Protein AF-0000000077551483 (afdb_homodimer)

Structure (mmCIF, N/CA/C/O backbone):
data_AF-0000000077551483-model_v1
#
loop_
_entity.id
_entity.type
_entity.pdbx_description
1 polymer 'Aspartate aminotransferase'
#
loop_
_atom_site.group_PDB
_atom_site.id
_atom_site.type_symbol
_atom_site.label_atom_id
_atom_site.label_alt_id
_atom_site.label_comp_id
_atom_site.label_asym_id
_atom_site.label_entity_id
_atom_site.label_seq_id
_atom_site.pdbx_PDB_ins_code
_atom_site.Cartn_x
_atom_site.Cartn_y
_atom_site.Cartn_z
_atom_site.occupancy
_atom_site.B_iso_or_equiv
_atom_site.auth_seq_id
_atom_site.auth_comp_id
_atom_site.auth_asym_id
_atom_site.auth_atom_id
_atom_site.pdbx_PDB_model_num
ATOM 1 N N . MET A 1 1 ? 25.359 2.857 21.984 1 73.94 1 MET A N 1
ATOM 2 C CA . MET A 1 1 ? 25.219 1.559 21.344 1 73.94 1 MET A CA 1
ATOM 3 C C . MET A 1 1 ? 24.266 1.648 20.141 1 73.94 1 MET A C 1
ATOM 5 O O . MET A 1 1 ? 23.344 2.467 20.141 1 73.94 1 MET A O 1
ATOM 9 N N . SER A 1 2 ? 24.516 0.888 19.078 1 90 2 SER A N 1
ATOM 10 C CA . SER A 1 2 ? 23.766 0.931 17.828 1 90 2 SER A CA 1
ATOM 11 C C . SER A 1 2 ? 22.469 0.151 17.938 1 90 2 SER A C 1
ATOM 13 O O . SER A 1 2 ? 22.438 -0.961 18.469 1 90 2 SER A O 1
ATOM 15 N N . PHE A 1 3 ? 21.312 0.75 17.625 1 93.56 3 PHE A N 1
ATOM 16 C CA . PHE A 1 3 ? 20.016 0.089 17.609 1 93.56 3 PHE A CA 1
ATOM 17 C C . PHE A 1 3 ? 19.984 -1.028 16.578 1 93.56 3 PHE A C 1
ATOM 19 O O . PHE A 1 3 ? 19.188 -1.965 16.688 1 93.56 3 PHE A O 1
ATOM 26 N N . PHE A 1 4 ? 20.875 -1.025 15.547 1 94.31 4 PHE A N 1
ATOM 27 C CA . PHE A 1 4 ? 20.781 -1.912 14.398 1 94.31 4 PHE A CA 1
ATOM 28 C C . PHE A 1 4 ? 21.859 -2.996 14.469 1 94.31 4 PHE A C 1
ATOM 30 O O . PHE A 1 4 ? 22.031 -3.777 13.531 1 94.31 4 PHE A O 1
ATOM 37 N N . SER A 1 5 ? 22.578 -2.99 15.586 1 90.5 5 SER A N 1
ATOM 38 C CA . SER A 1 5 ? 23.625 -3.99 15.742 1 90.5 5 SER A CA 1
ATOM 39 C C . SER A 1 5 ? 23.031 -5.391 15.867 1 90.5 5 SER A C 1
ATOM 41 O O . SER A 1 5 ? 22.031 -5.59 16.562 1 90.5 5 SER A O 1
ATOM 43 N N . GLY A 1 6 ? 23.609 -6.309 15.148 1 87.12 6 GLY A N 1
ATOM 44 C CA . GLY A 1 6 ? 23.266 -7.707 15.344 1 87.12 6 GLY A CA 1
ATOM 45 C C . GLY A 1 6 ? 22.078 -8.148 14.516 1 87.12 6 GLY A C 1
ATOM 46 O O . GLY A 1 6 ? 21.609 -9.281 14.648 1 87.12 6 GLY A O 1
ATOM 47 N N . ILE A 1 7 ? 21.578 -7.328 13.672 1 88.88 7 ILE A N 1
ATOM 48 C CA . ILE A 1 7 ? 20.484 -7.734 12.805 1 88.88 7 ILE A CA 1
ATOM 49 C C . ILE A 1 7 ? 20.969 -8.789 11.812 1 88.88 7 ILE A C 1
ATOM 51 O O . ILE A 1 7 ? 21.875 -8.523 11.023 1 88.88 7 ILE A O 1
ATOM 55 N N . PRO A 1 8 ? 20.484 -9.93 11.906 1 89.06 8 PRO A N 1
ATOM 56 C CA . PRO A 1 8 ? 20.938 -10.984 11 1 89.06 8 PRO A CA 1
ATOM 57 C C . PRO A 1 8 ? 20.453 -10.781 9.57 1 89.06 8 PRO A C 1
ATOM 59 O O . PRO A 1 8 ? 19.406 -10.172 9.344 1 89.06 8 PRO A O 1
ATOM 62 N N . VAL A 1 9 ? 21.234 -11.219 8.641 1 91.19 9 VAL A N 1
ATOM 63 C CA . VAL A 1 9 ? 20.812 -11.25 7.242 1 91.19 9 VAL A CA 1
ATOM 64 C C . VAL A 1 9 ? 19.766 -12.352 7.051 1 91.19 9 VAL A C 1
ATOM 66 O O . VAL A 1 9 ? 19.984 -13.5 7.434 1 91.19 9 VAL A O 1
ATOM 69 N N . ALA A 1 10 ? 18.656 -11.992 6.535 1 90.25 10 ALA A N 1
ATOM 70 C CA . ALA A 1 10 ? 17.578 -12.961 6.297 1 90.25 10 ALA A CA 1
ATOM 71 C C . ALA A 1 10 ? 17.922 -13.875 5.125 1 90.25 10 ALA A C 1
ATOM 73 O O . ALA A 1 10 ? 18.688 -13.508 4.238 1 90.25 10 ALA A O 1
ATOM 74 N N . GLU A 1 11 ? 17.344 -15.094 5.27 1 88.38 11 GLU A N 1
ATOM 75 C CA . GLU A 1 11 ? 17.453 -15.953 4.094 1 88.38 11 GLU A CA 1
ATOM 76 C C . GLU A 1 11 ? 16.828 -15.289 2.871 1 88.38 11 GLU A C 1
ATOM 78 O O . GLU A 1 11 ? 15.773 -14.648 2.975 1 88.38 11 GLU A O 1
ATOM 83 N N . PRO A 1 12 ? 17.516 -15.367 1.834 1 87.94 12 PRO A N 1
ATOM 84 C CA . PRO A 1 12 ? 16.953 -14.75 0.635 1 87.94 12 PRO A CA 1
ATOM 85 C C . PRO A 1 12 ? 15.609 -15.344 0.243 1 87.94 12 PRO A C 1
ATOM 87 O O . PRO A 1 12 ? 15.367 -16.531 0.458 1 87.94 12 PRO A O 1
ATOM 90 N N . ILE A 1 13 ? 14.875 -14.523 -0.277 1 84.69 13 ILE A N 1
ATOM 91 C CA . ILE A 1 13 ? 13.641 -15 -0.883 1 84.69 13 ILE A CA 1
ATOM 92 C C . ILE A 1 13 ? 13.961 -15.789 -2.152 1 84.69 13 ILE A C 1
ATOM 94 O O . ILE A 1 13 ? 14.562 -15.258 -3.086 1 84.69 13 ILE A O 1
ATOM 98 N N . GLU A 1 14 ? 13.547 -16.938 -2.156 1 87.75 14 GLU A N 1
ATOM 99 C CA . GLU A 1 14 ? 14.023 -17.906 -3.139 1 87.75 14 GLU A CA 1
ATOM 100 C C . GLU A 1 14 ? 13.828 -17.391 -4.562 1 87.75 14 GLU A C 1
ATOM 102 O O . GLU A 1 14 ? 14.75 -17.422 -5.371 1 87.75 14 GLU A O 1
ATOM 107 N N . VAL A 1 15 ? 12.664 -16.922 -4.836 1 87.69 15 VAL A N 1
ATOM 108 C CA . VAL A 1 15 ? 12.328 -16.531 -6.203 1 87.69 15 VAL A CA 1
ATOM 109 C C . VAL A 1 15 ? 13.242 -15.391 -6.652 1 87.69 15 VAL A C 1
ATOM 111 O O . VAL A 1 15 ? 13.719 -15.375 -7.785 1 87.69 15 VAL A O 1
ATOM 114 N N . PHE A 1 16 ? 13.5 -14.516 -5.793 1 85.44 16 PHE A N 1
ATOM 115 C CA . PHE A 1 16 ? 14.344 -13.367 -6.141 1 85.44 16 PHE A CA 1
ATOM 116 C C . PHE A 1 16 ? 15.805 -13.773 -6.207 1 85.44 16 PHE A C 1
ATOM 118 O O . PHE A 1 16 ? 16.562 -13.273 -7.043 1 85.44 16 PHE A O 1
ATOM 125 N N . HIS A 1 17 ? 16.125 -14.664 -5.32 1 88.62 17 HIS A N 1
ATOM 126 C CA . HIS A 1 17 ? 17.5 -15.18 -5.332 1 88.62 17 HIS A CA 1
ATOM 127 C C . HIS A 1 17 ? 17.797 -15.914 -6.633 1 88.62 17 HIS A C 1
ATOM 129 O O . HIS A 1 17 ? 18.828 -15.672 -7.266 1 88.62 17 HIS A O 1
ATOM 135 N N . LYS A 1 18 ? 16.891 -16.781 -7.055 1 93.31 18 LYS A N 1
ATOM 136 C CA . LYS A 1 18 ? 17.078 -17.531 -8.289 1 93.31 18 LYS A CA 1
ATOM 137 C C . LYS A 1 18 ? 17.094 -16.609 -9.5 1 93.31 18 LYS A C 1
ATOM 139 O O . LYS A 1 18 ? 17.875 -16.812 -10.438 1 93.31 18 LYS A O 1
ATOM 144 N N . ASN A 1 19 ? 16.266 -15.641 -9.438 1 92.06 19 ASN A N 1
ATOM 145 C CA . ASN A 1 19 ? 16.25 -14.664 -10.523 1 92.06 19 ASN A CA 1
ATOM 146 C C . ASN A 1 19 ? 17.547 -13.891 -10.594 1 92.06 19 ASN A C 1
ATOM 148 O O . ASN A 1 19 ? 18.047 -13.594 -11.688 1 92.06 19 ASN A O 1
ATOM 152 N N . ARG A 1 20 ? 18.094 -13.492 -9.453 1 89.44 20 ARG A N 1
ATOM 153 C CA . ARG A 1 20 ? 19.375 -12.797 -9.414 1 89.44 20 ARG A CA 1
ATOM 154 C C . ARG A 1 20 ? 20.5 -13.656 -10 1 89.44 20 ARG A C 1
ATOM 156 O O . ARG A 1 20 ? 21.359 -13.156 -10.719 1 89.44 20 ARG A O 1
ATOM 163 N N . LEU A 1 21 ? 20.469 -14.922 -9.656 1 93.31 21 LEU A N 1
ATOM 164 C CA . LEU A 1 21 ? 21.453 -15.852 -10.203 1 93.31 21 LEU A CA 1
ATOM 165 C C . LEU A 1 21 ? 21.375 -15.891 -11.727 1 93.31 21 LEU A C 1
ATOM 167 O O . LEU A 1 21 ? 22.391 -15.922 -12.406 1 93.31 21 LEU A O 1
ATOM 171 N N . TYR A 1 22 ? 20.219 -15.938 -12.219 1 95.94 22 TYR A N 1
ATOM 172 C CA . TYR A 1 22 ? 20.016 -15.898 -13.656 1 95.94 22 TYR A CA 1
ATOM 173 C C . TYR A 1 22 ? 20.609 -14.633 -14.258 1 95.94 22 TYR A C 1
ATOM 175 O O . TYR A 1 22 ? 21.266 -14.68 -15.305 1 95.94 22 TYR A O 1
ATOM 183 N N . GLN A 1 23 ? 20.359 -13.508 -13.609 1 92.81 23 GLN A N 1
ATOM 184 C CA . GLN A 1 23 ? 20.844 -12.227 -14.117 1 92.81 23 GLN A CA 1
ATOM 185 C C . GLN A 1 23 ? 22.359 -12.18 -14.148 1 92.81 23 GLN A C 1
ATOM 187 O O . GLN A 1 23 ? 22.953 -11.562 -15.039 1 92.81 23 GLN A O 1
ATOM 192 N N . LEU A 1 24 ? 22.984 -12.844 -13.258 1 94.44 24 LEU A N 1
ATOM 193 C CA . LEU A 1 24 ? 24.438 -12.836 -13.133 1 94.44 24 LEU A CA 1
ATOM 194 C C . LEU A 1 24 ? 25.062 -13.828 -14.109 1 94.44 24 LEU A C 1
ATOM 196 O O . LEU A 1 24 ? 26.25 -13.727 -14.414 1 94.44 24 LEU A O 1
ATOM 200 N N . GLU A 1 25 ? 24.312 -14.805 -14.562 1 96.44 25 GLU A N 1
ATOM 201 C CA . GLU A 1 25 ? 24.812 -15.82 -15.484 1 96.44 25 GLU A CA 1
ATOM 202 C C . GLU A 1 25 ? 25.109 -15.219 -16.859 1 96.44 25 GLU A C 1
ATOM 204 O O . GLU A 1 25 ? 24.312 -14.445 -17.391 1 96.44 25 GLU A O 1
ATOM 209 N N . GLN A 1 26 ? 26.25 -15.578 -17.375 1 96.12 26 GLN A N 1
ATOM 210 C CA . GLN A 1 26 ? 26.703 -14.977 -18.625 1 96.12 26 GLN A CA 1
ATOM 211 C C . GLN A 1 26 ? 26.453 -15.906 -19.797 1 96.12 26 GLN A C 1
ATOM 213 O O . GLN A 1 26 ? 26.516 -15.484 -20.953 1 96.12 26 GLN A O 1
ATOM 218 N N . ASN A 1 27 ? 26.156 -17.125 -19.547 1 95.69 27 ASN A N 1
ATOM 219 C CA . ASN A 1 27 ? 25.859 -18.078 -20.609 1 95.69 27 ASN A CA 1
ATOM 220 C C . ASN A 1 27 ? 24.734 -17.562 -21.516 1 95.69 27 ASN A C 1
ATOM 222 O O . ASN A 1 27 ? 23.641 -17.297 -21.031 1 95.69 27 ASN A O 1
ATOM 226 N N . PRO A 1 28 ? 24.969 -17.438 -22.734 1 93.81 28 PRO A N 1
ATOM 227 C CA . PRO A 1 28 ? 23.953 -16.891 -23.641 1 93.81 28 PRO A CA 1
ATOM 228 C C . PRO A 1 28 ? 22.75 -17.812 -23.797 1 93.81 28 PRO A C 1
ATOM 230 O O . PRO A 1 28 ? 21.688 -17.359 -24.219 1 93.81 28 PRO A O 1
ATOM 233 N N . ASP A 1 29 ? 22.922 -19.062 -23.453 1 93.88 29 ASP A N 1
ATOM 234 C CA . ASP A 1 29 ? 21.828 -20.016 -23.625 1 93.88 29 ASP A CA 1
ATOM 235 C C . ASP A 1 29 ? 21.047 -20.188 -22.328 1 93.88 29 ASP A C 1
ATOM 237 O O . ASP A 1 29 ? 20.25 -21.141 -22.203 1 93.88 29 ASP A O 1
ATOM 241 N N . LYS A 1 30 ? 21.281 -19.312 -21.422 1 97.19 30 LYS A N 1
ATOM 242 C CA . LYS A 1 30 ? 20.578 -19.391 -20.156 1 97.19 30 LYS A CA 1
ATOM 243 C C . LYS A 1 30 ? 19.078 -19.203 -20.359 1 97.19 30 LYS A C 1
ATOM 245 O O . LYS A 1 30 ? 18.641 -18.547 -21.297 1 97.19 30 LYS A O 1
ATOM 250 N N . VAL A 1 31 ? 18.219 -19.891 -19.531 1 97.56 31 VAL A N 1
ATOM 251 C CA . VAL A 1 31 ? 16.766 -19.812 -19.578 1 97.56 31 VAL A CA 1
ATOM 252 C C . VAL A 1 31 ? 16.234 -19.469 -18.188 1 97.56 31 VAL A C 1
ATOM 254 O O . VAL A 1 31 ? 16.641 -20.047 -17.188 1 97.56 31 VAL A O 1
ATOM 257 N N . ASN A 1 32 ? 15.312 -18.469 -18.094 1 96.5 32 ASN A N 1
ATOM 258 C CA . ASN A 1 32 ? 14.711 -18.031 -16.844 1 96.5 32 ASN A CA 1
ATOM 259 C C . ASN A 1 32 ? 13.273 -18.531 -16.719 1 96.5 32 ASN A C 1
ATOM 261 O O . ASN A 1 32 ? 12.383 -18.078 -17.438 1 96.5 32 ASN A O 1
ATOM 265 N N . LEU A 1 33 ? 13.055 -19.422 -15.797 1 97.12 33 LEU A N 1
ATOM 266 C CA . LEU A 1 33 ? 11.711 -19.938 -15.539 1 97.12 33 LEU A CA 1
ATOM 267 C C . LEU A 1 33 ? 11.289 -19.641 -14.109 1 97.12 33 LEU A C 1
ATOM 269 O O . LEU A 1 33 ? 10.461 -20.359 -13.539 1 97.12 33 LEU A O 1
ATOM 273 N N . THR A 1 34 ? 11.859 -18.594 -13.469 1 93.31 34 THR A N 1
ATOM 274 C CA . THR A 1 34 ? 11.672 -18.359 -12.039 1 93.31 34 THR A CA 1
ATOM 275 C C . THR A 1 34 ? 10.555 -17.344 -11.805 1 93.31 34 THR A C 1
ATOM 277 O O . THR A 1 34 ? 9.602 -17.625 -11.07 1 93.31 34 THR A O 1
ATOM 280 N N . ILE A 1 35 ? 10.523 -16.234 -12.5 1 87.06 35 ILE A N 1
ATOM 281 C CA . ILE A 1 35 ? 9.703 -15.078 -12.148 1 87.06 35 ILE A CA 1
ATOM 282 C C . ILE A 1 35 ? 8.281 -15.289 -12.672 1 87.06 35 ILE A C 1
ATOM 284 O O . ILE A 1 35 ? 8.086 -15.75 -13.797 1 87.06 35 ILE A O 1
ATOM 288 N N . GLY A 1 36 ? 7.336 -14.922 -11.859 1 89.44 36 GLY A N 1
ATOM 289 C CA . GLY A 1 36 ? 5.93 -15.062 -12.203 1 89.44 36 GLY A CA 1
ATOM 290 C C . GLY A 1 36 ? 5.395 -13.891 -13.008 1 89.44 36 GLY A C 1
ATOM 291 O O . GLY A 1 36 ? 4.449 -13.219 -12.586 1 89.44 36 GLY A O 1
ATOM 292 N N . ALA A 1 37 ? 5.957 -13.625 -14.148 1 92.44 37 ALA A N 1
ATOM 293 C CA . ALA A 1 37 ? 5.504 -12.586 -15.078 1 92.44 37 ALA A CA 1
ATOM 294 C C . ALA A 1 37 ? 5.402 -13.125 -16.5 1 92.44 37 ALA A C 1
ATOM 296 O O . ALA A 1 37 ? 6.199 -13.977 -16.906 1 92.44 37 ALA A O 1
ATOM 297 N N . TYR A 1 38 ? 4.449 -12.68 -17.188 1 95.31 38 TYR A N 1
ATOM 298 C CA . TYR A 1 38 ? 4.262 -13.109 -18.578 1 95.31 38 TYR A CA 1
ATOM 299 C C . TYR A 1 38 ? 5.398 -12.617 -19.453 1 95.31 38 TYR A C 1
ATOM 301 O O . TYR A 1 38 ? 5.895 -11.5 -19.281 1 95.31 38 TYR A O 1
ATOM 309 N N . ARG A 1 39 ? 5.824 -13.445 -20.375 1 94.94 39 ARG A N 1
ATOM 310 C CA . ARG A 1 39 ? 6.809 -13.102 -21.406 1 94.94 39 ARG A CA 1
ATOM 311 C C . ARG A 1 39 ? 6.277 -13.406 -22.797 1 94.94 39 ARG A C 1
ATOM 313 O O . ARG A 1 39 ? 5.602 -14.414 -23 1 94.94 39 ARG A O 1
ATOM 320 N N . THR A 1 40 ? 6.637 -12.562 -23.719 1 93.88 40 THR A N 1
ATOM 321 C CA . THR A 1 40 ? 6.324 -12.797 -25.125 1 93.88 40 THR A CA 1
ATOM 322 C C . THR A 1 40 ? 7.219 -13.891 -25.703 1 93.88 40 THR A C 1
ATOM 324 O O . THR A 1 40 ? 8.094 -14.414 -25.016 1 93.88 40 THR A O 1
ATOM 327 N N . GLU A 1 41 ? 6.895 -14.195 -26.953 1 93.38 41 GLU A N 1
ATOM 328 C CA . GLU A 1 41 ? 7.723 -15.148 -27.688 1 93.38 41 GLU A CA 1
ATOM 329 C C . GLU A 1 41 ? 9.18 -14.711 -27.719 1 93.38 41 GLU A C 1
ATOM 331 O O . GLU A 1 41 ? 10.086 -15.539 -27.734 1 93.38 41 GLU A O 1
ATOM 336 N N . GLU A 1 42 ? 9.43 -13.398 -27.656 1 92.69 42 GLU A N 1
ATOM 337 C CA . GLU A 1 42 ? 10.773 -12.82 -27.688 1 92.69 42 GLU A CA 1
ATOM 338 C C . GLU A 1 42 ? 11.328 -12.656 -26.281 1 92.69 42 GLU A C 1
ATOM 340 O O . GLU A 1 42 ? 12.359 -12 -26.094 1 92.69 42 GLU A O 1
ATOM 345 N N . ASN A 1 43 ? 10.578 -13.211 -25.297 1 92.25 43 ASN A N 1
ATOM 346 C CA . ASN A 1 43 ? 11.008 -13.195 -23.891 1 92.25 43 ASN A CA 1
ATOM 347 C C . ASN A 1 43 ? 11.039 -11.773 -23.344 1 92.25 43 ASN A C 1
ATOM 349 O O . ASN A 1 43 ? 11.945 -11.422 -22.578 1 92.25 43 ASN A O 1
ATOM 353 N N . LYS A 1 44 ? 10.117 -10.984 -23.812 1 94 44 LYS A N 1
ATOM 354 C CA . LYS A 1 44 ? 10 -9.609 -23.344 1 94 44 LYS A CA 1
ATOM 355 C C . LYS A 1 44 ? 8.711 -9.406 -22.547 1 94 44 LYS A C 1
ATOM 357 O O . LYS A 1 44 ? 7.742 -10.141 -22.719 1 94 44 LYS A O 1
ATOM 362 N N . PRO A 1 45 ? 8.75 -8.43 -21.641 1 94.31 45 PRO A N 1
ATOM 363 C CA . PRO A 1 45 ? 7.48 -8.062 -21 1 94.31 45 PRO A CA 1
ATOM 364 C C . PRO A 1 45 ? 6.426 -7.609 -22.016 1 94.31 45 PRO A C 1
ATOM 366 O O . PRO A 1 45 ? 6.762 -6.973 -23.016 1 94.31 45 PRO A O 1
ATOM 369 N N . TRP A 1 46 ? 5.254 -7.91 -21.781 1 95.25 46 TRP A N 1
ATOM 370 C CA . TRP A 1 46 ? 4.172 -7.531 -22.672 1 95.25 46 TRP A CA 1
ATOM 371 C C . TRP A 1 46 ? 3.219 -6.551 -22 1 95.25 46 TRP A C 1
ATOM 373 O O . TRP A 1 46 ? 2.549 -6.898 -21.031 1 95.25 46 TRP A O 1
ATOM 383 N N . VAL A 1 47 ? 3.232 -5.359 -22.469 1 96.94 47 VAL A N 1
ATOM 384 C CA . VAL A 1 47 ? 2.195 -4.41 -22.078 1 96.94 47 VAL A CA 1
ATOM 385 C C . VAL A 1 47 ? 0.975 -4.574 -22.969 1 96.94 47 VAL A C 1
ATOM 387 O O . VAL A 1 47 ? 1.054 -4.348 -24.188 1 96.94 47 VAL A O 1
ATOM 390 N N . LEU A 1 48 ? -0.144 -4.973 -22.406 1 97.44 48 LEU A N 1
ATOM 391 C CA . LEU A 1 48 ? -1.336 -5.168 -23.219 1 97.44 48 LEU A CA 1
ATOM 392 C C . LEU A 1 48 ? -1.701 -3.885 -23.969 1 97.44 48 LEU A C 1
ATOM 394 O O . LEU A 1 48 ? -1.695 -2.801 -23.375 1 97.44 48 LEU A O 1
ATOM 398 N N . PRO A 1 49 ? -2.041 -4.012 -25.219 1 97.38 49 PRO A N 1
ATOM 399 C CA . PRO A 1 49 ? -2.369 -2.818 -26 1 97.38 49 PRO A CA 1
ATOM 400 C C . PRO A 1 49 ? -3.496 -1.996 -25.391 1 97.38 49 PRO A C 1
ATOM 402 O O . PRO A 1 49 ? -3.426 -0.765 -25.359 1 97.38 49 PRO A O 1
ATOM 405 N N . VAL A 1 50 ? -4.508 -2.643 -24.875 1 98.44 50 VAL A N 1
ATOM 406 C CA . VAL A 1 50 ? -5.648 -1.945 -24.297 1 98.44 50 VAL A CA 1
ATOM 407 C C . VAL A 1 50 ? -5.211 -1.189 -23.031 1 98.44 50 VAL A C 1
ATOM 409 O O . VAL A 1 50 ? -5.73 -0.113 -22.734 1 98.44 50 VAL A O 1
ATOM 412 N N . VAL A 1 51 ? -4.27 -1.714 -22.25 1 98.19 51 VAL A N 1
ATOM 413 C CA . VAL A 1 51 ? -3.719 -1.065 -21.062 1 98.19 51 VAL A CA 1
ATOM 414 C C . VAL A 1 51 ? -2.914 0.166 -21.469 1 98.19 51 VAL A C 1
ATOM 416 O O . VAL A 1 51 ? -3.055 1.235 -20.875 1 98.19 51 VAL A O 1
ATOM 419 N N . GLN A 1 52 ? -2.078 -0.002 -22.5 1 97.25 52 GLN A N 1
ATOM 420 C CA . GLN A 1 52 ? -1.288 1.115 -23.016 1 97.25 52 GLN A CA 1
ATOM 421 C C . GLN A 1 52 ? -2.186 2.266 -23.469 1 97.25 52 GLN A C 1
ATOM 423 O O . GLN A 1 52 ? -1.911 3.428 -23.156 1 97.25 52 GLN A O 1
ATOM 428 N N . GLN A 1 53 ? -3.221 1.897 -24.203 1 97.62 53 GLN A N 1
ATOM 429 C CA . GLN A 1 53 ? -4.16 2.91 -24.688 1 97.62 53 GLN A CA 1
ATOM 430 C C . GLN A 1 53 ? -4.871 3.586 -23.516 1 97.62 53 GLN A C 1
ATOM 432 O O . GLN A 1 53 ? -5.074 4.801 -23.516 1 97.62 53 GLN A O 1
ATOM 437 N N . ALA A 1 54 ? -5.273 2.828 -22.516 1 97.94 54 ALA A N 1
ATOM 438 C CA . ALA A 1 54 ? -5.922 3.381 -21.344 1 97.94 54 ALA A CA 1
ATOM 439 C C . ALA A 1 54 ? -5.008 4.371 -20.625 1 97.94 54 ALA A C 1
ATOM 441 O O . ALA A 1 54 ? -5.453 5.434 -20.188 1 97.94 54 ALA A O 1
ATOM 442 N N . GLU A 1 55 ? -3.74 4.059 -20.469 1 97.12 55 GLU A N 1
ATOM 443 C CA . GLU A 1 55 ? -2.771 4.934 -19.828 1 97.12 55 GLU A CA 1
ATOM 444 C C . GLU A 1 55 ? -2.623 6.254 -20.578 1 97.12 55 GLU A C 1
ATOM 446 O O . GLU A 1 55 ? -2.547 7.32 -19.969 1 97.12 55 GLU A O 1
ATOM 451 N N . ARG A 1 56 ? -2.529 6.148 -21.891 1 97.19 56 ARG A N 1
ATOM 452 C CA . ARG A 1 56 ? -2.424 7.348 -22.719 1 97.19 56 ARG A CA 1
ATOM 453 C C . ARG A 1 56 ? -3.672 8.219 -22.578 1 97.19 56 ARG A C 1
ATOM 455 O O . ARG A 1 56 ? -3.574 9.438 -22.484 1 97.19 56 ARG A O 1
ATOM 462 N N . ASP A 1 57 ? -4.812 7.578 -22.562 1 97.5 57 ASP A N 1
ATOM 463 C CA . ASP A 1 57 ? -6.066 8.312 -22.422 1 97.5 57 ASP A CA 1
ATOM 464 C C . ASP A 1 57 ? -6.148 8.992 -21.047 1 97.5 57 ASP A C 1
ATOM 466 O O . ASP A 1 57 ? -6.621 10.125 -20.938 1 97.5 57 ASP A O 1
ATOM 470 N N . LEU A 1 58 ? -5.719 8.305 -20 1 96.88 58 LEU A N 1
ATOM 471 C CA . LEU A 1 58 ? -5.695 8.883 -18.656 1 96.88 58 LEU A CA 1
ATOM 472 C C . LEU A 1 58 ? -4.793 10.109 -18.609 1 96.88 58 LEU A C 1
ATOM 474 O O . LEU A 1 58 ? -5.152 11.125 -18.016 1 96.88 58 LEU A O 1
ATOM 478 N N . ALA A 1 59 ? -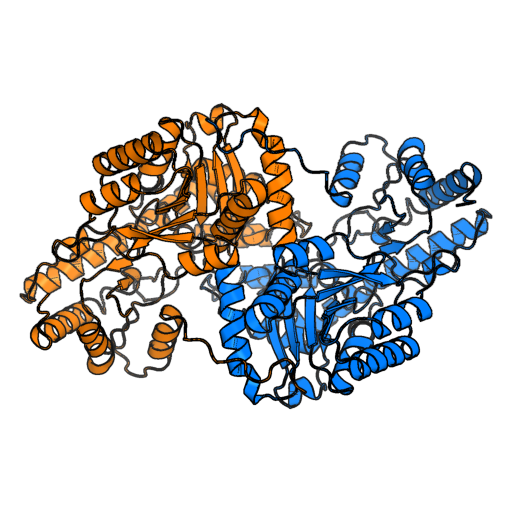3.6 9.992 -19.219 1 95 59 ALA A N 1
ATOM 479 C CA . ALA A 1 59 ? -2.623 11.078 -19.172 1 95 59 ALA A CA 1
ATOM 480 C C . ALA A 1 59 ? -3.125 12.297 -19.938 1 95 59 ALA A C 1
ATOM 482 O O . ALA A 1 59 ? -2.74 13.43 -19.641 1 95 59 ALA A O 1
ATOM 483 N N . LYS A 1 60 ? -4.027 12.133 -20.891 1 94.81 60 LYS A N 1
ATOM 484 C CA . LYS A 1 60 ? -4.543 13.211 -21.734 1 94.81 60 LYS A CA 1
ATOM 485 C C . LYS A 1 60 ? -5.758 13.875 -21.094 1 94.81 60 LYS A C 1
ATOM 487 O O . LYS A 1 60 ? -6.152 14.969 -21.484 1 94.81 60 LYS A O 1
ATOM 492 N N . ASP A 1 61 ? -6.34 13.188 -20.141 1 95.19 61 ASP A N 1
ATOM 493 C CA . ASP A 1 61 ? -7.559 13.688 -19.516 1 95.19 61 ASP A CA 1
ATOM 494 C C . ASP A 1 61 ? -7.25 14.812 -18.531 1 95.19 61 ASP A C 1
ATOM 496 O O . ASP A 1 61 ? -6.902 14.555 -17.375 1 95.19 61 ASP A O 1
ATOM 500 N N . ASP A 1 62 ? -7.555 16 -18.828 1 91.81 62 ASP A N 1
ATOM 501 C CA . ASP A 1 62 ? -7.207 17.172 -18.031 1 91.81 62 ASP A CA 1
ATOM 502 C C . ASP A 1 62 ? -8.195 17.359 -16.875 1 91.81 62 ASP A C 1
ATOM 504 O O . ASP A 1 62 ? -7.984 18.219 -16.016 1 91.81 62 ASP A O 1
AT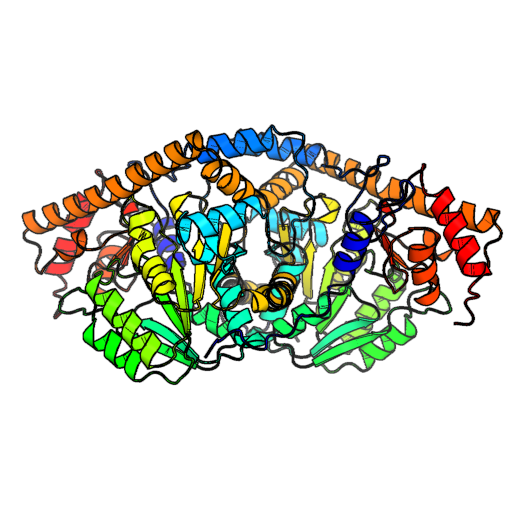OM 508 N N . THR A 1 63 ? -9.156 16.578 -16.875 1 92.06 63 THR A N 1
ATOM 509 C CA . THR A 1 63 ? -10.133 16.688 -15.797 1 92.06 63 THR A CA 1
ATOM 510 C C . THR A 1 63 ? -9.711 15.852 -14.602 1 92.06 63 THR A C 1
ATOM 512 O O . THR A 1 63 ? -10.25 16.016 -13.5 1 92.06 63 THR A O 1
ATOM 515 N N . LEU A 1 64 ? -8.852 14.969 -14.844 1 92.38 64 LEU A N 1
ATOM 516 C CA . LEU A 1 64 ? -8.375 14.125 -13.758 1 92.38 64 LEU A CA 1
ATOM 517 C C . LEU A 1 64 ? -7.414 14.898 -12.852 1 92.38 64 LEU A C 1
ATOM 519 O O . LEU A 1 64 ? -6.625 15.719 -13.328 1 92.38 64 LEU A O 1
ATOM 523 N N . ASN A 1 65 ? -7.539 14.68 -11.531 1 94.62 65 ASN A N 1
ATOM 524 C CA . ASN A 1 65 ? -6.629 15.242 -10.539 1 94.62 65 ASN A CA 1
ATOM 525 C C . ASN A 1 65 ? -6.094 14.172 -9.602 1 94.62 65 ASN A C 1
ATOM 527 O O . ASN A 1 65 ? -6.25 12.977 -9.859 1 94.62 65 ASN A O 1
ATOM 531 N N . HIS A 1 66 ? -5.348 14.578 -8.609 1 95.81 66 HIS A N 1
ATOM 532 C CA . HIS A 1 66 ? -4.676 13.625 -7.73 1 95.81 66 HIS A CA 1
ATOM 533 C C . HIS A 1 66 ? -5.258 13.672 -6.32 1 95.81 66 HIS A C 1
ATOM 535 O O . HIS A 1 66 ? -4.555 13.391 -5.348 1 95.81 66 HIS A O 1
ATOM 541 N N . GLU A 1 67 ? -6.531 13.992 -6.184 1 94.75 67 GLU A N 1
ATOM 542 C CA . GLU A 1 67 ? -7.18 14 -4.875 1 94.75 67 GLU A CA 1
ATOM 543 C C . GLU A 1 67 ? -7.191 12.609 -4.25 1 94.75 67 GLU A C 1
ATOM 545 O O . GLU A 1 67 ? -7.16 11.602 -4.965 1 94.75 67 GLU A O 1
ATOM 550 N N . TYR A 1 68 ? -7.285 12.625 -2.957 1 95 68 TYR A N 1
ATOM 551 C CA . TYR A 1 68 ? -7.375 11.359 -2.24 1 95 68 TYR A CA 1
ATOM 552 C C . TYR A 1 68 ? -8.516 10.508 -2.779 1 95 68 TYR A C 1
ATOM 554 O O . TYR A 1 68 ? -9.609 11.016 -3.033 1 95 68 TYR A O 1
ATOM 562 N N . LEU A 1 69 ? -8.281 9.242 -2.961 1 96.38 69 LEU A N 1
ATOM 563 C CA . LEU A 1 69 ? -9.398 8.312 -3.1 1 96.38 69 LEU A CA 1
ATOM 564 C C . LEU A 1 69 ? -10.086 8.078 -1.759 1 96.38 69 LEU A C 1
ATOM 566 O O . LEU A 1 69 ? -9.5 8.336 -0.704 1 96.38 69 LEU A O 1
ATOM 570 N N . PRO A 1 70 ? -11.391 7.672 -1.839 1 95.38 70 PRO A N 1
ATOM 571 C CA . PRO A 1 70 ? -11.961 7.145 -0.596 1 95.38 70 PRO A CA 1
ATOM 572 C C . PRO A 1 70 ? -11.109 6.039 0.021 1 95.38 70 PRO A C 1
ATOM 574 O O . PRO A 1 70 ? -10.391 5.332 -0.696 1 95.38 70 PRO A O 1
ATOM 577 N N . VAL A 1 71 ? -11.211 5.867 1.316 1 96.5 71 VAL A N 1
ATOM 578 C CA . VAL A 1 71 ? -10.406 4.891 2.049 1 96.5 71 VAL A CA 1
ATOM 579 C C . VAL A 1 71 ? -10.602 3.504 1.443 1 96.5 71 VAL A C 1
ATOM 581 O O . VAL A 1 71 ? -9.648 2.721 1.357 1 96.5 71 VAL A O 1
ATOM 584 N N . LEU A 1 72 ? -11.805 3.219 0.963 1 98 72 LEU A N 1
ATOM 585 C CA . LEU A 1 72 ? -12.102 1.885 0.453 1 98 72 LEU A CA 1
ATOM 586 C C . LEU A 1 72 ? -11.773 1.785 -1.033 1 98 72 LEU A C 1
ATOM 588 O O . LEU A 1 72 ? -11.922 0.719 -1.635 1 98 72 LEU A O 1
ATOM 592 N N . GLY A 1 73 ? -11.352 2.871 -1.66 1 98.25 73 GLY A N 1
ATOM 593 C CA . GLY A 1 73 ? -10.875 2.83 -3.031 1 98.25 73 GLY A CA 1
ATOM 594 C C . GLY A 1 73 ? -11.844 3.443 -4.023 1 98.25 73 GLY A C 1
ATOM 595 O O . GLY A 1 73 ? -12.836 4.059 -3.625 1 98.25 73 GLY A O 1
ATOM 596 N N . LEU A 1 74 ? -11.492 3.373 -5.301 1 98.5 74 LEU A N 1
ATOM 597 C CA . LEU A 1 74 ? -12.281 3.871 -6.418 1 98.5 74 LEU A CA 1
ATOM 598 C C . LEU A 1 74 ? -13.516 3.004 -6.637 1 98.5 74 LEU A C 1
ATOM 600 O O . LEU A 1 74 ? -13.406 1.846 -7.043 1 98.5 74 LEU A O 1
ATOM 604 N N . PRO A 1 75 ? -14.688 3.555 -6.426 1 98.19 75 PRO A N 1
ATOM 605 C CA . PRO A 1 75 ? -15.898 2.73 -6.484 1 98.19 75 PRO A CA 1
ATOM 606 C C . PRO A 1 75 ? -16.078 2.051 -7.84 1 98.19 75 PRO A C 1
ATOM 608 O O . PRO A 1 75 ? -16.469 0.878 -7.902 1 98.19 75 PRO A O 1
ATOM 611 N N . GLU A 1 76 ? -15.789 2.803 -8.93 1 98.38 76 GLU A N 1
ATOM 612 C CA . GLU A 1 76 ? -15.938 2.24 -10.266 1 98.38 76 GLU A CA 1
ATOM 613 C C . GLU A 1 76 ? -15.062 1.004 -10.453 1 98.38 76 GLU A C 1
ATOM 615 O O . GLU A 1 76 ? -15.445 0.065 -11.148 1 98.38 76 GLU A O 1
ATOM 620 N N . PHE A 1 77 ? -13.945 1 -9.836 1 98.81 77 PHE A N 1
ATOM 621 C CA . PHE A 1 77 ? -13.031 -0.131 -9.914 1 98.81 77 PHE A CA 1
ATOM 622 C C . PHE A 1 77 ? -13.508 -1.28 -9.039 1 98.81 77 PHE A C 1
ATOM 624 O O . PHE A 1 77 ? -13.594 -2.424 -9.492 1 98.81 77 PHE A O 1
ATOM 631 N N . THR A 1 78 ? -13.82 -1.005 -7.746 1 98.81 78 THR A N 1
ATOM 632 C CA . THR A 1 78 ? -14.188 -2.076 -6.828 1 98.81 78 THR A CA 1
ATOM 633 C C . THR A 1 78 ? -15.461 -2.773 -7.289 1 98.81 78 THR A C 1
ATOM 635 O O . THR A 1 78 ? -15.578 -3.996 -7.188 1 98.81 78 THR A O 1
ATOM 638 N N . ASP A 1 79 ? -16.391 -1.978 -7.852 1 98.25 79 ASP A N 1
ATOM 639 C CA . ASP A 1 79 ? -17.609 -2.566 -8.383 1 98.25 79 ASP A CA 1
ATOM 640 C C . ASP A 1 79 ? -17.312 -3.486 -9.562 1 98.25 79 ASP A C 1
ATOM 642 O O . ASP A 1 79 ? -17.844 -4.594 -9.641 1 98.25 79 ASP A O 1
ATOM 646 N N . ALA A 1 80 ? -16.5 -3.018 -10.477 1 98.69 80 ALA A N 1
ATOM 647 C CA . ALA A 1 80 ? -16.141 -3.814 -11.641 1 98.69 80 ALA A CA 1
ATOM 648 C C . ALA A 1 80 ? -15.406 -5.086 -11.234 1 98.69 80 ALA A C 1
ATOM 650 O O . ALA A 1 80 ? -15.617 -6.152 -11.82 1 98.69 80 ALA A O 1
ATOM 651 N N . ALA A 1 81 ? -14.523 -4.969 -10.281 1 98.81 81 ALA A N 1
ATOM 652 C CA . ALA A 1 81 ? -13.75 -6.109 -9.805 1 98.81 81 ALA A CA 1
ATOM 653 C C . ALA A 1 81 ? -14.656 -7.168 -9.18 1 98.81 81 ALA A C 1
ATOM 655 O O . ALA A 1 81 ? -14.492 -8.359 -9.438 1 98.81 81 ALA A O 1
ATOM 656 N N . VAL A 1 82 ? -15.609 -6.746 -8.328 1 98.75 82 VAL A N 1
ATOM 657 C CA . VAL A 1 82 ? -16.547 -7.656 -7.684 1 98.75 82 VAL A CA 1
ATOM 658 C C . VAL A 1 82 ? -17.406 -8.359 -8.734 1 98.75 82 VAL A C 1
ATOM 660 O O . VAL A 1 82 ? -17.609 -9.57 -8.672 1 98.75 82 VAL A O 1
ATOM 663 N N . LYS A 1 83 ? -17.828 -7.605 -9.711 1 98.38 83 LYS A N 1
ATOM 664 C CA . LYS A 1 83 ? -18.625 -8.188 -10.797 1 98.38 83 LYS A CA 1
ATOM 665 C C . LYS A 1 83 ? -17.812 -9.211 -11.586 1 98.38 83 LYS A C 1
ATOM 667 O O . LYS A 1 83 ? -18.328 -10.242 -11.992 1 98.38 83 LYS A O 1
ATOM 672 N N . LEU A 1 84 ? -16.594 -8.914 -11.789 1 98.44 84 LEU A N 1
ATOM 673 C CA . LEU A 1 84 ? -15.734 -9.82 -12.547 1 98.44 84 LEU A CA 1
ATOM 674 C C . LEU A 1 84 ? -15.625 -11.172 -11.852 1 98.44 84 LEU A C 1
ATOM 676 O O . LEU A 1 84 ? -15.711 -12.219 -12.508 1 98.44 84 LEU A O 1
ATOM 680 N N . VAL A 1 85 ? -15.445 -11.18 -10.508 1 98.69 85 VAL A N 1
ATOM 681 C CA . VAL A 1 85 ? -15.148 -12.43 -9.812 1 98.69 85 VAL A CA 1
ATOM 682 C C . VAL A 1 85 ? -16.453 -13.156 -9.484 1 98.69 85 VAL A C 1
ATOM 684 O O . VAL A 1 85 ? -16.5 -14.391 -9.5 1 98.69 85 VAL A O 1
ATOM 687 N N . LEU A 1 86 ? -17.547 -12.43 -9.242 1 98.44 86 LEU A N 1
ATOM 688 C CA . LEU A 1 86 ? -18.781 -13.07 -8.82 1 98.44 86 LEU A CA 1
ATOM 689 C C . LEU A 1 86 ? -19.719 -13.289 -10 1 98.44 86 LEU A C 1
ATOM 691 O O . LEU A 1 86 ? -20.625 -14.133 -9.945 1 98.44 86 LEU A O 1
ATOM 695 N N . GLY A 1 87 ? -19.516 -12.57 -11.078 1 96.81 87 GLY A N 1
ATOM 696 C CA . GLY A 1 87 ? -20.406 -12.625 -12.219 1 96.81 87 GLY A CA 1
ATOM 697 C C . GLY A 1 87 ? -21.547 -11.633 -12.117 1 96.81 87 GLY A C 1
ATOM 698 O O . GLY A 1 87 ? -22.078 -11.391 -11.031 1 96.81 87 GLY A O 1
ATOM 699 N N . ASP A 1 88 ? -21.938 -11.086 -13.203 1 90.12 88 ASP A N 1
ATOM 700 C CA . ASP A 1 88 ? -22.938 -10.023 -13.266 1 90.12 88 ASP A CA 1
ATOM 701 C C . ASP A 1 88 ? -24.266 -10.492 -12.695 1 90.12 88 ASP A C 1
ATOM 703 O O . ASP A 1 88 ? -25 -9.703 -12.094 1 90.12 88 ASP A O 1
ATOM 707 N N . ASP A 1 89 ? -24.594 -11.742 -12.805 1 89.88 89 ASP A N 1
ATOM 708 C CA . ASP A 1 89 ? -25.906 -12.258 -12.422 1 89.88 89 ASP A CA 1
ATOM 709 C C . ASP A 1 89 ? -25.859 -12.922 -11.055 1 89.88 89 ASP A C 1
ATOM 711 O O . ASP A 1 89 ? -26.797 -13.609 -10.648 1 89.88 89 ASP A O 1
ATOM 715 N N . ASN A 1 90 ? -24.812 -12.695 -10.367 1 93.31 90 ASN A N 1
ATOM 716 C CA . ASN A 1 90 ? -24.672 -13.336 -9.07 1 93.31 90 ASN A CA 1
ATOM 717 C C . ASN A 1 90 ? -25.688 -12.797 -8.062 1 93.31 90 ASN A C 1
ATOM 719 O O . ASN A 1 90 ? -25.844 -11.578 -7.938 1 93.31 90 ASN A O 1
ATOM 723 N N . PRO A 1 91 ? -26.391 -13.594 -7.312 1 93.12 91 PRO A N 1
ATOM 724 C CA . PRO A 1 91 ? -27.406 -13.148 -6.363 1 93.12 91 PRO A CA 1
ATOM 725 C C . PRO A 1 91 ? -26.844 -12.25 -5.27 1 93.12 91 PRO A C 1
ATOM 727 O O . PRO A 1 91 ? -27.531 -11.352 -4.777 1 93.12 91 PRO A O 1
ATOM 730 N N . ALA A 1 92 ? -25.609 -12.492 -4.875 1 95.88 92 ALA A N 1
ATOM 731 C CA . ALA A 1 92 ? -25 -11.672 -3.83 1 95.88 92 ALA A CA 1
ATOM 732 C C . ALA A 1 92 ? -24.906 -10.211 -4.27 1 95.88 92 ALA A C 1
ATOM 734 O O . ALA A 1 92 ? -25.062 -9.305 -3.455 1 95.88 92 ALA A O 1
ATOM 735 N N . ILE A 1 93 ? -24.562 -9.977 -5.527 1 95.94 93 ILE A N 1
ATOM 736 C CA . ILE A 1 93 ? -24.484 -8.617 -6.055 1 95.94 93 ILE A CA 1
ATOM 737 C C . ILE A 1 93 ? -25.891 -8.016 -6.129 1 95.94 93 ILE A C 1
ATOM 739 O O . ILE A 1 93 ? -26.109 -6.887 -5.68 1 95.94 93 ILE A O 1
ATOM 743 N N . LYS A 1 94 ? -26.859 -8.781 -6.629 1 94.31 94 LYS A N 1
ATOM 744 C CA . LYS A 1 94 ? -28.234 -8.305 -6.812 1 94.31 94 LYS A CA 1
ATOM 745 C C . LYS A 1 94 ? -28.875 -7.941 -5.477 1 94.31 94 LYS A C 1
ATOM 747 O O . LYS A 1 94 ? -29.625 -6.969 -5.391 1 94.31 94 LYS A O 1
ATOM 752 N N . ASP A 1 95 ? -28.547 -8.695 -4.5 1 95.5 95 ASP A N 1
ATOM 753 C CA . ASP A 1 95 ? -29.141 -8.523 -3.182 1 95.5 95 ASP A CA 1
ATOM 754 C C . ASP A 1 95 ? -28.375 -7.492 -2.359 1 95.5 95 ASP A C 1
ATOM 756 O O . ASP A 1 95 ? -28.75 -7.199 -1.221 1 95.5 95 ASP A O 1
ATOM 760 N N . GLY A 1 96 ? -27.328 -6.984 -2.869 1 95.94 96 GLY A N 1
ATOM 761 C CA . GLY A 1 96 ? -26.531 -6.016 -2.139 1 95.94 96 GLY A CA 1
ATOM 762 C C . GLY A 1 96 ? -25.719 -6.637 -1.019 1 95.94 96 GLY A C 1
ATOM 763 O O . GLY A 1 96 ? -25.469 -6 0.009 1 95.94 96 GLY A O 1
ATOM 764 N N . ARG A 1 97 ? -25.312 -7.914 -1.152 1 97.56 97 ARG A N 1
ATOM 765 C CA . ARG A 1 97 ? -24.625 -8.664 -0.109 1 97.56 97 ARG A CA 1
ATOM 766 C C . ARG A 1 97 ? -23.141 -8.781 -0.411 1 97.56 97 ARG A C 1
ATOM 768 O O . ARG A 1 97 ? -22.438 -9.602 0.19 1 97.56 97 ARG A O 1
ATOM 775 N N . ALA A 1 98 ? -22.641 -8.039 -1.429 1 98.31 98 ALA A N 1
ATOM 776 C CA . ALA A 1 98 ? -21.234 -8.086 -1.788 1 98.31 98 ALA A CA 1
ATOM 777 C C . ALA A 1 98 ? -20.688 -6.691 -2.07 1 98.31 98 ALA A C 1
ATOM 779 O O . ALA A 1 98 ? -21.375 -5.848 -2.641 1 98.31 98 ALA A O 1
ATOM 780 N N . PHE A 1 99 ? -19.469 -6.406 -1.67 1 98.38 99 PHE A N 1
ATOM 781 C CA . PHE A 1 99 ? -18.781 -5.16 -1.994 1 98.38 99 PHE A CA 1
ATOM 782 C C . PHE A 1 99 ? -17.266 -5.375 -2.039 1 98.38 99 PHE A C 1
ATOM 784 O O . PHE A 1 99 ? -16.781 -6.438 -1.665 1 98.38 99 PHE A O 1
ATOM 791 N N . GLY A 1 100 ? -16.609 -4.445 -2.598 1 98.75 100 GLY A N 1
ATOM 792 C CA . GLY A 1 100 ? -15.172 -4.551 -2.746 1 98.75 100 GLY A CA 1
ATOM 793 C C . GLY A 1 100 ? -14.414 -3.473 -1.994 1 98.75 100 GLY A C 1
ATOM 794 O O . GLY A 1 100 ? -14.945 -2.395 -1.732 1 98.75 100 GLY A O 1
ATOM 795 N N . VAL A 1 101 ? -13.227 -3.76 -1.609 1 98.88 101 VAL A N 1
ATOM 796 C CA . VAL A 1 101 ? -12.242 -2.861 -1.025 1 98.88 101 VAL A CA 1
ATOM 797 C C . VAL A 1 101 ? -10.961 -2.887 -1.859 1 98.88 101 VAL A C 1
ATOM 799 O O . VAL A 1 101 ? -10.32 -3.934 -1.993 1 98.88 101 VAL A O 1
ATOM 802 N N . GLN A 1 102 ? -10.617 -1.738 -2.414 1 98.88 102 GLN A N 1
ATOM 803 C CA . GLN A 1 102 ? -9.398 -1.682 -3.223 1 98.88 102 GLN A CA 1
ATOM 804 C C . GLN A 1 102 ? -8.156 -1.879 -2.361 1 98.88 102 GLN A C 1
ATOM 806 O O . GLN A 1 102 ? -8.016 -1.251 -1.31 1 98.88 102 GLN A O 1
ATOM 811 N N . CYS A 1 103 ? -7.281 -2.729 -2.797 1 98.75 103 CYS A N 1
ATOM 812 C CA . CYS A 1 103 ? -6.051 -3.059 -2.086 1 98.75 103 CYS A CA 1
ATOM 813 C C . CYS A 1 103 ? -4.855 -3.057 -3.031 1 98.75 103 CYS A C 1
ATOM 815 O O . CYS A 1 103 ? -4.926 -2.496 -4.125 1 98.75 103 CYS A O 1
ATOM 817 N N . LEU A 1 104 ? -3.752 -3.484 -2.547 1 98.69 104 LEU A N 1
ATOM 818 C CA . LEU A 1 104 ? -2.5 -3.465 -3.293 1 98.69 104 LEU A CA 1
ATOM 819 C C . LEU A 1 104 ? -2.203 -4.836 -3.893 1 98.69 104 LEU A C 1
ATOM 821 O O . LEU A 1 104 ? -1.311 -5.543 -3.418 1 98.69 104 LEU A O 1
ATOM 825 N N . SER A 1 105 ? -2.891 -5.078 -4.984 1 98.31 105 SER A N 1
ATOM 826 C CA . SER A 1 105 ? -2.779 -6.359 -5.672 1 98.31 105 SER A CA 1
ATOM 827 C C . SER A 1 105 ? -3.104 -7.52 -4.734 1 98.31 105 SER A C 1
ATOM 829 O O . SER A 1 105 ? -3.93 -7.379 -3.832 1 98.31 105 SER A O 1
ATOM 831 N N . GLY A 1 106 ? -2.637 -8.758 -5.074 1 98.25 106 GLY A N 1
ATOM 832 C CA . GLY A 1 106 ? -2.947 -9.945 -4.289 1 98.25 106 GLY A CA 1
ATOM 833 C C . GLY A 1 106 ? -2.453 -9.859 -2.859 1 98.25 106 GLY A C 1
ATOM 834 O O . GLY A 1 106 ? -3.229 -10.039 -1.918 1 98.25 106 GLY A O 1
ATOM 835 N N . THR A 1 107 ? -1.205 -9.484 -2.658 1 98.56 107 THR A N 1
ATOM 836 C CA . THR A 1 107 ? -0.6 -9.461 -1.331 1 98.56 107 THR A CA 1
ATOM 837 C C . THR A 1 107 ? -1.334 -8.477 -0.423 1 98.56 107 THR A C 1
ATOM 839 O O . THR A 1 107 ? -1.693 -8.812 0.707 1 98.56 107 THR A O 1
ATOM 842 N N . GLY A 1 108 ? -1.554 -7.246 -0.946 1 98.69 108 GLY A N 1
ATOM 843 C CA . GLY A 1 108 ? -2.262 -6.262 -0.142 1 98.69 108 GLY A CA 1
ATOM 844 C C . GLY A 1 108 ? -3.674 -6.684 0.212 1 98.69 108 GLY A C 1
ATOM 845 O O . GLY A 1 108 ? -4.176 -6.359 1.29 1 98.69 108 GLY A O 1
ATOM 846 N N . SER A 1 109 ? -4.344 -7.355 -0.686 1 98.94 109 SER A N 1
ATOM 847 C CA . SER A 1 109 ? -5.691 -7.852 -0.428 1 98.94 109 SER A CA 1
ATOM 848 C C . SER A 1 109 ? -5.688 -8.938 0.643 1 98.94 109 SER A C 1
ATOM 850 O O . SER A 1 109 ? -6.539 -8.938 1.535 1 98.94 109 SER A O 1
ATOM 852 N N . LEU A 1 110 ? -4.73 -9.828 0.53 1 98.94 110 LEU A N 1
ATOM 853 C CA . LEU A 1 110 ? -4.578 -10.875 1.534 1 98.94 110 LEU A CA 1
ATOM 854 C C . LEU A 1 110 ? -4.258 -10.273 2.898 1 98.94 110 LEU A C 1
ATOM 856 O O . LEU A 1 110 ? -4.832 -10.688 3.912 1 98.94 110 LEU A O 1
ATOM 860 N N . ARG A 1 111 ? -3.373 -9.305 2.93 1 98.88 111 ARG A N 1
ATOM 861 C CA . ARG A 1 111 ? -2.953 -8.68 4.18 1 98.88 111 ARG A CA 1
ATOM 862 C C . ARG A 1 111 ? -4.121 -7.965 4.852 1 98.88 111 ARG A C 1
ATOM 864 O O . ARG A 1 111 ? -4.375 -8.156 6.043 1 98.88 111 ARG A O 1
ATOM 871 N N . ALA A 1 112 ? -4.832 -7.125 4.09 1 98.75 112 ALA A N 1
ATOM 872 C CA . ALA A 1 112 ? -5.988 -6.406 4.629 1 98.75 112 ALA A CA 1
ATOM 873 C C . ALA A 1 112 ? -7.051 -7.375 5.133 1 98.75 112 ALA A C 1
ATOM 875 O O . ALA A 1 112 ? -7.602 -7.191 6.219 1 98.75 112 ALA A O 1
ATOM 876 N N . GLY A 1 113 ? -7.324 -8.406 4.316 1 98.88 113 GLY A N 1
ATOM 877 C CA . GLY A 1 113 ? -8.297 -9.398 4.73 1 98.88 113 GLY A CA 1
ATOM 878 C C . GLY A 1 113 ? -7.895 -10.148 5.984 1 98.88 113 GLY A C 1
ATOM 879 O O . GLY A 1 113 ? -8.719 -10.359 6.879 1 98.88 113 GLY A O 1
ATOM 880 N N . ALA A 1 114 ? -6.625 -10.547 6.047 1 98.88 114 ALA A N 1
ATOM 881 C CA . ALA A 1 114 ? -6.121 -11.273 7.207 1 98.88 114 ALA A CA 1
ATOM 882 C C . ALA A 1 114 ? -6.223 -10.43 8.477 1 98.88 114 ALA A C 1
ATOM 884 O O . ALA A 1 114 ? -6.68 -10.914 9.516 1 98.88 114 ALA A O 1
ATOM 885 N N . GLU A 1 115 ? -5.836 -9.203 8.422 1 98.5 115 GLU A N 1
ATOM 886 C CA . GLU A 1 115 ? -5.918 -8.328 9.586 1 98.5 115 GLU A CA 1
ATOM 887 C C . GLU A 1 115 ? -7.367 -8.094 10 1 98.5 115 GLU A C 1
ATOM 889 O O . GLU A 1 115 ? -7.676 -8.062 11.195 1 98.5 115 GLU A O 1
ATOM 894 N N . PHE A 1 116 ? -8.227 -7.879 9.008 1 98.06 116 PHE A N 1
ATOM 895 C CA . PHE A 1 116 ? -9.641 -7.699 9.289 1 98.06 116 PHE A CA 1
ATOM 896 C C . PHE A 1 116 ? -10.203 -8.898 10.047 1 98.06 116 PHE A C 1
ATOM 898 O O . PHE A 1 116 ? -10.852 -8.742 11.078 1 98.06 116 PHE A O 1
ATOM 905 N N . LEU A 1 117 ? -9.93 -10.102 9.523 1 98.31 117 LEU A N 1
ATOM 906 C CA . LEU A 1 117 ? -10.438 -11.328 10.133 1 98.31 117 LEU A CA 1
ATOM 907 C C . LEU A 1 117 ? -9.875 -11.516 11.539 1 98.31 117 LEU A C 1
ATOM 909 O O . LEU A 1 117 ? -10.602 -11.891 12.461 1 98.31 117 LEU A O 1
ATOM 913 N N . LYS A 1 118 ? -8.594 -11.234 11.672 1 97.69 118 LYS A N 1
ATOM 914 C CA . LYS A 1 118 ? -7.945 -11.43 12.969 1 97.69 118 LYS A CA 1
ATOM 915 C C . LYS A 1 118 ? -8.398 -10.383 13.977 1 97.69 118 LYS A C 1
ATOM 917 O O . LYS A 1 118 ? -8.852 -10.727 15.078 1 97.69 118 LYS A O 1
ATOM 922 N N . ARG A 1 119 ? -8.344 -9.148 13.633 1 93.69 119 ARG A N 1
ATOM 923 C CA . ARG A 1 119 ? -8.516 -8.055 14.586 1 93.69 119 ARG A CA 1
ATOM 924 C C . ARG A 1 119 ? -9.992 -7.801 14.859 1 93.69 119 ARG A C 1
ATOM 926 O O . ARG A 1 119 ? -10.367 -7.438 15.977 1 93.69 119 ARG A O 1
ATOM 933 N N . LEU A 1 120 ? -10.805 -7.977 13.867 1 91.62 120 LEU A N 1
ATOM 934 C CA . LEU A 1 120 ? -12.195 -7.551 14.023 1 91.62 120 LEU A CA 1
ATOM 935 C C . LEU A 1 120 ? -13.109 -8.75 14.25 1 91.62 120 LEU A C 1
ATOM 937 O O . LEU A 1 120 ? -14.141 -8.633 14.914 1 91.62 120 LEU A O 1
ATOM 941 N N . LEU A 1 121 ? -12.758 -9.906 13.664 1 94.62 121 LEU A N 1
ATOM 942 C CA . LEU A 1 121 ? -13.594 -11.094 13.828 1 94.62 121 LEU A CA 1
ATOM 943 C C . LEU A 1 121 ? -12.953 -12.078 14.805 1 94.62 121 LEU A C 1
ATOM 945 O O . LEU A 1 121 ? -13.57 -13.078 15.172 1 94.62 121 LEU A O 1
ATOM 949 N N . ASN A 1 122 ? -11.734 -11.859 15.211 1 95.44 122 ASN A N 1
ATOM 950 C CA . ASN A 1 122 ? -11 -12.656 16.188 1 95.44 122 ASN A CA 1
ATOM 951 C C . ASN A 1 122 ? -10.789 -14.086 15.711 1 95.44 122 ASN A C 1
ATOM 953 O O . ASN A 1 122 ? -10.883 -15.031 16.5 1 95.44 122 ASN A O 1
ATOM 957 N N . LEU A 1 123 ? -10.75 -14.25 14.422 1 97.56 123 LEU A N 1
ATOM 958 C CA . LEU A 1 123 ? -10.305 -15.531 13.883 1 97.56 123 LEU A CA 1
ATOM 959 C C . LEU A 1 123 ? -8.789 -15.672 14 1 97.56 123 LEU A C 1
ATOM 961 O O . LEU A 1 123 ? -8.047 -14.727 13.703 1 97.56 123 LEU A O 1
ATOM 965 N N . ASP A 1 124 ? -8.32 -16.859 14.43 1 98 124 ASP A N 1
ATOM 966 C CA . ASP A 1 124 ? -6.926 -16.922 14.844 1 98 124 ASP A CA 1
ATOM 967 C C . ASP A 1 124 ? -6.203 -18.094 14.172 1 98 124 ASP A C 1
ATOM 969 O O . ASP A 1 124 ? -4.988 -18.234 14.305 1 98 124 ASP A O 1
ATOM 973 N N . SER A 1 125 ? -6.91 -18.953 13.516 1 98.62 125 SER A N 1
ATOM 974 C CA . SER A 1 125 ? -6.316 -20.109 12.875 1 98.62 125 SER A CA 1
ATOM 975 C C . SER A 1 125 ? -6.523 -20.078 11.367 1 98.62 125 SER A C 1
ATOM 977 O O . SER A 1 125 ? -7.602 -19.719 10.891 1 98.62 125 SER A O 1
ATOM 979 N N . VAL A 1 126 ? -5.461 -20.391 10.656 1 98.88 126 VAL A N 1
ATOM 980 C CA . VAL A 1 126 ? -5.559 -20.406 9.195 1 98.88 126 VAL A CA 1
ATOM 981 C C . VAL A 1 126 ? -4.875 -21.656 8.641 1 98.88 126 VAL A C 1
ATOM 983 O O . VAL A 1 126 ? -3.859 -22.094 9.172 1 98.88 126 VAL A O 1
ATOM 986 N N . LEU A 1 127 ? -5.484 -22.266 7.645 1 98.88 127 LEU A N 1
ATOM 987 C CA . LEU A 1 127 ? -4.906 -23.344 6.848 1 98.88 127 LEU A CA 1
ATOM 988 C C . LEU A 1 127 ? -4.512 -22.844 5.461 1 98.88 127 LEU A C 1
ATOM 990 O O . LEU A 1 127 ? -5.301 -22.172 4.789 1 98.88 127 LEU A O 1
ATOM 994 N N . VAL A 1 128 ? -3.289 -23.109 5.074 1 98.81 128 VAL A N 1
ATOM 995 C CA . VAL A 1 128 ? -2.834 -22.875 3.707 1 98.81 128 VAL A CA 1
ATOM 996 C C . VAL A 1 128 ? -2.441 -24.203 3.064 1 98.81 128 VAL A C 1
ATOM 998 O O . VAL A 1 128 ? -2.133 -25.172 3.764 1 98.81 128 VAL A O 1
ATOM 1001 N N . SER A 1 129 ? -2.451 -24.234 1.771 1 98.38 129 SER A N 1
ATOM 1002 C CA . SER A 1 129 ? -2.152 -25.469 1.077 1 98.38 129 SER A CA 1
ATOM 1003 C C . SER A 1 129 ? -0.688 -25.859 1.25 1 98.38 129 SER A C 1
ATOM 1005 O O . SER A 1 129 ? 0.165 -25.016 1.488 1 98.38 129 SER A O 1
ATOM 1007 N N . GLN A 1 130 ? -0.389 -27.156 1.109 1 97 130 GLN A N 1
ATOM 1008 C CA . GLN A 1 130 ? 0.97 -27.672 1.032 1 97 130 GLN A CA 1
ATOM 1009 C C . GLN A 1 130 ? 1.208 -28.391 -0.292 1 97 130 GLN A C 1
ATOM 1011 O O . GLN A 1 130 ? 0.648 -29.469 -0.532 1 97 130 GLN A O 1
ATOM 1016 N N . PRO A 1 131 ? 1.981 -27.922 -1.143 1 95 131 PRO A N 1
ATOM 1017 C CA . PRO A 1 131 ? 2.676 -26.641 -1.05 1 95 131 PRO A CA 1
ATOM 1018 C C . PRO A 1 131 ? 1.738 -25.453 -1.225 1 95 131 PRO A C 1
ATOM 1020 O O . PRO A 1 131 ? 0.548 -25.625 -1.496 1 95 131 PRO A O 1
ATOM 1023 N N . THR A 1 132 ? 2.203 -24.219 -0.935 1 95.81 132 THR A N 1
ATOM 1024 C CA . THR A 1 132 ? 1.456 -22.984 -1.147 1 95.81 132 THR A CA 1
ATOM 1025 C C . THR A 1 132 ? 2.354 -21.906 -1.745 1 95.81 132 THR A C 1
ATOM 1027 O O . THR A 1 132 ? 3.555 -22.125 -1.926 1 95.81 132 THR A O 1
ATOM 1030 N N . TRP A 1 133 ? 1.735 -20.828 -2.164 1 94.12 133 TRP A N 1
ATOM 1031 C CA . TRP A 1 133 ? 2.504 -19.656 -2.566 1 94.12 133 TRP A CA 1
ATOM 1032 C C . TRP A 1 133 ? 3.406 -19.172 -1.432 1 94.12 133 TRP A C 1
ATOM 1034 O O . TRP A 1 133 ? 2.969 -19.078 -0.282 1 94.12 133 TRP A O 1
ATOM 1044 N N . GLY A 1 134 ? 4.645 -18.875 -1.664 1 91.38 134 GLY A N 1
ATOM 1045 C CA . GLY A 1 134 ? 5.723 -18.688 -0.706 1 91.38 134 GLY A CA 1
ATOM 1046 C C . GLY A 1 134 ? 5.457 -17.578 0.285 1 91.38 134 GLY A C 1
ATOM 1047 O O . GLY A 1 134 ? 6.074 -17.516 1.351 1 91.38 134 GLY A O 1
ATOM 1048 N N . ASN A 1 135 ? 4.488 -16.703 0.05 1 95.56 135 ASN A N 1
ATOM 1049 C CA . ASN A 1 135 ? 4.301 -15.516 0.888 1 95.56 135 ASN A CA 1
ATOM 1050 C C . ASN A 1 135 ? 3.074 -15.656 1.787 1 95.56 135 ASN A C 1
ATOM 1052 O O . ASN A 1 135 ? 2.859 -14.844 2.684 1 95.56 135 ASN A O 1
ATOM 1056 N N . HIS A 1 136 ? 2.209 -16.688 1.654 1 98.38 136 HIS A N 1
ATOM 1057 C CA . HIS A 1 136 ? 0.968 -16.844 2.408 1 98.38 136 HIS A CA 1
ATOM 1058 C C . HIS A 1 136 ? 1.236 -16.875 3.908 1 98.38 136 HIS A C 1
ATOM 1060 O O . HIS A 1 136 ? 0.636 -16.109 4.668 1 98.38 136 HIS A O 1
ATOM 1066 N N . LYS A 1 137 ? 2.148 -17.719 4.281 1 98.12 137 LYS A N 1
ATOM 1067 C CA . LYS A 1 137 ? 2.412 -17.906 5.703 1 98.12 137 LYS A CA 1
ATOM 1068 C C . LYS A 1 137 ? 2.908 -16.609 6.344 1 98.12 137 LYS A C 1
ATOM 1070 O O . LYS A 1 137 ? 2.469 -16.25 7.438 1 98.12 137 LYS A O 1
ATOM 1075 N N . LEU A 1 138 ? 3.812 -15.961 5.664 1 97.12 138 LEU A N 1
ATOM 1076 C CA . LEU A 1 138 ? 4.375 -14.727 6.191 1 97.12 138 LEU A CA 1
ATOM 1077 C C . LEU A 1 138 ? 3.291 -13.664 6.363 1 97.12 138 LEU A C 1
ATOM 1079 O O . LEU A 1 138 ? 3.279 -12.938 7.359 1 97.12 138 LEU A O 1
ATOM 1083 N N . ILE A 1 139 ? 2.371 -13.508 5.422 1 98.5 139 ILE A N 1
ATOM 1084 C CA . ILE A 1 139 ? 1.289 -12.531 5.457 1 98.5 139 ILE A CA 1
ATOM 1085 C C . ILE A 1 139 ? 0.419 -12.766 6.688 1 98.5 139 ILE A C 1
ATOM 1087 O O . ILE A 1 139 ? 0.158 -11.844 7.461 1 98.5 139 ILE A O 1
ATOM 1091 N N . PHE A 1 140 ? 0.001 -13.977 6.891 1 98.75 140 PHE A N 1
ATOM 1092 C CA . PHE A 1 140 ? -0.905 -14.281 7.992 1 98.75 140 PHE A CA 1
ATOM 1093 C C . PHE A 1 140 ? -0.184 -14.172 9.328 1 98.75 140 PHE A C 1
ATOM 1095 O O . PHE A 1 140 ? -0.777 -13.773 10.328 1 98.75 140 PHE A O 1
ATOM 1102 N N . HIS A 1 141 ? 1.095 -14.578 9.312 1 97.81 141 HIS A N 1
ATOM 1103 C CA . HIS A 1 141 ? 1.896 -14.383 10.516 1 97.81 141 HIS A CA 1
ATOM 1104 C C . HIS A 1 141 ? 1.952 -12.914 10.906 1 97.81 141 HIS A C 1
ATOM 1106 O O . HIS A 1 141 ? 1.703 -12.562 12.062 1 97.81 141 HIS A O 1
ATOM 1112 N N . ASN A 1 142 ? 2.262 -12.086 9.984 1 97.12 142 ASN A N 1
ATOM 1113 C CA . ASN A 1 142 ? 2.389 -10.656 10.258 1 97.12 142 ASN A CA 1
ATOM 1114 C C . ASN A 1 142 ? 1.036 -10.016 10.555 1 97.12 142 ASN A C 1
ATOM 1116 O O . ASN A 1 142 ? 0.971 -8.938 11.156 1 97.12 142 ASN A O 1
ATOM 1120 N N . ALA A 1 143 ? -0.049 -10.633 10.109 1 97.94 143 ALA A N 1
ATOM 1121 C CA . ALA A 1 143 ? -1.388 -10.141 10.43 1 97.94 143 ALA A CA 1
ATOM 1122 C C . ALA A 1 143 ? -1.776 -10.508 11.859 1 97.94 143 ALA A C 1
ATOM 1124 O O . ALA A 1 143 ? -2.787 -10.023 12.375 1 97.94 143 ALA A O 1
ATOM 1125 N N . GLY A 1 144 ? -1.021 -11.469 12.469 1 96.88 144 GLY A N 1
ATOM 1126 C CA . GLY A 1 144 ? -1.22 -11.734 13.883 1 96.88 144 GLY A CA 1
ATOM 1127 C C . GLY A 1 144 ? -1.851 -13.094 14.148 1 96.88 144 GLY A C 1
ATOM 1128 O O . GLY A 1 144 ? -2.193 -13.406 15.289 1 96.88 144 GLY A O 1
ATOM 1129 N N . PHE A 1 145 ? -2.057 -13.922 13.117 1 98.31 145 PHE A N 1
ATOM 1130 C CA . PHE A 1 145 ? -2.637 -15.234 13.336 1 98.31 145 PHE A CA 1
ATOM 1131 C C . PHE A 1 145 ? -1.737 -16.078 14.227 1 98.31 145 PHE A C 1
ATOM 1133 O O . PHE A 1 145 ? -0.529 -16.172 14 1 98.31 145 PHE A O 1
ATOM 1140 N N . GLY A 1 146 ? -2.328 -16.703 15.211 1 97.56 146 GLY A N 1
ATOM 1141 C CA . GLY A 1 146 ? -1.578 -17.484 16.172 1 97.56 146 GLY A CA 1
ATOM 1142 C C . GLY A 1 146 ? -1.319 -18.906 15.719 1 97.56 146 GLY A C 1
ATOM 1143 O O . GLY A 1 146 ? -0.379 -19.562 16.188 1 97.56 146 GLY A O 1
ATOM 1144 N N . SER A 1 147 ? -2.164 -19.406 14.836 1 98.38 147 SER A N 1
ATOM 1145 C CA . SER A 1 147 ? -2.021 -20.766 14.312 1 98.38 147 SER A CA 1
ATOM 1146 C C . SER A 1 147 ? -2.045 -20.781 12.789 1 98.38 147 SER A C 1
ATOM 1148 O O . SER A 1 147 ? -3.08 -20.516 12.18 1 98.38 147 SER A O 1
ATOM 1150 N N . ILE A 1 148 ? -0.948 -21.062 12.211 1 98.56 148 ILE A N 1
ATOM 1151 C CA . ILE A 1 148 ? -0.8 -21.188 10.766 1 98.56 148 ILE A CA 1
ATOM 1152 C C . ILE A 1 148 ? -0.37 -22.609 10.422 1 98.56 148 ILE A C 1
ATOM 1154 O O . ILE A 1 148 ? 0.771 -23 10.68 1 98.56 148 ILE A O 1
ATOM 1158 N N . LYS A 1 149 ? -1.269 -23.391 9.891 1 98.5 149 LYS A N 1
ATOM 1159 C CA . LYS A 1 149 ? -1.041 -24.781 9.555 1 98.5 149 LYS A CA 1
ATOM 1160 C C . LYS A 1 149 ? -1.297 -25.047 8.07 1 98.5 149 LYS A C 1
ATOM 1162 O O . LYS A 1 149 ? -1.542 -24.109 7.309 1 98.5 149 LYS A O 1
ATOM 1167 N N . VAL A 1 150 ? -1.076 -26.281 7.664 1 98.56 150 VAL A N 1
ATOM 1168 C CA . VAL A 1 150 ? -1.194 -26.594 6.242 1 98.56 150 VAL A CA 1
ATOM 1169 C C . VAL A 1 150 ? -2.238 -27.703 6.043 1 98.56 150 VAL A C 1
ATOM 1171 O O . VAL A 1 150 ? -2.559 -28.438 6.977 1 98.56 150 VAL A O 1
ATOM 1174 N N . TYR A 1 151 ? -2.82 -27.766 4.926 1 98.75 151 TYR A N 1
ATOM 1175 C CA . TYR A 1 151 ? -3.588 -28.906 4.461 1 98.75 151 TYR A CA 1
ATOM 1176 C C . TYR A 1 151 ? -2.949 -29.531 3.223 1 98.75 151 TYR A C 1
ATOM 1178 O O . TYR A 1 151 ? -2.309 -28.828 2.434 1 98.75 151 TYR A O 1
ATOM 1186 N N . LYS A 1 152 ? -3.15 -30.812 3.072 1 98.25 152 LYS A N 1
ATOM 1187 C CA . LYS A 1 152 ? -2.592 -31.531 1.925 1 98.25 152 LYS A CA 1
ATOM 1188 C C . LYS A 1 152 ? -3.24 -31.062 0.623 1 98.25 152 LYS A C 1
ATOM 1190 O O . LYS A 1 152 ? -4.453 -30.844 0.57 1 98.25 152 LYS A O 1
ATOM 1195 N N . TYR A 1 153 ? -2.367 -30.812 -0.378 1 97.75 153 TYR A N 1
ATOM 1196 C CA . TYR A 1 153 ? -2.9 -30.375 -1.663 1 97.75 153 TYR A CA 1
ATOM 1197 C C . TYR A 1 153 ? -2.34 -31.219 -2.803 1 97.75 153 TYR A C 1
ATOM 1199 O O . TYR A 1 153 ? -3.025 -31.469 -3.799 1 97.75 153 TYR A O 1
ATOM 1207 N N . TRP A 1 154 ? -1.149 -31.641 -2.742 1 95.06 154 TRP A N 1
ATOM 1208 C CA . TRP A 1 154 ? -0.435 -32.219 -3.875 1 95.06 154 TRP A CA 1
ATOM 1209 C C . TRP A 1 154 ? -0.089 -33.688 -3.609 1 95.06 154 TRP A C 1
ATOM 1211 O O . TRP A 1 154 ? 0.478 -34.031 -2.566 1 95.06 154 TRP A O 1
ATOM 1221 N N . ASP A 1 155 ? -0.49 -34.562 -4.5 1 94.38 155 ASP A N 1
ATOM 1222 C CA . ASP A 1 155 ? -0.073 -35.969 -4.562 1 94.38 155 ASP A CA 1
ATOM 1223 C C . ASP A 1 155 ? 1.127 -36.125 -5.492 1 94.38 155 ASP A C 1
ATOM 1225 O O . ASP A 1 155 ? 0.962 -36.312 -6.699 1 94.38 155 ASP A O 1
ATOM 1229 N N . ALA A 1 156 ? 2.305 -36.125 -4.953 1 89.12 156 ALA A N 1
ATOM 1230 C CA . ALA A 1 156 ? 3.547 -36.125 -5.719 1 89.12 156 ALA A CA 1
ATOM 1231 C C . ALA A 1 156 ? 3.688 -37.406 -6.551 1 89.12 156 ALA A C 1
ATOM 1233 O O . ALA A 1 156 ? 4.238 -37.375 -7.652 1 89.12 156 ALA A O 1
ATOM 1234 N N . ASP A 1 157 ? 3.16 -38.5 -6.055 1 89.38 157 ASP A N 1
ATOM 1235 C CA . ASP A 1 157 ? 3.295 -39.781 -6.734 1 89.38 157 ASP A CA 1
ATOM 1236 C C . ASP A 1 157 ? 2.428 -39.812 -7.992 1 89.38 157 ASP A C 1
ATOM 1238 O O . ASP A 1 157 ? 2.834 -40.375 -9.016 1 89.38 157 ASP A O 1
ATOM 1242 N N . ASN A 1 158 ? 1.35 -39.25 -7.859 1 90.88 158 ASN A N 1
ATOM 1243 C CA . ASN A 1 158 ? 0.411 -39.344 -8.977 1 90.88 158 ASN A CA 1
ATOM 1244 C C . ASN A 1 158 ? 0.296 -38 -9.711 1 90.88 158 ASN A C 1
ATOM 1246 O O . ASN A 1 158 ? -0.406 -37.906 -10.719 1 90.88 158 ASN A O 1
ATOM 1250 N N . LYS A 1 159 ? 1.018 -36.969 -9.203 1 90.44 159 LYS A N 1
ATOM 1251 C CA . LYS A 1 159 ? 1.082 -35.656 -9.805 1 90.44 159 LYS A CA 1
ATOM 1252 C C . LYS A 1 159 ? -0.315 -35.094 -10.062 1 90.44 159 LYS A C 1
ATOM 1254 O O . LYS A 1 159 ? -0.633 -34.688 -11.18 1 90.44 159 LYS A O 1
ATOM 1259 N N . ARG A 1 160 ? -1.104 -35.062 -9.039 1 92.81 160 ARG A N 1
ATOM 1260 C CA . ARG A 1 160 ? -2.471 -34.562 -9.055 1 92.81 160 ARG A CA 1
ATOM 1261 C C . ARG A 1 160 ? -2.844 -33.938 -7.703 1 92.81 160 ARG A C 1
ATOM 1263 O O . ARG A 1 160 ? -2.057 -34 -6.754 1 92.81 160 ARG A O 1
ATOM 1270 N N . VAL A 1 161 ? -4.02 -33.375 -7.609 1 96.75 161 VAL A N 1
ATOM 1271 C CA . VAL A 1 161 ? -4.527 -32.844 -6.348 1 96.75 161 VAL A CA 1
ATOM 1272 C C . VAL A 1 161 ? -4.773 -34 -5.371 1 96.75 161 VAL A C 1
ATOM 1274 O O . VAL A 1 161 ? -5.402 -35 -5.727 1 96.75 161 VAL A O 1
ATOM 1277 N N . ASP A 1 162 ? -4.25 -33.906 -4.219 1 97.88 162 ASP A N 1
ATOM 1278 C CA . ASP A 1 162 ? -4.523 -34.875 -3.156 1 97.88 162 ASP A CA 1
ATOM 1279 C C . ASP A 1 162 ? -5.859 -34.594 -2.48 1 97.88 162 ASP A C 1
ATOM 1281 O O . ASP A 1 162 ? -5.898 -34.219 -1.307 1 97.88 162 ASP A O 1
ATOM 1285 N N . ILE A 1 163 ? -6.945 -34.938 -3.146 1 98.44 163 ILE A N 1
ATOM 1286 C CA . ILE A 1 163 ? -8.273 -34.531 -2.715 1 98.44 163 ILE A CA 1
ATOM 1287 C C . ILE A 1 163 ? -8.641 -35.25 -1.414 1 98.44 163 ILE A C 1
ATOM 1289 O O . ILE A 1 163 ? -9.305 -34.656 -0.548 1 98.44 163 ILE A O 1
ATOM 1293 N N . GLU A 1 164 ? -8.266 -36.5 -1.271 1 98.31 164 GLU A N 1
ATOM 1294 C CA . GLU A 1 164 ? -8.57 -37.219 -0.042 1 98.31 164 GLU A CA 1
ATOM 1295 C C . GLU A 1 164 ? -7.875 -36.594 1.159 1 98.31 164 GLU A C 1
ATOM 1297 O O . GLU A 1 164 ? -8.5 -36.375 2.197 1 98.31 164 GLU A O 1
ATOM 1302 N N . GLY A 1 165 ? -6.574 -36.375 1.011 1 98.69 165 GLY A N 1
ATOM 1303 C CA . GLY A 1 165 ? -5.844 -35.688 2.072 1 98.69 165 GLY A CA 1
ATOM 1304 C C . GLY A 1 165 ? -6.367 -34.312 2.363 1 98.69 165 GLY A C 1
ATOM 1305 O O . GLY A 1 165 ? -6.453 -33.906 3.525 1 98.69 165 GLY A O 1
ATOM 1306 N N . PHE A 1 166 ? -6.711 -33.594 1.359 1 98.75 166 PHE A N 1
ATOM 1307 C CA . PHE A 1 166 ? -7.293 -32.281 1.438 1 98.75 166 PHE A CA 1
ATOM 1308 C C . PHE A 1 166 ? -8.555 -32.281 2.295 1 98.75 166 PHE A C 1
ATOM 1310 O O . PHE A 1 166 ? -8.625 -31.578 3.311 1 98.75 166 PHE A O 1
ATOM 1317 N N . LEU A 1 167 ? -9.477 -33.125 1.964 1 98.81 167 LEU A N 1
ATOM 1318 C CA . LEU A 1 167 ? -10.758 -33.188 2.658 1 98.81 167 LEU A CA 1
ATOM 1319 C C . LEU A 1 167 ? -10.57 -33.656 4.098 1 98.81 167 LEU A C 1
ATOM 1321 O O . LEU A 1 167 ? -11.234 -33.156 5.008 1 98.81 167 LEU A O 1
ATOM 1325 N N . ALA A 1 168 ? -9.68 -34.594 4.309 1 98.75 168 ALA A N 1
ATOM 1326 C CA . ALA A 1 168 ? -9.406 -35.094 5.656 1 98.75 168 ALA A CA 1
ATOM 1327 C C . ALA A 1 168 ? -8.883 -33.969 6.555 1 98.75 168 ALA A C 1
ATOM 1329 O O . ALA A 1 168 ? -9.289 -33.844 7.711 1 98.75 168 ALA A O 1
ATOM 1330 N N . ASP A 1 169 ? -7.93 -33.219 6.035 1 98.81 169 ASP A N 1
ATOM 1331 C CA . ASP A 1 169 ? -7.348 -32.125 6.812 1 98.81 169 ASP A CA 1
ATOM 1332 C C . ASP A 1 169 ? -8.398 -31.062 7.129 1 98.81 169 ASP A C 1
ATOM 1334 O O . ASP A 1 169 ? -8.406 -30.5 8.227 1 98.81 169 ASP A O 1
ATOM 1338 N N . LEU A 1 170 ? -9.273 -30.734 6.207 1 98.75 170 LEU A N 1
ATOM 1339 C CA . LEU A 1 170 ? -10.352 -29.797 6.473 1 98.75 170 LEU A CA 1
ATOM 1340 C C . LEU A 1 170 ? -11.297 -30.328 7.539 1 98.75 170 LEU A C 1
ATOM 1342 O O . LEU A 1 170 ? -11.742 -29.578 8.414 1 98.75 170 LEU A O 1
ATOM 1346 N N . GLN A 1 171 ? -11.578 -31.609 7.41 1 98.44 171 GLN A N 1
ATOM 1347 C CA . GLN A 1 171 ? -12.484 -32.25 8.367 1 98.44 171 GLN A CA 1
ATOM 1348 C C . GLN A 1 171 ? -11.922 -32.188 9.781 1 98.44 171 GLN A C 1
ATOM 1350 O O . GLN A 1 171 ? -12.68 -32.062 10.75 1 98.44 171 GLN A O 1
ATOM 1355 N N . ASN A 1 172 ? -10.68 -32.188 9.906 1 98.44 172 ASN A N 1
ATOM 1356 C CA . ASN A 1 172 ? -10.023 -32.219 11.211 1 98.44 172 ASN A CA 1
ATOM 1357 C C . ASN A 1 172 ? -9.734 -30.797 11.719 1 98.44 172 ASN A C 1
ATOM 1359 O O . ASN A 1 172 ? -9.266 -30.609 12.844 1 98.44 172 ASN A O 1
ATOM 1363 N N . ALA A 1 173 ? -9.938 -29.812 10.914 1 98.25 173 ALA A N 1
ATOM 1364 C CA . ALA A 1 173 ? -9.648 -28.438 11.305 1 98.25 173 ALA A CA 1
ATOM 1365 C C . ALA A 1 173 ? -10.617 -27.953 12.391 1 98.25 173 ALA A C 1
ATOM 1367 O O . ALA A 1 173 ? -11.797 -28.312 12.383 1 98.25 173 ALA A O 1
ATOM 1368 N N . PRO A 1 174 ? -10.156 -27.125 13.328 1 97.44 174 PRO A N 1
ATOM 1369 C CA . PRO A 1 174 ? -11.055 -26.547 14.336 1 97.44 174 PRO A CA 1
ATOM 1370 C C . PRO A 1 174 ? -12.141 -25.656 13.727 1 97.44 174 PRO A C 1
ATOM 1372 O O . PRO A 1 174 ? -11.953 -25.109 12.641 1 97.44 174 PRO A O 1
ATOM 1375 N N . ASP A 1 175 ? -13.141 -25.531 14.531 1 96.69 175 ASP A N 1
ATOM 1376 C CA . ASP A 1 175 ? -14.227 -24.625 14.18 1 96.69 175 ASP A CA 1
ATOM 1377 C C . ASP A 1 175 ? -13.703 -23.219 13.906 1 96.69 175 ASP A C 1
ATOM 1379 O O . ASP A 1 175 ? -12.797 -22.734 14.594 1 96.69 175 ASP A O 1
ATOM 1383 N N . LYS A 1 176 ? -14.211 -22.5 12.789 1 96.81 176 LYS A N 1
ATOM 1384 C CA . LYS A 1 176 ? -13.969 -21.109 12.438 1 96.81 176 LYS A CA 1
ATOM 1385 C C . LYS A 1 176 ? -12.547 -20.922 11.922 1 96.81 176 LYS A C 1
ATOM 1387 O O . LYS A 1 176 ? -12.047 -19.781 11.859 1 96.81 176 LYS A O 1
ATOM 1392 N N . THR A 1 177 ? -11.867 -22.047 11.594 1 98.69 177 THR A N 1
ATOM 1393 C CA . THR A 1 177 ? -10.562 -21.938 10.945 1 98.69 177 THR A CA 1
ATOM 1394 C C . THR A 1 177 ? -10.695 -21.297 9.57 1 98.69 177 THR A C 1
ATOM 1396 O O . THR A 1 177 ? -11.594 -21.656 8.797 1 98.69 177 THR A O 1
ATOM 1399 N N . VAL A 1 178 ? -9.852 -20.297 9.328 1 98.88 178 VAL A N 1
ATOM 1400 C CA . VAL A 1 178 ? -9.781 -19.703 7.992 1 98.88 178 VAL A CA 1
ATOM 1401 C C . VAL A 1 178 ? -9.078 -20.672 7.039 1 98.88 178 VAL A C 1
ATOM 1403 O O . VAL A 1 178 ? -8.047 -21.25 7.383 1 98.88 178 VAL A O 1
ATOM 1406 N N . VAL A 1 179 ? -9.641 -20.938 5.867 1 98.94 179 VAL A N 1
ATOM 1407 C CA . VAL A 1 179 ? -9.023 -21.781 4.848 1 98.94 179 VAL A CA 1
ATOM 1408 C C . VAL A 1 179 ? -8.711 -20.938 3.609 1 98.94 179 VAL A C 1
ATOM 1410 O O . VAL A 1 179 ? -9.617 -20.438 2.945 1 98.94 179 VAL A O 1
ATOM 1413 N N . VAL A 1 180 ? -7.414 -20.781 3.311 1 98.94 180 VAL A N 1
ATOM 1414 C CA . VAL A 1 180 ? -6.992 -20.078 2.104 1 98.94 180 VAL A CA 1
ATOM 1415 C C . VAL A 1 180 ? -7.074 -21.016 0.903 1 98.94 180 VAL A C 1
ATOM 1417 O O . VAL A 1 180 ? -6.434 -22.078 0.888 1 98.94 180 VAL A O 1
ATOM 1420 N N . LEU A 1 181 ? -7.879 -20.641 -0.05 1 98.88 181 LEU A N 1
ATOM 1421 C CA . LEU A 1 181 ? -8.078 -21.422 -1.268 1 98.88 181 LEU A CA 1
ATOM 1422 C C . LEU A 1 181 ? -7.66 -20.625 -2.498 1 98.88 181 LEU A C 1
ATOM 1424 O O . LEU A 1 181 ? -7.945 -19.438 -2.592 1 98.88 181 LEU A O 1
ATOM 1428 N N . HIS A 1 182 ? -6.914 -21.25 -3.383 1 98.19 182 HIS A N 1
ATOM 1429 C CA . HIS A 1 182 ? -6.633 -20.625 -4.672 1 98.19 182 HIS A CA 1
ATOM 1430 C C . HIS A 1 182 ? -7.812 -20.781 -5.625 1 98.19 182 HIS A C 1
ATOM 1432 O O . HIS A 1 182 ? -8.266 -21.891 -5.895 1 98.19 182 HIS A O 1
ATOM 1438 N N . GLY A 1 183 ? -8.289 -19.703 -6.141 1 97.69 183 GLY A N 1
ATOM 1439 C CA . GLY A 1 183 ? -9.469 -19.734 -7 1 97.69 183 GLY A CA 1
ATOM 1440 C C . GLY A 1 183 ? -9.234 -20.469 -8.305 1 97.69 183 GLY A C 1
ATOM 1441 O O . GLY A 1 183 ? -10.133 -21.141 -8.82 1 97.69 183 GLY A O 1
ATOM 1442 N N . CYS A 1 184 ? -8.117 -20.281 -8.883 1 96.81 184 CYS A N 1
ATOM 1443 C CA . CYS A 1 184 ? -7.695 -20.953 -10.109 1 96.81 184 CYS A CA 1
ATOM 1444 C C . CYS A 1 184 ? -6.18 -20.922 -10.258 1 96.81 184 CYS A C 1
ATOM 1446 O O . CYS A 1 184 ? -5.508 -20.109 -9.633 1 96.81 184 CYS A O 1
ATOM 1448 N N . ALA A 1 185 ? -5.707 -21.938 -11.047 1 96 185 ALA A N 1
ATOM 1449 C CA . ALA A 1 185 ? -4.277 -22.016 -11.32 1 96 185 ALA A CA 1
ATOM 1450 C C . ALA A 1 185 ? -3.469 -21.984 -10.031 1 96 185 ALA A C 1
ATOM 1452 O O . ALA A 1 185 ? -2.654 -21.078 -9.82 1 96 185 ALA A O 1
ATOM 1453 N N . HIS A 1 186 ? -3.691 -23.016 -9.234 1 96.69 186 HIS A N 1
ATOM 1454 C CA . HIS A 1 186 ? -3.059 -23.109 -7.926 1 96.69 186 HIS A CA 1
ATOM 1455 C C . HIS A 1 186 ? -1.558 -22.844 -8.016 1 96.69 186 HIS A C 1
ATOM 1457 O O . HIS A 1 186 ? -0.865 -23.484 -8.82 1 96.69 186 HIS A O 1
ATOM 1463 N N . ASN A 1 187 ? -1.071 -21.922 -7.363 1 93.62 187 ASN A N 1
ATOM 1464 C CA . ASN A 1 187 ? 0.354 -21.641 -7.223 1 93.62 187 ASN A CA 1
ATOM 1465 C C . ASN A 1 187 ? 0.948 -22.359 -6.016 1 93.62 187 ASN A C 1
ATOM 1467 O O . ASN A 1 187 ? 0.56 -22.094 -4.875 1 93.62 187 ASN A O 1
ATOM 1471 N N . PRO A 1 188 ? 1.786 -23.281 -6.195 1 93.06 188 PRO A N 1
ATOM 1472 C CA . PRO A 1 188 ? 2.713 -23.422 -7.324 1 93.06 188 PRO A CA 1
ATOM 1473 C C . PRO A 1 188 ? 2.355 -24.594 -8.234 1 93.06 188 PRO A C 1
ATOM 1475 O O . PRO A 1 188 ? 3.002 -24.797 -9.266 1 93.06 188 PRO A O 1
ATOM 1478 N N . THR A 1 189 ? 1.291 -25.344 -8.008 1 93.62 189 THR A N 1
ATOM 1479 C CA . THR A 1 189 ? 1.179 -26.656 -8.648 1 93.62 189 THR A CA 1
ATOM 1480 C C . THR A 1 189 ? 0.592 -26.516 -10.055 1 93.62 189 THR A C 1
ATOM 1482 O O . THR A 1 189 ? 0.809 -27.375 -10.906 1 93.62 189 THR A O 1
ATOM 1485 N N . GLY A 1 190 ? -0.238 -25.469 -10.172 1 93.44 190 GLY A N 1
ATOM 1486 C CA . GLY A 1 190 ? -0.947 -25.312 -11.43 1 93.44 190 GLY A CA 1
ATOM 1487 C C . GLY A 1 190 ? -2.096 -26.281 -11.594 1 93.44 190 GLY A C 1
ATOM 1488 O O . GLY A 1 190 ? -2.715 -26.344 -12.656 1 93.44 190 GLY A O 1
ATOM 1489 N N . MET A 1 191 ? -2.354 -27.062 -10.625 1 94.69 191 MET A N 1
ATOM 1490 C CA . MET A 1 191 ? -3.436 -28.047 -10.672 1 94.69 191 MET A CA 1
ATOM 1491 C C . MET A 1 191 ? -4.59 -27.625 -9.773 1 94.69 191 MET A C 1
ATOM 1493 O O . MET A 1 191 ? -4.391 -27.359 -8.586 1 94.69 191 MET A O 1
ATOM 1497 N N . ASP A 1 192 ? -5.773 -27.562 -10.367 1 96.69 192 ASP A N 1
ATOM 1498 C CA . ASP A 1 192 ? -6.957 -27.172 -9.609 1 96.69 192 ASP A CA 1
ATOM 1499 C C . ASP A 1 192 ? -7.867 -28.375 -9.359 1 96.69 192 ASP A C 1
ATOM 1501 O O . ASP A 1 192 ? -7.883 -29.328 -10.156 1 96.69 192 ASP A O 1
ATOM 1505 N N . PRO A 1 193 ? -8.641 -28.375 -8.266 1 97.88 193 PRO A N 1
ATOM 1506 C CA . PRO A 1 193 ? -9.695 -29.375 -8.117 1 97.88 193 PRO A CA 1
ATOM 1507 C C . PRO A 1 193 ? -10.711 -29.344 -9.258 1 97.88 193 PRO A C 1
ATOM 1509 O O . PRO A 1 193 ? -10.969 -28.281 -9.828 1 97.88 193 PRO A O 1
ATOM 1512 N N . SER A 1 194 ? -11.203 -30.531 -9.586 1 97.12 194 SER A N 1
ATOM 1513 C CA . SER A 1 194 ? -12.336 -30.578 -10.508 1 97.12 194 SER A CA 1
ATOM 1514 C C . SER A 1 194 ? -13.586 -29.969 -9.883 1 97.12 194 SER A C 1
ATOM 1516 O O . SER A 1 194 ? -13.633 -29.734 -8.672 1 97.12 194 SER A O 1
ATOM 1518 N N . GLN A 1 195 ? -14.586 -29.672 -10.688 1 98.06 195 GLN A N 1
ATOM 1519 C CA . GLN A 1 195 ? -15.828 -29.125 -10.164 1 98.06 195 GLN A CA 1
ATOM 1520 C C . GLN A 1 195 ? -16.438 -30.031 -9.102 1 98.06 195 GLN A C 1
ATOM 1522 O O . GLN A 1 195 ? -16.922 -29.562 -8.078 1 98.06 195 GLN A O 1
ATOM 1527 N N . ASP A 1 196 ? -16.406 -31.312 -9.344 1 98.44 196 ASP A N 1
ATOM 1528 C CA . ASP A 1 196 ? -16.938 -32.281 -8.367 1 98.44 196 ASP A CA 1
ATOM 1529 C C . ASP A 1 196 ? -16.125 -32.219 -7.07 1 98.44 196 ASP A C 1
ATOM 1531 O O . ASP A 1 196 ? -16.703 -32.344 -5.98 1 98.44 196 ASP A O 1
ATOM 1535 N N . GLU A 1 197 ? -14.844 -32.125 -7.203 1 98.56 197 GLU A N 1
ATOM 1536 C CA . GLU A 1 197 ? -13.992 -32 -6.023 1 98.56 197 GLU A CA 1
ATOM 1537 C C . GLU A 1 197 ? -14.266 -30.719 -5.266 1 98.56 197 GLU A C 1
ATOM 1539 O O . GLU A 1 197 ? -14.305 -30.703 -4.035 1 98.56 197 GLU A O 1
ATOM 1544 N N . TRP A 1 198 ? -14.461 -29.594 -5.945 1 98.81 198 TRP A N 1
ATOM 1545 C CA . TRP A 1 198 ? -14.812 -28.328 -5.324 1 98.81 198 TRP A CA 1
ATOM 1546 C C . TRP A 1 198 ? -16.109 -28.453 -4.531 1 98.81 198 TRP A C 1
ATOM 1548 O O . TRP A 1 198 ? -16.25 -27.875 -3.449 1 98.81 198 TRP A O 1
ATOM 1558 N N . LYS A 1 199 ? -17.094 -29.188 -5.121 1 98.81 199 LYS A N 1
ATOM 1559 C CA . LYS A 1 199 ? -18.359 -29.391 -4.418 1 98.81 199 LYS A CA 1
ATOM 1560 C C . LYS A 1 199 ? -18.125 -30.109 -3.088 1 98.81 199 LYS A C 1
ATOM 1562 O O . LYS A 1 199 ? -18.75 -29.766 -2.082 1 98.81 199 LYS A O 1
ATOM 1567 N N . LYS A 1 200 ? -17.25 -31.094 -3.107 1 98.81 200 LYS A N 1
ATOM 1568 C CA . LYS A 1 200 ? -16.922 -31.812 -1.88 1 98.81 200 LYS A CA 1
ATOM 1569 C C . LYS A 1 200 ? -16.234 -30.891 -0.874 1 98.81 200 LYS A C 1
ATOM 1571 O O . LYS A 1 200 ? -16.531 -30.938 0.321 1 98.81 200 LYS A O 1
ATOM 1576 N N . ILE A 1 201 ? -15.312 -30.078 -1.332 1 98.88 201 ILE A N 1
ATOM 1577 C CA . ILE A 1 201 ? -14.625 -29.109 -0.474 1 98.88 201 ILE A CA 1
ATOM 1578 C C . ILE A 1 201 ? -15.641 -28.172 0.171 1 98.88 201 ILE A C 1
ATOM 1580 O O . ILE A 1 201 ? -15.609 -27.953 1.384 1 98.88 201 ILE A O 1
ATOM 1584 N N . CYS A 1 202 ? -16.531 -27.672 -0.631 1 98.75 202 CYS A N 1
ATOM 1585 C CA . CYS A 1 202 ? -17.562 -26.75 -0.165 1 98.75 202 CYS A CA 1
ATOM 1586 C C . CYS A 1 202 ? -18.406 -27.406 0.931 1 98.75 202 CYS A C 1
ATOM 1588 O O . CYS A 1 202 ? -18.719 -26.766 1.941 1 98.75 202 CYS A O 1
ATOM 1590 N N . GLU A 1 203 ? -18.75 -28.641 0.732 1 98.38 203 GLU A N 1
ATOM 1591 C CA . GLU A 1 203 ? -19.562 -29.359 1.703 1 98.38 203 GLU A CA 1
ATOM 1592 C C . GLU A 1 203 ? -18.859 -29.469 3.049 1 98.38 203 GLU A C 1
ATOM 1594 O O . GLU A 1 203 ? -19.469 -29.281 4.098 1 98.38 203 GLU A O 1
ATOM 1599 N N . VAL A 1 204 ? -17.594 -29.812 3.006 1 98.69 204 VAL A N 1
ATOM 1600 C CA . VAL A 1 204 ? -16.844 -29.953 4.242 1 98.69 204 VAL A CA 1
ATOM 1601 C C . VAL A 1 204 ? -16.703 -28.594 4.926 1 98.69 204 VAL A C 1
ATOM 1603 O O . VAL A 1 204 ? -16.797 -28.5 6.152 1 98.69 204 VAL A O 1
ATOM 1606 N N . VAL A 1 205 ? -16.469 -27.531 4.184 1 98.56 205 VAL A N 1
ATOM 1607 C CA . VAL A 1 205 ? -16.344 -26.188 4.719 1 98.56 205 VAL A CA 1
ATOM 1608 C C . VAL A 1 205 ? -17.625 -25.812 5.469 1 98.56 205 VAL A C 1
ATOM 1610 O O . VAL A 1 205 ? -17.562 -25.25 6.57 1 98.56 205 VAL A O 1
ATOM 1613 N N . LYS A 1 206 ? -18.766 -26.172 4.918 1 97.62 206 LYS A N 1
ATOM 1614 C CA . LYS A 1 206 ? -20.062 -25.891 5.543 1 97.62 206 LYS A CA 1
ATOM 1615 C C . LYS A 1 206 ? -20.25 -26.719 6.805 1 97.62 206 LYS A C 1
ATOM 1617 O O . LYS A 1 206 ? -20.641 -26.188 7.852 1 97.62 206 LYS A O 1
ATOM 1622 N N . GLN A 1 207 ? -19.953 -27.969 6.633 1 97.5 207 GLN A N 1
ATOM 1623 C CA . GLN A 1 207 ? -20.156 -28.906 7.73 1 97.5 207 GLN A CA 1
ATOM 1624 C C . GLN A 1 207 ? -19.328 -28.516 8.953 1 97.5 207 GLN A C 1
ATOM 1626 O O . GLN A 1 207 ? -19.781 -28.641 10.086 1 97.5 207 GLN A O 1
ATOM 1631 N N . LYS A 1 208 ? -18.141 -28.062 8.719 1 97.75 208 LYS A N 1
ATOM 1632 C CA . LYS A 1 208 ? -17.188 -27.812 9.805 1 97.75 208 LYS A CA 1
ATOM 1633 C C . LYS A 1 208 ? -17.172 -26.328 10.188 1 97.75 208 LYS A C 1
ATOM 1635 O O . LYS A 1 208 ? -16.422 -25.922 11.062 1 97.75 208 LYS A O 1
ATOM 1640 N N . ASN A 1 209 ? -17.969 -25.516 9.555 1 97.38 209 ASN A N 1
ATOM 1641 C CA . ASN A 1 209 ? -18.062 -24.078 9.82 1 97.38 209 ASN A CA 1
ATOM 1642 C C . ASN A 1 209 ? -16.719 -23.391 9.656 1 97.38 209 ASN A C 1
ATOM 1644 O O . ASN A 1 209 ? -16.266 -22.672 10.562 1 97.38 209 ASN A O 1
ATOM 1648 N N . LEU A 1 210 ? -16 -23.703 8.609 1 98.5 210 LEU A N 1
ATOM 1649 C CA . LEU A 1 210 ? -14.75 -23.047 8.258 1 98.5 210 LEU A CA 1
ATOM 1650 C C . LEU A 1 210 ? -15 -21.75 7.5 1 98.5 210 LEU A C 1
ATOM 1652 O O . LEU A 1 210 ? -16.062 -21.578 6.891 1 98.5 210 LEU A O 1
ATOM 1656 N N . PHE A 1 211 ? -14.109 -20.766 7.609 1 98.62 211 PHE A N 1
ATOM 1657 C CA . PHE A 1 211 ? -14.227 -19.5 6.887 1 98.62 211 PHE A CA 1
ATOM 1658 C C . PHE A 1 211 ? -13.383 -19.516 5.613 1 98.62 211 PHE A C 1
ATOM 1660 O O . PHE A 1 211 ? -12.172 -19.75 5.672 1 98.62 211 PHE A O 1
ATOM 1667 N N . THR A 1 212 ? -13.953 -19.234 4.527 1 98.44 212 THR A N 1
ATOM 1668 C CA . THR A 1 212 ? -13.266 -19.359 3.248 1 98.44 212 THR A CA 1
ATOM 1669 C C . THR A 1 212 ? -12.594 -18.031 2.869 1 98.44 212 THR A C 1
ATOM 1671 O O . THR A 1 212 ? -13.242 -16.984 2.859 1 98.44 212 THR A O 1
ATOM 1674 N N . PHE A 1 213 ? -11.352 -18.031 2.584 1 98.94 213 PHE A N 1
ATOM 1675 C CA . PHE A 1 213 ? -10.539 -16.953 2.047 1 98.94 213 PHE A CA 1
ATOM 1676 C C . PHE A 1 213 ? -9.953 -17.328 0.692 1 98.94 213 PHE A C 1
ATOM 1678 O O . PHE A 1 213 ? -8.945 -18.047 0.624 1 98.94 213 PHE A O 1
ATOM 1685 N N . PHE A 1 214 ? -10.523 -16.828 -0.413 1 98.94 214 PHE A N 1
ATOM 1686 C CA . PHE A 1 214 ? -10.047 -17.172 -1.75 1 98.94 214 PHE A CA 1
ATOM 1687 C C . PHE A 1 214 ? -8.93 -16.219 -2.18 1 98.94 214 PHE A C 1
ATOM 1689 O O . PHE A 1 214 ? -9.008 -15.016 -1.943 1 98.94 214 PHE A O 1
ATOM 1696 N N . ASP A 1 215 ? -7.891 -16.719 -2.697 1 98.81 215 ASP A N 1
ATOM 1697 C CA . ASP A 1 215 ? -6.844 -16.016 -3.428 1 98.81 215 ASP A CA 1
ATOM 1698 C C . ASP A 1 215 ? -6.953 -16.266 -4.93 1 98.81 215 ASP A C 1
ATOM 1700 O O . ASP A 1 215 ? -6.738 -17.391 -5.391 1 98.81 215 ASP A O 1
ATOM 1704 N N . ILE A 1 216 ? -7.281 -15.258 -5.738 1 98.62 216 ILE A N 1
ATOM 1705 C CA . ILE A 1 216 ? -7.449 -15.453 -7.176 1 98.62 216 ILE A CA 1
ATOM 1706 C C . ILE A 1 216 ? -6.586 -14.445 -7.934 1 98.62 216 ILE A C 1
ATOM 1708 O O . ILE A 1 216 ? -7.051 -13.359 -8.289 1 98.62 216 ILE A O 1
ATOM 1712 N N . ALA A 1 217 ? -5.402 -14.844 -8.25 1 96.88 217 ALA A N 1
ATOM 1713 C CA . ALA A 1 217 ? -4.406 -13.977 -8.883 1 96.88 217 ALA A CA 1
ATOM 1714 C C . ALA A 1 217 ? -4.414 -14.148 -10.398 1 96.88 217 ALA A C 1
ATOM 1716 O O . ALA A 1 217 ? -3.896 -13.305 -11.125 1 96.88 217 ALA A O 1
ATOM 1717 N N . TYR A 1 218 ? -5.086 -15.188 -10.93 1 96.5 218 TYR A N 1
ATOM 1718 C CA . TYR A 1 218 ? -4.855 -15.578 -12.312 1 96.5 218 TYR A CA 1
ATOM 1719 C C . TYR A 1 218 ? -6.164 -15.617 -13.094 1 96.5 218 TYR A C 1
ATOM 1721 O O . TYR A 1 218 ? -6.25 -16.25 -14.148 1 96.5 218 TYR A O 1
ATOM 1729 N N . GLN A 1 219 ? -7.203 -14.953 -12.57 1 97.38 219 GLN A N 1
ATOM 1730 C CA . GLN A 1 219 ? -8.5 -15.008 -13.234 1 97.38 219 GLN A CA 1
ATOM 1731 C C . GLN A 1 219 ? -8.398 -14.578 -14.695 1 97.38 219 GLN A C 1
ATOM 1733 O O . GLN A 1 219 ? -7.953 -13.469 -14.984 1 97.38 219 GLN A O 1
ATOM 1738 N N . GLY A 1 220 ? -8.82 -15.43 -15.602 1 94.12 220 GLY A N 1
ATOM 1739 C CA . GLY A 1 220 ? -8.711 -15.18 -17.031 1 94.12 220 GLY A CA 1
ATOM 1740 C C . GLY A 1 220 ? -7.41 -15.688 -17.625 1 94.12 220 GLY A C 1
ATOM 1741 O O . GLY A 1 220 ? -7.391 -16.203 -18.75 1 94.12 220 GLY A O 1
ATOM 1742 N N . PHE A 1 221 ? -6.391 -15.594 -16.891 1 88.38 221 PHE A N 1
ATOM 1743 C CA . PHE A 1 221 ? -5.051 -15.977 -17.312 1 88.38 221 PHE A CA 1
ATOM 1744 C C . PHE A 1 221 ? -4.879 -17.484 -17.266 1 88.38 221 PHE A C 1
ATOM 1746 O O . PHE A 1 221 ? -4.125 -18.062 -18.062 1 88.38 221 PHE A O 1
ATOM 1753 N N . ALA A 1 222 ? -5.566 -18.109 -16.406 1 89.44 222 ALA A N 1
ATOM 1754 C CA . ALA A 1 222 ? -5.414 -19.547 -16.172 1 89.44 222 ALA A CA 1
ATOM 1755 C C . ALA A 1 222 ? -5.945 -20.344 -17.359 1 89.44 222 ALA A C 1
ATOM 1757 O O . ALA A 1 222 ? -5.234 -21.188 -17.922 1 89.44 222 ALA A O 1
ATOM 1758 N N . SER A 1 223 ? -7.172 -20.031 -17.797 1 91.56 223 SER A N 1
ATOM 1759 C CA . SER A 1 223 ? -7.816 -20.828 -18.828 1 91.56 223 SER A CA 1
ATOM 1760 C C . SER A 1 223 ? -8.086 -20.016 -20.094 1 91.56 223 SER A C 1
ATOM 1762 O O . SER A 1 223 ? -8.398 -20.562 -21.141 1 91.56 223 SER A O 1
ATOM 1764 N N . GLY A 1 224 ? -7.941 -18.719 -19.969 1 94.25 224 GLY A N 1
ATOM 1765 C CA . GLY A 1 224 ? -8.336 -17.828 -21.047 1 94.25 224 GLY A CA 1
ATOM 1766 C C . GLY A 1 224 ? -9.766 -17.344 -20.938 1 94.25 224 GLY A C 1
ATOM 1767 O O . GLY A 1 224 ? -10.242 -16.578 -21.781 1 94.25 224 GLY A O 1
ATOM 1768 N N . ASP A 1 225 ? -10.398 -17.766 -19.922 1 95.94 225 ASP A N 1
ATOM 1769 C CA . ASP A 1 225 ? -11.805 -17.438 -19.688 1 95.94 225 ASP A CA 1
ATOM 1770 C C . ASP A 1 225 ? -12.031 -17.047 -18.219 1 95.94 225 ASP A C 1
ATOM 1772 O O . ASP A 1 225 ? -12.094 -17.906 -17.344 1 95.94 225 ASP A O 1
ATOM 1776 N N . PRO A 1 226 ? -12.25 -15.711 -18 1 97.06 226 PRO A N 1
ATOM 1777 C CA . PRO A 1 226 ? -12.406 -15.266 -16.609 1 97.06 226 PRO A CA 1
ATOM 1778 C C . PRO A 1 226 ? -13.578 -15.93 -15.898 1 97.06 226 PRO A C 1
ATOM 1780 O O . PRO A 1 226 ? -13.539 -16.125 -14.68 1 97.06 226 PRO A O 1
ATOM 1783 N N . ASP A 1 227 ? -14.617 -16.266 -16.609 1 96.94 227 ASP A N 1
ATOM 1784 C CA . ASP A 1 227 ? -15.789 -16.891 -16 1 96.94 227 ASP A CA 1
ATOM 1785 C C . ASP A 1 227 ? -15.484 -18.328 -15.562 1 96.94 227 ASP A C 1
ATOM 1787 O O . ASP A 1 227 ? -15.875 -18.734 -14.461 1 96.94 227 ASP A O 1
ATOM 1791 N N . LYS A 1 228 ? -14.781 -19.062 -16.422 1 96.5 228 LYS A N 1
ATOM 1792 C CA . LYS A 1 228 ? -14.383 -20.422 -16.062 1 96.5 228 LYS A CA 1
ATOM 1793 C C . LYS A 1 228 ? -13.469 -20.422 -14.852 1 96.5 228 LYS A C 1
ATOM 1795 O O . LYS A 1 228 ? -13.602 -21.266 -13.969 1 96.5 228 LYS A O 1
ATOM 1800 N N . ASP A 1 229 ? -12.594 -19.453 -14.812 1 97.62 229 ASP A N 1
ATOM 1801 C CA . ASP A 1 229 ? -11.594 -19.375 -13.758 1 97.62 229 ASP A CA 1
ATOM 1802 C C . ASP A 1 229 ? -12.234 -19.016 -12.422 1 97.62 229 ASP A C 1
ATOM 1804 O O . ASP A 1 229 ? -11.641 -19.234 -11.359 1 97.62 229 ASP A O 1
ATOM 1808 N N . ALA A 1 230 ? -13.461 -18.453 -12.398 1 98.19 230 ALA A N 1
ATOM 1809 C CA . ALA A 1 230 ? -14.109 -17.984 -11.172 1 98.19 230 ALA A CA 1
ATOM 1810 C C . ALA A 1 230 ? -15.172 -18.969 -10.703 1 98.19 230 ALA A C 1
ATOM 1812 O O . ALA A 1 230 ? -15.914 -18.688 -9.758 1 98.19 230 ALA A O 1
ATOM 1813 N N . TRP A 1 231 ? -15.328 -20.094 -11.344 1 97.88 231 TRP A N 1
ATOM 1814 C CA . TRP A 1 231 ? -16.422 -21.031 -11.133 1 97.88 231 TRP A CA 1
ATOM 1815 C C . TRP A 1 231 ? -16.516 -21.438 -9.664 1 97.88 231 TRP A C 1
ATOM 1817 O O . TRP A 1 231 ? -17.609 -21.406 -9.07 1 97.88 231 TRP A O 1
ATOM 1827 N N . ALA A 1 232 ? -15.406 -21.859 -9.055 1 98.38 232 ALA A N 1
ATOM 1828 C CA . ALA A 1 232 ? -15.414 -22.344 -7.68 1 98.38 232 ALA A CA 1
ATOM 1829 C C . ALA A 1 232 ? -15.945 -21.281 -6.723 1 98.38 232 ALA A C 1
ATOM 1831 O O . ALA A 1 232 ? -16.766 -21.578 -5.852 1 98.38 232 ALA A O 1
ATOM 1832 N N . ILE A 1 233 ? -15.477 -20.062 -6.867 1 98.69 233 ILE A N 1
ATOM 1833 C CA . ILE A 1 233 ? -15.883 -18.953 -6.012 1 98.69 233 ILE A CA 1
ATOM 1834 C C . ILE A 1 233 ? -17.391 -18.719 -6.145 1 98.69 233 ILE A C 1
ATOM 1836 O O . ILE A 1 233 ? -18.094 -18.594 -5.145 1 98.69 233 ILE A O 1
ATOM 1840 N N . ARG A 1 234 ? -17.875 -18.672 -7.383 1 98.38 234 ARG A N 1
ATOM 1841 C CA . ARG A 1 234 ? -19.281 -18.453 -7.641 1 98.38 234 ARG A CA 1
ATOM 1842 C C . ARG A 1 234 ? -20.141 -19.562 -7.055 1 98.38 234 ARG A C 1
ATOM 1844 O O . ARG A 1 234 ? -21.219 -19.312 -6.516 1 98.38 234 ARG A O 1
ATOM 1851 N N . TYR A 1 235 ? -19.641 -20.766 -7.184 1 98.12 235 TYR A N 1
ATOM 1852 C CA . TYR A 1 235 ? -20.359 -21.906 -6.602 1 98.12 235 TYR A CA 1
ATOM 1853 C C . TYR A 1 235 ? -20.484 -21.75 -5.09 1 98.12 235 TYR A C 1
ATOM 1855 O O . TYR A 1 235 ? -21.547 -21.984 -4.52 1 98.12 235 TYR A O 1
ATOM 1863 N N . PHE A 1 236 ? -19.375 -21.391 -4.41 1 98.44 236 PHE A N 1
ATOM 1864 C CA . PHE A 1 236 ? -19.391 -21.219 -2.963 1 98.44 236 PHE A CA 1
ATOM 1865 C C . PHE A 1 236 ? -20.391 -20.141 -2.562 1 98.44 236 PHE A C 1
ATOM 1867 O O . PHE A 1 236 ? -21.094 -20.281 -1.558 1 98.44 236 PHE A O 1
ATOM 1874 N N . VAL A 1 237 ? -20.484 -19.047 -3.297 1 97.81 237 VAL A N 1
ATOM 1875 C CA . VAL A 1 237 ? -21.453 -17.984 -3.035 1 97.81 237 VAL A CA 1
ATOM 1876 C C . VAL A 1 237 ? -22.859 -18.531 -3.186 1 97.81 237 VAL A C 1
ATOM 1878 O O . VAL A 1 237 ? -23.734 -18.25 -2.355 1 97.81 237 VAL A O 1
ATOM 1881 N N . GLU A 1 238 ? -23.094 -19.266 -4.242 1 96.12 238 GLU A N 1
ATOM 1882 C CA . GLU A 1 238 ? -24.406 -19.875 -4.5 1 96.12 238 GLU A CA 1
ATOM 1883 C C . GLU A 1 238 ? -24.812 -20.781 -3.352 1 96.12 238 GLU A C 1
ATOM 1885 O O . GLU A 1 238 ? -26.016 -20.938 -3.07 1 96.12 238 GLU A O 1
ATOM 1890 N N . GLN A 1 239 ? -23.828 -21.406 -2.732 1 96.81 239 GLN A N 1
ATOM 1891 C CA . GLN A 1 239 ? -24.094 -22.312 -1.626 1 96.81 239 GLN A CA 1
ATOM 1892 C C . GLN A 1 239 ? -24.328 -21.547 -0.324 1 96.81 239 GLN A C 1
ATOM 1894 O O . GLN A 1 239 ? -24.516 -22.156 0.731 1 96.81 239 GLN A O 1
ATOM 1899 N N . GLY A 1 240 ? -24.234 -20.219 -0.322 1 95.06 240 GLY A N 1
ATOM 1900 C CA . GLY A 1 240 ? -24.609 -19.391 0.805 1 95.06 240 GLY A CA 1
ATOM 1901 C C . GLY A 1 240 ? -23.469 -19.109 1.757 1 95.06 240 GLY A C 1
ATOM 1902 O O . GLY A 1 240 ? -23.688 -18.703 2.896 1 95.06 240 GLY A O 1
ATOM 1903 N N . LEU A 1 241 ? -22.266 -19.328 1.31 1 96.94 241 LEU A N 1
ATOM 1904 C CA . LEU A 1 241 ? -21.125 -19.125 2.195 1 96.94 241 LEU A CA 1
ATOM 1905 C C . LEU A 1 241 ? -20.719 -17.641 2.232 1 96.94 241 LEU A C 1
ATOM 1907 O O . LEU A 1 241 ? -20.75 -16.969 1.206 1 96.94 241 LEU A O 1
ATOM 1911 N N . GLU A 1 242 ? -20.453 -17.125 3.422 1 97.69 242 GLU A N 1
ATOM 1912 C CA . GLU A 1 242 ? -19.703 -15.883 3.584 1 97.69 242 GLU A CA 1
ATOM 1913 C C . GLU A 1 242 ? -18.219 -16.078 3.299 1 97.69 242 GLU A C 1
ATOM 1915 O O . GLU A 1 242 ? -17.656 -17.109 3.652 1 97.69 242 GLU A O 1
ATOM 1920 N N . MET A 1 243 ? -17.641 -15.156 2.688 1 98.31 243 MET A N 1
ATOM 1921 C CA . MET A 1 243 ? -16.234 -15.32 2.34 1 98.31 243 MET A CA 1
ATOM 1922 C C . MET A 1 243 ? -15.594 -13.977 2 1 98.31 243 MET A C 1
ATOM 1924 O O . MET A 1 243 ? -16.297 -12.969 1.869 1 98.31 243 MET A O 1
ATOM 1928 N N . VAL A 1 244 ? -14.281 -13.969 1.955 1 98.81 244 VAL A N 1
ATOM 1929 C CA . VAL A 1 244 ? -13.516 -12.875 1.36 1 98.81 244 VAL A CA 1
ATOM 1930 C C . VAL A 1 244 ? -12.688 -13.406 0.189 1 98.81 244 VAL A C 1
ATOM 1932 O O . VAL A 1 244 ? -12.32 -14.578 0.162 1 98.81 244 VAL A O 1
ATOM 1935 N N . ILE A 1 245 ? -12.508 -12.578 -0.804 1 98.94 245 ILE A N 1
ATOM 1936 C CA . ILE A 1 245 ? -11.805 -12.953 -2.023 1 98.94 245 ILE A CA 1
ATOM 1937 C C . ILE A 1 245 ? -10.734 -11.914 -2.34 1 98.94 245 ILE A C 1
ATOM 1939 O O . ILE A 1 245 ? -11.047 -10.75 -2.59 1 98.94 245 ILE A O 1
ATOM 1943 N N . ALA A 1 246 ? -9.453 -12.32 -2.287 1 98.94 246 ALA A N 1
ATOM 1944 C CA . ALA A 1 246 ? -8.344 -11.453 -2.695 1 98.94 246 ALA A CA 1
ATOM 1945 C C . ALA A 1 246 ? -8.117 -11.539 -4.203 1 98.94 246 ALA A C 1
ATOM 1947 O O . ALA A 1 246 ? -7.629 -12.555 -4.707 1 98.94 246 ALA A O 1
ATOM 1948 N N . GLN A 1 247 ? -8.438 -10.469 -4.898 1 98.81 247 GLN A N 1
ATOM 1949 C CA . GLN A 1 247 ? -8.273 -10.391 -6.348 1 98.81 247 GLN A CA 1
ATOM 1950 C C . GLN A 1 247 ? -7.016 -9.617 -6.715 1 98.81 247 GLN A C 1
ATOM 1952 O O . GLN A 1 247 ? -6.723 -8.57 -6.121 1 98.81 247 GLN A O 1
ATOM 1957 N N . SER A 1 248 ? -6.258 -10.141 -7.586 1 98.38 248 SER A N 1
ATOM 1958 C CA . SER A 1 248 ? -5.117 -9.414 -8.133 1 98.38 248 SER A CA 1
ATOM 1959 C C . SER A 1 248 ? -5.312 -9.117 -9.617 1 98.38 248 SER A C 1
ATOM 1961 O O . SER A 1 248 ? -5.879 -9.93 -10.352 1 98.38 248 SER A O 1
ATOM 1963 N N . PHE A 1 249 ? -4.812 -8 -10.062 1 98.44 249 PHE A N 1
ATOM 1964 C CA . PHE A 1 249 ? -4.883 -7.637 -11.477 1 98.44 249 PHE A CA 1
ATOM 1965 C C . PHE A 1 249 ? -3.49 -7.535 -12.078 1 98.44 249 PHE A C 1
ATOM 1967 O O . PHE A 1 249 ? -3.312 -6.953 -13.148 1 98.44 249 PHE A O 1
ATOM 1974 N N . ALA A 1 250 ? -2.516 -8.086 -11.359 1 97.31 250 ALA A N 1
ATOM 1975 C CA . ALA A 1 250 ? -1.127 -8.062 -11.812 1 97.31 250 ALA A CA 1
ATOM 1976 C C . ALA A 1 250 ? -0.948 -8.922 -13.062 1 97.31 250 ALA A C 1
ATOM 1978 O O . ALA A 1 250 ? -0.361 -8.477 -14.047 1 97.31 250 ALA A O 1
ATOM 1979 N N . LYS A 1 251 ? -1.509 -10.117 -13.078 1 95.81 251 LYS A N 1
ATOM 1980 C CA . LYS A 1 251 ? -1.228 -11.078 -14.148 1 95.81 251 LYS A CA 1
ATOM 1981 C C . LYS A 1 251 ? -2.182 -10.891 -15.32 1 95.81 251 LYS A C 1
ATOM 1983 O O . LYS A 1 251 ? -1.746 -10.664 -16.453 1 95.81 251 LYS A O 1
ATOM 1988 N N . ASN A 1 252 ? -3.477 -10.852 -15.023 1 96.69 252 ASN A N 1
ATOM 1989 C CA . ASN A 1 252 ? -4.469 -10.836 -16.094 1 96.69 252 ASN A CA 1
ATOM 1990 C C . ASN A 1 252 ? -4.48 -9.5 -16.828 1 96.69 252 ASN A C 1
ATOM 1992 O O . ASN A 1 252 ? -4.949 -9.422 -17.969 1 96.69 252 ASN A O 1
ATOM 1996 N N . PHE A 1 253 ? -3.988 -8.422 -16.188 1 97.94 253 PHE A N 1
ATOM 1997 C CA . PHE A 1 253 ? -3.887 -7.129 -16.859 1 97.94 253 PHE A CA 1
ATOM 1998 C C . PHE A 1 253 ? -2.432 -6.793 -17.172 1 97.94 253 PHE A C 1
ATOM 2000 O O . PHE A 1 253 ? -2.145 -5.781 -17.812 1 97.94 253 PHE A O 1
ATOM 2007 N N . GLY A 1 254 ? -1.516 -7.664 -16.719 1 96.94 254 GLY A N 1
ATOM 2008 C CA . GLY A 1 254 ? -0.102 -7.355 -16.859 1 96.94 254 GLY A CA 1
ATOM 2009 C C . GLY A 1 254 ? 0.327 -6.137 -16.078 1 96.94 254 GLY A C 1
ATOM 2010 O O . GLY A 1 254 ? 1.229 -5.406 -16.484 1 96.94 254 GLY A O 1
ATOM 2011 N N . LEU A 1 255 ? -0.336 -5.836 -15.023 1 98 255 LEU A N 1
ATOM 2012 C CA . LEU A 1 255 ? -0.068 -4.652 -14.211 1 98 255 LEU A CA 1
ATOM 2013 C C . LEU A 1 255 ? 0.702 -5.023 -12.953 1 98 255 LEU A C 1
ATOM 2015 O O . LEU A 1 255 ? 0.29 -4.672 -11.844 1 98 255 LEU A O 1
ATOM 2019 N N . TYR A 1 256 ? 1.882 -5.648 -13.141 1 97.12 256 TYR A N 1
ATOM 2020 C CA . TYR A 1 256 ? 2.682 -6.16 -12.031 1 97.12 256 TYR A CA 1
ATOM 2021 C C . TYR A 1 256 ? 3.125 -5.027 -11.117 1 97.12 256 TYR A C 1
ATOM 2023 O O . TYR A 1 256 ? 3.107 -5.176 -9.891 1 97.12 256 TYR A O 1
ATOM 2031 N N . ASN A 1 257 ? 3.443 -3.832 -11.648 1 97.62 257 ASN A N 1
ATOM 2032 C CA . ASN A 1 257 ? 4.039 -2.777 -10.836 1 97.62 257 ASN A CA 1
ATOM 2033 C C . ASN A 1 257 ? 3.023 -1.688 -10.5 1 97.62 257 ASN A C 1
ATOM 2035 O O . ASN A 1 257 ? 3.389 -0.635 -9.969 1 97.62 257 ASN A O 1
ATOM 2039 N N . GLU A 1 258 ? 1.775 -1.879 -10.867 1 98 258 GLU A N 1
ATOM 2040 C CA . GLU A 1 258 ? 0.743 -0.917 -10.492 1 98 258 GLU A CA 1
ATOM 2041 C C . GLU A 1 258 ? 0.12 -1.271 -9.148 1 98 258 GLU A C 1
ATOM 2043 O O . GLU A 1 258 ? -0.521 -0.429 -8.516 1 98 258 GLU A O 1
ATOM 2048 N N . ARG A 1 259 ? 0.254 -2.549 -8.773 1 98.25 259 ARG A N 1
ATOM 2049 C CA . ARG A 1 259 ? -0.177 -3.059 -7.477 1 98.25 259 ARG A CA 1
ATOM 2050 C C . ARG A 1 259 ? -1.669 -2.824 -7.266 1 98.25 259 ARG A C 1
ATOM 2052 O O . ARG A 1 259 ? -2.082 -2.336 -6.211 1 98.25 259 ARG A O 1
ATOM 2059 N N . VAL A 1 260 ? -2.49 -3.148 -8.203 1 98.62 260 VAL A N 1
ATOM 2060 C CA . VAL A 1 260 ? -3.932 -2.959 -8.086 1 98.62 260 VAL A CA 1
ATOM 2061 C C . VAL A 1 260 ? -4.602 -4.289 -7.754 1 98.62 260 VAL A C 1
ATOM 2063 O O . VAL A 1 260 ? -4.305 -5.312 -8.375 1 98.62 260 VAL A O 1
ATOM 2066 N N . GLY A 1 261 ? -5.395 -4.324 -6.758 1 98.75 261 GLY A N 1
ATOM 2067 C CA . GLY A 1 261 ? -6.16 -5.48 -6.309 1 98.75 261 GLY A CA 1
ATOM 2068 C C . GLY A 1 261 ? -7.426 -5.102 -5.562 1 98.75 261 GLY A C 1
ATOM 2069 O O . GLY A 1 261 ? -7.699 -3.92 -5.352 1 98.75 261 GLY A O 1
ATOM 2070 N N . ASN A 1 262 ? -8.203 -6.07 -5.25 1 98.94 262 ASN A N 1
ATOM 2071 C CA . ASN A 1 262 ? -9.5 -5.887 -4.602 1 98.94 262 ASN A CA 1
ATOM 2072 C C . ASN A 1 262 ? -9.797 -7.008 -3.609 1 98.94 262 ASN A C 1
ATOM 2074 O O . ASN A 1 262 ? -9.531 -8.18 -3.891 1 98.94 262 ASN A O 1
ATOM 2078 N N . LEU A 1 263 ? -10.172 -6.645 -2.447 1 98.94 263 LEU A N 1
ATOM 2079 C CA . LEU A 1 263 ? -10.742 -7.59 -1.495 1 98.94 263 LEU A CA 1
ATOM 2080 C C . LEU A 1 263 ? -12.266 -7.594 -1.578 1 98.94 263 LEU A C 1
ATOM 2082 O O . LEU A 1 263 ? -12.922 -6.691 -1.051 1 98.94 263 LEU A O 1
ATOM 2086 N N . ALA A 1 264 ? -12.82 -8.578 -2.234 1 98.88 264 ALA A N 1
ATOM 2087 C CA . ALA A 1 264 ? -14.273 -8.727 -2.277 1 98.88 264 ALA A CA 1
ATOM 2088 C C . ALA A 1 264 ? -14.797 -9.414 -1.021 1 98.88 264 ALA A C 1
ATOM 2090 O O . ALA A 1 264 ? -14.195 -10.383 -0.544 1 98.88 264 ALA A O 1
ATOM 2091 N N . ILE A 1 265 ? -15.844 -8.945 -0.46 1 98.75 265 ILE A N 1
ATOM 2092 C CA . ILE A 1 265 ? -16.469 -9.5 0.737 1 98.75 265 ILE A CA 1
ATOM 2093 C C . ILE A 1 265 ? -17.906 -9.883 0.439 1 98.75 265 ILE A C 1
ATOM 2095 O O . ILE A 1 265 ? -18.672 -9.07 -0.084 1 98.75 265 ILE A O 1
ATOM 2099 N N . VAL A 1 266 ? -18.281 -11.078 0.666 1 98.62 266 VAL A N 1
ATOM 2100 C CA . VAL A 1 266 ? -19.625 -11.594 0.5 1 98.62 266 VAL A CA 1
ATOM 2101 C C . VAL A 1 266 ? -20.234 -11.914 1.866 1 98.62 266 VAL A C 1
ATOM 2103 O O . VAL A 1 266 ? -19.641 -12.656 2.656 1 98.62 266 VAL A O 1
ATOM 2106 N N . VAL A 1 267 ? -21.359 -11.367 2.137 1 98 267 VAL A N 1
ATOM 2107 C CA . VAL A 1 267 ? -22.031 -11.57 3.42 1 98 267 VAL A CA 1
ATOM 2108 C C . VAL A 1 267 ? -23.391 -12.195 3.199 1 98 267 VAL A C 1
ATOM 2110 O O . VAL A 1 267 ? -23.906 -12.219 2.074 1 98 267 VAL A O 1
ATOM 2113 N N . ASN A 1 268 ? -24 -12.742 4.223 1 95.75 268 ASN A N 1
ATOM 2114 C CA . ASN A 1 268 ? -25.344 -13.328 4.137 1 95.75 268 ASN A CA 1
ATOM 2115 C C . ASN A 1 268 ? -26.422 -12.305 4.484 1 95.75 268 ASN A C 1
ATOM 2117 O O . ASN A 1 268 ? -27.547 -12.383 3.979 1 95.75 268 ASN A O 1
ATOM 2121 N N . ASP A 1 269 ? -26.062 -11.391 5.344 1 95.19 269 ASP A N 1
ATOM 2122 C CA . ASP A 1 269 ? -26.984 -10.367 5.828 1 95.19 269 ASP A CA 1
ATOM 2123 C C . ASP A 1 269 ? -26.484 -8.969 5.488 1 95.19 269 ASP A C 1
ATOM 2125 O O . ASP A 1 269 ? -25.516 -8.492 6.086 1 95.19 269 ASP A O 1
ATOM 2129 N N . LYS A 1 270 ? -27.219 -8.305 4.621 1 94.56 270 LYS A N 1
ATOM 2130 C CA . LYS A 1 270 ? -26.812 -6.992 4.113 1 94.56 270 LYS A CA 1
ATOM 2131 C C . LYS A 1 270 ? -26.719 -5.969 5.238 1 94.56 270 LYS A C 1
ATOM 2133 O O . LYS A 1 270 ? -26.016 -4.961 5.117 1 94.56 270 LYS A O 1
ATOM 2138 N N . SER A 1 271 ? -27.391 -6.145 6.316 1 95 271 SER A N 1
ATOM 2139 C CA . SER A 1 271 ? -27.406 -5.195 7.426 1 95 271 SER A CA 1
ATOM 2140 C C . SER A 1 271 ? -26.047 -5.129 8.109 1 95 271 SER A C 1
ATOM 2142 O O . SER A 1 271 ? -25.766 -4.199 8.875 1 95 271 SER A O 1
ATOM 2144 N N . THR A 1 272 ? -25.172 -6.152 7.855 1 95.62 272 THR A N 1
ATOM 2145 C CA . THR A 1 272 ? -23.859 -6.191 8.484 1 95.62 272 THR A CA 1
ATOM 2146 C C . THR A 1 272 ? -22.859 -5.332 7.715 1 95.62 272 THR A C 1
ATOM 2148 O O . THR A 1 272 ? -21.781 -5.016 8.227 1 95.62 272 THR A O 1
ATOM 2151 N N . ILE A 1 273 ? -23.156 -4.887 6.555 1 96.75 273 ILE A N 1
ATOM 2152 C CA . ILE A 1 273 ? -22.203 -4.309 5.605 1 96.75 273 ILE A CA 1
ATOM 2153 C C . ILE A 1 273 ? -21.688 -2.98 6.141 1 96.75 273 ILE A C 1
ATOM 2155 O O . ILE A 1 273 ? -20.484 -2.697 6.051 1 96.75 273 ILE A O 1
ATOM 2159 N N . GLU A 1 274 ? -22.562 -2.189 6.641 1 95.06 274 GLU A N 1
ATOM 2160 C CA . GLU A 1 274 ? -22.125 -0.893 7.148 1 95.06 274 GLU A CA 1
ATOM 2161 C C . GLU A 1 274 ? -21.062 -1.052 8.234 1 95.06 274 GLU A C 1
ATOM 2163 O O . GLU A 1 274 ? -20.062 -0.333 8.242 1 95.06 274 GLU A O 1
ATOM 2168 N N . GLY A 1 275 ? -21.359 -1.956 9.18 1 95.81 275 GLY A N 1
ATOM 2169 C CA . GLY A 1 275 ? -20.375 -2.248 10.211 1 95.81 275 GLY A CA 1
ATOM 2170 C C . GLY A 1 275 ? -19.062 -2.76 9.664 1 95.81 275 GLY A C 1
ATOM 2171 O O . GLY A 1 275 ? -17.984 -2.326 10.094 1 95.81 275 GLY A O 1
ATOM 2172 N N . ILE A 1 276 ? -19.125 -3.686 8.68 1 97.38 276 ILE A N 1
ATOM 2173 C CA . ILE A 1 276 ? -17.938 -4.27 8.07 1 97.38 276 ILE A CA 1
ATOM 2174 C C . ILE A 1 276 ? -17.125 -3.184 7.363 1 97.38 276 ILE A C 1
ATOM 2176 O O . ILE A 1 276 ? -15.914 -3.096 7.527 1 97.38 276 ILE A O 1
ATOM 2180 N N . LYS A 1 277 ? -17.812 -2.33 6.586 1 96.88 277 LYS A N 1
ATOM 2181 C CA . LYS A 1 277 ? -17.156 -1.248 5.859 1 96.88 277 LYS A CA 1
ATOM 2182 C C . LYS A 1 277 ? -16.438 -0.307 6.816 1 96.88 277 LYS A C 1
ATOM 2184 O O . LYS A 1 277 ? -15.281 0.071 6.57 1 96.88 277 LYS A O 1
ATOM 2189 N N . SER A 1 278 ? -17.109 0.088 7.887 1 95.69 278 SER A N 1
ATOM 2190 C CA . SER A 1 278 ? -16.5 1.015 8.836 1 95.69 278 SER A CA 1
ATOM 2191 C C . SER A 1 278 ? -15.281 0.399 9.516 1 95.69 278 SER A C 1
ATOM 2193 O O . SER A 1 278 ? -14.281 1.081 9.734 1 95.69 278 SER A O 1
ATOM 2195 N N . GLN A 1 279 ? -15.344 -0.899 9.805 1 95.81 279 GLN A N 1
ATOM 2196 C CA . GLN A 1 279 ? -14.258 -1.572 10.516 1 95.81 279 GLN A CA 1
ATOM 2197 C C . GLN A 1 279 ? -13.062 -1.81 9.594 1 95.81 279 GLN A C 1
ATOM 2199 O O . GLN A 1 279 ? -11.914 -1.604 9.992 1 95.81 279 GLN A O 1
ATOM 2204 N N . ILE A 1 280 ? -13.328 -2.268 8.383 1 97.25 280 ILE A N 1
ATOM 2205 C CA . ILE A 1 280 ? -12.227 -2.572 7.477 1 97.25 280 ILE A CA 1
ATOM 2206 C C . ILE A 1 280 ? -11.523 -1.278 7.066 1 97.25 280 ILE A C 1
ATOM 2208 O O . ILE A 1 280 ? -10.344 -1.291 6.711 1 97.25 280 ILE A O 1
ATOM 2212 N N . GLN A 1 281 ? -12.195 -0.17 7.113 1 96.69 281 GLN A N 1
ATOM 2213 C CA . GLN A 1 281 ? -11.578 1.125 6.852 1 96.69 281 GLN A CA 1
ATOM 2214 C C . GLN A 1 281 ? -10.445 1.401 7.832 1 96.69 281 GLN A C 1
ATOM 2216 O O . GLN A 1 281 ? -9.445 2.023 7.469 1 96.69 281 GLN A O 1
ATOM 2221 N N . LEU A 1 282 ? -10.578 0.969 9.031 1 95.69 282 LEU A N 1
ATOM 2222 C CA . LEU A 1 282 ? -9.531 1.167 10.031 1 95.69 282 LEU A CA 1
ATOM 2223 C C . LEU A 1 282 ? -8.289 0.364 9.68 1 95.69 282 LEU A C 1
ATOM 2225 O O . LEU A 1 282 ? -7.164 0.815 9.922 1 95.69 282 LEU A O 1
ATOM 2229 N N . VAL A 1 283 ? -8.516 -0.828 9.094 1 97.44 283 VAL A N 1
ATOM 2230 C CA . VAL A 1 283 ? -7.402 -1.664 8.656 1 97.44 283 VAL A CA 1
ATOM 2231 C C . VAL A 1 283 ? -6.676 -0.987 7.496 1 97.44 283 VAL A C 1
ATOM 2233 O O . VAL A 1 283 ? -5.445 -0.867 7.516 1 97.44 283 VAL A O 1
ATOM 2236 N N . ILE A 1 284 ? -7.457 -0.513 6.543 1 98.06 284 ILE A N 1
ATOM 2237 C CA . ILE A 1 284 ? -6.879 0.133 5.367 1 98.06 284 ILE A CA 1
ATOM 2238 C C . ILE A 1 284 ? -6.16 1.414 5.785 1 98.06 284 ILE A C 1
ATOM 2240 O O . ILE A 1 284 ? -5.031 1.664 5.363 1 98.06 284 ILE A O 1
ATOM 2244 N N . ARG A 1 285 ? -6.789 2.178 6.598 1 96.69 285 ARG A N 1
ATOM 2245 C CA . ARG A 1 285 ? -6.258 3.463 7.043 1 96.69 285 ARG A CA 1
ATOM 2246 C C . ARG A 1 285 ? -4.906 3.289 7.727 1 96.69 285 ARG A C 1
ATOM 2248 O O . ARG A 1 285 ? -4 4.102 7.535 1 96.69 285 ARG A O 1
ATOM 2255 N N . ALA A 1 286 ? -4.742 2.248 8.469 1 97.25 286 ALA A N 1
ATOM 2256 C CA . ALA A 1 286 ? -3.523 2.033 9.242 1 97.25 286 ALA A CA 1
ATOM 2257 C C . ALA A 1 286 ? -2.43 1.409 8.383 1 97.25 286 ALA A C 1
ATOM 2259 O O . ALA A 1 286 ? -1.258 1.396 8.766 1 97.25 286 ALA A O 1
ATOM 2260 N N . ASN A 1 287 ? -2.791 0.87 7.23 1 98.19 287 ASN A N 1
ATOM 2261 C CA . ASN A 1 287 ? -1.801 0.264 6.348 1 98.19 287 ASN A CA 1
ATOM 2262 C C . ASN A 1 287 ? -1.292 1.261 5.309 1 98.19 287 ASN A C 1
ATOM 2264 O O . ASN A 1 287 ? -0.085 1.475 5.188 1 98.19 287 ASN A O 1
ATOM 2268 N N . TRP A 1 288 ? -2.275 1.854 4.59 1 98.12 288 TRP A N 1
ATOM 2269 C CA . TRP A 1 288 ? -1.844 2.76 3.529 1 98.12 288 TRP A CA 1
ATOM 2270 C C . TRP A 1 288 ? -2.824 3.916 3.367 1 98.12 288 TRP A C 1
ATOM 2272 O O . TRP A 1 288 ? -2.812 4.609 2.346 1 98.12 288 TRP A O 1
ATOM 2282 N N . SER A 1 289 ? -3.688 4.219 4.324 1 96.62 289 SER A N 1
ATOM 2283 C CA . SER A 1 289 ? -4.66 5.305 4.387 1 96.62 289 SER A CA 1
ATOM 2284 C C . SER A 1 289 ? -5.711 5.172 3.287 1 96.62 289 SER A C 1
ATOM 2286 O O . SER A 1 289 ? -6.898 5.008 3.572 1 96.62 289 SER A O 1
ATOM 2288 N N . ASN A 1 290 ? -5.441 5.285 2.066 1 96.81 290 ASN A N 1
ATOM 2289 C CA . ASN A 1 290 ? -6.203 5.055 0.843 1 96.81 290 ASN A CA 1
ATOM 2290 C C . ASN A 1 290 ? -5.32 4.488 -0.267 1 96.81 290 ASN A C 1
ATOM 2292 O O . ASN A 1 290 ? -4.102 4.664 -0.248 1 96.81 290 ASN A O 1
ATOM 2296 N N . PRO A 1 291 ? -5.875 3.773 -1.173 1 98.44 291 PRO A N 1
ATOM 2297 C CA . PRO A 1 291 ? -5.066 3.072 -2.17 1 98.44 291 PRO A CA 1
ATOM 2298 C C . PRO A 1 291 ? -4.656 3.971 -3.336 1 98.44 291 PRO A C 1
ATOM 2300 O O . PRO A 1 291 ? -5.234 5.043 -3.525 1 98.44 291 PRO A O 1
ATOM 2303 N N . PRO A 1 292 ? -3.627 3.588 -4.145 1 98.44 292 PRO A N 1
ATOM 2304 C CA . PRO A 1 292 ? -3.215 4.34 -5.332 1 98.44 292 PRO A CA 1
ATOM 2305 C C . PRO A 1 292 ? -4.254 4.289 -6.449 1 98.44 292 PRO A C 1
ATOM 2307 O O . PRO A 1 292 ? -4.883 3.252 -6.668 1 98.44 292 PRO A O 1
ATOM 2310 N N . ALA A 1 293 ? -4.34 5.312 -7.234 1 98.19 293 ALA A N 1
ATOM 2311 C CA . ALA A 1 293 ? -5.465 5.484 -8.148 1 98.19 293 ALA A CA 1
ATOM 2312 C C . ALA A 1 293 ? -5.125 4.973 -9.547 1 98.19 293 ALA A C 1
ATOM 2314 O O . ALA A 1 293 ? -6.008 4.523 -10.281 1 98.19 293 ALA A O 1
ATOM 2315 N N . HIS A 1 294 ? -3.836 5.02 -9.961 1 98.12 294 HIS A N 1
ATOM 2316 C CA . HIS A 1 294 ? -3.5 4.918 -11.375 1 98.12 294 HIS A CA 1
ATOM 2317 C C . HIS A 1 294 ? -3.896 3.557 -11.938 1 98.12 294 HIS A C 1
ATOM 2319 O O . HIS A 1 294 ? -4.625 3.477 -12.93 1 98.12 294 HIS A O 1
ATOM 2325 N N . GLY A 1 295 ? -3.443 2.502 -11.312 1 98.31 295 GLY A N 1
ATOM 2326 C CA . GLY A 1 295 ? -3.797 1.169 -11.773 1 98.31 295 GLY A CA 1
ATOM 2327 C C . GLY A 1 295 ? -5.289 0.9 -11.734 1 98.31 295 GLY A C 1
ATOM 2328 O O . GLY A 1 295 ? -5.836 0.275 -12.641 1 98.31 295 GLY A O 1
ATOM 2329 N N . ALA A 1 296 ? -5.938 1.352 -10.711 1 98.75 296 ALA A N 1
ATOM 2330 C CA . ALA A 1 296 ? -7.375 1.147 -10.555 1 98.75 296 ALA A CA 1
ATOM 2331 C C . ALA A 1 296 ? -8.156 1.857 -11.656 1 98.75 296 ALA A C 1
ATOM 2333 O O . ALA A 1 296 ? -9.156 1.336 -12.148 1 98.75 296 ALA A O 1
ATOM 2334 N N . ARG A 1 297 ? -7.703 3.064 -12 1 98.62 297 ARG A N 1
ATOM 2335 C CA . ARG A 1 297 ? -8.359 3.805 -13.07 1 98.62 297 ARG A CA 1
ATOM 2336 C C . ARG A 1 297 ? -8.234 3.064 -14.398 1 98.62 297 ARG A C 1
ATOM 2338 O O . ARG A 1 297 ? -9.172 3.039 -15.195 1 98.62 297 ARG A O 1
ATOM 2345 N N . ILE A 1 298 ? -7.062 2.453 -14.648 1 98.62 298 ILE A N 1
ATOM 2346 C CA . ILE A 1 298 ? -6.852 1.681 -15.867 1 98.62 298 ILE A CA 1
ATOM 2347 C C . ILE A 1 298 ? -7.84 0.518 -15.922 1 98.62 298 ILE A C 1
ATOM 2349 O O . ILE A 1 298 ? -8.57 0.359 -16.906 1 98.62 298 ILE A O 1
ATOM 2353 N N . VAL A 1 299 ? -7.887 -0.268 -14.852 1 98.88 299 VAL A N 1
ATOM 2354 C CA . VAL A 1 299 ? -8.727 -1.458 -14.82 1 98.88 299 VAL A CA 1
ATOM 2355 C C . VAL A 1 299 ? -10.195 -1.054 -14.93 1 98.88 299 VAL A C 1
ATOM 2357 O O . VAL A 1 299 ? -10.961 -1.67 -15.68 1 98.88 299 VAL A O 1
ATOM 2360 N N . ALA A 1 300 ? -10.57 -0.023 -14.195 1 98.81 300 ALA A N 1
ATOM 2361 C CA . ALA A 1 300 ? -11.945 0.461 -14.242 1 98.81 300 ALA A CA 1
ATOM 2362 C C . ALA A 1 300 ? -12.32 0.893 -15.664 1 98.81 300 ALA A C 1
ATOM 2364 O O . ALA A 1 300 ? -13.406 0.56 -16.156 1 98.81 300 ALA A O 1
ATOM 2365 N N . MET A 1 301 ? -11.43 1.666 -16.281 1 98.5 301 MET A N 1
ATOM 2366 C CA . MET A 1 301 ? -11.68 2.141 -17.641 1 98.5 301 MET A CA 1
ATOM 2367 C C . MET A 1 301 ? -11.867 0.97 -18.594 1 98.5 301 MET A C 1
ATOM 2369 O O . MET A 1 301 ? -12.742 1.003 -19.469 1 98.5 301 MET A O 1
ATOM 2373 N N . VAL A 1 302 ? -11.086 -0.047 -18.453 1 98.75 302 VAL A N 1
ATOM 2374 C CA . VAL A 1 302 ? -11.102 -1.182 -19.375 1 98.75 302 VAL A CA 1
ATOM 2375 C C . VAL A 1 302 ? -12.336 -2.041 -19.125 1 98.75 302 VAL A C 1
ATOM 2377 O O . VAL A 1 302 ? -13.062 -2.396 -20.047 1 98.75 302 VAL A O 1
ATOM 2380 N N . LEU A 1 303 ? -12.625 -2.373 -17.859 1 98.62 303 LEU A N 1
ATOM 2381 C CA . LEU A 1 303 ? -13.68 -3.33 -17.531 1 98.62 303 LEU A CA 1
ATOM 2382 C C . LEU A 1 303 ? -15.062 -2.705 -17.703 1 98.62 303 LEU A C 1
ATOM 2384 O O . LEU A 1 303 ? -16.047 -3.418 -17.906 1 98.62 303 LEU A O 1
ATOM 2388 N N . ASN A 1 304 ? -15.164 -1.372 -17.656 1 98.31 304 ASN A N 1
ATOM 2389 C CA . ASN A 1 304 ? -16.469 -0.723 -17.703 1 98.31 304 ASN A CA 1
ATOM 2390 C C . ASN A 1 304 ? -16.781 -0.214 -19.109 1 98.31 304 ASN A C 1
ATOM 2392 O O . ASN A 1 304 ? -17.812 0.426 -19.312 1 98.31 304 ASN A O 1
ATOM 2396 N N . ASP A 1 305 ? -15.953 -0.429 -20.062 1 98.38 305 ASP A N 1
ATOM 2397 C CA . ASP A 1 305 ? -16.172 -0.142 -21.484 1 98.38 305 ASP A CA 1
ATOM 2398 C C . ASP A 1 305 ? -16.219 -1.428 -22.297 1 98.38 305 ASP A C 1
ATOM 2400 O O . ASP A 1 305 ? -15.211 -2.125 -22.422 1 98.38 305 ASP A O 1
ATOM 2404 N N . PRO A 1 306 ? -17.391 -1.744 -22.906 1 98 306 PRO A N 1
ATOM 2405 C CA . PRO A 1 306 ? -17.547 -3.023 -23.594 1 98 306 PRO A CA 1
ATOM 2406 C C . PRO A 1 306 ? -16.484 -3.25 -24.672 1 98 306 PRO A C 1
ATOM 2408 O O . PRO A 1 306 ? -15.992 -4.367 -24.828 1 98 306 PRO A O 1
ATOM 2411 N N . SER A 1 307 ? -16.156 -2.24 -25.391 1 98.5 307 SER A N 1
ATOM 2412 C CA . SER A 1 307 ? -15.164 -2.367 -26.438 1 98.5 307 SER A CA 1
ATOM 2413 C C . SER A 1 307 ? -13.781 -2.656 -25.859 1 98.5 307 SER A C 1
ATOM 2415 O O . SER A 1 307 ? -13.078 -3.549 -26.344 1 98.5 307 SER A O 1
ATOM 2417 N N . ARG A 1 308 ? -13.375 -1.956 -24.844 1 98.69 308 ARG A N 1
ATOM 2418 C CA . ARG A 1 308 ? -12.094 -2.172 -24.203 1 98.69 308 ARG A CA 1
ATOM 2419 C C . ARG A 1 308 ? -12.055 -3.525 -23.5 1 98.69 308 ARG A C 1
ATOM 2421 O O . ARG A 1 308 ? -11.023 -4.203 -23.5 1 98.69 308 ARG A O 1
ATOM 2428 N N . LYS A 1 309 ? -13.188 -3.82 -22.875 1 98.38 309 LYS A N 1
ATOM 2429 C CA . LYS A 1 309 ? -13.266 -5.113 -22.203 1 98.38 309 LYS A CA 1
ATOM 2430 C C . LYS A 1 309 ? -13.047 -6.262 -23.188 1 98.38 309 LYS A C 1
ATOM 2432 O O . LYS A 1 309 ? -12.359 -7.23 -22.875 1 98.38 309 LYS A O 1
ATOM 2437 N N . GLN A 1 310 ? -13.617 -6.191 -24.344 1 98.44 310 GLN A N 1
ATOM 2438 C CA . GLN A 1 310 ? -13.422 -7.223 -25.359 1 98.44 310 GLN A CA 1
ATOM 2439 C C . GLN A 1 310 ? -11.961 -7.309 -25.781 1 98.44 310 GLN A C 1
ATOM 2441 O O . GLN A 1 310 ? -11.43 -8.398 -25.984 1 98.44 310 GLN A O 1
ATOM 2446 N N . GLN A 1 311 ? -11.312 -6.156 -25.938 1 98.62 311 GLN A N 1
ATOM 2447 C CA . GLN A 1 311 ? -9.891 -6.141 -26.266 1 98.62 311 GLN A CA 1
ATOM 2448 C C . GLN A 1 311 ? -9.07 -6.84 -25.188 1 98.62 311 GLN A C 1
ATOM 2450 O O . GLN A 1 311 ? -8.125 -7.566 -25.5 1 98.62 311 GLN A O 1
ATOM 2455 N N . TRP A 1 312 ? -9.414 -6.578 -23.969 1 98.56 312 TRP A N 1
ATOM 2456 C CA . TRP A 1 312 ? -8.75 -7.227 -22.844 1 98.56 312 TRP A CA 1
ATOM 2457 C C . TRP A 1 312 ? -8.984 -8.734 -22.875 1 98.56 312 TRP A C 1
ATOM 2459 O O . TRP A 1 312 ? -8.039 -9.516 -22.703 1 98.56 312 TRP A O 1
ATOM 2469 N N . LEU A 1 313 ? -10.203 -9.164 -23.125 1 98.25 313 LEU A N 1
ATOM 2470 C CA . LEU A 1 313 ? -10.523 -10.586 -23.234 1 98.25 313 LEU A CA 1
ATOM 2471 C C . LEU A 1 313 ? -9.727 -11.25 -24.344 1 98.25 313 LEU A C 1
ATOM 2473 O O . LEU A 1 313 ? -9.25 -12.375 -24.188 1 98.25 313 LEU A O 1
ATOM 2477 N N . ASP A 1 314 ? -9.562 -10.547 -25.438 1 98.06 314 ASP A N 1
ATOM 2478 C CA . ASP A 1 314 ? -8.766 -11.07 -26.547 1 98.06 314 ASP A CA 1
ATOM 2479 C C . ASP A 1 314 ? -7.305 -11.242 -26.141 1 98.06 314 ASP A C 1
ATOM 2481 O O . ASP A 1 314 ? -6.668 -12.227 -26.5 1 98.06 314 ASP A O 1
ATOM 2485 N N . ALA A 1 315 ? -6.809 -10.266 -25.422 1 97.44 315 ALA A N 1
ATOM 2486 C CA . ALA A 1 315 ? -5.43 -10.352 -24.953 1 97.44 315 ALA A CA 1
ATOM 2487 C C . ALA A 1 315 ? -5.242 -11.531 -24 1 97.44 315 ALA A C 1
ATOM 2489 O O . ALA A 1 315 ? -4.234 -12.234 -24.062 1 97.44 315 ALA A O 1
ATOM 2490 N N . ILE A 1 316 ? -6.191 -11.711 -23.109 1 96.12 316 ILE A N 1
ATOM 2491 C CA . ILE A 1 316 ? -6.164 -12.812 -22.156 1 96.12 316 ILE A CA 1
ATOM 2492 C C . ILE A 1 316 ? -6.113 -14.141 -22.906 1 96.12 316 ILE A C 1
ATOM 2494 O O . ILE A 1 316 ? -5.387 -15.055 -22.5 1 96.12 316 ILE A O 1
ATOM 2498 N N . LYS A 1 317 ? -6.879 -14.273 -23.922 1 96 317 LYS A N 1
ATOM 2499 C CA . LYS A 1 317 ? -6.902 -15.492 -24.734 1 96 317 LYS A CA 1
ATOM 2500 C C . LYS A 1 317 ? -5.559 -15.727 -25.406 1 96 317 LYS A C 1
ATOM 2502 O O . LYS A 1 317 ? -5.086 -16.859 -25.484 1 96 317 LYS A O 1
ATOM 2507 N N . VAL A 1 318 ? -5.008 -14.641 -25.906 1 95.25 318 VAL A N 1
ATOM 2508 C CA . VAL A 1 318 ? -3.693 -14.742 -26.547 1 95.25 318 VAL A CA 1
ATOM 2509 C C . VAL A 1 318 ? -2.678 -15.273 -25.531 1 95.25 318 VAL A C 1
ATOM 2511 O O . VAL A 1 318 ? -1.929 -16.203 -25.828 1 95.25 318 VAL A O 1
ATOM 2514 N N . MET A 1 319 ? -2.664 -14.727 -24.359 1 94.44 319 MET A N 1
ATOM 2515 C CA . MET A 1 319 ? -1.707 -15.109 -23.328 1 94.44 319 MET A CA 1
ATOM 2516 C C . MET A 1 319 ? -1.908 -16.562 -22.906 1 94.44 319 MET A C 1
ATOM 2518 O O . MET A 1 319 ? -0.957 -17.344 -22.891 1 94.44 319 MET A O 1
ATOM 2522 N N . SER A 1 320 ? -3.133 -16.922 -22.609 1 94.38 320 SER A N 1
ATOM 2523 C CA . SER A 1 320 ? -3.424 -18.266 -22.125 1 94.38 320 SER A CA 1
ATOM 2524 C C . SER A 1 320 ? -3.162 -19.312 -23.203 1 94.38 320 SER A C 1
ATOM 2526 O O . SER A 1 320 ? -2.684 -20.406 -22.906 1 94.38 320 SER A O 1
ATOM 2528 N N . THR A 1 321 ? -3.465 -19.016 -24.438 1 94.31 321 THR A N 1
ATOM 2529 C CA . THR A 1 321 ? -3.258 -19.938 -25.547 1 94.31 321 THR A CA 1
ATOM 2530 C C . THR A 1 321 ? -1.771 -20.219 -25.75 1 94.31 321 THR A C 1
ATOM 2532 O O . THR A 1 321 ? -1.373 -21.359 -25.984 1 94.31 321 THR A O 1
ATOM 2535 N N . ARG A 1 322 ? -1.012 -19.203 -25.688 1 94.75 322 ARG A N 1
ATOM 2536 C CA . ARG A 1 322 ? 0.43 -19.375 -25.828 1 94.75 322 ARG A CA 1
ATOM 2537 C C . ARG A 1 322 ? 0.977 -20.281 -24.734 1 94.75 322 ARG A C 1
ATOM 2539 O O . ARG A 1 322 ? 1.814 -21.156 -24.984 1 94.75 322 ARG A O 1
ATOM 2546 N N . ILE A 1 323 ? 0.545 -20.062 -23.547 1 93.88 323 ILE A N 1
ATOM 2547 C CA . ILE A 1 323 ? 0.98 -20.859 -22.406 1 93.88 323 ILE A CA 1
ATOM 2548 C C . ILE A 1 323 ? 0.611 -22.312 -22.625 1 93.88 323 ILE A C 1
ATOM 2550 O O . ILE A 1 323 ? 1.441 -23.203 -22.438 1 93.88 323 ILE A O 1
ATOM 2554 N N . GLN A 1 324 ? -0.589 -22.531 -23.078 1 94.19 324 GLN A N 1
ATOM 2555 C CA . GLN A 1 324 ? -1.046 -23.891 -23.359 1 94.19 324 GLN A CA 1
ATOM 2556 C C . GLN A 1 324 ? -0.214 -24.547 -24.453 1 94.19 324 GLN A C 1
ATOM 2558 O O . GLN A 1 324 ? 0.147 -25.719 -24.359 1 94.19 324 GLN A O 1
ATOM 2563 N N . LYS A 1 325 ? 0.057 -23.812 -25.422 1 96 325 LYS A N 1
ATOM 2564 C CA . LYS A 1 325 ? 0.868 -24.328 -26.531 1 96 325 LYS A CA 1
ATOM 2565 C C . LYS A 1 325 ? 2.254 -24.734 -26.047 1 96 325 LYS A C 1
ATOM 2567 O O . LYS A 1 325 ? 2.773 -25.781 -26.453 1 96 325 LYS A O 1
ATOM 2572 N N . MET A 1 326 ? 2.836 -23.922 -25.219 1 96.31 326 MET A N 1
ATOM 2573 C CA . MET A 1 326 ? 4.164 -24.234 -24.688 1 96.31 326 MET A CA 1
ATOM 2574 C C . MET A 1 326 ? 4.129 -25.5 -23.844 1 96.31 326 MET A C 1
ATOM 2576 O O . MET A 1 326 ? 5.07 -26.297 -23.859 1 96.31 326 MET A O 1
ATOM 2580 N N . ARG A 1 327 ? 3.082 -25.672 -23.062 1 96.81 327 ARG A N 1
ATOM 2581 C CA . ARG A 1 327 ? 2.912 -26.922 -22.312 1 96.81 327 ARG A CA 1
ATOM 2582 C C . ARG A 1 327 ? 2.881 -28.125 -23.25 1 96.81 327 ARG A C 1
ATOM 2584 O O . ARG A 1 327 ? 3.543 -29.125 -22.984 1 96.81 327 ARG A O 1
ATOM 2591 N N . GLU A 1 328 ? 2.133 -28.016 -24.281 1 97.56 328 GLU A N 1
ATOM 2592 C CA . GLU A 1 328 ? 1.975 -29.109 -25.234 1 97.56 328 GLU A CA 1
ATOM 2593 C C . GLU A 1 328 ? 3.295 -29.438 -25.922 1 97.56 328 GLU A C 1
ATOM 2595 O O . GLU A 1 328 ? 3.646 -30.609 -26.094 1 97.56 328 GLU A O 1
ATOM 2600 N N . VAL A 1 329 ? 3.945 -28.375 -26.328 1 98.19 329 VAL A N 1
ATOM 2601 C CA . VAL A 1 329 ? 5.223 -28.547 -27.016 1 98.19 329 VAL A CA 1
ATOM 2602 C C . VAL A 1 329 ? 6.227 -29.219 -26.078 1 98.19 329 VAL A C 1
ATOM 2604 O O . VAL A 1 329 ? 6.945 -30.141 -26.469 1 98.19 329 VAL A O 1
ATOM 2607 N N . LEU A 1 330 ? 6.332 -28.734 -24.859 1 97.88 330 LEU A N 1
ATOM 2608 C CA . LEU A 1 330 ? 7.246 -29.312 -23.875 1 97.88 330 LEU A CA 1
ATOM 2609 C C . LEU A 1 330 ? 6.945 -30.797 -23.656 1 97.88 330 LEU A C 1
ATOM 2611 O O . LEU A 1 330 ? 7.855 -31.625 -23.656 1 97.88 330 LEU A O 1
ATOM 2615 N N . LEU A 1 331 ? 5.633 -31.156 -23.469 1 97.69 331 LEU A N 1
ATOM 2616 C CA . LEU A 1 331 ? 5.242 -32.531 -23.297 1 97.69 331 LEU A CA 1
ATOM 2617 C C . LEU A 1 331 ? 5.652 -33.375 -24.5 1 97.69 331 LEU A C 1
ATOM 2619 O O . LEU A 1 331 ? 6.238 -34.469 -24.328 1 97.69 331 LEU A O 1
ATOM 2623 N N . LYS A 1 332 ? 5.348 -32.875 -25.656 1 98.25 332 LYS A N 1
ATOM 2624 C CA . LYS A 1 332 ? 5.672 -33.625 -26.875 1 98.25 332 LYS A CA 1
ATOM 2625 C C . LYS A 1 332 ? 7.172 -33.906 -26.969 1 98.25 332 LYS A C 1
ATOM 2627 O O . LYS A 1 332 ? 7.582 -35 -27.312 1 98.25 332 LYS A O 1
ATOM 2632 N N . LEU A 1 333 ? 7.969 -32.875 -26.688 1 98.31 333 LEU A N 1
ATOM 2633 C CA . LEU A 1 333 ? 9.414 -33.031 -26.75 1 98.31 333 LEU A CA 1
ATOM 2634 C C . LEU A 1 333 ? 9.906 -34.062 -25.734 1 98.31 333 LEU A C 1
ATOM 2636 O O . LEU A 1 333 ? 10.773 -34.875 -26.047 1 98.31 333 LEU A O 1
ATOM 2640 N N . LEU A 1 334 ? 9.406 -34.031 -24.562 1 97.88 334 LEU A N 1
ATOM 2641 C CA . LEU A 1 334 ? 9.812 -35 -23.531 1 97.88 334 LEU A CA 1
ATOM 2642 C C . LEU A 1 334 ? 9.43 -36.406 -23.922 1 97.88 334 LEU A C 1
ATOM 2644 O O . LEU A 1 334 ? 10.188 -37.344 -23.672 1 97.88 334 LEU A O 1
ATOM 2648 N N . ILE A 1 335 ? 8.234 -36.531 -24.516 1 97.69 335 ILE A N 1
ATOM 2649 C CA . ILE A 1 335 ? 7.789 -37.844 -25 1 97.69 335 ILE A CA 1
ATOM 2650 C C . ILE A 1 335 ? 8.703 -38.312 -26.125 1 97.69 335 ILE A C 1
ATOM 2652 O O . ILE A 1 335 ? 9.164 -39.469 -26.125 1 97.69 335 ILE A O 1
ATOM 2656 N N . ASP A 1 336 ? 8.977 -37.438 -27.031 1 98.25 336 ASP A N 1
ATOM 2657 C CA . ASP A 1 336 ? 9.828 -37.781 -28.188 1 98.25 336 ASP A CA 1
ATOM 2658 C C . ASP A 1 336 ? 11.227 -38.188 -27.734 1 98.25 336 ASP A C 1
ATOM 2660 O O . ASP A 1 336 ? 11.852 -39.062 -28.344 1 98.25 336 ASP A O 1
ATOM 2664 N N . LEU A 1 337 ? 11.719 -37.594 -26.719 1 97.81 337 LEU A N 1
ATOM 2665 C CA . LEU A 1 337 ? 13.039 -37.906 -26.188 1 97.81 337 LEU A CA 1
ATOM 2666 C C . LEU A 1 337 ? 13.016 -39.219 -25.375 1 97.81 337 LEU A C 1
ATOM 2668 O O . LEU A 1 337 ? 14.062 -39.75 -25.062 1 97.81 337 LEU A O 1
ATOM 2672 N N . GLY A 1 338 ? 11.805 -39.688 -25.078 1 97.38 338 GLY A N 1
ATOM 2673 C CA . GLY A 1 338 ? 11.672 -40.844 -24.219 1 97.38 338 GLY A CA 1
ATOM 2674 C C . GLY A 1 338 ? 12.109 -40.562 -22.781 1 97.38 338 GLY A C 1
ATOM 2675 O O . GLY A 1 338 ? 12.703 -41.438 -22.141 1 97.38 338 GLY A O 1
ATOM 2676 N N . THR A 1 339 ? 11.938 -39.312 -22.375 1 96.56 339 THR A N 1
ATOM 2677 C CA . THR A 1 339 ? 12.367 -38.938 -21.047 1 96.56 339 THR A CA 1
ATOM 2678 C C . THR A 1 339 ? 11.695 -39.812 -19.984 1 96.56 339 THR A C 1
ATOM 2680 O O . THR A 1 339 ? 10.477 -39.969 -19.984 1 96.56 339 THR A O 1
ATOM 2683 N N . PRO A 1 340 ? 12.422 -40.375 -19.031 1 95.31 340 PRO A N 1
ATOM 2684 C CA . PRO A 1 340 ? 11.844 -41.219 -18 1 95.31 340 PRO A CA 1
ATOM 2685 C C . PRO A 1 340 ? 10.789 -40.5 -17.156 1 95.31 340 PRO A C 1
ATOM 2687 O O . PRO A 1 340 ? 10.945 -39.344 -16.828 1 95.31 340 PRO A O 1
ATOM 2690 N N . GLY A 1 341 ? 9.742 -41.312 -16.828 1 90 341 GLY A N 1
ATOM 2691 C CA . GLY A 1 341 ? 8.688 -40.781 -15.977 1 90 341 GLY A CA 1
ATOM 2692 C C . GLY A 1 341 ? 7.438 -40.406 -16.75 1 90 341 GLY A C 1
ATOM 2693 O O . GLY A 1 341 ? 7.375 -40.594 -17.969 1 90 341 GLY A O 1
ATOM 2694 N N . LYS A 1 342 ? 6.434 -40 -16 1 91.38 342 LYS A N 1
ATOM 2695 C CA . LYS A 1 342 ? 5.184 -39.531 -16.562 1 91.38 342 LYS A CA 1
ATOM 2696 C C . LYS A 1 342 ? 5.141 -38 -16.578 1 91.38 342 LYS A C 1
ATOM 2698 O O . LYS A 1 342 ? 5.43 -37.344 -15.562 1 91.38 342 LYS A O 1
ATOM 2703 N N . TRP A 1 343 ? 4.816 -37.438 -17.703 1 94.38 343 TRP A N 1
ATOM 2704 C CA . TRP A 1 343 ? 4.93 -36 -17.859 1 94.38 343 TRP A CA 1
ATOM 2705 C C . TRP A 1 343 ? 3.6 -35.375 -18.297 1 94.38 343 TRP A C 1
ATOM 2707 O O . TRP A 1 343 ? 3.508 -34.188 -18.531 1 94.38 343 TRP A O 1
ATOM 2717 N N . ASP A 1 344 ? 2.527 -36.125 -18.312 1 94.19 344 ASP A N 1
ATOM 2718 C CA . ASP A 1 344 ? 1.224 -35.688 -18.812 1 94.19 344 ASP A CA 1
ATOM 2719 C C . ASP A 1 344 ? 0.635 -34.594 -17.922 1 94.19 344 ASP A C 1
ATOM 2721 O O . ASP A 1 344 ? -0.198 -33.781 -18.375 1 94.19 344 ASP A O 1
ATOM 2725 N N . HIS A 1 345 ? 1.079 -34.531 -16.641 1 93.31 345 HIS A N 1
ATOM 2726 C CA . HIS A 1 345 ? 0.558 -33.531 -15.719 1 93.31 345 HIS A CA 1
ATOM 2727 C C . HIS A 1 345 ? 0.843 -32.125 -16.234 1 93.31 345 HIS A C 1
ATOM 2729 O O . HIS A 1 345 ? 0.116 -31.188 -15.898 1 93.31 345 HIS A O 1
ATOM 2735 N N . ILE A 1 346 ? 1.864 -31.953 -17.062 1 94.06 346 ILE A N 1
ATOM 2736 C CA . ILE A 1 346 ? 2.275 -30.641 -17.562 1 94.06 346 ILE A CA 1
ATOM 2737 C C . ILE A 1 346 ? 1.133 -30.016 -18.359 1 94.06 346 ILE A C 1
ATOM 2739 O O . ILE A 1 346 ? 0.899 -28.797 -18.266 1 94.06 346 ILE A O 1
ATOM 2743 N N . VAL A 1 347 ? 0.364 -30.812 -19.094 1 94.88 347 VAL A N 1
ATOM 2744 C CA . VAL A 1 347 ? -0.693 -30.266 -19.938 1 94.88 347 VAL A CA 1
ATOM 2745 C C . VAL A 1 347 ? -2.021 -30.281 -19.172 1 94.88 347 VAL A C 1
ATOM 2747 O O . VAL A 1 347 ? -2.998 -29.672 -19.609 1 94.88 347 VAL A O 1
ATOM 2750 N N . LYS A 1 348 ? -2.064 -31 -18 1 92.5 348 LYS A N 1
ATOM 2751 C CA . LYS A 1 348 ? -3.256 -31 -17.156 1 92.5 348 LYS A CA 1
ATOM 2752 C C . LYS A 1 348 ? -3.262 -29.812 -16.203 1 92.5 348 LYS A C 1
ATOM 2754 O O . LYS A 1 348 ? -4.312 -29.422 -15.695 1 92.5 348 LYS A O 1
ATOM 2759 N N . GLN A 1 349 ? -2.111 -29.359 -15.945 1 92.56 349 GLN A N 1
ATOM 2760 C CA . GLN A 1 349 ? -1.967 -28.141 -15.156 1 92.56 349 GLN A CA 1
ATOM 2761 C C . GLN A 1 349 ? -2.322 -26.906 -15.969 1 92.56 349 GLN A C 1
ATOM 2763 O O . GLN A 1 349 ? -2.312 -26.953 -17.203 1 92.56 349 GLN A O 1
ATOM 2768 N N . ILE A 1 350 ? -2.74 -25.844 -15.312 1 90.94 350 ILE A N 1
ATOM 2769 C CA . ILE A 1 350 ? -3.141 -24.641 -16.031 1 90.94 350 ILE A CA 1
ATOM 2770 C C . ILE A 1 350 ? -2.467 -23.422 -15.406 1 90.94 350 ILE A C 1
ATOM 2772 O O . ILE A 1 350 ? -1.958 -23.484 -14.281 1 90.94 350 ILE A O 1
ATOM 2776 N N . GLY A 1 351 ? -2.533 -22.375 -16.172 1 90.69 351 GLY A N 1
ATOM 2777 C CA . GLY A 1 351 ? -2.008 -21.125 -15.656 1 90.69 351 GLY A CA 1
ATOM 2778 C C . GLY A 1 351 ? -0.52 -20.953 -15.891 1 90.69 351 GLY A C 1
ATOM 2779 O O . GLY A 1 351 ? 0.063 -21.641 -16.734 1 90.69 351 GLY A O 1
ATOM 2780 N N . MET A 1 352 ? 0.024 -20.047 -15.172 1 91.44 352 MET A N 1
ATOM 2781 C CA . MET A 1 352 ? 1.377 -19.547 -15.398 1 91.44 352 MET A CA 1
ATOM 2782 C C . MET A 1 352 ? 2.416 -20.547 -14.906 1 91.44 352 MET A C 1
ATOM 2784 O O . MET A 1 352 ? 3.504 -20.656 -15.477 1 91.44 352 MET A O 1
ATOM 2788 N N . PHE A 1 353 ? 2.088 -21.266 -13.883 1 92.62 353 PHE A N 1
ATOM 2789 C CA . PHE A 1 353 ? 3.104 -22.094 -13.227 1 92.62 353 PHE A CA 1
ATOM 2790 C C . PHE A 1 353 ? 2.822 -23.578 -13.438 1 92.62 353 PHE A C 1
ATOM 2792 O O . PHE A 1 353 ? 1.679 -23.969 -13.672 1 92.62 353 PHE A O 1
ATOM 2799 N N . SER A 1 354 ? 3.9 -24.312 -13.445 1 92.69 354 SER A N 1
ATOM 2800 C CA . SER A 1 354 ? 3.834 -25.766 -13.492 1 92.69 354 SER A CA 1
ATOM 2801 C C . SER A 1 354 ? 4.785 -26.406 -12.484 1 92.69 354 SER A C 1
ATOM 2803 O O . SER A 1 354 ? 5.922 -25.938 -12.328 1 92.69 354 SER A O 1
ATOM 2805 N N . TYR A 1 355 ? 4.242 -27.234 -11.789 1 93 355 TYR A N 1
ATOM 2806 C CA . TYR A 1 355 ? 5.082 -28.109 -10.984 1 93 355 TYR A CA 1
ATOM 2807 C C . TYR A 1 355 ? 5.594 -29.281 -11.812 1 93 355 TYR A C 1
ATOM 2809 O O . TYR A 1 355 ? 4.832 -30.188 -12.164 1 93 355 TYR A O 1
ATOM 2817 N N . THR A 1 356 ? 6.871 -29.359 -12.031 1 91.25 356 THR A N 1
ATOM 2818 C CA . THR A 1 356 ? 7.434 -30.328 -12.961 1 91.25 356 THR A CA 1
ATOM 2819 C C . THR A 1 356 ? 7.543 -31.703 -12.312 1 91.25 356 THR A C 1
ATOM 2821 O O . THR A 1 356 ? 7.531 -32.719 -13 1 91.25 356 THR A O 1
ATOM 2824 N N . GLY A 1 357 ? 7.695 -31.672 -11.008 1 89.56 357 GLY A N 1
ATOM 2825 C CA . GLY A 1 357 ? 7.957 -32.906 -10.289 1 89.56 357 GLY A CA 1
ATOM 2826 C C . GLY A 1 357 ? 9.438 -33.156 -10.062 1 89.56 357 GLY A C 1
ATOM 2827 O O . GLY A 1 357 ? 9.812 -34.125 -9.375 1 89.56 357 GLY A O 1
ATOM 2828 N N . LEU A 1 358 ? 10.234 -32.344 -10.586 1 93.88 358 LEU A N 1
ATOM 2829 C CA . LEU A 1 358 ? 11.672 -32.469 -10.383 1 93.88 358 LEU A CA 1
ATOM 2830 C C . LEU A 1 358 ? 12.047 -32.188 -8.938 1 93.88 358 LEU A C 1
ATOM 2832 O O . LEU A 1 358 ? 11.461 -31.297 -8.297 1 93.88 358 LEU A O 1
ATOM 2836 N N . ASN A 1 359 ? 12.922 -32.906 -8.406 1 92.69 359 ASN A N 1
ATOM 2837 C CA . ASN A 1 359 ? 13.375 -32.688 -7.035 1 92.69 359 ASN A CA 1
ATOM 2838 C C . ASN A 1 359 ? 14.523 -31.703 -6.98 1 92.69 359 ASN A C 1
ATOM 2840 O O . ASN A 1 359 ? 15 -31.234 -8.016 1 92.69 359 ASN A O 1
ATOM 2844 N N . LYS A 1 360 ? 14.938 -31.422 -5.816 1 94.94 360 LYS A N 1
ATOM 2845 C CA . LYS A 1 360 ? 15.922 -30.359 -5.598 1 94.94 360 LYS A CA 1
ATOM 2846 C C . LYS A 1 360 ? 17.234 -30.688 -6.301 1 94.94 360 LYS A C 1
ATOM 2848 O O . LYS A 1 360 ? 17.875 -29.797 -6.871 1 94.94 360 LYS A O 1
ATOM 2853 N N . GLU A 1 361 ? 17.688 -31.891 -6.18 1 96.44 361 GLU A N 1
ATOM 2854 C CA . GLU A 1 361 ? 18.938 -32.281 -6.812 1 96.44 361 GLU A CA 1
ATOM 2855 C C . GLU A 1 361 ? 18.891 -32.094 -8.328 1 96.44 361 GLU A C 1
ATOM 2857 O O . GLU A 1 361 ? 19.844 -31.656 -8.945 1 96.44 361 GLU A O 1
ATOM 2862 N N . GLN A 1 362 ? 17.812 -32.531 -8.859 1 96.94 362 GLN A N 1
ATOM 2863 C CA . GLN A 1 362 ? 17.609 -32.375 -10.289 1 96.94 362 GLN A CA 1
ATOM 2864 C C . GLN A 1 362 ? 17.594 -30.891 -10.68 1 96.94 362 GLN A C 1
ATOM 2866 O O . GLN A 1 362 ? 18.188 -30.484 -11.68 1 96.94 362 GLN A O 1
ATOM 2871 N N . VAL A 1 363 ? 16.938 -30.078 -9.867 1 97.06 363 VAL A N 1
ATOM 2872 C CA . VAL A 1 363 ? 16.875 -28.641 -10.102 1 97.06 363 VAL A CA 1
ATOM 2873 C C . VAL A 1 363 ? 18.281 -28.047 -10.055 1 97.06 363 VAL A C 1
ATOM 2875 O O . VAL A 1 363 ? 18.641 -27.219 -10.891 1 97.06 363 VAL A O 1
ATOM 2878 N N . ASP A 1 364 ? 19.016 -28.484 -9.117 1 97.19 364 ASP A N 1
ATOM 2879 C CA . ASP A 1 364 ? 20.375 -28 -8.992 1 97.19 364 ASP A CA 1
ATOM 2880 C C . ASP A 1 364 ? 21.188 -28.297 -10.258 1 97.19 364 ASP A C 1
ATOM 2882 O O . ASP A 1 364 ? 21.969 -27.469 -10.711 1 97.19 364 ASP A O 1
ATOM 2886 N N . ARG A 1 365 ? 21.047 -29.438 -10.758 1 97.31 365 ARG A N 1
ATOM 2887 C CA . ARG A 1 365 ? 21.766 -29.797 -11.977 1 97.31 365 ARG A CA 1
ATOM 2888 C C . ARG A 1 365 ? 21.281 -28.953 -13.156 1 97.31 365 ARG A C 1
ATOM 2890 O O . ARG A 1 365 ? 22.094 -28.516 -13.977 1 97.31 365 ARG A O 1
ATOM 2897 N N . LEU A 1 366 ? 19.969 -28.797 -13.312 1 98.12 366 LEU A N 1
ATOM 2898 C CA . LEU A 1 366 ? 19.438 -27.969 -14.383 1 98.12 366 LEU A CA 1
ATOM 2899 C C . LEU A 1 366 ? 20.094 -26.594 -14.375 1 98.12 366 LEU A C 1
ATOM 2901 O O . LEU A 1 366 ? 20.438 -26.062 -15.43 1 98.12 366 LEU A O 1
ATOM 2905 N N . ILE A 1 367 ? 20.266 -26.016 -13.156 1 97.88 367 ILE A N 1
ATOM 2906 C CA . ILE A 1 367 ? 20.828 -24.672 -13.023 1 97.88 367 ILE A CA 1
ATOM 2907 C C . ILE A 1 367 ? 22.328 -24.719 -13.266 1 97.88 367 ILE A C 1
ATOM 2909 O O . ILE A 1 367 ? 22.859 -23.938 -14.078 1 97.88 367 ILE A O 1
ATOM 2913 N N . ALA A 1 368 ? 23.016 -25.641 -12.68 1 97.19 368 ALA A N 1
ATOM 2914 C CA . ALA A 1 368 ? 24.469 -25.672 -12.695 1 97.19 368 ALA A CA 1
ATOM 2915 C C . ALA A 1 368 ? 25 -26.078 -14.07 1 97.19 368 ALA A C 1
ATOM 2917 O O . ALA A 1 368 ? 25.969 -25.5 -14.562 1 97.19 368 ALA A O 1
ATOM 2918 N N . VAL A 1 369 ? 24.406 -27.031 -14.68 1 97.38 369 VAL A N 1
ATOM 2919 C CA . VAL A 1 369 ? 24.938 -27.625 -15.898 1 97.38 369 VAL A CA 1
ATOM 2920 C C . VAL A 1 369 ? 24.266 -27 -17.125 1 97.38 369 VAL A C 1
ATOM 2922 O O . VAL A 1 369 ? 24.938 -26.656 -18.094 1 97.38 369 VAL A O 1
ATOM 2925 N N . HIS A 1 370 ? 23.016 -26.828 -17.016 1 98 370 HIS A N 1
ATOM 2926 C CA . HIS A 1 370 ? 22.281 -26.469 -18.234 1 98 370 HIS A CA 1
ATOM 2927 C C . HIS A 1 370 ? 21.875 -25 -18.203 1 98 370 HIS A C 1
ATOM 2929 O O . HIS A 1 370 ? 21.359 -24.484 -19.203 1 98 370 HIS A O 1
ATOM 2935 N N . LYS A 1 371 ? 21.984 -24.281 -17.078 1 98.31 371 LYS A N 1
ATOM 2936 C CA . LYS A 1 371 ? 21.672 -22.859 -16.906 1 98.31 371 LYS A CA 1
ATOM 2937 C C . LYS A 1 371 ? 20.188 -22.594 -17.125 1 98.31 371 LYS A C 1
ATOM 2939 O O . LYS A 1 371 ? 19.812 -21.609 -17.75 1 98.31 371 LYS A O 1
ATOM 2944 N N . VAL A 1 372 ? 19.375 -23.578 -16.812 1 98.38 372 VAL A N 1
ATOM 2945 C CA . VAL A 1 372 ? 17.938 -23.422 -16.719 1 98.38 372 VAL A CA 1
ATOM 2946 C C . VAL A 1 372 ? 17.531 -23.125 -15.281 1 98.38 372 VAL A C 1
ATOM 2948 O O . VAL A 1 372 ? 17.594 -24.016 -14.422 1 98.38 372 VAL A O 1
ATOM 2951 N N . PHE A 1 373 ? 17.078 -21.938 -15.039 1 98.06 373 PHE A N 1
ATOM 2952 C CA . PHE A 1 373 ? 16.828 -21.484 -13.68 1 98.06 373 PHE A CA 1
ATOM 2953 C C . PHE A 1 373 ? 15.359 -21.672 -13.32 1 98.06 373 PHE A C 1
ATOM 2955 O O . PHE A 1 373 ? 14.469 -21.219 -14.047 1 98.06 373 PHE A O 1
ATOM 2962 N N . LEU A 1 374 ? 15.086 -22.312 -12.266 1 96.75 374 LEU A N 1
ATOM 2963 C CA . LEU A 1 374 ? 13.758 -22.562 -11.703 1 96.75 374 LEU A CA 1
ATOM 2964 C C . LEU A 1 374 ? 13.828 -22.703 -10.188 1 96.75 374 LEU A C 1
ATOM 2966 O O . LEU A 1 374 ? 14.898 -22.578 -9.594 1 96.75 374 LEU A O 1
ATOM 2970 N N . LEU A 1 375 ? 12.703 -22.906 -9.547 1 94.81 375 LEU A N 1
ATOM 2971 C CA . LEU A 1 375 ? 12.672 -22.969 -8.094 1 94.81 375 LEU A CA 1
ATOM 2972 C C . LEU A 1 375 ? 12.992 -24.375 -7.602 1 94.81 375 LEU A C 1
ATOM 2974 O O . LEU A 1 375 ? 12.836 -25.344 -8.344 1 94.81 375 LEU A O 1
ATOM 2978 N N . ASN A 1 376 ? 13.359 -24.453 -6.332 1 93.06 376 ASN A N 1
ATOM 2979 C CA . ASN A 1 376 ? 13.875 -25.688 -5.746 1 93.06 376 ASN A CA 1
ATOM 2980 C C . ASN A 1 376 ? 12.828 -26.797 -5.762 1 93.06 376 ASN A C 1
ATOM 2982 O O . ASN A 1 376 ? 13.172 -27.984 -5.836 1 93.06 376 ASN A O 1
ATOM 2986 N N . ASP A 1 377 ? 11.617 -26.391 -5.773 1 90.69 377 ASP A N 1
ATOM 2987 C CA . ASP A 1 377 ? 10.555 -27.391 -5.688 1 90.69 377 ASP A CA 1
ATOM 2988 C C . ASP A 1 377 ? 10.117 -27.844 -7.074 1 90.69 377 ASP A C 1
ATOM 2990 O O . ASP A 1 377 ? 9.102 -28.531 -7.215 1 90.69 377 ASP A O 1
ATOM 2994 N N . GLY A 1 378 ? 10.844 -27.375 -8.031 1 91.94 378 GLY A N 1
ATOM 2995 C CA . GLY A 1 378 ? 10.57 -27.828 -9.391 1 91.94 378 GLY A CA 1
ATOM 2996 C C . GLY A 1 378 ? 9.539 -26.969 -10.094 1 91.94 378 GLY A C 1
ATOM 2997 O O . GLY A 1 378 ? 9.164 -27.25 -11.234 1 91.94 378 GLY A O 1
ATOM 2998 N N . ARG A 1 379 ? 9.07 -25.859 -9.453 1 94.38 379 ARG A N 1
ATOM 2999 C CA . ARG A 1 379 ? 8.117 -24.953 -10.078 1 94.38 379 ARG A CA 1
ATOM 3000 C C . ARG A 1 379 ? 8.766 -24.172 -11.211 1 94.38 379 ARG A C 1
ATOM 3002 O O . ARG A 1 379 ? 9.859 -23.625 -11.047 1 94.38 379 ARG A O 1
ATOM 3009 N N . ILE A 1 380 ? 8.133 -24.172 -12.305 1 95.62 380 ILE A N 1
ATOM 3010 C CA . ILE A 1 380 ? 8.617 -23.359 -13.406 1 95.62 380 ILE A CA 1
ATOM 3011 C C . ILE A 1 380 ? 7.523 -22.391 -13.852 1 95.62 380 ILE A C 1
ATOM 3013 O O . ILE A 1 380 ? 6.332 -22.688 -13.727 1 95.62 380 ILE A O 1
ATOM 3017 N N . ASN A 1 381 ? 7.863 -21.25 -14.297 1 95.5 381 ASN A N 1
ATOM 3018 C CA . ASN A 1 381 ? 6.992 -20.344 -15.039 1 95.5 381 ASN A CA 1
ATOM 3019 C C . ASN A 1 381 ? 6.953 -20.703 -16.531 1 95.5 381 ASN A C 1
ATOM 3021 O O . ASN A 1 381 ? 7.914 -20.453 -17.25 1 95.5 381 ASN A O 1
ATOM 3025 N N . ILE A 1 382 ? 5.879 -21.188 -16.984 1 95.44 382 ILE A N 1
ATOM 3026 C CA . ILE A 1 382 ? 5.723 -21.656 -18.359 1 95.44 382 ILE A CA 1
ATOM 3027 C C . ILE A 1 382 ? 5.91 -20.5 -19.344 1 95.44 382 ILE A C 1
ATOM 3029 O O . ILE A 1 382 ? 6.34 -20.703 -20.469 1 95.44 382 ILE A O 1
ATOM 3033 N N . CYS A 1 383 ? 5.641 -19.281 -18.875 1 94.69 383 CYS A N 1
ATOM 3034 C CA . CYS A 1 383 ? 5.727 -18.109 -19.734 1 94.69 383 CYS A CA 1
ATOM 3035 C C . CYS A 1 383 ? 7.168 -17.844 -20.141 1 94.69 383 CYS A C 1
ATOM 3037 O O . CYS A 1 383 ? 7.418 -17.109 -21.109 1 94.69 383 CYS A O 1
ATOM 3039 N N . GLY A 1 384 ? 8.094 -18.391 -19.406 1 95.44 384 GLY A N 1
ATOM 3040 C CA . GLY A 1 384 ? 9.492 -18.25 -19.766 1 95.44 384 GLY A CA 1
ATOM 3041 C C . GLY A 1 384 ? 9.914 -19.125 -20.938 1 95.44 384 GLY A C 1
ATOM 3042 O O . GLY A 1 384 ? 10.992 -18.938 -21.5 1 95.44 384 GLY A O 1
ATOM 3043 N N . LEU A 1 385 ? 9.102 -20.047 -21.312 1 96.75 385 LEU A N 1
ATOM 3044 C CA . LEU A 1 385 ? 9.367 -20.922 -22.453 1 96.75 385 LEU A CA 1
ATOM 3045 C C . LEU A 1 385 ? 8.93 -20.25 -23.75 1 96.75 385 LEU A C 1
ATOM 3047 O O . LEU A 1 385 ? 7.965 -19.484 -23.781 1 96.75 385 LEU A O 1
ATOM 3051 N N . ASN A 1 386 ? 9.594 -20.5 -24.75 1 96 386 ASN A N 1
ATOM 3052 C CA . ASN A 1 386 ? 9.289 -20.047 -26.109 1 96 386 ASN A CA 1
ATOM 3053 C C . ASN A 1 386 ? 9.844 -21.016 -27.156 1 96 386 ASN A C 1
ATOM 3055 O O . ASN A 1 386 ? 10.508 -22 -26.812 1 96 386 ASN A O 1
ATOM 3059 N N . THR A 1 387 ? 9.594 -20.719 -28.406 1 95.69 387 THR A N 1
ATOM 3060 C CA . THR A 1 387 ? 9.93 -21.656 -29.469 1 95.69 387 THR A CA 1
ATOM 3061 C C . THR A 1 387 ? 11.438 -21.766 -29.625 1 95.69 387 THR A C 1
ATOM 3063 O O . THR A 1 387 ? 11.93 -22.75 -30.188 1 95.69 387 THR A O 1
ATOM 3066 N N . LYS A 1 388 ? 12.133 -20.859 -29.109 1 95.88 388 LYS A N 1
ATOM 3067 C CA . LYS A 1 388 ? 13.586 -20.844 -29.297 1 95.88 388 LYS A CA 1
ATOM 3068 C C . LYS A 1 388 ? 14.281 -21.609 -28.172 1 95.88 388 LYS A C 1
ATOM 3070 O O . LYS A 1 388 ? 15.414 -22.062 -28.328 1 95.88 388 LYS A O 1
ATOM 3075 N N . ASN A 1 389 ? 13.609 -21.75 -27.031 1 97.19 389 ASN A N 1
ATOM 3076 C CA . ASN A 1 389 ? 14.352 -22.312 -25.906 1 97.19 389 ASN A CA 1
ATOM 3077 C C . ASN A 1 389 ? 13.703 -23.594 -25.391 1 97.19 389 ASN A C 1
ATOM 3079 O O . ASN A 1 389 ? 14.328 -24.359 -24.656 1 97.19 389 ASN A O 1
ATOM 3083 N N . VAL A 1 390 ? 12.469 -23.922 -25.828 1 97.94 390 VAL A N 1
ATOM 3084 C CA . VAL A 1 390 ? 11.711 -25.016 -25.25 1 97.94 390 VAL A CA 1
ATOM 3085 C C . VAL A 1 390 ? 12.422 -26.344 -25.531 1 97.94 390 VAL A C 1
ATOM 3087 O O . VAL A 1 390 ? 12.414 -27.25 -24.688 1 97.94 390 VAL A O 1
ATOM 3090 N N . GLU A 1 391 ? 13.031 -26.469 -26.656 1 98.06 391 GLU A N 1
ATOM 3091 C CA . GLU A 1 391 ? 13.766 -27.688 -26.984 1 98.06 391 GLU A CA 1
ATOM 3092 C C . GLU A 1 391 ? 14.961 -27.875 -26.047 1 98.06 391 GLU A C 1
ATOM 3094 O O . GLU A 1 391 ? 15.219 -28.984 -25.578 1 98.06 391 GLU A O 1
ATOM 3099 N N . LYS A 1 392 ? 15.648 -26.812 -25.859 1 97.81 392 LYS A N 1
ATOM 3100 C CA . LYS A 1 392 ? 16.781 -26.859 -24.938 1 97.81 392 LYS A CA 1
ATOM 3101 C C . LYS A 1 392 ? 16.328 -27.281 -23.547 1 97.81 392 LYS A C 1
ATOM 3103 O O . LYS A 1 392 ? 16.969 -28.109 -22.891 1 97.81 392 LYS A O 1
ATOM 3108 N N . VAL A 1 393 ? 15.281 -26.688 -23.078 1 98.38 393 VAL A N 1
ATOM 3109 C CA . VAL A 1 393 ? 14.758 -26.984 -21.75 1 98.38 393 VAL A CA 1
ATOM 3110 C C . VAL A 1 393 ? 14.344 -28.453 -21.672 1 98.38 393 VAL A C 1
ATOM 3112 O O . VAL A 1 393 ? 14.656 -29.141 -20.688 1 98.38 393 VAL A O 1
ATOM 3115 N N . ALA A 1 394 ? 13.688 -28.969 -22.719 1 98.38 394 ALA A N 1
ATOM 3116 C CA . ALA A 1 394 ? 13.273 -30.359 -22.75 1 98.38 394 ALA A CA 1
ATOM 3117 C C . ALA A 1 394 ? 14.492 -31.297 -22.688 1 98.38 394 ALA A C 1
ATOM 3119 O O . ALA A 1 394 ? 14.492 -32.281 -21.938 1 98.38 394 ALA A O 1
ATOM 3120 N N . LYS A 1 395 ? 15.469 -30.984 -23.469 1 98.5 395 LYS A N 1
ATOM 3121 C CA . LYS A 1 395 ? 16.688 -31.797 -23.484 1 98.5 395 LYS A CA 1
ATOM 3122 C C . LYS A 1 395 ? 17.406 -31.734 -22.125 1 98.5 395 LYS A C 1
ATOM 3124 O O . LYS A 1 395 ? 17.953 -32.719 -21.672 1 98.5 395 LYS A O 1
ATOM 3129 N N . ALA A 1 396 ? 17.422 -30.562 -21.547 1 98.44 396 ALA A N 1
ATOM 3130 C CA . ALA A 1 396 ? 18.031 -30.406 -20.234 1 98.44 396 ALA A CA 1
ATOM 3131 C C . ALA A 1 396 ? 17.312 -31.25 -19.188 1 98.44 396 ALA A C 1
ATOM 3133 O O . ALA A 1 396 ? 17.953 -31.906 -18.359 1 98.44 396 ALA A O 1
ATOM 3134 N N . ILE A 1 397 ? 15.984 -31.188 -19.203 1 97.94 397 ILE A N 1
ATOM 3135 C CA . ILE A 1 397 ? 15.195 -32 -18.281 1 97.94 397 ILE A CA 1
ATOM 3136 C C . ILE A 1 397 ? 15.477 -33.469 -18.516 1 97.94 397 ILE A C 1
ATOM 3138 O O . ILE A 1 397 ? 15.703 -34.219 -17.562 1 97.94 397 ILE A O 1
ATOM 3142 N N . ASP A 1 398 ? 15.484 -33.875 -19.766 1 97.94 398 ASP A N 1
ATOM 3143 C CA . ASP A 1 398 ? 15.742 -35.281 -20.125 1 97.94 398 ASP A CA 1
ATOM 3144 C C . ASP A 1 398 ? 17.094 -35.75 -19.594 1 97.94 398 ASP A C 1
ATOM 3146 O O . ASP A 1 398 ? 17.188 -36.781 -18.922 1 97.94 398 ASP A O 1
ATOM 3150 N N . GLU A 1 399 ? 18.109 -34.969 -19.922 1 97.88 399 GLU A N 1
ATOM 3151 C CA . GLU A 1 399 ? 19.453 -35.281 -19.469 1 97.88 399 GLU A CA 1
ATOM 3152 C C . GLU A 1 399 ? 19.516 -35.375 -17.953 1 97.88 399 GLU A C 1
ATOM 3154 O O . GLU A 1 399 ? 20.141 -36.281 -17.391 1 97.88 399 GLU A O 1
ATOM 3159 N N . THR A 1 400 ? 18.922 -34.438 -17.281 1 97.5 400 THR A N 1
ATOM 3160 C CA . THR A 1 400 ? 18.953 -34.344 -15.836 1 97.5 400 THR A CA 1
ATOM 3161 C C . THR A 1 400 ? 18.266 -35.531 -15.195 1 97.5 400 THR A C 1
ATOM 3163 O O . THR A 1 400 ? 18.812 -36.156 -14.266 1 97.5 400 THR A O 1
ATOM 3166 N N . VAL A 1 401 ? 17.094 -35.875 -15.719 1 96.31 401 VAL A N 1
ATOM 3167 C CA . VAL A 1 401 ? 16.312 -36.969 -15.148 1 96.31 401 VAL A CA 1
ATOM 3168 C C . VAL A 1 401 ? 17.062 -38.281 -15.367 1 96.31 401 VAL A C 1
ATOM 3170 O O . VAL A 1 401 ? 17 -39.188 -14.516 1 96.31 401 VAL A O 1
ATOM 3173 N N . ARG A 1 402 ? 17.766 -38.469 -16.422 1 96.56 402 ARG A N 1
ATOM 3174 C CA . ARG A 1 402 ? 18.531 -39.688 -16.719 1 96.56 402 ARG A CA 1
ATOM 3175 C C . ARG A 1 402 ? 19.75 -39.781 -15.82 1 96.56 402 ARG A C 1
ATOM 3177 O O . ARG A 1 402 ? 20.172 -40.875 -15.438 1 96.56 402 ARG A O 1
ATOM 3184 N N . ASN A 1 403 ? 20.312 -38.688 -15.508 1 95.25 403 ASN A N 1
ATOM 3185 C CA . ASN A 1 403 ? 21.562 -38.688 -14.742 1 95.25 403 ASN A CA 1
ATOM 3186 C C . ASN A 1 403 ? 21.297 -38.625 -13.242 1 95.25 403 ASN A C 1
ATOM 3188 O O . ASN A 1 403 ? 22.141 -39.062 -12.445 1 95.25 403 ASN A O 1
ATOM 3192 N N . ILE A 1 404 ? 20.234 -38.062 -12.914 1 94.19 404 ILE A N 1
ATOM 3193 C CA . ILE A 1 404 ? 19.812 -38.062 -11.516 1 94.19 404 ILE A CA 1
ATOM 3194 C C . ILE A 1 404 ? 18.453 -38.719 -11.383 1 94.19 404 ILE A C 1
ATOM 3196 O O . ILE A 1 404 ? 17.422 -38.031 -11.281 1 94.19 404 ILE A O 1
ATOM 3200 N N . PRO A 1 405 ? 18.516 -40.125 -11.5 1 79.12 405 PRO A N 1
ATOM 3201 C CA . PRO A 1 405 ? 17.234 -40.812 -11.445 1 79.12 405 PRO A CA 1
ATOM 3202 C C . PRO A 1 405 ? 16.484 -40.594 -10.148 1 79.12 405 PRO A C 1
ATOM 3204 O O . PRO A 1 405 ? 17.094 -40.281 -9.117 1 79.12 405 PRO A O 1
ATOM 3207 N N . SER A 1 406 ? 15.219 -40.156 -10.367 1 65.44 406 SER A N 1
ATOM 3208 C CA . SER A 1 406 ? 14.25 -39.719 -9.367 1 65.44 406 SER A CA 1
ATOM 3209 C C . SER A 1 406 ? 14.055 -40.781 -8.289 1 65.44 406 SER A C 1
ATOM 3211 O O . SER A 1 406 ? 13.172 -40.656 -7.438 1 65.44 406 SER A O 1
ATOM 3213 N N . ARG A 1 407 ? 14.492 -42 -8.047 1 54.5 407 ARG A N 1
ATOM 3214 C CA . ARG A 1 407 ? 13.914 -42.688 -6.891 1 54.5 407 ARG A CA 1
ATOM 3215 C C . ARG A 1 407 ? 13.758 -41.719 -5.719 1 54.5 407 ARG A C 1
ATOM 3217 O O . ARG A 1 407 ? 14.625 -41.625 -4.852 1 54.5 407 ARG A O 1
ATOM 3224 N N . LEU A 1 408 ? 13.375 -40.469 -6.082 1 42.88 408 LEU A N 1
ATOM 3225 C CA . LEU A 1 408 ? 12.891 -39.812 -4.867 1 42.88 408 LEU A CA 1
ATOM 3226 C C . LEU A 1 408 ? 11.477 -40.281 -4.527 1 42.88 408 LEU A C 1
ATOM 3228 O O . LEU A 1 408 ? 10.648 -40.469 -5.422 1 42.88 408 LEU A O 1
ATOM 3232 N N . MET B 1 1 ? -24.531 -20.078 11.367 1 74.12 1 MET B N 1
ATOM 3233 C CA . MET B 1 1 ? -24.375 -18.781 12 1 74.12 1 MET B CA 1
ATOM 3234 C C . MET B 1 1 ? -23.453 -17.891 11.172 1 74.12 1 MET B C 1
ATOM 3236 O O . MET B 1 1 ? -22.547 -18.375 10.492 1 74.12 1 MET B O 1
ATOM 3240 N N . SER B 1 2 ? -23.688 -16.562 11.125 1 90.19 2 SER B N 1
ATOM 3241 C CA . SER B 1 2 ? -22.969 -15.602 10.305 1 90.19 2 SER B CA 1
ATOM 3242 C C . SER B 1 2 ? -21.656 -15.195 10.961 1 90.19 2 SER B C 1
ATOM 3244 O O . SER B 1 2 ? -21.609 -14.93 12.164 1 90.19 2 SER B O 1
ATOM 3246 N N . PHE B 1 3 ? -20.516 -15.32 10.266 1 93.62 3 PHE B N 1
ATOM 3247 C CA . PHE B 1 3 ? -19.219 -14.891 10.75 1 93.62 3 PHE B CA 1
ATOM 3248 C C . PHE B 1 3 ? -19.203 -13.383 11 1 93.62 3 PHE B C 1
ATOM 3250 O O . PHE B 1 3 ? -18.391 -12.891 11.789 1 93.62 3 PHE B O 1
ATOM 3257 N N . PHE B 1 4 ? -20.109 -12.586 10.398 1 94.31 4 PHE B N 1
ATOM 3258 C CA . PHE B 1 4 ? -20.047 -11.133 10.391 1 94.31 4 PHE B CA 1
ATOM 3259 C C . PHE B 1 4 ? -21.094 -10.539 11.32 1 94.31 4 PHE B C 1
ATOM 3261 O O . PHE B 1 4 ? -21.266 -9.32 11.375 1 94.31 4 PHE B O 1
ATOM 3268 N N . SER B 1 5 ? -21.797 -11.43 12.008 1 90.56 5 SER B N 1
ATOM 3269 C CA . SER B 1 5 ? -22.828 -10.953 12.914 1 90.56 5 SER B CA 1
ATOM 3270 C C . SER B 1 5 ? -22.219 -10.195 14.094 1 90.56 5 SER B C 1
ATOM 3272 O O . SER B 1 5 ? -21.203 -10.609 14.648 1 90.56 5 SER B O 1
ATOM 3274 N N . GLY B 1 6 ? -22.797 -9.07 14.391 1 87.19 6 GLY B N 1
ATOM 3275 C CA . GLY B 1 6 ? -22.422 -8.367 15.609 1 87.19 6 GLY B CA 1
ATOM 3276 C C . GLY B 1 6 ? -21.25 -7.426 15.422 1 87.19 6 GLY B C 1
ATOM 3277 O O . GLY B 1 6 ? -20.781 -6.824 16.391 1 87.19 6 GLY B O 1
ATOM 3278 N N . ILE B 1 7 ? -20.797 -7.266 14.25 1 88.94 7 ILE B N 1
ATOM 3279 C CA . ILE B 1 7 ? -19.719 -6.316 14.016 1 88.94 7 ILE B CA 1
ATOM 3280 C C . ILE B 1 7 ? -20.219 -4.891 14.242 1 88.94 7 ILE B C 1
ATOM 3282 O O . ILE B 1 7 ? -21.141 -4.438 13.57 1 88.94 7 ILE B O 1
ATOM 3286 N N . PRO B 1 8 ? -19.703 -4.262 15.195 1 89.12 8 PRO B N 1
ATOM 3287 C CA . PRO B 1 8 ? -20.172 -2.902 15.484 1 89.12 8 PRO B CA 1
ATOM 3288 C C . PRO B 1 8 ? -19.719 -1.889 14.43 1 89.12 8 PRO B C 1
ATOM 3290 O O . PRO B 1 8 ? -18.688 -2.072 13.789 1 89.12 8 PRO B O 1
ATOM 3293 N N . VAL B 1 9 ? -20.516 -0.907 14.219 1 91.31 9 VAL B N 1
ATOM 3294 C CA . VAL B 1 9 ? -20.125 0.221 13.383 1 91.31 9 VAL B CA 1
ATOM 3295 C C . VAL B 1 9 ? -19.078 1.062 14.109 1 91.31 9 VAL B C 1
ATOM 3297 O O . VAL B 1 9 ? -19.281 1.464 15.258 1 91.31 9 VAL B O 1
ATOM 3300 N N . ALA B 1 10 ? -17.969 1.269 13.492 1 90.38 10 ALA B N 1
ATOM 3301 C CA . ALA B 1 10 ? -16.906 2.062 14.086 1 90.38 10 ALA B CA 1
ATOM 3302 C C . ALA B 1 10 ? -17.25 3.547 14.094 1 90.38 10 ALA B C 1
ATOM 3304 O O . ALA B 1 10 ? -18.047 4.004 13.273 1 90.38 10 ALA B O 1
ATOM 3305 N N . GLU B 1 11 ? -16.672 4.184 15.133 1 88.5 11 GLU B N 1
ATOM 3306 C CA . GLU B 1 11 ? -16.781 5.637 15.086 1 88.5 11 GLU B CA 1
ATOM 3307 C C . GLU B 1 11 ? -16.188 6.199 13.797 1 88.5 11 GLU B C 1
ATOM 3309 O O . GLU B 1 11 ? -15.141 5.742 13.344 1 88.5 11 GLU B O 1
ATOM 3314 N N . PRO B 1 12 ? -16.906 7.07 13.234 1 88.06 12 PRO B N 1
ATOM 3315 C CA . PRO B 1 12 ? -16.359 7.645 12 1 88.06 12 PRO B CA 1
ATOM 3316 C C . PRO B 1 12 ? -15.016 8.336 12.211 1 88.06 12 PRO B C 1
ATOM 3318 O O . PRO B 1 12 ? -14.766 8.898 13.273 1 88.06 12 PRO B O 1
ATOM 3321 N N . ILE B 1 13 ? -14.297 8.242 11.227 1 84.75 13 ILE B N 1
ATOM 3322 C CA . ILE B 1 13 ? -13.07 9.031 11.211 1 84.75 13 ILE B CA 1
ATOM 3323 C C . ILE B 1 13 ? -13.406 10.508 11.062 1 84.75 13 ILE B C 1
ATOM 3325 O O . ILE B 1 13 ? -14.031 10.914 10.078 1 84.75 13 ILE B O 1
ATOM 3329 N N . GLU B 1 14 ? -12.992 11.227 11.961 1 87.88 14 GLU B N 1
ATOM 3330 C CA . GLU B 1 14 ? -13.477 12.594 12.133 1 87.88 14 GLU B CA 1
ATOM 3331 C C . GLU B 1 14 ? -13.312 13.398 10.852 1 87.88 14 GLU B C 1
ATOM 3333 O O . GLU B 1 14 ? -14.25 14.047 10.398 1 87.88 14 GLU B O 1
ATOM 3338 N N . VAL B 1 15 ? -12.156 13.344 10.281 1 87.69 15 VAL B N 1
ATOM 3339 C CA . VAL B 1 15 ? -11.852 14.188 9.133 1 87.69 15 VAL B CA 1
ATOM 3340 C C . VAL B 1 15 ? -12.781 13.836 7.973 1 87.69 15 VAL B C 1
ATOM 3342 O O . VAL B 1 15 ? -13.289 14.719 7.281 1 87.69 15 VAL B O 1
ATOM 3345 N N . PHE B 1 16 ? -13.023 12.617 7.809 1 85.5 16 PHE B N 1
ATOM 3346 C CA . PHE B 1 16 ? -13.883 12.188 6.707 1 85.5 16 PHE B CA 1
ATOM 3347 C C . PHE B 1 16 ? -15.344 12.469 7.016 1 85.5 16 PHE B C 1
ATOM 3349 O O . PHE B 1 16 ? -16.125 12.812 6.121 1 85.5 16 PHE B O 1
ATOM 3356 N N . HIS B 1 17 ? -15.648 12.305 8.266 1 88.75 17 HIS B N 1
ATOM 3357 C CA . HIS B 1 17 ? -17 12.617 8.688 1 88.75 17 HIS B CA 1
ATOM 3358 C C . HIS B 1 17 ? -17.328 14.094 8.484 1 88.75 17 HIS B C 1
ATOM 3360 O O . HIS B 1 17 ? -18.375 14.43 7.922 1 88.75 17 HIS B O 1
ATOM 3366 N N . LYS B 1 18 ? -16.438 14.961 8.891 1 93.25 18 LYS B N 1
ATOM 3367 C CA . LYS B 1 18 ? -16.641 16.406 8.734 1 93.25 18 LYS B CA 1
ATOM 3368 C C . LYS B 1 18 ? -16.688 16.797 7.258 1 93.25 18 LYS B C 1
ATOM 3370 O O . LYS B 1 18 ? -17.469 17.656 6.871 1 93.25 18 LYS B O 1
ATOM 3375 N N . ASN B 1 19 ? -15.852 16.172 6.52 1 91.94 19 ASN B N 1
ATOM 3376 C CA . ASN B 1 19 ? -15.859 16.422 5.086 1 91.94 19 ASN B CA 1
ATOM 3377 C C . ASN B 1 19 ? -17.188 16 4.449 1 91.94 19 ASN B C 1
ATOM 3379 O O . ASN B 1 19 ? -17.703 16.672 3.559 1 91.94 19 ASN B O 1
ATOM 3383 N N . ARG B 1 20 ? -17.703 14.852 4.848 1 89.25 20 ARG B N 1
ATOM 3384 C CA . ARG B 1 20 ? -19 14.375 4.348 1 89.25 20 ARG B CA 1
ATOM 3385 C C . ARG B 1 20 ? -20.109 15.359 4.688 1 89.25 20 ARG B C 1
ATOM 3387 O O . ARG B 1 20 ? -21 15.609 3.869 1 89.25 20 ARG B O 1
ATOM 3394 N N . LEU B 1 21 ? -20.062 15.852 5.902 1 93.19 21 LEU B N 1
ATOM 3395 C CA . LEU B 1 21 ? -21.047 16.844 6.32 1 93.19 21 LEU B CA 1
ATOM 3396 C C . LEU B 1 21 ? -20.984 18.078 5.422 1 93.19 21 LEU B C 1
ATOM 3398 O O . LEU B 1 21 ? -22.031 18.625 5.051 1 93.19 21 LEU B O 1
ATOM 3402 N N . TYR B 1 22 ? -19.859 18.5 5.129 1 95.88 22 TYR B N 1
ATOM 3403 C CA . TYR B 1 22 ? -19.672 19.625 4.211 1 95.88 22 TYR B CA 1
ATOM 3404 C C . TYR B 1 22 ? -20.297 19.312 2.854 1 95.88 22 TYR B C 1
ATOM 3406 O O . TYR B 1 22 ? -20.969 20.172 2.266 1 95.88 22 TYR B O 1
ATOM 3414 N N . GLN B 1 23 ? -20.047 18.125 2.357 1 92.81 23 GLN B N 1
ATOM 3415 C CA . GLN B 1 23 ? -20.547 17.734 1.043 1 92.81 23 GLN B CA 1
ATOM 3416 C C . GLN B 1 23 ? -22.062 17.719 1.02 1 92.81 23 GLN B C 1
ATOM 3418 O O . GLN B 1 23 ? -22.688 18.047 -0 1 92.81 23 GLN B O 1
ATOM 3423 N N . LEU B 1 24 ? -22.656 17.422 2.098 1 94.44 24 LEU B N 1
ATOM 3424 C CA . LEU B 1 24 ? -24.109 17.297 2.197 1 94.44 24 LEU B CA 1
ATOM 3425 C C . LEU B 1 24 ? -24.75 18.656 2.393 1 94.44 24 LEU B C 1
ATOM 3427 O O . LEU B 1 24 ? -25.953 18.828 2.143 1 94.44 24 LEU B O 1
ATOM 3431 N N . GLU B 1 25 ? -24.016 19.625 2.885 1 96.5 25 GLU B N 1
ATOM 3432 C CA . GLU B 1 25 ? -24.516 20.969 3.129 1 96.5 25 GLU B CA 1
ATOM 3433 C C . GLU B 1 25 ? -24.844 21.688 1.819 1 96.5 25 GLU B C 1
ATOM 3435 O O . GLU B 1 25 ? -24.062 21.641 0.868 1 96.5 25 GLU B O 1
ATOM 3440 N N . GLN B 1 26 ? -25.984 22.297 1.81 1 96.12 26 GLN B N 1
ATOM 3441 C CA . GLN B 1 26 ? -26.469 22.922 0.577 1 96.12 26 GLN B CA 1
ATOM 3442 C C . GLN B 1 26 ? -26.234 24.422 0.582 1 96.12 26 GLN B C 1
ATOM 3444 O O . GLN B 1 26 ? -26.312 25.078 -0.46 1 96.12 26 GLN B O 1
ATOM 3449 N N . ASN B 1 27 ? -25.938 24.969 1.71 1 95.69 27 ASN B N 1
ATOM 3450 C CA . ASN B 1 27 ? -25.656 26.391 1.792 1 95.69 27 ASN B CA 1
ATOM 3451 C C . ASN B 1 27 ? -24.562 26.812 0.822 1 95.69 27 ASN B C 1
ATOM 3453 O O . ASN B 1 27 ? -23.453 26.281 0.872 1 95.69 27 ASN B O 1
ATOM 3457 N N . PRO B 1 28 ? -24.812 27.703 -0.018 1 93.81 28 PRO B N 1
ATOM 3458 C CA . PRO B 1 28 ? -23.812 28.094 -1.022 1 93.81 28 PRO B CA 1
ATOM 3459 C C . PRO B 1 28 ? -22.609 28.797 -0.415 1 93.81 28 PRO B C 1
ATOM 3461 O O . PRO B 1 28 ? -21.547 28.875 -1.051 1 93.81 28 PRO B O 1
ATOM 3464 N N . ASP B 1 29 ? -22.75 29.281 0.791 1 93.81 29 ASP B N 1
ATOM 3465 C CA . ASP B 1 29 ? -21.656 30.016 1.424 1 93.81 29 ASP B CA 1
ATOM 3466 C C . ASP B 1 29 ? -20.844 29.109 2.336 1 93.81 29 ASP B C 1
ATOM 3468 O O . ASP B 1 29 ? -20.047 29.578 3.146 1 93.81 29 ASP B O 1
ATOM 3472 N N . LYS B 1 30 ? -21.078 27.844 2.189 1 97.19 30 LYS B N 1
ATOM 3473 C CA . LYS B 1 30 ? -20.344 26.891 3.016 1 97.19 30 LYS B CA 1
ATOM 3474 C C . LYS B 1 30 ? -18.844 26.953 2.727 1 97.19 30 LYS B C 1
ATOM 3476 O O . LYS B 1 30 ? -18.438 27.297 1.613 1 97.19 30 LYS B O 1
ATOM 3481 N N . VAL B 1 31 ? -17.969 26.734 3.75 1 97.5 31 VAL B N 1
ATOM 3482 C CA . VAL B 1 31 ? -16.516 26.734 3.633 1 97.5 31 VAL B CA 1
ATOM 3483 C C . VAL B 1 31 ? -15.953 25.422 4.199 1 97.5 31 VAL B C 1
ATOM 3485 O O . VAL B 1 31 ? -16.344 25 5.285 1 97.5 31 VAL B O 1
ATOM 3488 N N . ASN B 1 32 ? -15.047 24.766 3.443 1 96.5 32 ASN B N 1
ATOM 3489 C CA . ASN B 1 32 ? -14.422 23.516 3.863 1 96.5 32 ASN B CA 1
ATOM 3490 C C . ASN B 1 32 ? -12.984 23.734 4.312 1 96.5 32 ASN B C 1
ATOM 3492 O O . ASN B 1 32 ? -12.109 24.031 3.492 1 96.5 32 ASN B O 1
ATOM 3496 N N . LEU B 1 33 ? -12.742 23.562 5.574 1 97.12 33 LEU B N 1
ATOM 3497 C CA . LEU B 1 33 ? -11.391 23.672 6.105 1 97.12 33 LEU B CA 1
ATOM 3498 C C . LEU B 1 33 ? -10.938 22.375 6.746 1 97.12 33 LEU B C 1
ATOM 3500 O O . LEU B 1 33 ? -10.102 22.375 7.648 1 97.12 33 LEU B O 1
ATOM 3504 N N . THR B 1 34 ? -11.5 21.219 6.316 1 93.31 34 THR B N 1
ATOM 3505 C CA . THR B 1 34 ? -11.289 19.953 6.996 1 93.31 34 THR B CA 1
ATOM 3506 C C . THR B 1 34 ? -10.172 19.156 6.324 1 93.31 34 THR B C 1
ATOM 3508 O O . THR B 1 34 ? -9.195 18.766 6.977 1 93.31 34 THR B O 1
ATOM 3511 N N . ILE B 1 35 ? -10.188 19 5.016 1 87 35 ILE B N 1
ATOM 3512 C CA . ILE B 1 35 ? -9.359 18.031 4.309 1 87 35 ILE B CA 1
ATOM 3513 C C . ILE B 1 35 ? -7.949 18.594 4.125 1 87 35 ILE B C 1
ATOM 3515 O O . ILE B 1 35 ? -7.781 19.766 3.795 1 87 35 ILE B O 1
ATOM 3519 N N . GLY B 1 36 ? -6.988 17.734 4.32 1 89.31 36 GLY B N 1
ATOM 3520 C CA . GLY B 1 36 ? -5.59 18.109 4.191 1 89.31 36 GLY B CA 1
ATOM 3521 C C . GLY B 1 36 ? -5.082 18.031 2.766 1 89.31 36 GLY B C 1
ATOM 3522 O O . GLY B 1 36 ? -4.125 17.312 2.482 1 89.31 36 GLY B O 1
ATOM 3523 N N . ALA B 1 37 ? -5.676 18.75 1.85 1 92.25 37 ALA B N 1
ATOM 3524 C CA . ALA B 1 37 ? -5.25 18.844 0.456 1 92.25 37 ALA B CA 1
ATOM 3525 C C . ALA B 1 37 ? -5.176 20.297 0.009 1 92.25 37 ALA B C 1
ATOM 3527 O O . ALA B 1 37 ? -5.973 21.141 0.444 1 92.25 37 ALA B O 1
ATOM 3528 N N . TYR B 1 38 ? -4.227 20.594 -0.777 1 95.25 38 TYR B N 1
ATOM 3529 C CA . TYR B 1 38 ? -4.059 21.953 -1.282 1 95.25 38 TYR B CA 1
ATOM 3530 C C . TYR B 1 38 ? -5.219 22.344 -2.191 1 95.25 38 TYR B C 1
ATOM 3532 O O . TYR B 1 38 ? -5.727 21.516 -2.951 1 95.25 38 TYR B O 1
ATOM 3540 N N . ARG B 1 39 ? -5.656 23.562 -2.09 1 94.94 39 ARG B N 1
ATOM 3541 C CA . ARG B 1 39 ? -6.664 24.156 -2.961 1 94.94 39 ARG B CA 1
ATOM 3542 C C . ARG B 1 39 ? -6.156 25.453 -3.592 1 94.94 39 ARG B C 1
ATOM 3544 O O . ARG B 1 39 ? -5.469 26.234 -2.939 1 94.94 39 ARG B O 1
ATOM 3551 N N . THR B 1 40 ? -6.547 25.672 -4.812 1 93.88 40 THR B N 1
ATOM 3552 C CA . THR B 1 40 ? -6.258 26.922 -5.492 1 93.88 40 THR B CA 1
ATOM 3553 C C . THR B 1 40 ? -7.152 28.047 -4.965 1 93.88 40 THR B C 1
ATOM 3555 O O . THR B 1 40 ? -8.008 27.812 -4.113 1 93.88 40 THR B O 1
ATOM 3558 N N . GLU B 1 41 ? -6.848 29.219 -5.5 1 93.31 41 GLU B N 1
ATOM 3559 C CA . GLU B 1 41 ? -7.676 30.375 -5.18 1 93.31 41 GLU B CA 1
ATOM 3560 C C . GLU B 1 41 ? -9.141 30.125 -5.523 1 93.31 41 GLU B C 1
ATOM 3562 O O . GLU B 1 41 ? -10.039 30.641 -4.863 1 93.31 41 GLU B O 1
ATOM 3567 N N . GLU B 1 42 ? -9.406 29.266 -6.516 1 92.56 42 GLU B N 1
ATOM 3568 C CA . GLU B 1 42 ? -10.75 28.922 -6.961 1 92.56 42 GLU B CA 1
ATOM 3569 C C . GLU B 1 42 ? -11.289 27.703 -6.219 1 92.56 42 GLU B C 1
ATOM 3571 O O . GLU B 1 42 ? -12.32 27.156 -6.594 1 92.56 42 GLU B O 1
ATOM 3576 N N . ASN B 1 43 ? -10.516 27.281 -5.191 1 92.25 43 ASN B N 1
ATOM 3577 C CA . ASN B 1 43 ? -10.914 26.172 -4.344 1 92.25 43 ASN B CA 1
ATOM 3578 C C . ASN B 1 43 ? -10.953 24.859 -5.121 1 92.25 43 ASN B C 1
ATOM 3580 O O . ASN B 1 43 ? -11.852 24.031 -4.918 1 92.25 43 ASN B O 1
ATOM 3584 N N . LYS B 1 44 ? -10.047 24.75 -6.043 1 93.94 44 LYS B N 1
ATOM 3585 C CA . LYS B 1 44 ? -9.93 23.547 -6.855 1 93.94 44 LYS B CA 1
ATOM 3586 C C . LYS B 1 44 ? -8.641 22.797 -6.555 1 93.94 44 LYS B C 1
ATOM 3588 O O . LYS B 1 44 ? -7.664 23.391 -6.09 1 93.94 44 LYS B O 1
ATOM 3593 N N . PRO B 1 45 ? -8.664 21.469 -6.766 1 94.38 45 PRO B N 1
ATOM 3594 C CA . PRO B 1 45 ? -7.387 20.75 -6.695 1 94.38 45 PRO B CA 1
ATOM 3595 C C . PRO B 1 45 ? -6.359 21.281 -7.691 1 94.38 45 PRO B C 1
ATOM 3597 O O . PRO B 1 45 ? -6.719 21.688 -8.797 1 94.38 45 PRO B O 1
ATOM 3600 N N . TRP B 1 46 ? -5.176 21.297 -7.328 1 95.31 46 TRP B N 1
ATOM 3601 C CA . TRP B 1 46 ? -4.113 21.797 -8.203 1 95.31 46 TRP B CA 1
ATOM 3602 C C . TRP B 1 46 ? -3.16 20.656 -8.586 1 95.31 46 TRP B C 1
ATOM 3604 O O . TRP B 1 46 ? -2.467 20.109 -7.727 1 95.31 46 TRP B O 1
ATOM 3614 N N . VAL B 1 47 ? -3.193 20.297 -9.812 1 97 47 VAL B N 1
ATOM 3615 C CA . VAL B 1 47 ? -2.16 19.406 -10.344 1 97 47 VAL B CA 1
ATOM 3616 C C . VAL B 1 47 ? -0.956 20.234 -10.789 1 97 47 VAL B C 1
ATOM 3618 O O . VAL B 1 47 ? -1.06 21.047 -11.711 1 97 47 VAL B O 1
ATOM 3621 N N . LEU B 1 48 ? 0.177 20.031 -10.148 1 97.44 48 LEU B N 1
ATOM 3622 C CA . LEU B 1 48 ? 1.355 20.812 -10.523 1 97.44 48 LEU B CA 1
ATOM 3623 C C . LEU B 1 48 ? 1.692 20.609 -12 1 97.44 48 LEU B C 1
ATOM 3625 O O . LEU B 1 48 ? 1.688 19.484 -12.492 1 97.44 48 LEU B O 1
ATOM 3629 N N . PRO B 1 49 ? 2.004 21.688 -12.68 1 97.44 49 PRO B N 1
ATOM 3630 C CA . PRO B 1 49 ? 2.303 21.578 -14.109 1 97.44 49 PRO B CA 1
ATOM 3631 C C . PRO B 1 49 ? 3.434 20.594 -14.398 1 97.44 49 PRO B C 1
ATOM 3633 O O . PRO B 1 49 ? 3.35 19.828 -15.359 1 97.44 49 PRO B O 1
ATOM 3636 N N . VAL B 1 50 ? 4.465 20.594 -13.594 1 98.44 50 VAL B N 1
ATOM 3637 C CA . VAL B 1 50 ? 5.613 19.719 -13.805 1 98.44 50 VAL B CA 1
ATOM 3638 C C . VAL B 1 50 ? 5.191 18.266 -13.625 1 98.44 50 VAL B C 1
ATOM 3640 O O . VAL B 1 50 ? 5.707 17.375 -14.305 1 98.44 50 VAL B O 1
ATOM 3643 N N . VAL B 1 51 ? 4.266 17.953 -12.719 1 98.12 51 VAL B N 1
ATOM 3644 C CA . VAL B 1 51 ? 3.732 16.609 -12.492 1 98.12 51 VAL B CA 1
ATOM 3645 C C . VAL B 1 51 ? 2.908 16.172 -13.703 1 98.12 51 VAL B C 1
ATOM 3647 O O . VAL B 1 51 ? 3.051 15.047 -14.18 1 98.12 51 VAL B O 1
ATOM 3650 N N . GLN B 1 52 ? 2.055 17.078 -14.18 1 97.25 52 GLN B N 1
ATOM 3651 C CA . GLN B 1 52 ? 1.245 16.797 -15.359 1 97.25 52 GLN B CA 1
ATOM 3652 C C . GLN B 1 52 ? 2.123 16.453 -16.562 1 97.25 52 GLN B C 1
ATOM 3654 O O . GLN B 1 52 ? 1.843 15.492 -17.281 1 97.25 52 GLN B O 1
ATOM 3659 N N . GLN B 1 53 ? 3.143 17.281 -16.75 1 97.62 53 GLN B N 1
ATOM 3660 C CA . GLN B 1 53 ? 4.062 17.031 -17.859 1 97.62 53 GLN B CA 1
ATOM 3661 C C . GLN B 1 53 ? 4.789 15.703 -17.688 1 97.62 53 GLN B C 1
ATOM 3663 O O . GLN B 1 53 ? 4.98 14.961 -18.656 1 97.62 53 GLN B O 1
ATOM 3668 N N . ALA B 1 54 ? 5.223 15.391 -16.484 1 97.88 54 ALA B N 1
ATOM 3669 C CA . ALA B 1 54 ? 5.891 14.117 -16.203 1 97.88 54 ALA B CA 1
ATOM 3670 C C . ALA B 1 54 ? 4.98 12.938 -16.531 1 97.88 54 ALA B C 1
ATOM 3672 O O . ALA B 1 54 ? 5.426 11.945 -17.109 1 97.88 54 ALA B O 1
ATOM 3673 N N . GLU B 1 55 ? 3.719 13.008 -16.172 1 97.06 55 GLU B N 1
ATOM 3674 C CA . GLU B 1 55 ? 2.754 11.945 -16.438 1 97.06 55 GLU B CA 1
ATOM 3675 C C . GLU B 1 55 ? 2.58 11.727 -17.938 1 97.06 55 GLU B C 1
ATOM 3677 O O . GLU B 1 55 ? 2.51 10.586 -18.406 1 97.06 55 GLU B O 1
ATOM 3682 N N . ARG B 1 56 ? 2.457 12.836 -18.672 1 97.19 56 ARG B N 1
ATOM 3683 C CA . ARG B 1 56 ? 2.324 12.742 -20.109 1 97.19 56 ARG B CA 1
ATOM 3684 C C . ARG B 1 56 ? 3.564 12.117 -20.75 1 97.19 56 ARG B C 1
ATOM 3686 O O . ARG B 1 56 ? 3.459 11.297 -21.656 1 97.19 56 ARG B O 1
ATOM 3693 N N . ASP B 1 57 ? 4.715 12.516 -20.25 1 97.5 57 ASP B N 1
ATOM 3694 C CA . ASP B 1 57 ? 5.965 11.961 -20.766 1 97.5 57 ASP B CA 1
ATOM 3695 C C . ASP B 1 57 ? 6.07 10.469 -20.469 1 97.5 57 ASP B C 1
ATOM 3697 O O . ASP B 1 57 ? 6.543 9.695 -21.297 1 97.5 57 ASP B O 1
ATOM 3701 N N . LEU B 1 58 ? 5.66 10.055 -19.281 1 96.81 58 LEU B N 1
ATOM 3702 C CA . LEU B 1 58 ? 5.664 8.641 -18.906 1 96.81 58 LEU B CA 1
ATOM 3703 C C . LEU B 1 58 ? 4.75 7.84 -19.844 1 96.81 58 LEU B C 1
ATOM 3705 O O . LEU B 1 58 ? 5.113 6.746 -20.281 1 96.81 58 LEU B O 1
ATOM 3709 N N . ALA B 1 59 ? 3.549 8.375 -20.078 1 95.06 59 ALA B N 1
ATOM 3710 C CA . ALA B 1 59 ? 2.562 7.66 -20.891 1 95.06 59 ALA B CA 1
ATOM 3711 C C . ALA B 1 59 ? 3.035 7.523 -22.344 1 95.06 59 ALA B C 1
ATOM 3713 O O . ALA B 1 59 ? 2.646 6.59 -23.047 1 95.06 59 ALA B O 1
ATOM 3714 N N . LYS B 1 60 ? 3.916 8.391 -22.797 1 94.88 60 LYS B N 1
ATOM 3715 C CA . LYS B 1 60 ? 4.402 8.406 -24.172 1 94.88 60 LYS B CA 1
ATOM 3716 C C . LYS B 1 60 ? 5.621 7.504 -24.328 1 94.88 60 LYS B C 1
ATOM 3718 O O . LYS B 1 60 ? 6 7.152 -25.453 1 94.88 60 LYS B O 1
ATOM 3723 N N . ASP B 1 61 ? 6.234 7.176 -23.234 1 95.12 61 ASP B N 1
ATOM 3724 C CA . ASP B 1 61 ? 7.461 6.395 -23.266 1 95.12 61 ASP B CA 1
ATOM 3725 C C . ASP B 1 61 ? 7.168 4.922 -23.547 1 95.12 61 ASP B C 1
ATOM 3727 O O . ASP B 1 61 ? 6.836 4.16 -22.641 1 95.12 61 ASP B O 1
ATOM 3731 N N . ASP B 1 62 ? 7.461 4.434 -24.688 1 91.62 62 ASP B N 1
ATOM 3732 C CA . ASP B 1 62 ? 7.121 3.08 -25.109 1 91.62 62 ASP B CA 1
ATOM 3733 C C . ASP B 1 62 ? 8.125 2.064 -24.578 1 91.62 62 ASP B C 1
ATOM 3735 O O . ASP B 1 62 ? 7.93 0.855 -24.703 1 91.62 62 ASP B O 1
ATOM 3739 N N . THR B 1 63 ? 9.094 2.555 -23.984 1 92 63 THR B N 1
ATOM 3740 C CA . THR B 1 63 ? 10.094 1.645 -23.422 1 92 63 THR B CA 1
ATOM 3741 C C . THR B 1 63 ? 9.695 1.205 -22.016 1 92 63 THR B C 1
ATOM 3743 O O . THR B 1 63 ? 10.258 0.249 -21.484 1 92 63 THR B O 1
ATOM 3746 N N . LEU B 1 64 ? 8.836 1.923 -21.453 1 92.56 64 LEU B N 1
ATOM 3747 C CA . LEU B 1 64 ? 8.391 1.574 -20.109 1 92.56 64 LEU B CA 1
ATOM 3748 C C . LEU B 1 64 ? 7.441 0.384 -20.141 1 92.56 64 LEU B C 1
ATOM 3750 O O . LEU B 1 64 ? 6.629 0.259 -21.062 1 92.56 64 LEU B O 1
ATOM 3754 N N . ASN B 1 65 ? 7.602 -0.53 -19.172 1 94.69 65 ASN B N 1
ATOM 3755 C CA . ASN B 1 65 ? 6.703 -1.667 -18.984 1 94.69 65 ASN B CA 1
ATOM 3756 C C . ASN B 1 65 ? 6.199 -1.762 -17.547 1 94.69 65 ASN B C 1
ATOM 3758 O O . ASN B 1 65 ? 6.371 -0.829 -16.766 1 94.69 65 ASN B O 1
ATOM 3762 N N . HIS B 1 66 ? 5.465 -2.805 -17.25 1 95.81 66 HIS B N 1
ATOM 3763 C CA . HIS B 1 66 ? 4.82 -2.924 -15.953 1 95.81 66 HIS B CA 1
ATOM 3764 C C . HIS B 1 66 ? 5.43 -4.062 -15.141 1 95.81 66 HIS B C 1
ATOM 3766 O O . HIS B 1 66 ? 4.75 -4.672 -14.312 1 95.81 66 HIS B O 1
ATOM 3772 N N . GLU B 1 67 ? 6.707 -4.348 -15.32 1 94.75 67 GLU B N 1
ATOM 3773 C CA . GLU B 1 67 ? 7.379 -5.383 -14.547 1 94.75 67 GLU B CA 1
ATOM 3774 C C . GLU B 1 67 ? 7.414 -5.023 -13.062 1 94.75 67 GLU B C 1
ATOM 3776 O O . GLU B 1 67 ? 7.375 -3.846 -12.703 1 94.75 67 GLU B O 1
ATOM 3781 N N . TYR B 1 68 ? 7.527 -6.059 -12.281 1 95.06 68 TYR B N 1
ATOM 3782 C CA . TYR B 1 68 ? 7.641 -5.848 -10.844 1 95.06 68 TYR B CA 1
ATOM 3783 C C . TYR B 1 68 ? 8.781 -4.887 -10.523 1 95.06 68 TYR B C 1
ATOM 3785 O O . TYR B 1 68 ? 9.867 -4.988 -11.102 1 95.06 68 TYR B O 1
ATOM 3793 N N . LEU B 1 69 ? 8.562 -3.967 -9.633 1 96.44 69 LEU B N 1
ATOM 3794 C CA . LEU B 1 69 ? 9.688 -3.273 -9.008 1 96.44 69 LEU B CA 1
ATOM 3795 C C . LEU B 1 69 ? 10.406 -4.188 -8.023 1 96.44 69 LEU B C 1
ATOM 3797 O O . LEU B 1 69 ? 9.836 -5.18 -7.562 1 96.44 69 LEU B O 1
ATOM 3801 N N . PRO B 1 70 ? 11.711 -3.855 -7.777 1 95.44 70 PRO B N 1
ATOM 3802 C CA . PRO B 1 70 ? 12.305 -4.508 -6.609 1 95.44 70 PRO B CA 1
ATOM 3803 C C . PRO B 1 70 ? 11.477 -4.328 -5.344 1 95.44 70 PRO B C 1
ATOM 3805 O O . PRO B 1 70 ? 10.75 -3.338 -5.211 1 95.44 70 PRO B O 1
ATOM 3808 N N . VAL B 1 71 ? 11.602 -5.246 -4.414 1 96.56 71 VAL B N 1
ATOM 3809 C CA . VAL B 1 71 ? 10.828 -5.234 -3.182 1 96.56 71 VAL B CA 1
ATOM 3810 C C . VAL B 1 71 ? 11.023 -3.904 -2.457 1 96.56 71 VAL B C 1
ATOM 3812 O O . VAL B 1 71 ? 10.086 -3.361 -1.871 1 96.56 71 VAL B O 1
ATOM 3815 N N . LEU B 1 72 ? 12.227 -3.338 -2.549 1 98 72 LEU B N 1
ATOM 3816 C CA . LEU B 1 72 ? 12.531 -2.115 -1.813 1 98 72 LEU B CA 1
ATOM 3817 C C . LEU B 1 72 ? 12.18 -0.883 -2.637 1 98 72 LEU B C 1
ATOM 3819 O O . LEU B 1 72 ? 12.328 0.247 -2.166 1 98 72 LEU B O 1
ATOM 3823 N N . GLY B 1 73 ? 11.727 -1.057 -3.869 1 98.25 73 GLY B N 1
ATOM 3824 C CA . GLY B 1 73 ? 11.219 0.049 -4.664 1 98.25 73 GLY B CA 1
ATOM 3825 C C . GLY B 1 73 ? 12.164 0.467 -5.777 1 98.25 73 GLY B C 1
ATOM 3826 O O . GLY B 1 73 ? 13.156 -0.212 -6.043 1 98.25 73 GLY B O 1
ATOM 3827 N N . LEU B 1 74 ? 11.781 1.516 -6.496 1 98.5 74 LEU B N 1
ATOM 3828 C CA . LEU B 1 74 ? 12.547 2.104 -7.594 1 98.5 74 LEU B CA 1
ATOM 3829 C C . LEU B 1 74 ? 13.781 2.824 -7.066 1 98.5 74 LEU B C 1
ATOM 3831 O O . LEU B 1 74 ? 13.672 3.855 -6.398 1 98.5 74 LEU B O 1
ATOM 3835 N N . PRO B 1 75 ? 14.953 2.332 -7.395 1 98.25 75 PRO B N 1
ATOM 3836 C CA . PRO B 1 75 ? 16.172 2.902 -6.805 1 98.25 75 PRO B CA 1
ATOM 3837 C C . PRO B 1 75 ? 16.328 4.391 -7.105 1 98.25 75 PRO B C 1
ATOM 3839 O O . PRO B 1 75 ? 16.719 5.164 -6.227 1 98.25 75 PRO B O 1
ATOM 3842 N N . GLU B 1 76 ? 16 4.785 -8.359 1 98.38 76 GLU B N 1
ATOM 3843 C CA . GLU B 1 76 ? 16.141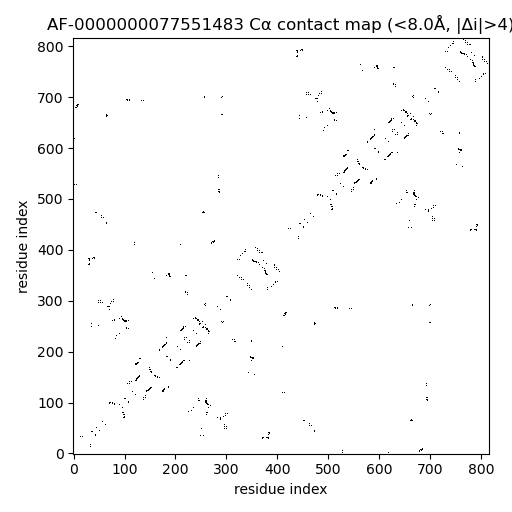 6.188 -8.742 1 98.38 76 GLU B CA 1
ATOM 3844 C C . GLU B 1 76 ? 15.266 7.082 -7.855 1 98.38 76 GLU B C 1
ATOM 3846 O O . GLU B 1 76 ? 15.641 8.219 -7.555 1 98.38 76 GLU B O 1
ATOM 3851 N N . PHE B 1 77 ? 14.156 6.578 -7.449 1 98.81 77 PHE B N 1
ATOM 3852 C CA . PHE B 1 77 ? 13.25 7.328 -6.586 1 98.81 77 PHE B CA 1
ATOM 3853 C C . PHE B 1 77 ? 13.766 7.344 -5.152 1 98.81 77 PHE B C 1
ATOM 3855 O O . PHE B 1 77 ? 13.844 8.406 -4.527 1 98.81 77 PHE B O 1
ATOM 3862 N N . THR B 1 78 ? 14.102 6.16 -4.586 1 98.81 78 THR B N 1
ATOM 3863 C CA . THR B 1 78 ? 14.492 6.094 -3.184 1 98.81 78 THR B CA 1
ATOM 3864 C C . THR B 1 78 ? 15.766 6.895 -2.939 1 98.81 78 THR B C 1
ATOM 3866 O O . THR B 1 78 ? 15.898 7.566 -1.914 1 98.81 78 THR B O 1
ATOM 3869 N N . ASP B 1 79 ? 16.672 6.855 -3.928 1 98.25 79 ASP B N 1
ATOM 3870 C CA . ASP B 1 79 ? 17.891 7.645 -3.809 1 98.25 79 ASP B CA 1
ATOM 3871 C C . ASP B 1 79 ? 17.578 9.141 -3.799 1 98.25 79 ASP B C 1
ATOM 3873 O O . ASP B 1 79 ? 18.125 9.891 -2.982 1 98.25 79 ASP B O 1
ATOM 3877 N N . ALA B 1 80 ? 16.75 9.57 -4.715 1 98.69 80 ALA B N 1
ATOM 3878 C CA . ALA B 1 80 ? 16.375 10.984 -4.793 1 98.69 80 ALA B CA 1
ATOM 3879 C C . ALA B 1 80 ? 15.648 11.43 -3.521 1 98.69 80 ALA B C 1
ATOM 3881 O O . ALA B 1 80 ? 15.867 12.547 -3.041 1 98.69 80 ALA B O 1
ATOM 3882 N N . ALA B 1 81 ? 14.797 10.594 -3.01 1 98.75 81 ALA B N 1
ATOM 3883 C CA . ALA B 1 81 ? 14.039 10.898 -1.802 1 98.75 81 ALA B CA 1
ATOM 3884 C C . ALA B 1 81 ? 14.961 11.062 -0.6 1 98.75 81 ALA B C 1
ATOM 3886 O O . ALA B 1 81 ? 14.812 12 0.189 1 98.75 81 ALA B O 1
ATOM 3887 N N . VAL B 1 82 ? 15.93 10.148 -0.432 1 98.75 82 VAL B N 1
ATOM 3888 C CA . VAL B 1 82 ? 16.891 10.203 0.666 1 98.75 82 VAL B CA 1
ATOM 3889 C C . VAL B 1 82 ? 17.719 11.477 0.557 1 98.75 82 VAL B C 1
ATOM 3891 O O . VAL B 1 82 ? 17.938 12.172 1.554 1 98.75 82 VAL B O 1
ATOM 3894 N N . LYS B 1 83 ? 18.125 11.789 -0.643 1 98.38 83 LYS B N 1
ATOM 3895 C CA . LYS B 1 83 ? 18.906 13.008 -0.862 1 98.38 83 LYS B CA 1
ATOM 3896 C C . LYS B 1 83 ? 18.078 14.25 -0.52 1 98.38 83 LYS B C 1
ATOM 3898 O O . LYS B 1 83 ? 18.609 15.219 0.036 1 98.38 83 LYS B O 1
ATOM 3903 N N . LEU B 1 84 ? 16.859 14.219 -0.854 1 98.44 84 LEU B N 1
ATOM 3904 C CA . LEU B 1 84 ? 16 15.367 -0.587 1 98.44 84 LEU B CA 1
ATOM 3905 C C . LEU B 1 84 ? 15.914 15.648 0.909 1 98.44 84 LEU B C 1
ATOM 3907 O O . LEU B 1 84 ? 16 16.797 1.332 1 98.44 84 LEU B O 1
ATOM 3911 N N . VAL B 1 85 ? 15.766 14.586 1.741 1 98.69 85 VAL B N 1
ATOM 3912 C CA . VAL B 1 85 ? 15.5 14.805 3.158 1 98.69 85 VAL B CA 1
ATOM 3913 C C . VAL B 1 85 ? 16.812 15 3.91 1 98.69 85 VAL B C 1
ATOM 3915 O O . VAL B 1 85 ? 16.875 15.766 4.875 1 98.69 85 VAL B O 1
ATOM 3918 N N . LEU B 1 86 ? 17.891 14.367 3.463 1 98.44 86 LEU B N 1
ATOM 3919 C CA . LEU B 1 86 ? 19.156 14.438 4.203 1 98.44 86 LEU B CA 1
ATOM 3920 C C . LEU B 1 86 ? 20.062 15.523 3.635 1 98.44 86 LEU B C 1
ATOM 3922 O O . LEU B 1 86 ? 20.984 15.992 4.316 1 98.44 86 LEU B O 1
ATOM 3926 N N . GLY B 1 87 ? 19.828 15.93 2.414 1 96.81 87 GLY B N 1
ATOM 3927 C CA . GLY B 1 87 ? 20.703 16.875 1.738 1 96.81 87 GLY B CA 1
ATOM 3928 C C . GLY B 1 87 ? 21.844 16.203 0.991 1 96.81 87 GLY B C 1
ATOM 3929 O O . GLY B 1 87 ? 22.391 15.203 1.457 1 96.81 87 GLY B O 1
ATOM 3930 N N . ASP B 1 88 ? 22.188 16.734 -0.113 1 90.19 88 ASP B N 1
ATOM 3931 C CA . ASP B 1 88 ? 23.172 16.141 -1.012 1 90.19 88 ASP B CA 1
ATOM 3932 C C . ASP B 1 88 ? 24.516 15.984 -0.322 1 90.19 88 ASP B C 1
ATOM 3934 O O . ASP B 1 88 ? 25.266 15.039 -0.59 1 90.19 88 ASP B O 1
ATOM 3938 N N . ASP B 1 89 ? 24.859 16.844 0.591 1 89.88 89 ASP B N 1
ATOM 3939 C CA . ASP B 1 89 ? 26.188 16.875 1.204 1 89.88 89 ASP B CA 1
ATOM 3940 C C . ASP B 1 89 ? 26.172 16.203 2.574 1 89.88 89 ASP B C 1
ATOM 3942 O O . ASP B 1 89 ? 27.141 16.312 3.338 1 89.88 89 ASP B O 1
ATOM 3946 N N . ASN B 1 90 ? 25.141 15.508 2.832 1 93.31 90 ASN B N 1
ATOM 3947 C CA . ASN B 1 90 ? 25.031 14.875 4.141 1 93.31 90 ASN B CA 1
ATOM 3948 C C . ASN B 1 90 ? 26.047 13.758 4.312 1 93.31 90 ASN B C 1
ATOM 3950 O O . ASN B 1 90 ? 26.219 12.922 3.426 1 93.31 90 ASN B O 1
ATOM 3954 N N . PRO B 1 91 ? 26.781 13.672 5.391 1 93.19 91 PRO B N 1
ATOM 3955 C CA . PRO B 1 91 ? 27.812 12.656 5.602 1 93.19 91 PRO B CA 1
ATOM 3956 C C . PRO B 1 91 ? 27.266 11.234 5.566 1 93.19 91 PRO B C 1
ATOM 3958 O O . PRO B 1 91 ? 27.953 10.312 5.148 1 93.19 91 PRO B O 1
ATOM 3961 N N . ALA B 1 92 ? 26.031 11.055 6.02 1 95.94 92 ALA B N 1
ATOM 3962 C CA . ALA B 1 92 ? 25.453 9.711 6.016 1 95.94 92 ALA B CA 1
ATOM 3963 C C . ALA B 1 92 ? 25.328 9.172 4.598 1 95.94 92 ALA B C 1
ATOM 3965 O O . ALA B 1 92 ? 25.5 7.969 4.367 1 95.94 92 ALA B O 1
ATOM 3966 N N . ILE B 1 93 ? 24.969 10.016 3.65 1 95.94 93 ILE B N 1
ATOM 3967 C CA . ILE B 1 93 ? 24.859 9.609 2.254 1 95.94 93 ILE B CA 1
ATOM 3968 C C . ILE B 1 93 ? 26.25 9.312 1.701 1 95.94 93 ILE B C 1
ATOM 3970 O O . ILE B 1 93 ? 26.484 8.266 1.083 1 95.94 93 ILE B O 1
ATOM 3974 N N . LYS B 1 94 ? 27.219 10.188 1.981 1 94.38 94 LYS B N 1
ATOM 3975 C CA . LYS B 1 94 ? 28.594 10.062 1.469 1 94.38 94 LYS B CA 1
ATOM 3976 C C . LYS B 1 94 ? 29.25 8.797 1.983 1 94.38 94 LYS B C 1
ATOM 3978 O O . LYS B 1 94 ? 30 8.141 1.255 1 94.38 94 LYS B O 1
ATOM 3983 N N . ASP B 1 95 ? 28.938 8.477 3.186 1 95.56 95 ASP B N 1
ATOM 3984 C CA . ASP B 1 95 ? 29.578 7.34 3.844 1 95.56 95 ASP B CA 1
ATOM 3985 C C . ASP B 1 95 ? 28.828 6.047 3.543 1 95.56 95 ASP B C 1
ATOM 3987 O O . ASP B 1 95 ? 29.219 4.973 4 1 95.56 95 ASP B O 1
ATOM 3991 N N . GLY B 1 96 ? 27.766 6.129 2.844 1 96 96 GLY B N 1
ATOM 3992 C CA . GLY B 1 96 ? 26.969 4.945 2.539 1 96 96 GLY B CA 1
ATOM 3993 C C . GLY B 1 96 ? 26.188 4.43 3.73 1 96 96 GLY B C 1
ATOM 3994 O O . GLY B 1 96 ? 25.969 3.225 3.859 1 96 96 GLY B O 1
ATOM 3995 N N . ARG B 1 97 ? 25.797 5.305 4.672 1 97.56 97 ARG B N 1
ATOM 3996 C CA . ARG B 1 97 ? 25.141 4.926 5.918 1 97.56 97 ARG B CA 1
ATOM 3997 C C . ARG B 1 97 ? 23.641 5.219 5.855 1 97.56 97 ARG B C 1
ATOM 3999 O O . ARG B 1 97 ? 22.953 5.234 6.883 1 97.56 97 ARG B O 1
ATOM 4006 N N . ALA B 1 98 ? 23.109 5.566 4.656 1 98.31 98 ALA B N 1
ATOM 4007 C CA . ALA B 1 98 ? 21.688 5.867 4.508 1 98.31 98 ALA B CA 1
ATOM 4008 C C . ALA B 1 98 ? 21.125 5.23 3.244 1 98.31 98 ALA B C 1
ATOM 4010 O O . ALA B 1 98 ? 21.797 5.172 2.213 1 98.31 98 ALA B O 1
ATOM 4011 N N . PHE B 1 99 ? 19.938 4.723 3.283 1 98.38 99 PHE B N 1
ATOM 4012 C CA . PHE B 1 99 ? 19.219 4.207 2.117 1 98.38 99 PHE B CA 1
ATOM 4013 C C . PHE B 1 99 ? 17.719 4.359 2.287 1 98.38 99 PHE B C 1
ATOM 4015 O O . PHE B 1 99 ? 17.25 4.711 3.369 1 98.38 99 PHE B O 1
ATOM 4022 N N . GLY B 1 100 ? 17.047 4.223 1.224 1 98.75 100 GLY B N 1
ATOM 4023 C CA . GLY B 1 100 ? 15.594 4.391 1.245 1 98.75 100 GLY B CA 1
ATOM 4024 C C . GLY B 1 100 ? 14.844 3.129 0.868 1 98.75 100 GLY B C 1
ATOM 4025 O O . GLY B 1 100 ? 15.375 2.268 0.165 1 98.75 100 GLY B O 1
ATOM 4026 N N . VAL B 1 101 ? 13.664 2.986 1.354 1 98.88 101 VAL B N 1
ATOM 4027 C CA . VAL B 1 101 ? 12.68 1.964 1.02 1 98.88 101 VAL B CA 1
ATOM 4028 C C . VAL B 1 101 ? 11.383 2.627 0.558 1 98.88 101 VAL B C 1
ATOM 4030 O O . VAL B 1 101 ? 10.758 3.367 1.316 1 98.88 101 VAL B O 1
ATOM 4033 N N . GLN B 1 102 ? 11.016 2.355 -0.684 1 98.88 102 GLN B N 1
ATOM 4034 C CA . GLN B 1 102 ? 9.789 2.949 -1.198 1 98.88 102 GLN B CA 1
ATOM 4035 C C . GLN B 1 102 ? 8.562 2.377 -0.49 1 98.88 102 GLN B C 1
ATOM 4037 O O . GLN B 1 102 ? 8.438 1.159 -0.341 1 98.88 102 GLN B O 1
ATOM 4042 N N . CYS B 1 103 ? 7.691 3.227 -0.057 1 98.75 103 CYS B N 1
ATOM 4043 C CA . CYS B 1 103 ? 6.48 2.854 0.663 1 98.75 103 CYS B CA 1
ATOM 4044 C C . CYS B 1 103 ? 5.266 3.592 0.107 1 98.75 103 CYS B C 1
ATOM 4046 O O . CYS B 1 103 ? 5.312 4.117 -1.007 1 98.75 103 CYS B O 1
ATOM 4048 N N . LEU B 1 104 ? 4.176 3.465 0.764 1 98.69 104 LEU B N 1
ATOM 4049 C CA . LEU B 1 104 ? 2.908 4.031 0.314 1 98.69 104 LEU B CA 1
ATOM 4050 C C . LEU B 1 104 ? 2.611 5.344 1.033 1 98.69 104 LEU B C 1
ATOM 4052 O O . LEU B 1 104 ? 1.738 5.395 1.901 1 98.69 104 LEU B O 1
ATOM 4056 N N . SER B 1 105 ? 3.279 6.367 0.537 1 98.31 105 SER B N 1
ATOM 4057 C CA . SER B 1 105 ? 3.164 7.691 1.13 1 98.31 105 SER B CA 1
ATOM 4058 C C . SER B 1 105 ? 3.514 7.668 2.615 1 98.31 105 SER B C 1
ATOM 4060 O O . SER B 1 105 ? 4.355 6.879 3.045 1 98.31 105 SER B O 1
ATOM 4062 N N . GLY B 1 106 ? 3.051 8.688 3.395 1 98.19 106 GLY B N 1
ATOM 4063 C CA . GLY B 1 106 ? 3.387 8.797 4.805 1 98.19 106 GLY B CA 1
ATOM 4064 C C . GLY B 1 106 ? 2.922 7.609 5.625 1 98.19 106 GLY B C 1
ATOM 4065 O O . GLY B 1 106 ? 3.717 6.984 6.332 1 98.19 106 GLY B O 1
ATOM 4066 N N . THR B 1 107 ? 1.671 7.203 5.477 1 98.56 107 THR B N 1
ATOM 4067 C CA . THR B 1 107 ? 1.094 6.133 6.281 1 98.56 107 THR B CA 1
ATOM 4068 C C . THR B 1 107 ? 1.837 4.82 6.047 1 98.56 107 THR B C 1
ATOM 4070 O O . THR B 1 107 ? 2.223 4.141 7 1 98.56 107 THR B O 1
ATOM 4073 N N . GLY B 1 108 ? 2.033 4.48 4.75 1 98.69 108 GLY B N 1
ATOM 4074 C CA . GLY B 1 108 ? 2.746 3.248 4.453 1 98.69 108 GLY B CA 1
ATOM 4075 C C . GLY B 1 108 ? 4.172 3.242 4.973 1 98.69 108 GLY B C 1
ATOM 4076 O O . GLY B 1 108 ? 4.691 2.195 5.363 1 98.69 108 GLY B O 1
ATOM 4077 N N . SER B 1 109 ? 4.832 4.371 4.941 1 98.88 109 SER B N 1
ATOM 4078 C CA . SER B 1 109 ? 6.188 4.488 5.465 1 98.88 109 SER B CA 1
ATOM 4079 C C . SER B 1 109 ? 6.215 4.305 6.98 1 98.88 109 SER B C 1
ATOM 4081 O O . SER B 1 109 ? 7.082 3.609 7.512 1 98.88 109 SER B O 1
ATOM 4083 N N . LEU B 1 110 ? 5.27 4.93 7.633 1 98.94 110 LEU B N 1
ATOM 4084 C CA . LEU B 1 110 ? 5.145 4.773 9.078 1 98.94 110 LEU B CA 1
ATOM 4085 C C . LEU B 1 110 ? 4.848 3.324 9.445 1 98.94 110 LEU B C 1
ATOM 4087 O O . LEU B 1 110 ? 5.445 2.779 10.375 1 98.94 110 LEU B O 1
ATOM 4091 N N . ARG B 1 111 ? 3.949 2.701 8.719 1 98.88 111 ARG B N 1
ATOM 4092 C CA . ARG B 1 111 ? 3.551 1.324 9 1 98.88 111 ARG B CA 1
ATOM 4093 C C . ARG B 1 111 ? 4.723 0.367 8.82 1 98.88 111 ARG B C 1
ATOM 4095 O O . ARG B 1 111 ? 5.004 -0.451 9.695 1 98.88 111 ARG B O 1
ATOM 4102 N N . ALA B 1 112 ? 5.414 0.456 7.68 1 98.75 112 ALA B N 1
ATOM 4103 C CA . ALA B 1 112 ? 6.57 -0.396 7.418 1 98.75 112 ALA B CA 1
ATOM 4104 C C . ALA B 1 112 ? 7.656 -0.19 8.469 1 98.75 112 ALA B C 1
ATOM 4106 O O . ALA B 1 112 ? 8.227 -1.157 8.977 1 98.75 112 ALA B O 1
ATOM 4107 N N . GLY B 1 113 ? 7.926 1.092 8.781 1 98.88 113 GLY B N 1
ATOM 4108 C CA . GLY B 1 113 ? 8.922 1.386 9.797 1 98.88 113 GLY B CA 1
ATOM 4109 C C . GLY B 1 113 ? 8.547 0.848 11.164 1 98.88 113 GLY B C 1
ATOM 4110 O O . GLY B 1 113 ? 9.391 0.285 11.867 1 98.88 113 GLY B O 1
ATOM 4111 N N . ALA B 1 114 ? 7.281 1.027 11.547 1 98.88 114 ALA B N 1
ATOM 4112 C CA . ALA B 1 114 ? 6.809 0.554 12.844 1 98.88 114 ALA B CA 1
ATOM 4113 C C . ALA B 1 114 ? 6.93 -0.963 12.953 1 98.88 114 ALA B C 1
ATOM 4115 O O . ALA B 1 114 ? 7.41 -1.485 13.961 1 98.88 114 ALA B O 1
ATOM 4116 N N . GLU B 1 115 ? 6.527 -1.673 11.953 1 98.44 115 GLU B N 1
ATOM 4117 C CA . GLU B 1 115 ? 6.621 -3.129 11.969 1 98.44 115 GLU B CA 1
ATOM 4118 C C . GLU B 1 115 ? 8.078 -3.588 12.016 1 98.44 115 GLU B C 1
ATOM 4120 O O . GLU B 1 115 ? 8.406 -4.547 12.719 1 98.44 115 GLU B O 1
ATOM 4125 N N . PHE B 1 116 ? 8.922 -2.93 11.219 1 98.06 116 PHE B N 1
ATOM 4126 C CA . PHE B 1 116 ? 10.344 -3.246 11.219 1 98.06 116 PHE B CA 1
ATOM 4127 C C . PHE B 1 116 ? 10.93 -3.102 12.617 1 98.06 116 PHE B C 1
ATOM 4129 O O . PHE B 1 116 ? 11.594 -4.012 13.117 1 98.06 116 PHE B O 1
ATOM 4136 N N . LEU B 1 117 ? 10.641 -1.948 13.266 1 98.31 117 LEU B N 1
ATOM 4137 C CA . LEU B 1 117 ? 11.18 -1.675 14.594 1 98.31 117 LEU B CA 1
ATOM 4138 C C . LEU B 1 117 ? 10.648 -2.678 15.609 1 98.31 117 LEU B C 1
ATOM 4140 O O . LEU B 1 117 ? 11.398 -3.168 16.453 1 98.31 117 LEU B O 1
ATOM 4144 N N . LYS B 1 118 ? 9.375 -2.979 15.5 1 97.62 118 LYS B N 1
ATOM 4145 C CA . LYS B 1 118 ? 8.75 -3.887 16.453 1 97.62 118 LYS B CA 1
ATOM 4146 C C . LYS B 1 118 ? 9.227 -5.32 16.25 1 97.62 118 LYS B C 1
ATOM 4148 O O . LYS B 1 118 ? 9.695 -5.973 17.172 1 97.62 118 LYS B O 1
ATOM 4153 N N . ARG B 1 119 ? 9.148 -5.805 15.055 1 93.5 119 ARG B N 1
ATOM 4154 C CA . ARG B 1 119 ? 9.336 -7.223 14.766 1 93.5 119 ARG B CA 1
ATOM 4155 C C . ARG B 1 119 ? 10.82 -7.578 14.711 1 93.5 119 ARG B C 1
ATOM 4157 O O . ARG B 1 119 ? 11.219 -8.68 15.102 1 93.5 119 ARG B O 1
ATOM 4164 N N . LEU B 1 120 ? 11.609 -6.68 14.227 1 91.5 120 LEU B N 1
ATOM 4165 C CA . LEU B 1 120 ? 12.992 -7.047 13.961 1 91.5 120 LEU B CA 1
ATOM 4166 C C . LEU B 1 120 ? 13.922 -6.484 15.031 1 91.5 120 LEU B C 1
ATOM 4168 O O . LEU B 1 120 ? 14.961 -7.074 15.336 1 91.5 120 LEU B O 1
ATOM 4172 N N . LEU B 1 121 ? 13.57 -5.312 15.594 1 94.5 121 LEU B N 1
ATOM 4173 C CA . LEU B 1 121 ? 14.414 -4.703 16.609 1 94.5 121 LEU B CA 1
ATOM 4174 C C . LEU B 1 121 ? 13.805 -4.891 18 1 94.5 121 LEU B C 1
ATOM 4176 O O . LEU B 1 121 ? 14.438 -4.566 19.016 1 94.5 121 LEU B O 1
ATOM 4180 N N . ASN B 1 122 ? 12.578 -5.359 18.094 1 95.38 122 ASN B N 1
ATOM 4181 C CA . ASN B 1 122 ? 11.867 -5.66 19.328 1 95.38 122 ASN B CA 1
ATOM 4182 C C . ASN B 1 122 ? 11.672 -4.41 20.172 1 95.38 122 ASN B C 1
ATOM 4184 O O . ASN B 1 122 ? 11.789 -4.461 21.406 1 95.38 122 ASN B O 1
ATOM 4188 N N . LEU B 1 123 ? 11.609 -3.289 19.531 1 97.56 123 LEU B N 1
ATOM 4189 C CA . LEU B 1 123 ? 11.156 -2.086 20.219 1 97.56 123 LEU B CA 1
ATOM 4190 C C . LEU B 1 123 ? 9.648 -2.109 20.438 1 97.56 123 LEU B C 1
ATOM 4192 O O . LEU B 1 123 ? 8.898 -2.469 19.531 1 97.56 123 LEU B O 1
ATOM 4196 N N . ASP B 1 124 ? 9.203 -1.723 21.641 1 98 124 ASP B N 1
ATOM 4197 C CA . ASP B 1 124 ? 7.809 -2.025 21.969 1 98 124 ASP B CA 1
ATOM 4198 C C . ASP B 1 124 ? 7.086 -0.789 22.5 1 98 124 ASP B C 1
ATOM 4200 O O . ASP B 1 124 ? 5.875 -0.819 22.719 1 98 124 ASP B O 1
ATOM 4204 N N . SER B 1 125 ? 7.785 0.261 22.766 1 98.62 125 SER B N 1
ATOM 4205 C CA . SER B 1 125 ? 7.188 1.479 23.297 1 98.62 125 SER B CA 1
ATOM 4206 C C . SER B 1 125 ? 7.367 2.652 22.344 1 98.62 125 SER B C 1
ATOM 4208 O O . SER B 1 125 ? 8.43 2.814 21.734 1 98.62 125 SER B O 1
ATOM 4210 N N . VAL B 1 126 ? 6.289 3.393 22.172 1 98.88 126 VAL B N 1
ATOM 4211 C CA . VAL B 1 126 ? 6.363 4.551 21.281 1 98.88 126 VAL B CA 1
ATOM 4212 C C . VAL B 1 126 ? 5.68 5.746 21.938 1 98.88 126 VAL B C 1
ATOM 4214 O O . VAL B 1 126 ? 4.676 5.59 22.641 1 98.88 126 VAL B O 1
ATOM 4217 N N . LEU B 1 127 ? 6.277 6.926 21.812 1 98.88 127 LEU B N 1
ATOM 4218 C CA . LEU B 1 127 ? 5.691 8.211 22.188 1 98.88 127 LEU B CA 1
ATOM 4219 C C . LEU B 1 127 ? 5.266 8.992 20.953 1 98.88 127 LEU B C 1
ATOM 4221 O O . LEU B 1 127 ? 6.035 9.125 20 1 98.88 127 LEU B O 1
ATOM 4225 N N . VAL B 1 128 ? 4.031 9.438 20.953 1 98.75 128 VAL B N 1
ATOM 4226 C CA . VAL B 1 128 ? 3.547 10.375 19.938 1 98.75 128 VAL B CA 1
ATOM 4227 C C . VAL B 1 128 ? 3.158 11.695 20.609 1 98.75 128 VAL B C 1
ATOM 4229 O O . VAL B 1 128 ? 2.873 11.734 21.797 1 98.75 128 VAL B O 1
ATOM 4232 N N . SER B 1 129 ? 3.145 12.734 19.828 1 98.38 129 SER B N 1
ATOM 4233 C CA . SER B 1 129 ? 2.844 14.047 20.391 1 98.38 129 SER B CA 1
ATOM 4234 C C . SER B 1 129 ? 1.387 14.141 20.844 1 98.38 129 SER B C 1
ATOM 4236 O O . SER B 1 129 ? 0.53 13.422 20.328 1 98.38 129 SER B O 1
ATOM 4238 N N . GLN B 1 130 ? 1.103 15.039 21.781 1 97 130 GLN B N 1
ATOM 4239 C CA . GLN B 1 130 ? -0.254 15.406 22.172 1 97 130 GLN B CA 1
ATOM 4240 C C . GLN B 1 130 ? -0.514 16.891 21.938 1 97 130 GLN B C 1
ATOM 4242 O O . GLN B 1 130 ? 0.048 17.75 22.625 1 97 130 GLN B O 1
ATOM 4247 N N . PRO B 1 131 ? -1.308 17.266 21.062 1 95.06 131 PRO B N 1
ATOM 4248 C CA . PRO B 1 131 ? -2.012 16.391 20.109 1 95.06 131 PRO B CA 1
ATOM 4249 C C . PRO B 1 131 ? -1.086 15.812 19.047 1 95.06 131 PRO B C 1
ATOM 4251 O O . PRO B 1 131 ? 0.101 16.141 19 1 95.06 131 PRO B O 1
ATOM 4254 N N . THR B 1 132 ? -1.557 14.836 18.25 1 95.81 132 THR B N 1
ATOM 4255 C CA . THR B 1 132 ? -0.824 14.266 17.125 1 95.81 132 THR B CA 1
ATOM 4256 C C . THR B 1 132 ? -1.743 14.062 15.93 1 95.81 132 THR B C 1
ATOM 4258 O O . THR B 1 132 ? -2.943 14.336 16 1 95.81 132 THR B O 1
ATOM 4261 N N . TRP B 1 133 ? -1.136 13.734 14.805 1 94.12 133 TRP B N 1
ATOM 4262 C CA . TRP B 1 133 ? -1.925 13.328 13.648 1 94.12 133 TRP B CA 1
ATOM 4263 C C . TRP B 1 133 ? -2.811 12.133 13.984 1 94.12 133 TRP B C 1
ATOM 4265 O O . TRP B 1 133 ? -2.355 11.172 14.602 1 94.12 133 TRP B O 1
ATOM 4275 N N . GLY B 1 134 ? -4.059 12.117 13.617 1 91.31 134 GLY B N 1
ATOM 4276 C CA . GLY B 1 134 ? -5.125 11.242 14.086 1 91.31 134 GLY B CA 1
ATOM 4277 C C . GLY B 1 134 ? -4.852 9.773 13.805 1 91.31 134 GLY B C 1
ATOM 4278 O O . GLY B 1 134 ? -5.445 8.898 14.438 1 91.31 134 GLY B O 1
ATOM 4279 N N . ASN B 1 135 ? -3.896 9.43 12.945 1 95.56 135 ASN B N 1
ATOM 4280 C CA . ASN B 1 135 ? -3.703 8.047 12.523 1 95.56 135 ASN B CA 1
ATOM 4281 C C . ASN B 1 135 ? -2.459 7.434 13.164 1 95.56 135 ASN B C 1
ATOM 4283 O O . ASN B 1 135 ? -2.234 6.227 13.062 1 95.56 135 ASN B O 1
ATOM 4287 N N . HIS B 1 136 ? -1.583 8.172 13.883 1 98.38 136 HIS B N 1
ATOM 4288 C CA . HIS B 1 136 ? -0.328 7.684 14.438 1 98.38 136 HIS B CA 1
ATOM 4289 C C . HIS B 1 136 ? -0.566 6.516 15.391 1 98.38 136 HIS B C 1
ATOM 4291 O O . HIS B 1 136 ? 0.042 5.453 15.242 1 98.38 136 HIS B O 1
ATOM 4297 N N . LYS B 1 137 ? -1.463 6.727 16.312 1 98.12 137 LYS B N 1
ATOM 4298 C CA . LYS B 1 137 ? -1.695 5.715 17.328 1 98.12 137 LYS B CA 1
ATOM 4299 C C . LYS B 1 137 ? -2.191 4.41 16.719 1 98.12 137 LYS B C 1
ATOM 4301 O O . LYS B 1 137 ? -1.735 3.326 17.078 1 98.12 137 LYS B O 1
ATOM 4306 N N . LEU B 1 138 ? -3.119 4.543 15.797 1 97.12 138 LEU B N 1
ATOM 4307 C CA . LEU B 1 138 ? -3.684 3.361 15.156 1 97.12 138 LEU B CA 1
ATOM 4308 C C . LEU B 1 138 ? -2.607 2.588 14.398 1 97.12 138 LEU B C 1
ATOM 4310 O O . LEU B 1 138 ? -2.584 1.356 14.438 1 97.12 138 LEU B O 1
ATOM 4314 N N . ILE B 1 139 ? -1.707 3.246 13.68 1 98.5 139 ILE B N 1
ATOM 4315 C CA . ILE B 1 139 ? -0.633 2.629 12.906 1 98.5 139 ILE B CA 1
ATOM 4316 C C . ILE B 1 139 ? 0.261 1.807 13.828 1 98.5 139 ILE B C 1
ATOM 4318 O O . ILE B 1 139 ? 0.527 0.632 13.562 1 98.5 139 ILE B O 1
ATOM 4322 N N . PHE B 1 140 ? 0.698 2.389 14.906 1 98.75 140 PHE B N 1
ATOM 4323 C CA . PHE B 1 140 ? 1.629 1.707 15.797 1 98.75 140 PHE B CA 1
ATOM 4324 C C . PHE B 1 140 ? 0.932 0.577 16.547 1 98.75 140 PHE B C 1
ATOM 4326 O O . PHE B 1 140 ? 1.541 -0.457 16.828 1 98.75 140 PHE B O 1
ATOM 4333 N N . HIS B 1 141 ? -0.342 0.83 16.875 1 97.88 141 HIS B N 1
ATOM 4334 C CA . HIS B 1 141 ? -1.121 -0.25 17.469 1 97.88 141 HIS B CA 1
ATOM 4335 C C . HIS B 1 141 ? -1.183 -1.461 16.547 1 97.88 141 HIS B C 1
ATOM 4337 O O . HIS B 1 141 ? -0.914 -2.586 16.969 1 97.88 141 HIS B O 1
ATOM 4343 N N . ASN B 1 142 ? -1.519 -1.253 15.344 1 97.19 142 ASN B N 1
ATOM 4344 C CA . ASN B 1 142 ? -1.656 -2.34 14.375 1 97.19 142 ASN B CA 1
ATOM 4345 C C . ASN B 1 142 ? -0.303 -2.955 14.031 1 97.19 142 ASN B C 1
ATOM 4347 O O . ASN B 1 142 ? -0.237 -4.086 13.539 1 97.19 142 ASN B O 1
ATOM 4351 N N . ALA B 1 143 ? 0.78 -2.203 14.211 1 97.94 143 ALA B N 1
ATOM 4352 C CA . ALA B 1 143 ? 2.121 -2.74 13.992 1 97.94 143 ALA B CA 1
ATOM 4353 C C . ALA B 1 143 ? 2.545 -3.645 15.148 1 97.94 143 ALA B C 1
ATOM 4355 O O . ALA B 1 143 ? 3.562 -4.336 15.062 1 97.94 143 ALA B O 1
ATOM 4356 N N . GLY B 1 144 ? 1.811 -3.535 16.297 1 96.88 144 GLY B N 1
ATOM 4357 C CA . GLY B 1 144 ? 2.041 -4.488 17.375 1 96.88 144 GLY B CA 1
ATOM 4358 C C . GLY B 1 144 ? 2.688 -3.867 18.594 1 96.88 144 GLY B C 1
ATOM 4359 O O . GLY B 1 144 ? 3.053 -4.574 19.531 1 96.88 144 GLY B O 1
ATOM 4360 N N . PHE B 1 145 ? 2.871 -2.549 18.625 1 98.31 145 PHE B N 1
ATOM 4361 C CA . PHE B 1 145 ? 3.469 -1.907 19.781 1 98.31 145 PHE B CA 1
ATOM 4362 C C . PHE B 1 145 ? 2.596 -2.105 21.016 1 98.31 145 PHE B C 1
ATOM 4364 O O . PHE B 1 145 ? 1.384 -1.885 20.969 1 98.31 145 PHE B O 1
ATOM 4371 N N . GLY B 1 146 ? 3.215 -2.496 22.109 1 97.56 146 GLY B N 1
ATOM 4372 C CA . GLY B 1 146 ? 2.494 -2.787 23.328 1 97.56 146 GLY B CA 1
ATOM 4373 C C . GLY B 1 146 ? 2.238 -1.555 24.188 1 97.56 146 GLY B C 1
ATOM 4374 O O . GLY B 1 146 ? 1.311 -1.533 24.984 1 97.56 146 GLY B O 1
ATOM 4375 N N . SER B 1 147 ? 3.072 -0.543 24.016 1 98.38 147 SER B N 1
ATOM 4376 C CA . SER B 1 147 ? 2.934 0.696 24.766 1 98.38 147 SER B CA 1
ATOM 4377 C C . SER B 1 147 ? 2.926 1.91 23.844 1 98.38 147 SER B C 1
ATOM 4379 O O . SER B 1 147 ? 3.941 2.23 23.234 1 98.38 147 SER B O 1
ATOM 4381 N N . ILE B 1 148 ? 1.817 2.527 23.734 1 98.56 148 ILE B N 1
ATOM 4382 C CA . ILE B 1 148 ? 1.642 3.748 22.953 1 98.56 148 ILE B CA 1
ATOM 4383 C C . ILE B 1 148 ? 1.218 4.891 23.875 1 98.56 148 ILE B C 1
ATOM 4385 O O . ILE B 1 148 ? 0.085 4.914 24.359 1 98.56 148 ILE B O 1
ATOM 4389 N N . LYS B 1 149 ? 2.121 5.789 24.156 1 98.5 149 LYS B N 1
ATOM 4390 C CA . LYS B 1 149 ? 1.9 6.91 25.062 1 98.5 149 LYS B CA 1
ATOM 4391 C C . LYS B 1 149 ? 2.131 8.242 24.359 1 98.5 149 LYS B C 1
ATOM 4393 O O . LYS B 1 149 ? 2.35 8.281 23.141 1 98.5 149 LYS B O 1
ATOM 4398 N N . VAL B 1 150 ? 1.909 9.328 25.094 1 98.56 150 VAL B N 1
ATOM 4399 C CA . VAL B 1 150 ? 2.004 10.648 24.469 1 98.56 150 VAL B CA 1
ATOM 4400 C C . VAL B 1 150 ? 3.051 11.484 25.188 1 98.56 150 VAL B C 1
ATOM 4402 O O . VAL B 1 150 ? 3.395 11.203 26.344 1 98.56 150 VAL B O 1
ATOM 4405 N N . TYR B 1 151 ? 3.609 12.414 24.547 1 98.75 151 TYR B N 1
ATOM 4406 C CA . TYR B 1 151 ? 4.379 13.492 25.156 1 98.75 151 TYR B CA 1
ATOM 4407 C C . TYR B 1 151 ? 3.719 14.844 24.906 1 98.75 151 TYR B C 1
ATOM 4409 O O . TYR B 1 151 ? 3.059 15.031 23.875 1 98.75 151 TYR B O 1
ATOM 4417 N N . LYS B 1 152 ? 3.932 15.75 25.812 1 98.31 152 LYS B N 1
ATOM 4418 C CA . LYS B 1 152 ? 3.355 17.078 25.688 1 98.31 152 LYS B CA 1
ATOM 4419 C C . LYS B 1 152 ? 3.973 17.828 24.516 1 98.31 152 LYS B C 1
ATOM 4421 O O . LYS B 1 152 ? 5.18 17.75 24.281 1 98.31 152 LYS B O 1
ATOM 4426 N N . TYR B 1 153 ? 3.068 18.469 23.734 1 97.75 153 TYR B N 1
ATOM 4427 C CA . TYR B 1 153 ? 3.57 19.219 22.578 1 97.75 153 TYR B CA 1
ATOM 4428 C C . TYR B 1 153 ? 2.996 20.625 22.562 1 97.75 153 TYR B C 1
ATOM 4430 O O . TYR B 1 153 ? 3.662 21.578 22.125 1 97.75 153 TYR B O 1
ATOM 4438 N N . TRP B 1 154 ? 1.816 20.844 22.969 1 95.12 154 TRP B N 1
ATOM 4439 C CA . TRP B 1 154 ? 1.086 22.094 22.75 1 95.12 154 TRP B CA 1
ATOM 4440 C C . TRP B 1 154 ? 0.759 22.766 24.062 1 95.12 154 TRP B C 1
ATOM 4442 O O . TRP B 1 154 ? 0.213 22.141 24.984 1 95.12 154 TRP B O 1
ATOM 4452 N N . ASP B 1 155 ? 1.153 24.016 24.203 1 94.5 155 ASP B N 1
ATOM 4453 C CA . ASP B 1 155 ? 0.75 24.922 25.281 1 94.5 155 ASP B CA 1
ATOM 4454 C C . ASP B 1 155 ? -0.464 25.75 24.875 1 94.5 155 ASP B C 1
ATOM 4456 O O . ASP B 1 155 ? -0.318 26.812 24.281 1 94.5 155 ASP B O 1
ATOM 4460 N N . ALA B 1 156 ? -1.632 25.312 25.234 1 89.19 156 ALA B N 1
ATOM 4461 C CA . ALA B 1 156 ? -2.889 25.906 24.781 1 89.19 156 ALA B CA 1
ATOM 4462 C C . ALA B 1 156 ? -3.027 27.344 25.281 1 89.19 156 ALA B C 1
ATOM 4464 O O . ALA B 1 156 ? -3.598 28.203 24.594 1 89.19 156 ALA B O 1
ATOM 4465 N N . ASP B 1 157 ? -2.48 27.625 26.422 1 89.38 157 ASP B N 1
ATOM 4466 C CA . ASP B 1 157 ? -2.609 28.953 27.031 1 89.38 157 ASP B CA 1
ATOM 4467 C C . ASP B 1 157 ? -1.764 29.969 26.266 1 89.38 157 ASP B C 1
ATOM 4469 O O . ASP B 1 157 ? -2.18 31.125 26.109 1 89.38 157 ASP B O 1
ATOM 4473 N N . ASN B 1 158 ? -0.681 29.531 25.875 1 90.94 158 ASN B N 1
ATOM 4474 C CA . ASN B 1 158 ? 0.239 30.469 25.234 1 90.94 158 ASN B CA 1
ATOM 4475 C C . ASN B 1 158 ? 0.325 30.234 23.734 1 90.94 158 ASN B C 1
ATOM 4477 O O . ASN B 1 158 ? 1.005 30.969 23.016 1 90.94 158 ASN B O 1
ATOM 4481 N N . LYS B 1 159 ? -0.402 29.203 23.25 1 90.62 159 LYS B N 1
ATOM 4482 C CA . LYS B 1 159 ? -0.496 28.859 21.844 1 90.62 159 LYS B CA 1
ATOM 4483 C C . LYS B 1 159 ? 0.89 28.719 21.219 1 90.62 159 LYS B C 1
ATOM 4485 O O . LYS B 1 159 ? 1.182 29.359 20.203 1 90.62 159 LYS B O 1
ATOM 4490 N N . ARG B 1 160 ? 1.691 27.906 21.812 1 93.06 160 ARG B N 1
ATOM 4491 C CA . ARG B 1 160 ? 3.051 27.625 21.359 1 93.06 160 ARG B CA 1
ATOM 4492 C C . ARG B 1 160 ? 3.443 26.188 21.703 1 93.06 160 ARG B C 1
ATOM 4494 O O . ARG B 1 160 ? 2.674 25.453 22.344 1 93.06 160 ARG B O 1
ATOM 4501 N N . VAL B 1 161 ? 4.613 25.766 21.281 1 96.81 161 VAL B N 1
ATOM 4502 C CA . VAL B 1 161 ? 5.137 24.453 21.641 1 96.81 161 VAL B CA 1
ATOM 4503 C C . VAL B 1 161 ? 5.41 24.391 23.141 1 96.81 161 VAL B C 1
ATOM 4505 O O . VAL B 1 161 ? 6.043 25.281 23.703 1 96.81 161 VAL B O 1
ATOM 4508 N N . ASP B 1 162 ? 4.902 23.438 23.781 1 97.94 162 ASP B N 1
ATOM 4509 C CA . ASP B 1 162 ? 5.207 23.188 25.188 1 97.94 162 ASP B CA 1
ATOM 4510 C C . ASP B 1 162 ? 6.555 22.484 25.344 1 97.94 162 ASP B C 1
ATOM 4512 O O . ASP B 1 162 ? 6.609 21.328 25.766 1 97.94 162 ASP B O 1
ATOM 4516 N N . ILE B 1 163 ? 7.629 23.234 25.188 1 98.44 163 ILE B N 1
ATOM 4517 C CA . ILE B 1 163 ? 8.969 22.641 25.109 1 98.44 163 ILE B CA 1
ATOM 4518 C C . ILE B 1 163 ? 9.359 22.062 26.469 1 98.44 163 ILE B C 1
ATOM 4520 O O . ILE B 1 163 ? 10.031 21.031 26.531 1 98.44 163 ILE B O 1
ATOM 4524 N N . GLU B 1 164 ? 9.008 22.719 27.547 1 98.31 164 GLU B N 1
ATOM 4525 C CA . GLU B 1 164 ? 9.344 22.188 28.875 1 98.31 164 GLU B CA 1
ATOM 4526 C C . GLU B 1 164 ? 8.656 20.844 29.125 1 98.31 164 GLU B C 1
ATOM 4528 O O . GLU B 1 164 ? 9.297 19.891 29.578 1 98.31 164 GLU B O 1
ATOM 4533 N N . GLY B 1 165 ? 7.359 20.812 28.891 1 98.69 165 GLY B N 1
ATOM 4534 C CA . GLY B 1 165 ? 6.645 19.562 29.016 1 98.69 165 GLY B CA 1
ATOM 4535 C C . GLY B 1 165 ? 7.156 18.484 28.078 1 98.69 165 GLY B C 1
ATOM 4536 O O . GLY B 1 165 ? 7.262 17.312 28.469 1 98.69 165 GLY B O 1
ATOM 4537 N N . PHE B 1 166 ? 7.473 18.859 26.906 1 98.75 166 PHE B N 1
ATOM 4538 C CA . PHE B 1 166 ? 8.047 17.984 25.891 1 98.75 166 PHE B CA 1
ATOM 4539 C C . PHE B 1 166 ? 9.32 17.312 26.391 1 98.75 166 PHE B C 1
ATOM 4541 O O . PHE B 1 166 ? 9.398 16.094 26.469 1 98.75 166 PHE B O 1
ATOM 4548 N N . LEU B 1 167 ? 10.25 18.109 26.828 1 98.81 167 LEU B N 1
ATOM 4549 C CA . LEU B 1 167 ? 11.539 17.609 27.297 1 98.81 167 LEU B CA 1
ATOM 4550 C C . LEU B 1 167 ? 11.383 16.766 28.547 1 98.81 167 LEU B C 1
ATOM 4552 O O . LEU B 1 167 ? 12.062 15.75 28.703 1 98.81 167 LEU B O 1
ATOM 4556 N N . ALA B 1 168 ? 10.508 17.156 29.438 1 98.75 168 ALA B N 1
ATOM 4557 C CA . ALA B 1 168 ? 10.266 16.391 30.656 1 98.75 168 ALA B CA 1
ATOM 4558 C C . ALA B 1 168 ? 9.742 15 30.344 1 98.75 168 ALA B C 1
ATOM 4560 O O . ALA B 1 168 ? 10.172 14.016 30.953 1 98.75 168 ALA B O 1
ATOM 4561 N N . ASP B 1 169 ? 8.781 14.93 29.438 1 98.81 169 ASP B N 1
ATOM 4562 C CA . ASP B 1 169 ? 8.211 13.641 29.062 1 98.81 169 ASP B CA 1
ATOM 4563 C C . ASP B 1 169 ? 9.25 12.75 28.406 1 98.81 169 ASP B C 1
ATOM 4565 O O . ASP B 1 169 ? 9.273 11.539 28.625 1 98.81 169 ASP B O 1
ATOM 4569 N N . LEU B 1 170 ? 10.109 13.281 27.547 1 98.75 170 LEU B N 1
ATOM 4570 C CA . LEU B 1 170 ? 11.188 12.508 26.953 1 98.75 170 LEU B CA 1
ATOM 4571 C C . LEU B 1 170 ? 12.156 12.008 28.016 1 98.75 170 LEU B C 1
ATOM 4573 O O . LEU B 1 170 ? 12.609 10.859 27.953 1 98.75 170 LEU B O 1
ATOM 4577 N N . GLN B 1 171 ? 12.438 12.906 28.953 1 98.44 171 GLN B N 1
ATOM 4578 C CA . GLN B 1 171 ? 13.367 12.547 30.016 1 98.44 171 GLN B CA 1
ATOM 4579 C C . GLN B 1 171 ? 12.828 11.383 30.844 1 98.44 171 GLN B C 1
ATOM 4581 O O . GLN B 1 171 ? 13.602 10.562 31.344 1 98.44 171 GLN B O 1
ATOM 4586 N N . ASN B 1 172 ? 11.594 11.266 30.938 1 98.44 172 ASN B N 1
ATOM 4587 C CA . ASN B 1 172 ? 10.961 10.25 31.766 1 98.44 172 ASN B CA 1
ATOM 4588 C C . ASN B 1 172 ? 10.672 8.977 30.969 1 98.44 172 ASN B C 1
ATOM 4590 O O . ASN B 1 172 ? 10.219 7.977 31.531 1 98.44 172 ASN B O 1
ATOM 4594 N N . ALA B 1 173 ? 10.852 9.008 29.688 1 98.25 173 ALA B N 1
ATOM 4595 C CA . ALA B 1 173 ? 10.562 7.852 28.844 1 98.25 173 ALA B CA 1
ATOM 4596 C C . ALA B 1 173 ? 11.539 6.715 29.125 1 98.25 173 ALA B C 1
ATOM 4598 O O . ALA B 1 173 ? 12.727 6.953 29.375 1 98.25 173 ALA B O 1
ATOM 4599 N N . PRO B 1 174 ? 11.094 5.461 29.047 1 97.44 174 PRO B N 1
ATOM 4600 C CA . PRO B 1 174 ? 12.008 4.328 29.203 1 97.44 174 PRO B CA 1
ATOM 4601 C C . PRO B 1 174 ? 13.07 4.273 28.109 1 97.44 174 PRO B C 1
ATOM 4603 O O . PRO B 1 174 ? 12.859 4.797 27.016 1 97.44 174 PRO B O 1
ATOM 4606 N N . ASP B 1 175 ? 14.086 3.562 28.469 1 96.56 175 ASP B N 1
ATOM 4607 C CA . ASP B 1 175 ? 15.156 3.295 27.516 1 96.56 175 ASP B CA 1
ATOM 4608 C C . ASP B 1 175 ? 14.617 2.639 26.25 1 96.56 175 ASP B C 1
ATOM 4610 O O . ASP B 1 175 ? 13.719 1.8 26.312 1 96.56 175 ASP B O 1
ATOM 4614 N N . LYS B 1 176 ? 15.109 3.1 25 1 96.88 176 LYS B N 1
ATOM 4615 C CA . LYS B 1 176 ? 14.844 2.516 23.688 1 96.88 176 LYS B CA 1
ATOM 4616 C C . LYS B 1 176 ? 13.406 2.789 23.234 1 96.88 176 LYS B C 1
ATOM 4618 O O . LYS B 1 176 ? 12.906 2.139 22.328 1 96.88 176 LYS B O 1
ATOM 4623 N N . THR B 1 177 ? 12.734 3.744 23.938 1 98.69 177 THR B N 1
ATOM 4624 C CA . THR B 1 177 ? 11.422 4.176 23.484 1 98.69 177 THR B CA 1
ATOM 4625 C C . THR B 1 177 ? 11.523 4.867 22.125 1 98.69 177 THR B C 1
ATOM 4627 O O . THR B 1 177 ? 12.406 5.703 21.906 1 98.69 177 THR B O 1
ATOM 4630 N N . VAL B 1 178 ? 10.664 4.426 21.203 1 98.88 178 VAL B N 1
ATOM 4631 C CA . VAL B 1 178 ? 10.555 5.125 19.922 1 98.88 178 VAL B CA 1
ATOM 4632 C C . VAL B 1 178 ? 9.844 6.461 20.109 1 98.88 178 VAL B C 1
ATOM 4634 O O . VAL B 1 178 ? 8.82 6.531 20.797 1 98.88 178 VAL B O 1
ATOM 4637 N N . VAL B 1 179 ? 10.383 7.559 19.594 1 98.94 179 VAL B N 1
ATOM 4638 C CA . VAL B 1 179 ? 9.758 8.875 19.641 1 98.94 179 VAL B CA 1
ATOM 4639 C C . VAL B 1 179 ? 9.406 9.336 18.234 1 98.94 179 VAL B C 1
ATOM 4641 O O . VAL B 1 179 ? 10.297 9.562 17.406 1 98.94 179 VAL B O 1
ATOM 4644 N N . VAL B 1 180 ? 8.109 9.461 17.953 1 98.94 180 VAL B N 1
ATOM 4645 C CA . VAL B 1 180 ? 7.66 9.977 16.656 1 98.94 180 VAL B CA 1
ATOM 4646 C C . VAL B 1 180 ? 7.727 11.508 16.672 1 98.94 180 VAL B C 1
ATOM 4648 O O . VAL B 1 180 ? 7.09 12.156 17.5 1 98.94 180 VAL B O 1
ATOM 4651 N N . LEU B 1 181 ? 8.508 12.039 15.781 1 98.88 181 LEU B N 1
ATOM 4652 C CA . LEU B 1 181 ? 8.688 13.484 15.648 1 98.88 181 LEU B CA 1
ATOM 4653 C C . LEU B 1 181 ? 8.234 13.961 14.273 1 98.88 181 LEU B C 1
ATOM 4655 O O . LEU B 1 181 ? 8.508 13.312 13.266 1 98.88 181 LEU B O 1
ATOM 4659 N N . HIS B 1 182 ? 7.48 15.039 14.242 1 98.19 182 HIS B N 1
ATOM 4660 C CA . HIS B 1 182 ? 7.168 15.664 12.961 1 98.19 182 HIS B CA 1
ATOM 4661 C C . HIS B 1 182 ? 8.336 16.516 12.469 1 98.19 182 HIS B C 1
ATOM 4663 O O . HIS B 1 182 ? 8.789 17.422 13.18 1 98.19 182 HIS B O 1
ATOM 4669 N N . GLY B 1 183 ? 8.781 16.281 11.297 1 97.62 183 GLY B N 1
ATOM 4670 C CA . GLY B 1 183 ? 9.938 16.984 10.773 1 97.62 183 GLY B CA 1
ATOM 4671 C C . GLY B 1 183 ? 9.688 18.469 10.555 1 97.62 183 GLY B C 1
ATOM 4672 O O . GLY B 1 183 ? 10.586 19.297 10.742 1 97.62 183 GLY B O 1
ATOM 4673 N N . CYS B 1 184 ? 8.562 18.812 10.078 1 96.81 184 CYS B N 1
ATOM 4674 C CA . CYS B 1 184 ? 8.125 20.188 9.867 1 96.81 184 CYS B CA 1
ATOM 4675 C C . CYS B 1 184 ? 6.609 20.266 9.789 1 96.81 184 CYS B C 1
ATOM 4677 O O . CYS B 1 184 ? 5.938 19.266 9.531 1 96.81 184 CYS B O 1
ATOM 4679 N N . ALA B 1 185 ? 6.133 21.516 10.117 1 95.94 185 ALA B N 1
ATOM 4680 C CA . ALA B 1 185 ? 4.695 21.766 10.031 1 95.94 185 ALA B CA 1
ATOM 4681 C C . ALA B 1 185 ? 3.91 20.719 10.812 1 95.94 185 ALA B C 1
ATOM 4683 O O . ALA B 1 185 ? 3.086 20 10.242 1 95.94 185 ALA B O 1
ATOM 4684 N N . HIS B 1 186 ? 4.164 20.719 12.109 1 96.69 186 HIS B N 1
ATOM 4685 C CA . HIS B 1 186 ? 3.557 19.734 12.992 1 96.69 186 HIS B CA 1
ATOM 4686 C C . HIS B 1 186 ? 2.053 19.625 12.766 1 96.69 186 HIS B C 1
ATOM 4688 O O . HIS B 1 186 ? 1.351 20.641 12.789 1 96.69 186 HIS B O 1
ATOM 4694 N N . ASN B 1 187 ? 1.574 18.547 12.43 1 93.56 187 ASN B N 1
ATOM 4695 C CA . ASN B 1 187 ? 0.149 18.25 12.328 1 93.56 187 ASN B CA 1
ATOM 4696 C C . ASN B 1 187 ? -0.415 17.719 13.641 1 93.56 187 ASN B C 1
ATOM 4698 O O . ASN B 1 187 ? -0.01 16.656 14.117 1 93.56 187 ASN B O 1
ATOM 4702 N N . PRO B 1 188 ? -1.256 18.422 14.281 1 93 188 PRO B N 1
ATOM 4703 C CA . PRO B 1 188 ? -2.207 19.391 13.734 1 93 188 PRO B CA 1
ATOM 4704 C C . PRO B 1 188 ? -1.855 20.828 14.094 1 93 188 PRO B C 1
ATOM 4706 O O . PRO B 1 188 ? -2.52 21.766 13.633 1 93 188 PRO B O 1
ATOM 4709 N N . THR B 1 189 ? -0.774 21.109 14.805 1 93.69 189 THR B N 1
ATOM 4710 C CA . THR B 1 189 ? -0.662 22.422 15.445 1 93.69 189 THR B CA 1
ATOM 4711 C C . THR B 1 189 ? -0.112 23.453 14.469 1 93.69 189 THR B C 1
ATOM 4713 O O . THR B 1 189 ? -0.341 24.656 14.641 1 93.69 189 THR B O 1
ATOM 4716 N N . GLY B 1 190 ? 0.7 22.922 13.555 1 93.44 190 GLY B N 1
ATOM 4717 C CA . GLY B 1 190 ? 1.375 23.844 12.648 1 93.44 190 GLY B CA 1
ATOM 4718 C C . GLY B 1 190 ? 2.537 24.578 13.289 1 93.44 190 GLY B C 1
ATOM 4719 O O . GLY B 1 190 ? 3.137 25.453 12.672 1 93.44 190 GLY B O 1
ATOM 4720 N N . MET B 1 191 ? 2.824 24.297 14.484 1 94.69 191 MET B N 1
ATOM 4721 C CA . MET B 1 191 ? 3.92 24.938 15.203 1 94.69 191 MET B CA 1
ATOM 4722 C C . MET B 1 191 ? 5.082 23.984 15.406 1 94.69 191 MET B C 1
ATOM 4724 O O . MET B 1 191 ? 4.898 22.875 15.922 1 94.69 191 MET B O 1
ATOM 4728 N N . ASP B 1 192 ? 6.262 24.406 14.961 1 96.62 192 ASP B N 1
ATOM 4729 C CA . ASP B 1 192 ? 7.453 23.578 15.109 1 96.62 192 ASP B CA 1
ATOM 4730 C C . ASP B 1 192 ? 8.375 24.141 16.188 1 96.62 192 ASP B C 1
ATOM 4732 O O . ASP B 1 192 ? 8.383 25.344 16.453 1 96.62 192 ASP B O 1
ATOM 4736 N N . PRO B 1 193 ? 9.172 23.266 16.844 1 97.88 193 PRO B N 1
ATOM 4737 C CA . PRO B 1 193 ? 10.234 23.781 17.719 1 97.88 193 PRO B CA 1
ATOM 4738 C C . PRO B 1 193 ? 11.227 24.672 16.969 1 97.88 193 PRO B C 1
ATOM 4740 O O . PRO B 1 193 ? 11.461 24.469 15.781 1 97.88 193 PRO B O 1
ATOM 4743 N N . SER B 1 194 ? 11.719 25.656 17.703 1 97.06 194 SER B N 1
ATOM 4744 C CA . SER B 1 194 ? 12.836 26.422 17.141 1 97.06 194 SER B CA 1
ATOM 4745 C C . SER B 1 194 ? 14.094 25.578 17.016 1 97.06 194 SER B C 1
ATOM 4747 O O . SER B 1 194 ? 14.164 24.484 17.594 1 97.06 194 SER B O 1
ATOM 4749 N N . GLN B 1 195 ? 15.07 26.047 16.281 1 98.06 195 GLN B N 1
ATOM 4750 C CA . GLN B 1 195 ? 16.328 25.297 16.141 1 98.06 195 GLN B CA 1
ATOM 4751 C C . GLN B 1 195 ? 16.953 25.031 17.5 1 98.06 195 GLN B C 1
ATOM 4753 O O . GLN B 1 195 ? 17.469 23.938 17.75 1 98.06 195 GLN B O 1
ATOM 4758 N N . ASP B 1 196 ? 16.938 26.016 18.359 1 98.44 196 ASP B N 1
ATOM 4759 C CA . ASP B 1 196 ? 17.484 25.828 19.703 1 98.44 196 ASP B CA 1
ATOM 4760 C C . ASP B 1 196 ? 16.719 24.766 20.484 1 98.44 196 ASP B C 1
ATOM 4762 O O . ASP B 1 196 ? 17.297 23.984 21.234 1 98.44 196 ASP B O 1
ATOM 4766 N N . GLU B 1 197 ? 15.43 24.797 20.344 1 98.56 197 GLU B N 1
ATOM 4767 C CA . GLU B 1 197 ? 14.602 23.781 20.984 1 98.56 197 GLU B CA 1
ATOM 4768 C C . GLU B 1 197 ? 14.875 22.391 20.422 1 98.56 197 GLU B C 1
ATOM 4770 O O . GLU B 1 197 ? 14.93 21.422 21.172 1 98.56 197 GLU B O 1
ATOM 4775 N N . TRP B 1 198 ? 15.047 22.25 19.125 1 98.81 198 TRP B N 1
ATOM 4776 C CA . TRP B 1 198 ? 15.406 20.984 18.484 1 98.81 198 TRP B CA 1
ATOM 4777 C C . TRP B 1 198 ? 16.719 20.453 19.047 1 98.81 198 TRP B C 1
ATOM 4779 O O . TRP B 1 198 ? 16.859 19.234 19.25 1 98.81 198 TRP B O 1
ATOM 4789 N N . LYS B 1 199 ? 17.688 21.375 19.25 1 98.81 199 LYS B N 1
ATOM 4790 C CA . LYS B 1 199 ? 18.969 20.953 19.828 1 98.81 199 LYS B CA 1
ATOM 4791 C C . LYS B 1 199 ? 18.766 20.344 21.203 1 98.81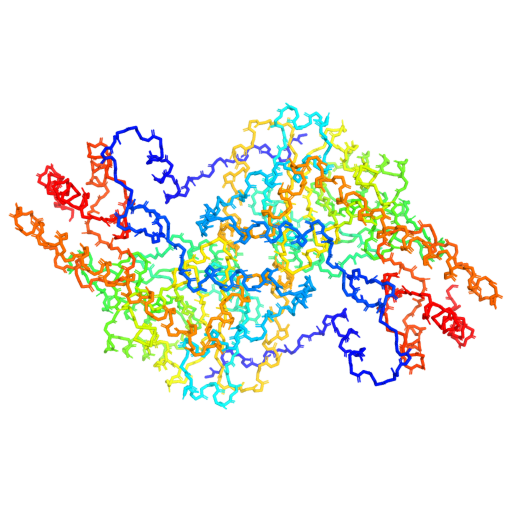 199 LYS B C 1
ATOM 4793 O O . LYS B 1 199 ? 19.406 19.344 21.547 1 98.81 199 LYS B O 1
ATOM 4798 N N . LYS B 1 200 ? 17.906 20.953 21.984 1 98.81 200 LYS B N 1
ATOM 4799 C CA . LYS B 1 200 ? 17.609 20.422 23.312 1 98.81 200 LYS B CA 1
ATOM 4800 C C . LYS B 1 200 ? 16.922 19.047 23.203 1 98.81 200 LYS B C 1
ATOM 4802 O O . LYS B 1 200 ? 17.25 18.141 23.969 1 98.81 200 LYS B O 1
ATOM 4807 N N . ILE B 1 201 ? 15.984 18.891 22.312 1 98.88 201 ILE B N 1
ATOM 4808 C CA . ILE B 1 201 ? 15.305 17.625 22.078 1 98.88 201 ILE B CA 1
ATOM 4809 C C . ILE B 1 201 ? 16.328 16.547 21.719 1 98.88 201 ILE B C 1
ATOM 4811 O O . ILE B 1 201 ? 16.328 15.453 22.281 1 98.88 201 ILE B O 1
ATOM 4815 N N . CYS B 1 202 ? 17.203 16.891 20.797 1 98.75 202 CYS B N 1
ATOM 4816 C CA . CYS B 1 202 ? 18.234 15.977 20.344 1 98.75 202 CYS B CA 1
ATOM 4817 C C . CYS B 1 202 ? 19.109 15.516 21.516 1 98.75 202 CYS B C 1
ATOM 4819 O O . CYS B 1 202 ? 19.422 14.328 21.625 1 98.75 202 CYS B O 1
ATOM 4821 N N . GLU B 1 203 ? 19.453 16.438 22.375 1 98.38 203 GLU B N 1
ATOM 4822 C CA . GLU B 1 203 ? 20.297 16.125 23.516 1 98.38 203 GLU B CA 1
ATOM 4823 C C . GLU B 1 203 ? 19.609 15.109 24.438 1 98.38 203 GLU B C 1
ATOM 4825 O O . GLU B 1 203 ? 20.25 14.164 24.922 1 98.38 203 GLU B O 1
ATOM 4830 N N . VAL B 1 204 ? 18.359 15.344 24.703 1 98.69 204 VAL B N 1
ATOM 4831 C CA . VAL B 1 204 ? 17.625 14.445 25.594 1 98.69 204 VAL B CA 1
ATOM 4832 C C . VAL B 1 204 ? 17.484 13.07 24.938 1 98.69 204 VAL B C 1
ATOM 4834 O O . VAL B 1 204 ? 17.594 12.039 25.609 1 98.69 204 VAL B O 1
ATOM 4837 N N . VAL B 1 205 ? 17.234 12.992 23.641 1 98.56 205 VAL B N 1
ATOM 4838 C CA . VAL B 1 205 ? 17.109 11.742 22.906 1 98.56 205 VAL B CA 1
ATOM 4839 C C . VAL B 1 205 ? 18.391 10.93 23.047 1 98.56 205 VAL B C 1
ATOM 4841 O O . VAL B 1 205 ? 18.359 9.719 23.281 1 98.56 205 VAL B O 1
ATOM 4844 N N . LYS B 1 206 ? 19.531 11.602 22.969 1 97.62 206 LYS B N 1
ATOM 4845 C CA . LYS B 1 206 ? 20.828 10.953 23.109 1 97.62 206 LYS B CA 1
ATOM 4846 C C . LYS B 1 206 ? 21.047 10.461 24.531 1 97.62 206 LYS B C 1
ATOM 4848 O O . LYS B 1 206 ? 21.453 9.32 24.75 1 97.62 206 LYS B O 1
ATOM 4853 N N . GLN B 1 207 ? 20.766 11.352 25.422 1 97.5 207 GLN B N 1
ATOM 4854 C CA . GLN B 1 207 ? 21.016 11.062 26.828 1 97.5 207 GLN B CA 1
ATOM 4855 C C . GLN B 1 207 ? 20.203 9.859 27.281 1 97.5 207 GLN B C 1
ATOM 4857 O O . GLN B 1 207 ? 20.672 9.039 28.078 1 97.5 207 GLN B O 1
ATOM 4862 N N . LYS B 1 208 ? 19 9.75 26.812 1 97.75 208 LYS B N 1
ATOM 4863 C CA . LYS B 1 208 ? 18.062 8.734 27.281 1 97.75 208 LYS B CA 1
ATOM 4864 C C . LYS B 1 208 ? 18.047 7.527 26.359 1 97.75 208 LYS B C 1
ATOM 4866 O O . LYS B 1 208 ? 17.297 6.57 26.578 1 97.75 208 LYS B O 1
ATOM 4871 N N . ASN B 1 209 ? 18.812 7.531 25.297 1 97.38 209 ASN B N 1
ATOM 4872 C CA . ASN B 1 209 ? 18.906 6.445 24.328 1 97.38 209 ASN B CA 1
ATOM 4873 C C . ASN B 1 209 ? 17.547 6.133 23.719 1 97.38 209 ASN B C 1
ATOM 4875 O O . ASN B 1 209 ? 17.109 4.977 23.703 1 97.38 209 ASN B O 1
ATOM 4879 N N . LEU B 1 210 ? 16.828 7.141 23.328 1 98.5 210 LEU B N 1
ATOM 4880 C CA . LEU B 1 210 ? 15.555 7 22.625 1 98.5 210 LEU B CA 1
ATOM 4881 C C . LEU B 1 210 ? 15.781 6.809 21.141 1 98.5 210 LEU B C 1
ATOM 4883 O O . LEU B 1 210 ? 16.828 7.195 20.609 1 98.5 210 LEU B O 1
ATOM 4887 N N . PHE B 1 211 ? 14.883 6.117 20.438 1 98.62 211 PHE B N 1
ATOM 4888 C CA . PHE B 1 211 ? 14.969 5.918 18.984 1 98.62 211 PHE B CA 1
ATOM 4889 C C . PHE B 1 211 ? 14.109 6.93 18.25 1 98.62 211 PHE B C 1
ATOM 4891 O O . PHE B 1 211 ? 12.898 7.016 18.484 1 98.62 211 PHE B O 1
ATOM 4898 N N . THR B 1 212 ? 14.664 7.625 17.344 1 98.44 212 THR B N 1
ATOM 4899 C CA . THR B 1 212 ? 13.945 8.703 16.672 1 98.44 212 THR B CA 1
ATOM 4900 C C . THR B 1 212 ? 13.258 8.18 15.414 1 98.44 212 THR B C 1
ATOM 4902 O O . THR B 1 212 ? 13.898 7.555 14.562 1 98.44 212 THR B O 1
ATOM 4905 N N . PHE B 1 213 ? 12.008 8.398 15.258 1 98.94 213 PHE B N 1
ATOM 4906 C CA . PHE B 1 213 ? 11.172 8.148 14.086 1 98.94 213 PHE B CA 1
ATOM 4907 C C . PHE B 1 213 ? 10.562 9.445 13.57 1 98.94 213 PHE B C 1
ATOM 4909 O O . PHE B 1 213 ? 9.562 9.922 14.109 1 98.94 213 PHE B O 1
ATOM 4916 N N . PHE B 1 214 ? 11.109 10.016 12.484 1 98.94 214 PHE B N 1
ATOM 4917 C CA . PHE B 1 214 ? 10.609 11.273 11.938 1 98.94 214 PHE B CA 1
ATOM 4918 C C . PHE B 1 214 ? 9.477 11.023 10.953 1 98.94 214 PHE B C 1
ATOM 4920 O O . PHE B 1 214 ? 9.547 10.094 10.141 1 98.94 214 PHE B O 1
ATOM 4927 N N . ASP B 1 215 ? 8.422 11.727 11.047 1 98.81 215 ASP B N 1
ATOM 4928 C CA . ASP B 1 215 ? 7.355 11.859 10.062 1 98.81 215 ASP B CA 1
ATOM 4929 C C . ASP B 1 215 ? 7.438 13.203 9.344 1 98.81 215 ASP B C 1
ATOM 4931 O O . ASP B 1 215 ? 7.223 14.258 9.953 1 98.81 215 ASP B O 1
ATOM 4935 N N . ILE B 1 216 ? 7.738 13.227 8.047 1 98.62 216 ILE B N 1
ATOM 4936 C CA . ILE B 1 216 ? 7.883 14.484 7.312 1 98.62 216 ILE B CA 1
ATOM 4937 C C . ILE B 1 216 ? 6.996 14.461 6.07 1 98.62 216 ILE B C 1
ATOM 4939 O O . ILE B 1 216 ? 7.449 14.086 4.984 1 98.62 216 ILE B O 1
ATOM 4943 N N . ALA B 1 217 ? 5.809 14.938 6.203 1 96.81 217 ALA B N 1
ATOM 4944 C CA . ALA B 1 217 ? 4.797 14.906 5.152 1 96.81 217 ALA B CA 1
ATOM 4945 C C . ALA B 1 217 ? 4.777 16.203 4.367 1 96.81 217 ALA B C 1
ATOM 4947 O O . ALA B 1 217 ? 4.242 16.266 3.258 1 96.81 217 ALA B O 1
ATOM 4948 N N . TYR B 1 218 ? 5.453 17.266 4.855 1 96.44 218 TYR B N 1
ATOM 4949 C CA . TYR B 1 218 ? 5.199 18.609 4.328 1 96.44 218 TYR B CA 1
ATOM 4950 C C . TYR B 1 218 ? 6.492 19.266 3.852 1 96.44 218 TYR B C 1
ATOM 4952 O O . TYR B 1 218 ? 6.562 20.484 3.713 1 96.44 218 TYR B O 1
ATOM 4960 N N . GLN B 1 219 ? 7.531 18.453 3.623 1 97.31 219 GLN B N 1
ATOM 4961 C CA . GLN B 1 219 ? 8.82 19.016 3.236 1 97.31 219 GLN B CA 1
ATOM 4962 C C . GLN B 1 219 ? 8.68 19.906 2.004 1 97.31 219 GLN B C 1
ATOM 4964 O O . GLN B 1 219 ? 8.211 19.453 0.958 1 97.31 219 GLN B O 1
ATOM 4969 N N . GLY B 1 220 ? 9.094 21.156 2.113 1 93.94 220 GLY B N 1
ATOM 4970 C CA . GLY B 1 220 ? 8.953 22.125 1.044 1 93.94 220 GLY B CA 1
ATOM 4971 C C . GLY B 1 220 ? 7.645 22.891 1.11 1 93.94 220 GLY B C 1
ATOM 4972 O O . GLY B 1 220 ? 7.609 24.094 0.834 1 93.94 220 GLY B O 1
ATOM 4973 N N . PHE B 1 221 ? 6.641 22.25 1.51 1 88.06 221 PHE B N 1
ATOM 4974 C CA . PHE B 1 221 ? 5.297 22.812 1.577 1 88.06 221 PHE B CA 1
ATOM 4975 C C . PHE B 1 221 ? 5.145 23.703 2.805 1 88.06 221 PHE B C 1
ATOM 4977 O O . PHE B 1 221 ? 4.379 24.672 2.785 1 88.06 221 PHE B O 1
ATOM 4984 N N . ALA B 1 222 ? 5.852 23.422 3.807 1 89.25 222 ALA B N 1
ATOM 4985 C CA . ALA B 1 222 ? 5.719 24.109 5.082 1 89.25 222 ALA B CA 1
ATOM 4986 C C . ALA B 1 222 ? 6.234 25.547 4.984 1 89.25 222 ALA B C 1
ATOM 4988 O O . ALA B 1 222 ? 5.527 26.5 5.34 1 89.25 222 ALA B O 1
ATOM 4989 N N . SER B 1 223 ? 7.449 25.703 4.438 1 91.38 223 SER B N 1
ATOM 4990 C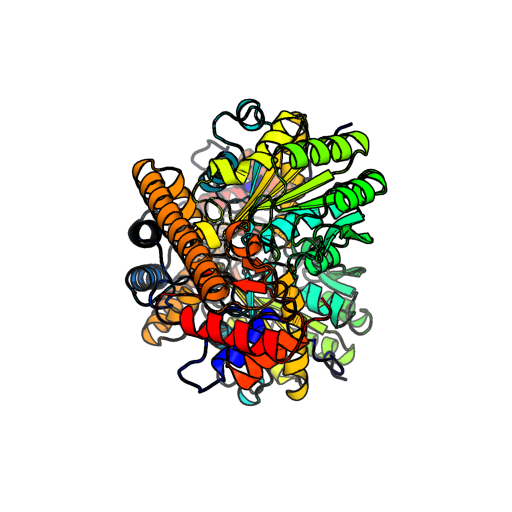 CA . SER B 1 223 ? 8.078 27.016 4.426 1 91.38 223 SER B CA 1
ATOM 4991 C C . SER B 1 223 ? 8.312 27.516 2.998 1 91.38 223 SER B C 1
ATOM 4993 O O . SER B 1 223 ? 8.617 28.688 2.781 1 91.38 223 SER B O 1
ATOM 4995 N N . GLY B 1 224 ? 8.164 26.609 2.053 1 94.06 224 GLY B N 1
ATOM 4996 C CA . GLY B 1 224 ? 8.523 26.922 0.678 1 94.06 224 GLY B CA 1
ATOM 4997 C C . GLY B 1 224 ? 9.953 26.547 0.342 1 94.06 224 GLY B C 1
ATOM 4998 O O . GLY B 1 224 ? 10.406 26.75 -0.79 1 94.06 224 GLY B O 1
ATOM 4999 N N . ASP B 1 225 ? 10.609 26.031 1.285 1 95.81 225 ASP B N 1
ATOM 5000 C CA . ASP B 1 225 ? 12.008 25.641 1.145 1 95.81 225 ASP B CA 1
ATOM 5001 C C . ASP B 1 225 ? 12.258 24.25 1.72 1 95.81 225 ASP B C 1
ATOM 5003 O O . ASP B 1 225 ? 12.344 24.078 2.938 1 95.81 225 ASP B O 1
ATOM 5007 N N . PRO B 1 226 ? 12.477 23.25 0.808 1 96.94 226 PRO B N 1
ATOM 5008 C CA . PRO B 1 226 ? 12.656 21.875 1.295 1 96.94 226 PRO B CA 1
ATOM 5009 C C . PRO B 1 226 ? 13.852 21.734 2.234 1 96.94 226 PRO B C 1
ATOM 5011 O O . PRO B 1 226 ? 13.828 20.891 3.137 1 96.94 226 PRO B O 1
ATOM 5014 N N . ASP B 1 227 ? 14.883 22.516 2.055 1 96.88 227 ASP B N 1
ATOM 5015 C CA . ASP B 1 227 ? 16.062 22.422 2.895 1 96.88 227 ASP B CA 1
ATOM 5016 C C . ASP B 1 227 ? 15.789 22.953 4.301 1 96.88 227 ASP B C 1
ATOM 5018 O O . ASP B 1 227 ? 16.203 22.344 5.289 1 96.88 227 ASP B O 1
ATOM 5022 N N . LYS B 1 228 ? 15.07 24.078 4.367 1 96.44 228 LYS B N 1
ATOM 5023 C CA . LYS B 1 228 ? 14.695 24.625 5.668 1 96.44 228 LYS B CA 1
ATOM 5024 C C . LYS B 1 228 ? 13.797 23.656 6.434 1 96.44 228 LYS B C 1
ATOM 5026 O O . LYS B 1 228 ? 13.953 23.484 7.641 1 96.44 228 LYS B O 1
ATOM 5031 N N . ASP B 1 229 ? 12.906 23.031 5.711 1 97.62 229 ASP B N 1
ATOM 5032 C CA . ASP B 1 229 ? 11.922 22.141 6.316 1 97.62 229 ASP B CA 1
ATOM 5033 C C . ASP B 1 229 ? 12.586 20.875 6.832 1 97.62 229 ASP B C 1
ATOM 5035 O O . ASP B 1 229 ? 12.016 20.156 7.656 1 97.62 229 ASP B O 1
ATOM 5039 N N . ALA B 1 230 ? 13.812 20.516 6.371 1 98.19 230 ALA B N 1
ATOM 5040 C CA . ALA B 1 230 ? 14.484 19.266 6.734 1 98.19 230 ALA B CA 1
ATOM 5041 C C . ALA B 1 230 ? 15.562 19.5 7.777 1 98.19 230 ALA B C 1
ATOM 5043 O O . ALA B 1 230 ? 16.312 18.594 8.125 1 98.19 230 ALA B O 1
ATOM 5044 N N . TRP B 1 231 ? 15.711 20.703 8.289 1 97.88 231 TRP B N 1
ATOM 5045 C CA . TRP B 1 231 ? 16.828 21.125 9.133 1 97.88 231 TRP B CA 1
ATOM 5046 C C . TRP B 1 231 ? 16.953 20.203 10.344 1 97.88 231 TRP B C 1
ATOM 5048 O O . TRP B 1 231 ? 18.047 19.734 10.656 1 97.88 231 TRP B O 1
ATOM 5058 N N . ALA B 1 232 ? 15.859 19.969 11.07 1 98.38 232 ALA B N 1
ATOM 5059 C CA . ALA B 1 232 ? 15.906 19.188 12.297 1 98.38 232 ALA B CA 1
ATOM 5060 C C . ALA B 1 232 ? 16.438 17.781 12.039 1 98.38 232 ALA B C 1
ATOM 5062 O O . ALA B 1 232 ? 17.281 17.281 12.789 1 98.38 232 ALA B O 1
ATOM 5063 N N . ILE B 1 233 ? 15.969 17.156 11 1 98.69 233 ILE B N 1
ATOM 5064 C CA . ILE B 1 233 ? 16.375 15.797 10.633 1 98.69 233 ILE B CA 1
ATOM 5065 C C . ILE B 1 233 ? 17.875 15.781 10.336 1 98.69 233 ILE B C 1
ATOM 5067 O O . ILE B 1 233 ? 18.609 14.914 10.836 1 98.69 233 ILE B O 1
ATOM 5071 N N . ARG B 1 234 ? 18.328 16.734 9.531 1 98.38 234 ARG B N 1
ATOM 5072 C CA . ARG B 1 234 ? 19.75 16.812 9.164 1 98.38 234 ARG B CA 1
ATOM 5073 C C . ARG B 1 234 ? 20.625 17.047 10.391 1 98.38 234 ARG B C 1
ATOM 5075 O O . ARG B 1 234 ? 21.703 16.469 10.5 1 98.38 234 ARG B O 1
ATOM 5082 N N . TYR B 1 235 ? 20.141 17.875 11.273 1 98.06 235 TYR B N 1
ATOM 5083 C CA . TYR B 1 235 ? 20.875 18.125 12.508 1 98.06 235 TYR B CA 1
ATOM 5084 C C . TYR B 1 235 ? 21.016 16.844 13.312 1 98.06 235 TYR B C 1
ATOM 5086 O O . TYR B 1 235 ? 22.109 16.547 13.828 1 98.06 235 TYR B O 1
ATOM 5094 N N . PHE B 1 236 ? 19.922 16.062 13.469 1 98.38 236 PHE B N 1
ATOM 5095 C CA . PHE B 1 236 ? 19.969 14.812 14.211 1 98.38 236 PHE B CA 1
ATOM 5096 C C . PHE B 1 236 ? 20.969 13.844 13.586 1 98.38 236 PHE B C 1
ATOM 5098 O O . PHE B 1 236 ? 21.688 13.141 14.297 1 98.38 236 PHE B O 1
ATOM 5105 N N . VAL B 1 237 ? 21.031 13.758 12.266 1 97.81 237 VAL B N 1
ATOM 5106 C CA . VAL B 1 237 ? 21.984 12.906 11.562 1 97.81 237 VAL B CA 1
ATOM 5107 C C . VAL B 1 237 ? 23.406 13.375 11.875 1 97.81 237 VAL B C 1
ATOM 5109 O O . VAL B 1 237 ? 24.297 12.562 12.148 1 97.81 237 VAL B O 1
ATOM 5112 N N . GLU B 1 238 ? 23.625 14.672 11.812 1 96.12 238 GLU B N 1
ATOM 5113 C CA . GLU B 1 238 ? 24.922 15.258 12.109 1 96.12 238 GLU B CA 1
ATOM 5114 C C . GLU B 1 238 ? 25.375 14.914 13.523 1 96.12 238 GLU B C 1
ATOM 5116 O O . GLU B 1 238 ? 26.578 14.789 13.789 1 96.12 238 GLU B O 1
ATOM 5121 N N . GLN B 1 239 ? 24.406 14.789 14.406 1 96.81 239 GLN B N 1
ATOM 5122 C CA . GLN B 1 239 ? 24.703 14.477 15.805 1 96.81 239 GLN B CA 1
ATOM 5123 C C . GLN B 1 239 ? 24.953 12.977 15.984 1 96.81 239 GLN B C 1
ATOM 5125 O O . GLN B 1 239 ? 25.188 12.516 17.109 1 96.81 239 GLN B O 1
ATOM 5130 N N . GLY B 1 240 ? 24.859 12.164 14.938 1 95.12 240 GLY B N 1
ATOM 5131 C CA . GLY B 1 240 ? 25.25 10.766 14.953 1 95.12 240 GLY B CA 1
ATOM 5132 C C . GLY B 1 240 ? 24.109 9.836 15.344 1 95.12 240 GLY B C 1
ATOM 5133 O O . GLY B 1 240 ? 24.344 8.68 15.711 1 95.12 240 GLY B O 1
ATOM 5134 N N . LEU B 1 241 ? 22.906 10.305 15.266 1 97 241 LEU B N 1
ATOM 5135 C CA . LEU B 1 241 ? 21.781 9.461 15.672 1 97 241 LEU B CA 1
ATOM 5136 C C . LEU B 1 241 ? 21.359 8.531 14.539 1 97 241 LEU B C 1
ATOM 5138 O O . LEU B 1 241 ? 21.375 8.922 13.367 1 97 241 LEU B O 1
ATOM 5142 N N . GLU B 1 242 ? 21.109 7.277 14.859 1 97.69 242 GLU B N 1
ATOM 5143 C CA . GLU B 1 242 ? 20.359 6.379 13.992 1 97.69 242 GLU B CA 1
ATOM 5144 C C . GLU B 1 242 ? 18.875 6.711 14.008 1 97.69 242 GLU B C 1
ATOM 5146 O O . GLU B 1 242 ? 18.312 7.062 15.047 1 97.69 242 GLU B O 1
ATOM 5151 N N . MET B 1 243 ? 18.266 6.609 12.914 1 98.31 243 MET B N 1
ATOM 5152 C CA . MET B 1 243 ? 16.859 6.977 12.852 1 98.31 243 MET B CA 1
ATOM 5153 C C . MET B 1 243 ? 16.203 6.41 11.602 1 98.31 243 MET B C 1
ATOM 5155 O O . MET B 1 243 ? 16.891 5.906 10.703 1 98.31 243 MET B O 1
ATOM 5159 N N . VAL B 1 244 ? 14.883 6.422 11.594 1 98.81 244 VAL B N 1
ATOM 5160 C CA . VAL B 1 244 ? 14.094 6.219 10.383 1 98.81 244 VAL B CA 1
ATOM 5161 C C . VAL B 1 244 ? 13.25 7.457 10.102 1 98.81 244 VAL B C 1
ATOM 5163 O O . VAL B 1 244 ? 12.891 8.195 11.023 1 98.81 244 VAL B O 1
ATOM 5166 N N . ILE B 1 245 ? 13.055 7.746 8.836 1 98.94 245 ILE B N 1
ATOM 5167 C CA . ILE B 1 245 ? 12.32 8.93 8.406 1 98.94 245 ILE B CA 1
ATOM 5168 C C . ILE B 1 245 ? 11.234 8.531 7.41 1 98.94 245 ILE B C 1
ATOM 5170 O O . ILE B 1 245 ? 11.531 8.016 6.328 1 98.94 245 ILE B O 1
ATOM 5174 N N . ALA B 1 246 ? 9.961 8.719 7.785 1 98.94 246 ALA B N 1
ATOM 5175 C CA . ALA B 1 246 ? 8.836 8.5 6.875 1 98.94 246 ALA B CA 1
ATOM 5176 C C . ALA B 1 246 ? 8.578 9.742 6.023 1 98.94 246 ALA B C 1
ATOM 5178 O O . ALA B 1 246 ? 8.086 10.758 6.527 1 98.94 246 ALA B O 1
ATOM 5179 N N . GLN B 1 247 ? 8.883 9.641 4.746 1 98.81 247 GLN B N 1
ATOM 5180 C CA . GLN B 1 247 ? 8.688 10.734 3.805 1 98.81 247 GLN B CA 1
ATOM 5181 C C . GLN B 1 247 ? 7.41 10.539 2.988 1 98.81 247 GLN B C 1
ATOM 5183 O O . GLN B 1 247 ? 7.121 9.43 2.533 1 98.81 247 GLN B O 1
ATOM 5188 N N . SER B 1 248 ? 6.645 11.539 2.889 1 98.38 248 SER B N 1
ATOM 5189 C CA . SER B 1 248 ? 5.484 11.523 2.002 1 98.38 248 SER B CA 1
ATOM 5190 C C . SER B 1 248 ? 5.648 12.508 0.853 1 98.38 248 SER B C 1
ATOM 5192 O O . SER B 1 248 ? 6.215 13.594 1.034 1 98.38 248 SER B O 1
ATOM 5194 N N . PHE B 1 249 ? 5.133 12.18 -0.298 1 98.44 249 PHE B N 1
ATOM 5195 C CA . PHE B 1 249 ? 5.172 13.07 -1.452 1 98.44 249 PHE B CA 1
ATOM 5196 C C . PHE B 1 249 ? 3.766 13.469 -1.875 1 98.44 249 PHE B C 1
ATOM 5198 O O . PHE B 1 249 ? 3.561 13.953 -2.99 1 98.44 249 PHE B O 1
ATOM 5205 N N . ALA B 1 250 ? 2.812 13.227 -0.975 1 97.25 250 ALA B N 1
ATOM 5206 C CA . ALA B 1 250 ? 1.416 13.562 -1.237 1 97.25 250 ALA B CA 1
ATOM 5207 C C . ALA B 1 250 ? 1.224 15.07 -1.325 1 97.25 250 ALA B C 1
ATOM 5209 O O . ALA B 1 250 ? 0.62 15.578 -2.277 1 97.25 250 ALA B O 1
ATOM 5210 N N . LYS B 1 251 ? 1.784 15.828 -0.401 1 95.75 251 LYS B N 1
ATOM 5211 C CA . LYS B 1 251 ? 1.492 17.25 -0.289 1 95.75 251 LYS B CA 1
ATOM 5212 C C . LYS B 1 251 ? 2.422 18.078 -1.176 1 95.75 251 LYS B C 1
ATOM 5214 O O . LYS B 1 251 ? 1.962 18.828 -2.033 1 95.75 251 LYS B O 1
ATOM 5219 N N . ASN B 1 252 ? 3.719 17.828 -1.052 1 96.62 252 ASN B N 1
ATOM 5220 C CA . ASN B 1 252 ? 4.688 18.672 -1.738 1 96.62 252 ASN B CA 1
ATOM 5221 C C . ASN B 1 252 ? 4.668 18.438 -3.246 1 96.62 252 ASN B C 1
ATOM 5223 O O . ASN B 1 252 ? 5.113 19.297 -4.016 1 96.62 252 ASN B O 1
ATOM 5227 N N . PHE B 1 253 ? 4.18 17.266 -3.701 1 97.88 253 PHE B N 1
ATOM 5228 C CA . PHE B 1 253 ? 4.051 17 -5.129 1 97.88 253 PHE B CA 1
ATOM 5229 C C . PHE B 1 253 ? 2.584 17.031 -5.551 1 97.88 253 PHE B C 1
ATOM 5231 O O . PHE B 1 253 ? 2.273 16.922 -6.742 1 97.88 253 PHE B O 1
ATOM 5238 N N . GLY B 1 254 ? 1.694 17.203 -4.566 1 96.88 254 GLY B N 1
ATOM 5239 C CA . GLY B 1 254 ? 0.274 17.125 -4.867 1 96.88 254 GLY B CA 1
ATOM 5240 C C . GLY B 1 254 ? -0.152 15.742 -5.344 1 96.88 254 GLY B C 1
ATOM 5241 O O . GLY B 1 254 ? -1.064 15.617 -6.16 1 96.88 254 GLY B O 1
ATOM 5242 N N . LEU B 1 255 ? 0.526 14.742 -4.953 1 97.94 255 LEU B N 1
ATOM 5243 C CA . LEU B 1 255 ? 0.262 13.375 -5.391 1 97.94 255 LEU B CA 1
ATOM 5244 C C . LEU B 1 255 ? -0.48 12.594 -4.312 1 97.94 255 LEU B C 1
ATOM 5246 O O . LEU B 1 255 ? -0.049 11.508 -3.92 1 97.94 255 LEU B O 1
ATOM 5250 N N . TYR B 1 256 ? -1.665 13.109 -3.91 1 97.06 256 TYR B N 1
ATOM 5251 C CA . TYR B 1 256 ? -2.439 12.531 -2.814 1 97.06 256 TYR B CA 1
ATOM 5252 C C . TYR B 1 256 ? -2.873 11.109 -3.143 1 97.06 256 T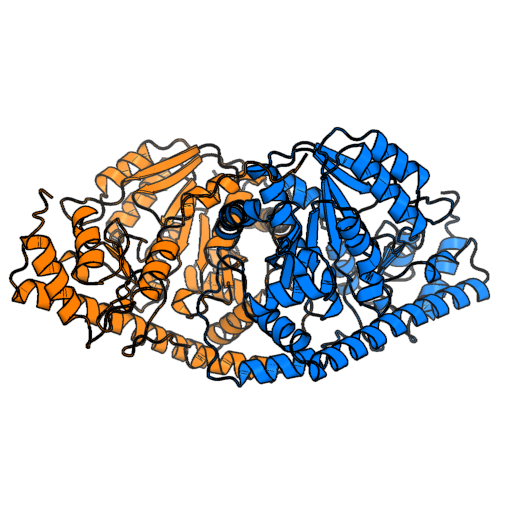YR B C 1
ATOM 5254 O O . TYR B 1 256 ? -2.838 10.227 -2.279 1 97.06 256 TYR B O 1
ATOM 5262 N N . ASN B 1 257 ? -3.207 10.805 -4.41 1 97.62 257 ASN B N 1
ATOM 5263 C CA . ASN B 1 257 ? -3.797 9.508 -4.742 1 97.62 257 ASN B CA 1
ATOM 5264 C C . ASN B 1 257 ? -2.787 8.586 -5.414 1 97.62 257 ASN B C 1
ATOM 5266 O O . ASN B 1 257 ? -3.152 7.531 -5.934 1 97.62 257 ASN B O 1
ATOM 5270 N N . GLU B 1 258 ? -1.542 9 -5.5 1 98 258 GLU B N 1
ATOM 5271 C CA . GLU B 1 258 ? -0.511 8.125 -6.055 1 98 258 GLU B CA 1
ATOM 5272 C C . GLU B 1 258 ? 0.141 7.281 -4.961 1 98 258 GLU B C 1
ATOM 5274 O O . GLU B 1 258 ? 0.783 6.27 -5.25 1 98 258 GLU B O 1
ATOM 5279 N N . ARG B 1 259 ? 0.032 7.777 -3.721 1 98.25 259 ARG B N 1
ATOM 5280 C CA . ARG B 1 259 ? 0.495 7.07 -2.531 1 98.25 259 ARG B CA 1
ATOM 5281 C C . ARG B 1 259 ? 1.988 6.773 -2.617 1 98.25 259 ARG B C 1
ATOM 5283 O O . ARG B 1 259 ? 2.418 5.645 -2.365 1 98.25 259 ARG B O 1
ATOM 5290 N N . VAL B 1 260 ? 2.801 7.723 -2.951 1 98.62 260 VAL B N 1
ATOM 5291 C CA . VAL B 1 260 ? 4.242 7.527 -3.061 1 98.62 260 VAL B CA 1
ATOM 5292 C C . VAL B 1 260 ? 4.934 8.078 -1.816 1 98.62 260 VAL B C 1
ATOM 5294 O O . VAL B 1 260 ? 4.641 9.195 -1.38 1 98.62 260 VAL B O 1
ATOM 5297 N N . GLY B 1 261 ? 5.742 7.32 -1.19 1 98.75 261 GLY B N 1
ATOM 5298 C CA . GLY B 1 261 ? 6.523 7.676 -0.017 1 98.75 261 GLY B CA 1
ATOM 5299 C C . GLY B 1 261 ? 7.801 6.867 0.116 1 98.75 261 GLY B C 1
ATOM 5300 O O . GLY B 1 261 ? 8.07 5.98 -0.695 1 98.75 261 GLY B O 1
ATOM 5301 N N . ASN B 1 262 ? 8.594 7.223 1.063 1 98.94 262 ASN B N 1
ATOM 5302 C CA . ASN B 1 262 ? 9.906 6.613 1.287 1 98.94 262 ASN B CA 1
ATOM 5303 C C . ASN B 1 262 ? 10.227 6.516 2.775 1 98.94 262 ASN B C 1
ATOM 5305 O O . ASN B 1 262 ? 9.969 7.449 3.535 1 98.94 262 ASN B O 1
ATOM 5309 N N . LEU B 1 263 ? 10.625 5.379 3.186 1 98.94 263 LEU B N 1
ATOM 5310 C CA . LEU B 1 263 ? 11.219 5.211 4.504 1 98.94 263 LEU B CA 1
ATOM 5311 C C . LEU B 1 263 ? 12.742 5.297 4.426 1 98.94 263 LEU B C 1
ATOM 5313 O O . LEU B 1 263 ? 13.398 4.336 4.02 1 98.94 263 LEU B O 1
ATOM 5317 N N . ALA B 1 264 ? 13.289 6.426 4.793 1 98.88 264 ALA B N 1
ATOM 5318 C CA . ALA B 1 264 ? 14.742 6.566 4.852 1 98.88 264 ALA B CA 1
ATOM 5319 C C . ALA B 1 264 ? 15.297 6.004 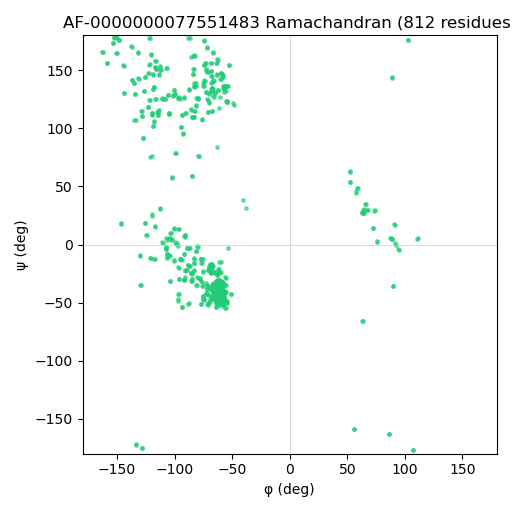6.16 1 98.88 264 ALA B C 1
ATOM 5321 O O . ALA B 1 264 ? 14.719 6.215 7.227 1 98.88 264 ALA B O 1
ATOM 5322 N N . ILE B 1 265 ? 16.359 5.285 6.109 1 98.75 265 ILE B N 1
ATOM 5323 C CA . ILE B 1 265 ? 17 4.688 7.27 1 98.75 265 ILE B CA 1
ATOM 5324 C C . ILE B 1 265 ? 18.453 5.172 7.359 1 98.75 265 ILE B C 1
ATOM 5326 O O . ILE B 1 265 ? 19.188 5.098 6.379 1 98.75 265 ILE B O 1
ATOM 5330 N N . VAL B 1 266 ? 18.828 5.727 8.438 1 98.62 266 VAL B N 1
ATOM 5331 C CA . VAL B 1 266 ? 20.172 6.188 8.711 1 98.62 266 VAL B CA 1
ATOM 5332 C C . VAL B 1 266 ? 20.812 5.312 9.789 1 98.62 266 VAL B C 1
ATOM 5334 O O . VAL B 1 266 ? 20.234 5.129 10.867 1 98.62 266 VAL B O 1
ATOM 5337 N N . VAL B 1 267 ? 21.938 4.777 9.508 1 98 267 VAL B N 1
ATOM 5338 C CA . VAL B 1 267 ? 22.641 3.889 10.43 1 98 267 VAL B CA 1
ATOM 5339 C C . VAL B 1 267 ? 24.016 4.461 10.766 1 98 267 VAL B C 1
ATOM 5341 O O . VAL B 1 267 ? 24.484 5.375 10.094 1 98 267 VAL B O 1
ATOM 5344 N N . ASN B 1 268 ? 24.641 3.992 11.812 1 95.75 268 ASN B N 1
ATOM 5345 C CA . ASN B 1 268 ? 25.984 4.426 12.188 1 95.75 268 ASN B CA 1
ATOM 5346 C C . ASN B 1 268 ? 27.062 3.535 11.57 1 95.75 268 ASN B C 1
ATOM 5348 O O . ASN B 1 268 ? 28.172 3.994 11.297 1 95.75 268 ASN B O 1
ATOM 5352 N N . ASP B 1 269 ? 26.719 2.293 11.383 1 95.19 269 ASP B N 1
ATOM 5353 C CA . ASP B 1 269 ? 27.641 1.291 10.852 1 95.19 269 ASP B CA 1
ATOM 5354 C C . ASP B 1 269 ? 27.109 0.697 9.555 1 95.19 269 ASP B C 1
ATOM 5356 O O . ASP B 1 269 ? 26.141 -0.077 9.562 1 95.19 269 ASP B O 1
ATOM 5360 N N . LYS B 1 270 ? 27.812 0.981 8.477 1 94.56 270 LYS B N 1
ATOM 5361 C CA . LYS B 1 270 ? 27.375 0.579 7.145 1 94.56 270 LYS B CA 1
ATOM 5362 C C . LYS B 1 270 ? 27.297 -0.941 7.023 1 94.56 270 LYS B C 1
ATOM 5364 O O . LYS B 1 270 ? 26.594 -1.469 6.164 1 94.56 270 LYS B O 1
ATOM 5369 N N . SER B 1 271 ? 27.984 -1.687 7.805 1 95 271 SER B N 1
ATOM 5370 C CA . SER B 1 271 ? 28.016 -3.143 7.73 1 95 271 SER B CA 1
ATOM 5371 C C . SER B 1 271 ? 26.672 -3.738 8.125 1 95 271 SER B C 1
ATOM 5373 O O . SER B 1 271 ? 26.406 -4.914 7.863 1 95 271 SER B O 1
ATOM 5375 N N . THR B 1 272 ? 25.812 -2.914 8.797 1 95.62 272 THR B N 1
ATOM 5376 C CA . THR B 1 272 ? 24.5 -3.404 9.234 1 95.62 272 THR B CA 1
ATOM 5377 C C . THR B 1 272 ? 23.484 -3.33 8.109 1 95.62 272 THR B C 1
ATOM 5379 O O . THR B 1 272 ? 22.406 -3.936 8.188 1 95.62 272 THR B O 1
ATOM 5382 N N . ILE B 1 273 ? 23.75 -2.672 7.043 1 96.75 273 ILE B N 1
ATOM 5383 C CA . ILE B 1 273 ? 22.781 -2.281 6.027 1 96.75 273 ILE B CA 1
ATOM 5384 C C . ILE B 1 273 ? 22.25 -3.523 5.312 1 96.75 273 ILE B C 1
ATOM 5386 O O . ILE B 1 273 ? 21.047 -3.637 5.059 1 96.75 273 ILE B O 1
ATOM 5390 N N . GLU B 1 274 ? 23.125 -4.398 4.977 1 95.12 274 GLU B N 1
ATOM 5391 C CA . GLU B 1 274 ? 22.688 -5.598 4.27 1 95.12 274 GLU B CA 1
ATOM 5392 C C . GLU B 1 274 ? 21.656 -6.371 5.082 1 95.12 274 GLU B C 1
ATOM 5394 O O . GLU B 1 274 ? 20.641 -6.828 4.539 1 95.12 274 GLU B O 1
ATOM 5399 N N . GLY B 1 275 ? 21.984 -6.562 6.371 1 95.81 275 GLY B N 1
ATOM 5400 C CA . GLY B 1 275 ? 21.031 -7.215 7.254 1 95.81 275 GLY B CA 1
ATOM 5401 C C . GLY B 1 275 ? 19.703 -6.477 7.348 1 95.81 275 GLY B C 1
ATOM 5402 O O . GLY B 1 275 ? 18.641 -7.094 7.289 1 95.81 275 GLY B O 1
ATOM 5403 N N . ILE B 1 276 ? 19.75 -5.129 7.473 1 97.31 276 ILE B N 1
ATOM 5404 C CA . ILE B 1 276 ? 18.562 -4.305 7.594 1 97.31 276 ILE B CA 1
ATOM 5405 C C . ILE B 1 276 ? 17.734 -4.418 6.316 1 97.31 276 ILE B C 1
ATOM 5407 O O . ILE B 1 276 ? 16.516 -4.613 6.371 1 97.31 276 ILE B O 1
ATOM 5411 N N . LYS B 1 277 ? 18.391 -4.324 5.152 1 96.88 277 LYS B N 1
ATOM 5412 C CA . LYS B 1 277 ? 17.703 -4.422 3.865 1 96.88 277 LYS B CA 1
ATOM 5413 C C . LYS B 1 277 ? 16.984 -5.758 3.723 1 96.88 277 LYS B C 1
ATOM 5415 O O . LYS B 1 277 ? 15.828 -5.809 3.301 1 96.88 277 LYS B O 1
ATOM 5420 N N . SER B 1 278 ? 17.688 -6.836 4.047 1 95.62 278 SER B N 1
ATOM 5421 C CA . SER B 1 278 ? 17.094 -8.164 3.91 1 95.62 278 SER B CA 1
ATOM 5422 C C . SER B 1 278 ? 15.891 -8.336 4.832 1 95.62 278 SER B C 1
ATOM 5424 O O . SER B 1 278 ? 14.883 -8.938 4.449 1 95.62 278 SER B O 1
ATOM 5426 N N . GLN B 1 279 ? 15.969 -7.773 6.039 1 95.75 279 GLN B N 1
ATOM 5427 C CA . GLN B 1 279 ? 14.898 -7.93 7.027 1 95.75 279 GLN B CA 1
ATOM 5428 C C . GLN B 1 279 ? 13.695 -7.066 6.672 1 95.75 279 GLN B C 1
ATOM 5430 O O . GLN B 1 279 ? 12.547 -7.52 6.773 1 95.75 279 GLN B O 1
ATOM 5435 N N . ILE B 1 280 ? 13.938 -5.824 6.289 1 97.25 280 ILE B N 1
ATOM 5436 C CA . ILE B 1 280 ? 12.812 -4.934 5.996 1 97.25 280 ILE B CA 1
ATOM 5437 C C . ILE B 1 280 ? 12.102 -5.41 4.734 1 97.25 280 ILE B C 1
ATOM 5439 O O . ILE B 1 280 ? 10.906 -5.137 4.551 1 97.25 280 ILE B O 1
ATOM 5443 N N . GLN B 1 281 ? 12.773 -6.113 3.873 1 96.69 281 GLN B N 1
ATOM 5444 C CA . GLN B 1 281 ? 12.133 -6.707 2.699 1 96.69 281 GLN B CA 1
ATOM 5445 C C . GLN B 1 281 ? 11.016 -7.66 3.104 1 96.69 281 GLN B C 1
ATOM 5447 O O . GLN B 1 281 ? 10 -7.766 2.41 1 96.69 281 GLN B O 1
ATOM 5452 N N . LEU B 1 282 ? 11.18 -8.352 4.176 1 95.62 282 LEU B N 1
ATOM 5453 C CA . LEU B 1 282 ? 10.156 -9.273 4.652 1 95.62 282 LEU B CA 1
ATOM 5454 C C . LEU B 1 282 ? 8.914 -8.516 5.098 1 95.62 282 LEU B C 1
ATOM 5456 O O . LEU B 1 282 ? 7.789 -8.992 4.91 1 95.62 282 LEU B O 1
ATOM 5460 N N . VAL B 1 283 ? 9.141 -7.324 5.688 1 97.38 283 VAL B N 1
ATOM 5461 C CA . VAL B 1 283 ? 8.031 -6.477 6.102 1 97.38 283 VAL B CA 1
ATOM 5462 C C . VAL B 1 283 ? 7.27 -5.984 4.875 1 97.38 283 VAL B C 1
ATOM 5464 O O . VAL B 1 283 ? 6.039 -6.082 4.816 1 97.38 283 VAL B O 1
ATOM 5467 N N . ILE B 1 284 ? 8.023 -5.504 3.9 1 98.06 284 ILE B N 1
ATOM 5468 C CA . ILE B 1 284 ? 7.414 -4.98 2.684 1 98.06 284 ILE B CA 1
ATOM 5469 C C . ILE B 1 284 ? 6.691 -6.102 1.943 1 98.06 284 ILE B C 1
ATOM 5471 O O . ILE B 1 284 ? 5.551 -5.934 1.51 1 98.06 284 ILE B O 1
ATOM 5475 N N . ARG B 1 285 ? 7.324 -7.203 1.822 1 96.69 285 ARG B N 1
ATOM 5476 C CA . ARG B 1 285 ? 6.789 -8.344 1.093 1 96.69 285 ARG B CA 1
ATOM 5477 C C . ARG B 1 285 ? 5.457 -8.797 1.68 1 96.69 285 ARG B C 1
ATOM 5479 O O . ARG B 1 285 ? 4.535 -9.156 0.942 1 96.69 285 ARG B O 1
ATOM 5486 N N . ALA B 1 286 ? 5.324 -8.75 2.965 1 97.25 286 ALA B N 1
ATOM 5487 C CA . ALA B 1 286 ? 4.121 -9.242 3.633 1 97.25 286 ALA B CA 1
ATOM 5488 C C . ALA B 1 286 ? 3.018 -8.188 3.617 1 97.25 286 ALA B C 1
ATOM 5490 O O . ALA B 1 286 ? 1.854 -8.492 3.887 1 97.25 286 ALA B O 1
ATOM 5491 N N . ASN B 1 287 ? 3.357 -6.949 3.332 1 98.19 287 ASN B N 1
ATOM 5492 C CA . ASN B 1 287 ? 2.354 -5.891 3.289 1 98.19 287 ASN B CA 1
ATOM 5493 C C . ASN B 1 287 ? 1.814 -5.688 1.876 1 98.19 287 ASN B C 1
ATOM 5495 O O . ASN B 1 287 ? 0.603 -5.734 1.657 1 98.19 287 ASN B O 1
ATOM 5499 N N . TRP B 1 288 ? 2.785 -5.477 0.945 1 98.12 288 TRP B N 1
ATOM 5500 C CA . TRP B 1 288 ? 2.32 -5.195 -0.409 1 98.12 288 TRP B CA 1
ATOM 5501 C C . TRP B 1 288 ? 3.287 -5.762 -1.443 1 98.12 288 TRP B C 1
ATOM 5503 O O . TRP B 1 288 ? 3.258 -5.371 -2.611 1 98.12 288 TRP B O 1
ATOM 5513 N N . SER B 1 289 ? 4.164 -6.703 -1.116 1 96.62 289 SER B N 1
ATOM 5514 C CA . SER B 1 289 ? 5.125 -7.406 -1.96 1 96.62 289 SER B CA 1
ATOM 5515 C C . SER B 1 289 ? 6.152 -6.441 -2.547 1 96.62 289 SER B C 1
ATOM 5517 O O . SER B 1 289 ? 7.348 -6.555 -2.268 1 96.62 289 SER B O 1
ATOM 5519 N N . ASN B 1 290 ? 5.855 -5.543 -3.363 1 96.88 290 ASN B N 1
ATOM 5520 C CA . ASN B 1 290 ? 6.594 -4.426 -3.943 1 96.88 290 ASN B CA 1
ATOM 5521 C C . ASN B 1 290 ? 5.695 -3.213 -4.16 1 96.88 290 ASN B C 1
ATOM 5523 O O . ASN B 1 290 ? 4.473 -3.348 -4.258 1 96.88 290 ASN B O 1
ATOM 5527 N N . PRO B 1 291 ? 6.246 -2.055 -4.168 1 98.44 291 PRO B N 1
ATOM 5528 C CA . PRO B 1 291 ? 5.422 -0.845 -4.211 1 98.44 291 PRO B CA 1
ATOM 5529 C C . PRO B 1 291 ? 4.984 -0.477 -5.629 1 98.44 291 PRO B C 1
ATOM 5531 O O . PRO B 1 291 ? 5.551 -0.98 -6.602 1 98.44 291 PRO B O 1
ATOM 5534 N N . PRO B 1 292 ? 3.949 0.394 -5.801 1 98.44 292 PRO B N 1
ATOM 5535 C CA . PRO B 1 292 ? 3.506 0.868 -7.113 1 98.44 292 PRO B CA 1
ATOM 5536 C C . PRO B 1 292 ? 4.527 1.786 -7.785 1 98.44 292 PRO B C 1
ATOM 5538 O O . PRO B 1 292 ? 5.168 2.596 -7.113 1 98.44 292 PRO B O 1
ATOM 5541 N N . ALA B 1 293 ? 4.578 1.779 -9.078 1 98.19 293 ALA B N 1
ATOM 5542 C CA . ALA B 1 293 ? 5.684 2.402 -9.797 1 98.19 293 ALA B CA 1
ATOM 5543 C C . ALA B 1 293 ? 5.32 3.814 -10.242 1 98.19 293 ALA B C 1
ATOM 5545 O O . ALA B 1 293 ? 6.191 4.684 -10.359 1 98.19 293 ALA B O 1
ATOM 5546 N N . HIS B 1 294 ? 4.02 4.098 -10.516 1 98.12 294 HIS B N 1
ATOM 5547 C CA . HIS B 1 294 ? 3.654 5.277 -11.297 1 98.12 294 HIS B CA 1
ATOM 5548 C C . HIS B 1 294 ? 4.051 6.559 -10.57 1 98.12 294 HIS B C 1
ATOM 5550 O O . HIS B 1 294 ? 4.758 7.398 -11.125 1 98.12 294 HIS B O 1
ATOM 5556 N N . GLY B 1 295 ? 3.623 6.703 -9.344 1 98.25 295 GLY B N 1
ATOM 5557 C CA . GLY B 1 295 ? 3.977 7.887 -8.578 1 98.25 295 GLY B CA 1
ATOM 5558 C C . GLY B 1 295 ? 5.473 8.039 -8.367 1 98.25 295 GLY B C 1
ATOM 5559 O O . GLY B 1 295 ? 6.004 9.148 -8.445 1 98.25 295 GLY B O 1
ATOM 5560 N N . ALA B 1 296 ? 6.141 6.957 -8.109 1 98.75 296 ALA B N 1
ATOM 5561 C CA . ALA B 1 296 ? 7.582 6.977 -7.883 1 98.75 296 ALA B CA 1
ATOM 5562 C C . ALA B 1 296 ? 8.328 7.426 -9.141 1 98.75 296 ALA B C 1
ATOM 5564 O O . ALA B 1 296 ? 9.32 8.148 -9.047 1 98.75 296 ALA B O 1
ATOM 5565 N N . ARG B 1 297 ? 7.859 6.949 -10.281 1 98.62 297 ARG B N 1
ATOM 5566 C CA . ARG B 1 297 ? 8.484 7.352 -11.539 1 98.62 297 ARG B CA 1
ATOM 5567 C C . ARG B 1 297 ? 8.336 8.852 -11.773 1 98.62 297 ARG B C 1
ATOM 5569 O O . ARG B 1 297 ? 9.258 9.5 -12.258 1 98.62 297 ARG B O 1
ATOM 5576 N N . ILE B 1 298 ? 7.168 9.414 -11.422 1 98.62 298 ILE B N 1
ATOM 5577 C CA . ILE B 1 298 ? 6.938 10.852 -11.555 1 98.62 298 ILE B CA 1
ATOM 5578 C C . ILE B 1 298 ? 7.934 11.617 -10.688 1 98.62 298 ILE B C 1
ATOM 5580 O O . ILE B 1 298 ? 8.641 12.492 -11.172 1 98.62 298 ILE B O 1
ATOM 5584 N N . VAL B 1 299 ? 8.016 11.25 -9.414 1 98.88 299 VAL B N 1
ATOM 5585 C CA . VAL B 1 299 ? 8.867 11.961 -8.469 1 98.88 299 VAL B CA 1
ATOM 5586 C C . VAL B 1 299 ? 10.328 11.828 -8.891 1 98.88 299 VAL B C 1
ATOM 5588 O O . VAL B 1 299 ? 11.078 12.805 -8.875 1 98.88 299 VAL B O 1
ATOM 5591 N N . ALA B 1 300 ? 10.711 10.609 -9.258 1 98.81 300 ALA B N 1
ATOM 5592 C CA . ALA B 1 300 ? 12.078 10.375 -9.695 1 98.81 300 ALA B CA 1
ATOM 5593 C C . ALA B 1 300 ? 12.422 11.227 -10.914 1 98.81 300 ALA B C 1
ATOM 5595 O O . ALA B 1 300 ? 13.5 11.828 -10.977 1 98.81 300 ALA B O 1
ATOM 5596 N N . MET B 1 301 ? 11.516 11.234 -11.883 1 98.5 301 MET B N 1
ATOM 5597 C CA . MET B 1 301 ? 11.727 12.023 -13.094 1 98.5 301 MET B CA 1
ATOM 5598 C C . MET B 1 301 ? 11.906 13.5 -12.758 1 98.5 301 MET B C 1
ATOM 5600 O O . MET B 1 301 ? 12.766 14.172 -13.336 1 98.5 301 MET B O 1
ATOM 5604 N N . VAL B 1 302 ? 11.141 14 -11.852 1 98.75 302 VAL B N 1
ATOM 5605 C CA . VAL B 1 302 ? 11.148 15.422 -11.516 1 98.75 302 VAL B CA 1
ATOM 5606 C C . VAL B 1 302 ? 12.391 15.758 -10.703 1 98.75 302 VAL B C 1
ATOM 5608 O O . VAL B 1 302 ? 13.102 16.719 -11.008 1 98.75 302 VAL B O 1
ATOM 5611 N N . LEU B 1 303 ? 12.711 14.969 -9.68 1 98.56 303 LEU B N 1
ATOM 5612 C CA . LEU B 1 303 ? 13.781 15.305 -8.734 1 98.56 303 LEU B CA 1
ATOM 5613 C C . LEU B 1 303 ? 15.148 15.078 -9.367 1 98.56 303 LEU B C 1
ATOM 5615 O O . LEU B 1 303 ? 16.141 15.672 -8.938 1 98.56 303 LEU B O 1
ATOM 5619 N N . ASN B 1 304 ? 15.242 14.219 -10.383 1 98.31 304 ASN B N 1
ATOM 5620 C CA . ASN B 1 304 ? 16.531 13.867 -10.953 1 98.31 304 ASN B CA 1
ATOM 5621 C C . ASN B 1 304 ? 16.828 14.672 -12.219 1 98.31 304 ASN B C 1
ATOM 5623 O O . ASN B 1 304 ? 17.844 14.453 -12.875 1 98.31 304 ASN B O 1
ATOM 5627 N N . ASP B 1 305 ? 15.977 15.547 -12.625 1 98.38 305 ASP B N 1
ATOM 5628 C CA . ASP B 1 305 ? 16.172 16.5 -13.719 1 98.38 305 ASP B CA 1
ATOM 5629 C C . ASP B 1 305 ? 16.219 17.938 -13.211 1 98.38 305 ASP B C 1
ATOM 5631 O O . ASP B 1 305 ? 15.211 18.438 -12.711 1 98.38 305 ASP B O 1
ATOM 5635 N N . PRO B 1 306 ? 17.375 18.625 -13.359 1 98 306 PRO B N 1
ATOM 5636 C CA . PRO B 1 306 ? 17.531 19.953 -12.773 1 98 306 PRO B CA 1
ATOM 5637 C C . PRO B 1 306 ? 16.438 20.922 -13.234 1 98 306 PRO B C 1
ATOM 5639 O O . PRO B 1 306 ? 15.961 21.734 -12.43 1 98 306 PRO B O 1
ATOM 5642 N N . SER B 1 307 ? 16.094 20.875 -14.469 1 98.5 307 SER B N 1
ATOM 5643 C CA . SER B 1 307 ? 15.07 21.781 -14.992 1 98.5 307 SER B CA 1
ATOM 5644 C C . SER B 1 307 ? 13.703 21.484 -14.375 1 98.5 307 SER B C 1
ATOM 5646 O O . SER B 1 307 ? 13 22.391 -13.945 1 98.5 307 SER B O 1
ATOM 5648 N N . ARG B 1 308 ? 13.32 20.25 -14.297 1 98.69 308 ARG B N 1
ATOM 5649 C CA . ARG B 1 308 ? 12.055 19.844 -13.703 1 98.69 308 ARG B CA 1
ATOM 5650 C C . ARG B 1 308 ? 12.039 20.125 -12.203 1 98.69 308 ARG B C 1
ATOM 5652 O O . ARG B 1 308 ? 11.023 20.531 -11.648 1 98.69 308 ARG B O 1
ATOM 5659 N N . LYS B 1 309 ? 13.195 19.828 -11.617 1 98.38 309 LYS B N 1
ATOM 5660 C CA . LYS B 1 309 ? 13.289 20.078 -10.18 1 98.38 309 LYS B CA 1
ATOM 5661 C C . LYS B 1 309 ? 13.07 21.562 -9.867 1 98.38 309 LYS B C 1
ATOM 5663 O O . LYS B 1 309 ? 12.391 21.891 -8.898 1 98.38 309 LYS B O 1
ATOM 5668 N N . GLN B 1 310 ? 13.617 22.438 -10.648 1 98.38 310 GLN B N 1
ATOM 5669 C CA . GLN B 1 310 ? 13.414 23.859 -10.453 1 98.38 310 GLN B CA 1
ATOM 5670 C C . GLN B 1 310 ? 11.945 24.234 -10.617 1 98.38 310 GLN B C 1
ATOM 5672 O O . GLN B 1 310 ? 11.422 25.062 -9.859 1 98.38 310 GLN B O 1
ATOM 5677 N N . GLN B 1 311 ? 11.273 23.656 -11.609 1 98.62 311 GLN B N 1
ATOM 5678 C CA . GLN B 1 311 ? 9.844 23.891 -11.789 1 98.62 311 GLN B CA 1
ATOM 5679 C C . GLN B 1 311 ? 9.055 23.453 -10.562 1 98.62 311 GLN B C 1
ATOM 5681 O O . GLN B 1 311 ? 8.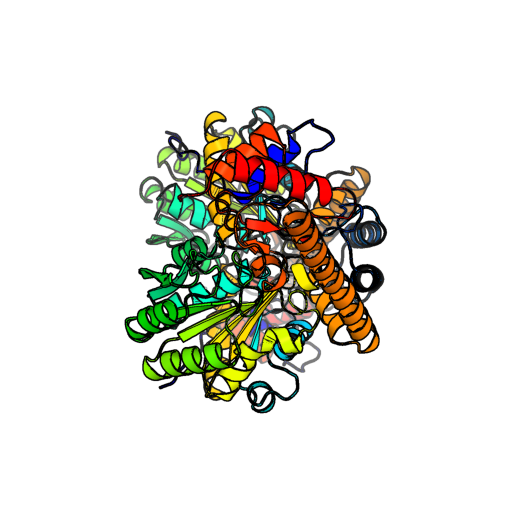109 24.141 -10.156 1 98.62 311 GLN B O 1
ATOM 5686 N N . TRP B 1 312 ? 9.43 22.344 -10.039 1 98.56 312 TRP B N 1
ATOM 5687 C CA . TRP B 1 312 ? 8.789 21.844 -8.82 1 98.56 312 TRP B CA 1
ATOM 5688 C C . TRP B 1 312 ? 9.039 22.797 -7.652 1 98.56 312 TRP B C 1
ATOM 5690 O O . TRP B 1 312 ? 8.109 23.109 -6.902 1 98.56 312 TRP B O 1
ATOM 5700 N N . LEU B 1 313 ? 10.266 23.266 -7.484 1 98.19 313 LEU B N 1
ATOM 5701 C CA . LEU B 1 313 ? 10.602 24.219 -6.43 1 98.19 313 LEU B CA 1
ATOM 5702 C C . LEU B 1 313 ? 9.781 25.5 -6.566 1 98.19 313 LEU B C 1
ATOM 5704 O O . LEU B 1 313 ? 9.32 26.062 -5.566 1 98.19 313 LEU B O 1
ATOM 5708 N N . ASP B 1 314 ? 9.594 25.922 -7.785 1 98.06 314 ASP B N 1
ATOM 5709 C CA . ASP B 1 314 ? 8.781 27.109 -8.039 1 98.06 314 ASP B CA 1
ATOM 5710 C C . ASP B 1 314 ? 7.332 26.891 -7.625 1 98.06 314 ASP B C 1
ATOM 5712 O O . ASP B 1 314 ? 6.695 27.766 -7.055 1 98.06 314 ASP B O 1
ATOM 5716 N N . ALA B 1 315 ? 6.828 25.719 -7.938 1 97.38 315 ALA B N 1
ATOM 5717 C CA . ALA B 1 315 ? 5.461 25.375 -7.555 1 97.38 315 ALA B CA 1
ATOM 5718 C C . ALA B 1 315 ? 5.305 25.359 -6.039 1 97.38 315 ALA B C 1
ATOM 5720 O O . ALA B 1 315 ? 4.301 25.828 -5.5 1 97.38 315 ALA B O 1
ATOM 5721 N N . ILE B 1 316 ? 6.277 24.766 -5.383 1 96.06 316 ILE B N 1
ATOM 5722 C CA . ILE B 1 316 ? 6.281 24.688 -3.926 1 96.06 316 ILE B CA 1
ATOM 5723 C C . ILE B 1 316 ? 6.23 26.094 -3.328 1 96.06 316 ILE B C 1
ATOM 5725 O O . ILE B 1 316 ? 5.523 26.328 -2.346 1 96.06 316 ILE B O 1
ATOM 5729 N N . LYS B 1 317 ? 6.98 26.984 -3.859 1 95.94 317 LYS B N 1
ATOM 5730 C CA . LYS B 1 317 ? 7.004 28.375 -3.389 1 95.94 317 LYS B CA 1
ATOM 5731 C C . LYS B 1 317 ? 5.648 29.047 -3.594 1 95.94 317 LYS B C 1
ATOM 5733 O O . LYS B 1 317 ? 5.191 29.797 -2.734 1 95.94 317 LYS B O 1
ATOM 5738 N N . VAL B 1 318 ? 5.074 28.781 -4.742 1 95.19 318 VAL B N 1
ATOM 5739 C CA . VAL B 1 318 ? 3.748 29.312 -5.023 1 95.19 318 VAL B CA 1
ATOM 5740 C C . VAL B 1 318 ? 2.76 28.844 -3.963 1 95.19 318 VAL B C 1
ATOM 5742 O O . VAL B 1 318 ? 2.012 29.641 -3.395 1 95.19 318 VAL B O 1
ATOM 5745 N N . MET B 1 319 ? 2.764 27.578 -3.678 1 94.38 319 MET B N 1
ATOM 5746 C CA . MET B 1 319 ? 1.832 26.984 -2.723 1 94.38 319 MET B CA 1
ATOM 5747 C C . MET B 1 319 ? 2.053 27.547 -1.323 1 94.38 319 MET B C 1
ATOM 5749 O O . MET B 1 319 ? 1.109 28.016 -0.677 1 94.38 319 MET B O 1
ATOM 5753 N N . SER B 1 320 ? 3.293 27.547 -0.892 1 94.44 320 SER B N 1
ATOM 5754 C CA . SER B 1 320 ? 3.605 27.984 0.465 1 94.44 320 SER B CA 1
ATOM 5755 C C . SER B 1 320 ? 3.332 29.469 0.642 1 94.44 320 SER B C 1
ATOM 5757 O O . SER B 1 320 ? 2.869 29.891 1.7 1 94.44 320 SER B O 1
ATOM 5759 N N . THR B 1 321 ? 3.607 30.266 -0.359 1 94.31 321 THR B N 1
ATOM 5760 C CA . THR B 1 321 ? 3.389 31.703 -0.292 1 94.31 321 THR B CA 1
ATOM 5761 C C . THR B 1 321 ? 1.901 32.031 -0.17 1 94.31 321 THR B C 1
ATOM 5763 O O . THR B 1 321 ? 1.51 32.906 0.592 1 94.31 321 THR B O 1
ATOM 5766 N N . ARG B 1 322 ? 1.137 31.359 -0.923 1 94.75 322 ARG B N 1
ATOM 5767 C CA . ARG B 1 322 ? -0.305 31.562 -0.837 1 94.75 322 ARG B CA 1
ATOM 5768 C C . ARG B 1 322 ? -0.824 31.25 0.56 1 94.75 322 ARG B C 1
ATOM 5770 O O . ARG B 1 322 ? -1.659 31.969 1.102 1 94.75 322 ARG B O 1
ATOM 5777 N N . ILE B 1 323 ? -0.375 30.172 1.091 1 93.88 323 ILE B N 1
ATOM 5778 C CA . ILE B 1 323 ? -0.782 29.75 2.428 1 93.88 323 ILE B CA 1
ATOM 5779 C C . ILE B 1 323 ? -0.404 30.828 3.441 1 93.88 323 ILE B C 1
ATOM 5781 O O . ILE B 1 323 ? -1.22 31.203 4.285 1 93.88 323 ILE B O 1
ATOM 5785 N N . GLN B 1 324 ? 0.789 31.328 3.318 1 94.19 324 GLN B N 1
ATOM 5786 C CA . GLN B 1 324 ? 1.254 32.375 4.215 1 94.19 324 GLN B CA 1
ATOM 5787 C C . GLN B 1 324 ? 0.41 33.656 4.07 1 94.19 324 GLN B C 1
ATOM 5789 O O . GLN B 1 324 ? 0.064 34.281 5.066 1 94.19 324 GLN B O 1
ATOM 5794 N N . LYS B 1 325 ? 0.11 33.969 2.9 1 95.94 325 LYS B N 1
ATOM 5795 C CA . LYS B 1 325 ? -0.715 35.125 2.643 1 95.94 325 LYS B CA 1
ATOM 5796 C C . LYS B 1 325 ? -2.088 35 3.297 1 95.94 325 LYS B C 1
ATOM 5798 O O . LYS B 1 325 ? -2.605 35.938 3.875 1 95.94 325 LYS B O 1
ATOM 5803 N N . MET B 1 326 ? -2.664 33.844 3.178 1 96.31 326 MET B N 1
ATOM 5804 C CA . MET B 1 326 ? -3.979 33.594 3.77 1 96.31 326 MET B CA 1
ATOM 5805 C C . MET B 1 326 ? -3.914 33.688 5.289 1 96.31 326 MET B C 1
ATOM 5807 O O . MET B 1 326 ? -4.848 34.188 5.926 1 96.31 326 MET B O 1
ATOM 5811 N N . ARG B 1 327 ? -2.85 33.219 5.879 1 96.75 327 ARG B N 1
ATOM 5812 C CA . ARG B 1 327 ? -2.652 33.375 7.316 1 96.75 327 ARG B CA 1
ATOM 5813 C C . ARG B 1 327 ? -2.629 34.844 7.699 1 96.75 327 ARG B C 1
ATOM 5815 O O . ARG B 1 327 ? -3.277 35.25 8.664 1 96.75 327 ARG B O 1
ATOM 5822 N N . GLU B 1 328 ? -1.899 35.625 6.973 1 97.56 328 GLU B N 1
ATOM 5823 C CA . GLU B 1 328 ? -1.748 37.031 7.246 1 97.56 328 GLU B CA 1
ATOM 5824 C C . GLU B 1 328 ? -3.078 37.781 7.102 1 97.56 328 GLU B C 1
ATOM 5826 O O . GLU B 1 328 ? -3.42 38.625 7.93 1 97.56 328 GLU B O 1
ATOM 5831 N N . VAL B 1 329 ? -3.746 37.438 6.023 1 98.19 329 VAL B N 1
ATOM 5832 C CA . VAL B 1 329 ? -5.031 38.062 5.77 1 98.19 329 VAL B CA 1
ATOM 5833 C C . VAL B 1 329 ? -6.012 37.719 6.887 1 98.19 329 VAL B C 1
ATOM 5835 O O . VAL B 1 329 ? -6.73 38.594 7.387 1 98.19 329 VAL B O 1
ATOM 5838 N N . LEU B 1 330 ? -6.098 36.469 7.266 1 97.94 330 LEU B N 1
ATOM 5839 C CA . LEU B 1 330 ? -6.984 36.031 8.344 1 97.94 330 LEU B CA 1
ATOM 5840 C C . LEU B 1 330 ? -6.668 36.781 9.633 1 97.94 330 LEU B C 1
ATOM 5842 O O . LEU B 1 330 ? -7.57 37.281 10.305 1 97.94 330 LEU B O 1
ATOM 5846 N N . LEU B 1 331 ? -5.355 36.875 10 1 97.69 331 LEU B N 1
ATOM 5847 C CA . LEU B 1 331 ? -4.945 37.562 11.203 1 97.69 331 LEU B CA 1
ATOM 5848 C C . LEU B 1 331 ? -5.375 39.031 11.141 1 97.69 331 LEU B C 1
ATOM 5850 O O . LEU B 1 331 ? -5.945 39.562 12.094 1 97.69 331 LEU B O 1
ATOM 5854 N N . LYS B 1 332 ? -5.094 39.656 10.039 1 98.19 332 LYS B N 1
ATOM 5855 C CA . LYS B 1 332 ? -5.434 41.062 9.867 1 98.19 332 LYS B CA 1
ATOM 5856 C C . LYS B 1 332 ? -6.93 41.281 10.062 1 98.19 332 LYS B C 1
ATOM 5858 O O . LYS B 1 332 ? -7.336 42.25 10.734 1 98.19 332 LYS B O 1
ATOM 5863 N N . LEU B 1 333 ? -7.73 40.438 9.438 1 98.31 333 LEU B N 1
ATOM 5864 C CA . LEU B 1 333 ? -9.18 40.562 9.539 1 98.31 333 LEU B CA 1
ATOM 5865 C C . LEU B 1 333 ? -9.641 40.406 10.984 1 98.31 333 LEU B C 1
ATOM 5867 O O . LEU B 1 333 ? -10.508 41.156 11.461 1 98.31 333 LEU B O 1
ATOM 5871 N N . LEU B 1 334 ? -9.117 39.469 11.695 1 97.88 334 LEU B N 1
ATOM 5872 C CA . LEU B 1 334 ? -9.492 39.219 13.086 1 97.88 334 LEU B CA 1
ATOM 5873 C C . LEU B 1 334 ? -9.109 40.406 13.953 1 97.88 334 LEU B C 1
ATOM 5875 O O . LEU B 1 334 ? -9.852 40.781 14.867 1 97.88 334 LEU B O 1
ATOM 5879 N N . ILE B 1 335 ? -7.922 40.969 13.68 1 97.69 335 ILE B N 1
ATOM 5880 C CA . ILE B 1 335 ? -7.473 42.156 14.406 1 97.69 335 ILE B CA 1
ATOM 5881 C C . ILE B 1 335 ? -8.398 43.344 14.102 1 97.69 335 ILE B C 1
ATOM 5883 O O . ILE B 1 335 ? -8.852 44.031 15.008 1 97.69 335 ILE B O 1
ATOM 5887 N N . ASP B 1 336 ? -8.703 43.5 12.852 1 98.19 336 ASP B N 1
ATOM 5888 C CA . ASP B 1 336 ? -9.562 44.625 12.43 1 98.19 336 ASP B CA 1
ATOM 5889 C C . ASP B 1 336 ? -10.953 44.5 13.055 1 98.19 336 ASP B C 1
ATOM 5891 O O . ASP B 1 336 ? -11.578 45.5 13.367 1 98.19 336 ASP B O 1
ATOM 5895 N N . LEU B 1 337 ? -11.438 43.344 13.219 1 97.81 337 LEU B N 1
ATOM 5896 C CA . LEU B 1 337 ? -12.742 43.094 13.82 1 97.81 337 LEU B CA 1
ATOM 5897 C C . LEU B 1 337 ? -12.688 43.25 15.336 1 97.81 337 LEU B C 1
ATOM 5899 O O . LEU B 1 337 ? -13.727 43.312 15.992 1 97.81 337 LEU B O 1
ATOM 5903 N N . GLY B 1 338 ? -11.461 43.312 15.867 1 97.31 338 GLY B N 1
ATOM 5904 C CA . GLY B 1 338 ? -11.305 43.344 17.312 1 97.31 338 GLY B CA 1
ATOM 5905 C C . GLY B 1 338 ? -11.719 42.031 17.984 1 97.31 338 GLY B C 1
ATOM 5906 O O . GLY B 1 338 ? -12.289 42.062 19.078 1 97.31 338 GLY B O 1
ATOM 5907 N N . THR B 1 339 ? -11.562 40.969 17.25 1 96.56 339 THR B N 1
ATOM 5908 C CA . THR B 1 339 ? -11.969 39.656 17.766 1 96.56 339 THR B CA 1
ATOM 5909 C C . THR B 1 339 ? -11.273 39.375 19.094 1 96.56 339 THR B C 1
ATOM 5911 O O . THR B 1 339 ? -10.055 39.469 19.203 1 96.56 339 THR B O 1
ATOM 5914 N N . PRO B 1 340 ? -11.984 38.938 20.125 1 95.25 340 PRO B N 1
ATOM 5915 C CA . PRO B 1 340 ? -11.383 38.656 21.438 1 95.25 340 PRO B CA 1
ATOM 5916 C C . PRO B 1 340 ? -10.312 37.562 21.359 1 95.25 340 PRO B C 1
ATOM 5918 O O . PRO B 1 340 ? -10.477 36.594 20.641 1 95.25 340 PRO B O 1
ATOM 5921 N N . GLY B 1 341 ? -9.266 37.812 22.188 1 90.19 341 GLY B N 1
ATOM 5922 C CA . GLY B 1 341 ? -8.195 36.812 22.266 1 90.19 341 GLY B CA 1
ATOM 5923 C C . GLY B 1 341 ? -6.965 37.219 21.469 1 90.19 341 GLY B C 1
ATOM 5924 O O . GLY B 1 341 ? -6.922 38.281 20.875 1 90.19 341 GLY B O 1
ATOM 5925 N N . LYS B 1 342 ? -5.945 36.375 21.594 1 91.38 342 LYS B N 1
ATOM 5926 C CA . LYS B 1 342 ? -4.703 36.531 20.844 1 91.38 342 LYS B CA 1
ATOM 5927 C C . LYS B 1 342 ? -4.68 35.594 19.625 1 91.38 342 LYS B C 1
ATOM 5929 O O . LYS B 1 342 ? -4.957 34.406 19.75 1 91.38 342 LYS B O 1
ATOM 5934 N N . TRP B 1 343 ? -4.379 36.156 18.5 1 94.44 343 TRP B N 1
ATOM 5935 C CA . TRP B 1 343 ? -4.516 35.406 17.266 1 94.44 343 TRP B CA 1
ATOM 5936 C C . TRP B 1 343 ? -3.197 35.375 16.484 1 94.44 343 TRP B C 1
ATOM 5938 O O . TRP B 1 343 ? -3.121 34.812 15.391 1 94.44 343 TRP B O 1
ATOM 5948 N N . ASP B 1 344 ? -2.113 35.844 17.031 1 94.25 344 ASP B N 1
ATOM 5949 C CA . ASP B 1 344 ? -0.825 36 16.359 1 94.25 344 ASP B CA 1
ATOM 5950 C C . ASP B 1 344 ? -0.23 34.625 16.031 1 94.25 344 ASP B C 1
ATOM 5952 O O . ASP B 1 344 ? 0.587 34.5 15.109 1 94.25 344 ASP B O 1
ATOM 5956 N N . HIS B 1 345 ? -0.656 33.594 16.797 1 93.44 345 HIS B N 1
ATOM 5957 C CA . HIS B 1 345 ? -0.13 32.25 16.547 1 93.44 345 HIS B CA 1
ATOM 5958 C C . HIS B 1 345 ? -0.44 31.781 15.133 1 93.44 345 HIS B C 1
ATOM 5960 O O . HIS B 1 345 ? 0.283 30.953 14.57 1 93.44 345 HIS B O 1
ATOM 5966 N N . ILE B 1 346 ? -1.472 32.312 14.492 1 94.06 346 ILE B N 1
ATOM 5967 C CA . ILE B 1 346 ? -1.905 31.906 13.164 1 94.06 346 ILE B CA 1
ATOM 5968 C C . ILE B 1 346 ? -0.782 32.156 12.156 1 94.06 346 ILE B C 1
ATOM 5970 O O . ILE B 1 346 ? -0.56 31.344 11.25 1 94.06 346 ILE B O 1
ATOM 5974 N N . VAL B 1 347 ? -0.016 33.25 12.32 1 94.88 347 VAL B N 1
ATOM 5975 C CA . VAL B 1 347 ? 1.021 33.594 11.352 1 94.88 347 VAL B CA 1
ATOM 5976 C C . VAL B 1 347 ? 2.363 33 11.812 1 94.88 347 VAL B C 1
ATOM 5978 O O . VAL B 1 347 ? 3.324 32.969 11.039 1 94.88 347 VAL B O 1
ATOM 5981 N N . LYS B 1 348 ? 2.434 32.531 13.094 1 92.5 348 LYS B N 1
ATOM 5982 C CA . LYS B 1 348 ? 3.639 31.875 13.594 1 92.5 348 LYS B CA 1
ATOM 5983 C C . LYS B 1 348 ? 3.648 30.391 13.234 1 92.5 348 LYS B C 1
ATOM 5985 O O . LYS B 1 348 ? 4.707 29.75 13.219 1 92.5 348 LYS B O 1
ATOM 5990 N N . GLN B 1 349 ? 2.502 29.891 13.062 1 92.5 349 GLN B N 1
ATOM 5991 C CA . GLN B 1 349 ? 2.359 28.516 12.594 1 92.5 349 GLN B CA 1
ATOM 5992 C C . GLN B 1 349 ? 2.686 28.406 11.102 1 92.5 349 GLN B C 1
ATOM 5994 O O . GLN B 1 349 ? 2.656 29.422 10.383 1 92.5 349 GLN B O 1
ATOM 5999 N N . ILE B 1 350 ? 3.107 27.25 10.656 1 90.88 350 ILE B N 1
ATOM 6000 C CA . ILE B 1 350 ? 3.479 27.094 9.258 1 90.88 350 ILE B CA 1
ATOM 6001 C C . ILE B 1 350 ? 2.809 25.844 8.688 1 90.88 350 ILE B C 1
ATOM 6003 O O . ILE B 1 350 ? 2.322 24.984 9.445 1 90.88 350 ILE B O 1
ATOM 6007 N N . GLY B 1 351 ? 2.852 25.797 7.387 1 90.62 351 GLY B N 1
ATOM 6008 C CA . GLY B 1 351 ? 2.326 24.609 6.723 1 90.62 351 GLY B CA 1
ATOM 6009 C C . GLY B 1 351 ? 0.833 24.688 6.469 1 90.62 351 GLY B C 1
ATOM 6010 O O . GLY B 1 351 ? 0.241 25.766 6.516 1 90.62 351 GLY B O 1
ATOM 6011 N N . MET B 1 352 ? 0.299 23.562 6.219 1 91.38 352 MET B N 1
ATOM 6012 C CA . MET B 1 352 ? -1.062 23.422 5.707 1 91.38 352 MET B CA 1
ATOM 6013 C C . MET B 1 352 ? -2.084 23.625 6.816 1 91.38 352 MET B C 1
ATOM 6015 O O . MET B 1 352 ? -3.182 24.141 6.57 1 91.38 352 MET B O 1
ATOM 6019 N N . PHE B 1 353 ? -1.732 23.266 8 1 92.56 353 PHE B N 1
ATOM 6020 C CA . PHE B 1 353 ? -2.727 23.234 9.07 1 92.56 353 PHE B CA 1
ATOM 6021 C C . PHE B 1 353 ? -2.432 24.312 10.109 1 92.56 353 PHE B C 1
ATOM 6023 O O . PHE B 1 353 ? -1.288 24.75 10.258 1 92.56 353 PHE B O 1
ATOM 6030 N N . SER B 1 354 ? -3.494 24.766 10.711 1 92.75 354 SER B N 1
ATOM 6031 C CA . SER B 1 354 ? -3.412 25.688 11.836 1 92.75 354 SER B CA 1
ATOM 6032 C C . SER B 1 354 ? -4.344 25.281 12.969 1 92.75 354 SER B C 1
ATOM 6034 O O . SER B 1 354 ? -5.484 24.875 12.719 1 92.75 354 SER B O 1
ATOM 6036 N N . TYR B 1 355 ? -3.785 25.234 14.031 1 93.12 355 TYR B N 1
ATOM 6037 C CA . TYR B 1 355 ? -4.605 25.125 15.234 1 93.12 355 TYR B CA 1
ATOM 6038 C C . TYR B 1 355 ? -5.117 26.484 15.664 1 93.12 355 TYR B C 1
ATOM 6040 O O . TYR B 1 355 ? -4.352 27.328 16.141 1 93.12 355 TYR B O 1
ATOM 6048 N N . THR B 1 356 ? -6.398 26.703 15.617 1 91.25 356 THR B N 1
ATOM 6049 C CA . THR B 1 356 ? -6.973 28.031 15.828 1 91.25 356 THR B CA 1
ATOM 6050 C C . THR B 1 356 ? -7.051 28.344 17.312 1 91.25 356 THR B C 1
ATOM 6052 O O . THR B 1 356 ? -7.043 29.516 17.703 1 91.25 356 THR B O 1
ATOM 6055 N N . GLY B 1 357 ? -7.184 27.312 18.109 1 89.44 357 GLY B N 1
ATOM 6056 C CA . GLY B 1 357 ? -7.422 27.5 19.531 1 89.44 357 GLY B CA 1
ATOM 6057 C C . GLY B 1 357 ? -8.891 27.469 19.891 1 89.44 357 GLY B C 1
ATOM 6058 O O . GLY B 1 357 ? -9.242 27.5 21.078 1 89.44 357 GLY B O 1
ATOM 6059 N N . LEU B 1 358 ? -9.703 27.359 18.938 1 93.75 358 LEU B N 1
ATOM 6060 C CA . LEU B 1 358 ? -11.141 27.266 19.188 1 93.75 358 LEU B CA 1
ATOM 6061 C C . LEU B 1 358 ? -11.492 25.938 19.859 1 93.75 358 LEU B C 1
ATOM 6063 O O . LEU B 1 358 ? -10.906 24.906 19.531 1 93.75 358 LEU B O 1
ATOM 6067 N N . ASN B 1 359 ? -12.344 25.984 20.781 1 92.56 359 ASN B N 1
ATOM 6068 C CA . ASN B 1 359 ? -12.781 24.766 21.453 1 92.56 359 ASN B CA 1
ATOM 6069 C C . ASN B 1 359 ? -13.938 24.094 20.719 1 92.56 359 ASN B C 1
ATOM 6071 O O . ASN B 1 359 ? -14.438 24.625 19.734 1 92.56 359 ASN B O 1
ATOM 6075 N N . LYS B 1 360 ? -14.336 23 21.219 1 95 360 LYS B N 1
ATOM 6076 C CA . LYS B 1 360 ? -15.32 22.172 20.531 1 95 360 LYS B CA 1
ATOM 6077 C C . LYS B 1 360 ? -16.641 22.906 20.375 1 95 360 LYS B C 1
ATOM 6079 O O . LYS B 1 360 ? -17.312 22.812 19.344 1 95 360 LYS B O 1
ATOM 6084 N N . GLU B 1 361 ? -17.078 23.547 21.422 1 96.44 361 GLU B N 1
ATOM 6085 C CA . GLU B 1 361 ? -18.344 24.281 21.359 1 96.44 361 GLU B CA 1
ATOM 6086 C C . GLU B 1 361 ? -18.312 25.359 20.297 1 96.44 361 GLU B C 1
ATOM 6088 O O . GLU B 1 361 ? -19.297 25.562 19.578 1 96.44 361 GLU B O 1
ATOM 6093 N N . GLN B 1 362 ? -17.25 26.047 20.281 1 96.94 362 GLN B N 1
ATOM 6094 C CA . GLN B 1 362 ? -17.078 27.078 19.266 1 96.94 362 GLN B CA 1
ATOM 6095 C C . GLN B 1 362 ? -17.078 26.484 17.859 1 96.94 362 GLN B C 1
ATOM 6097 O O . GLN B 1 362 ? -17.703 27.031 16.938 1 96.94 362 GLN B O 1
ATOM 6102 N N . VAL B 1 363 ? -16.406 25.359 17.719 1 97.12 363 VAL B N 1
ATOM 6103 C CA . VAL B 1 363 ? -16.359 24.656 16.438 1 97.12 363 VAL B CA 1
ATOM 6104 C C . VAL B 1 363 ? -17.781 24.25 16.016 1 97.12 363 VAL B C 1
ATOM 6106 O O . VAL B 1 363 ? -18.156 24.406 14.859 1 97.12 363 VAL B O 1
ATOM 6109 N N . ASP B 1 364 ? -18.5 23.766 16.953 1 97.06 364 ASP B N 1
ATOM 6110 C CA . ASP B 1 364 ? -19.859 23.359 16.672 1 97.06 364 ASP B CA 1
ATOM 6111 C C . ASP B 1 364 ? -20.688 24.531 16.141 1 97.06 364 ASP B C 1
ATOM 6113 O O . ASP B 1 364 ? -21.5 24.375 15.227 1 97.06 364 ASP B O 1
ATOM 6117 N N . ARG B 1 365 ? -20.547 25.625 16.734 1 97.19 365 ARG B N 1
ATOM 6118 C CA . ARG B 1 365 ? -21.281 26.797 16.281 1 97.19 365 ARG B CA 1
ATOM 6119 C C . ARG B 1 365 ? -20.844 27.219 14.883 1 97.19 365 ARG B C 1
ATOM 6121 O O . ARG B 1 365 ? -21.672 27.594 14.055 1 97.19 365 ARG B O 1
ATOM 6128 N N . LEU B 1 366 ? -19.531 27.266 14.641 1 98.12 366 LEU B N 1
ATOM 6129 C CA . LEU B 1 366 ? -19.016 27.609 13.32 1 98.12 366 LEU B CA 1
ATOM 6130 C C . LEU B 1 366 ? -19.688 26.75 12.25 1 98.12 366 LEU B C 1
ATOM 6132 O O . LEU B 1 366 ? -20.062 27.25 11.188 1 98.12 366 LEU B O 1
ATOM 6136 N N . ILE B 1 367 ? -19.844 25.438 12.539 1 97.88 367 ILE B N 1
ATOM 6137 C CA . ILE B 1 367 ? -20.406 24.5 11.57 1 97.88 367 ILE B CA 1
ATOM 6138 C C . ILE B 1 367 ? -21.922 24.703 11.477 1 97.88 367 ILE B C 1
ATOM 6140 O O . ILE B 1 367 ? -22.453 24.875 10.383 1 97.88 367 ILE B O 1
ATOM 6144 N N . ALA B 1 368 ? -22.594 24.797 12.586 1 97.12 368 ALA B N 1
ATOM 6145 C CA . ALA B 1 368 ? -24.047 24.812 12.625 1 97.12 368 ALA B CA 1
ATOM 6146 C C . ALA B 1 368 ? -24.594 26.141 12.109 1 97.12 368 ALA B C 1
ATOM 6148 O O . ALA B 1 368 ? -25.578 26.172 11.375 1 97.12 368 ALA B O 1
ATOM 6149 N N . VAL B 1 369 ? -24 27.219 12.492 1 97.25 369 VAL B N 1
ATOM 6150 C CA . VAL B 1 369 ? -24.547 28.547 12.227 1 97.25 369 VAL B CA 1
ATOM 6151 C C . VAL B 1 369 ? -23.906 29.125 10.969 1 97.25 369 VAL B C 1
ATOM 6153 O O . VAL B 1 369 ? -24.609 29.672 10.109 1 97.25 369 VAL B O 1
ATOM 6156 N N . HIS B 1 370 ? -22.656 28.953 10.859 1 97.94 370 HIS B N 1
ATOM 6157 C CA . HIS B 1 370 ? -21.953 29.703 9.828 1 97.94 370 HIS B CA 1
ATOM 6158 C C . HIS B 1 370 ? -21.547 28.797 8.672 1 97.94 370 HIS B C 1
ATOM 6160 O O . HIS B 1 370 ? -21.078 29.266 7.637 1 97.94 370 HIS B O 1
ATOM 6166 N N . LYS B 1 371 ? -21.656 27.453 8.789 1 98.31 371 LYS B N 1
ATOM 6167 C CA . LYS B 1 371 ? -21.344 26.453 7.777 1 98.31 371 LYS B CA 1
ATOM 6168 C C . LYS B 1 371 ? -19.859 26.469 7.406 1 98.31 371 LYS B C 1
ATOM 6170 O O . LYS B 1 371 ? -19.516 26.359 6.23 1 98.31 371 LYS B O 1
ATOM 6175 N N . VAL B 1 372 ? -19.047 26.844 8.359 1 98.38 372 VAL B N 1
ATOM 6176 C CA . VAL B 1 372 ? -17.594 26.688 8.258 1 98.38 372 VAL B CA 1
ATOM 6177 C C . VAL B 1 372 ? -17.172 25.375 8.906 1 98.38 372 VAL B C 1
ATOM 6179 O O . VAL B 1 372 ? -17.203 25.234 10.125 1 98.38 372 VAL B O 1
ATOM 6182 N N . PHE B 1 373 ? -16.734 24.453 8.102 1 98.06 373 PHE B N 1
ATOM 6183 C CA . PHE B 1 373 ? -16.453 23.094 8.562 1 98.06 373 PHE B CA 1
ATOM 6184 C C . PHE B 1 373 ? -14.977 22.938 8.906 1 98.06 373 PHE B C 1
ATOM 6186 O O . PHE B 1 373 ? -14.102 23.25 8.094 1 98.06 373 PHE B O 1
ATOM 6193 N N . LEU B 1 374 ? -14.672 22.516 10.062 1 96.75 374 LEU B N 1
ATOM 6194 C CA . LEU B 1 374 ? -13.336 22.234 10.578 1 96.75 374 LEU B CA 1
ATOM 6195 C C . LEU B 1 374 ? -13.375 21.125 11.617 1 96.75 374 LEU B C 1
ATOM 6197 O O . LEU B 1 374 ? -14.438 20.562 11.898 1 96.75 374 LEU B O 1
ATOM 6201 N N . LEU B 1 375 ? -12.242 20.734 12.141 1 94.88 375 LEU B N 1
ATOM 6202 C CA . LEU B 1 375 ? -12.188 19.625 13.078 1 94.88 375 LEU B CA 1
ATOM 6203 C C . LEU B 1 375 ? -12.492 20.094 14.5 1 94.88 375 LEU B C 1
ATOM 6205 O O . LEU B 1 375 ? -12.344 21.266 14.812 1 94.88 375 LEU B O 1
ATOM 6209 N N . ASN B 1 376 ? -12.828 19.125 15.352 1 93.06 376 ASN B N 1
ATOM 6210 C CA . ASN B 1 376 ? -13.328 19.422 16.688 1 93.06 376 ASN B CA 1
ATOM 6211 C C . ASN B 1 376 ? -12.273 20.109 17.547 1 93.06 376 ASN B C 1
ATOM 6213 O O . ASN B 1 376 ? -12.602 20.891 18.438 1 93.06 376 ASN B O 1
ATOM 6217 N N . ASP B 1 377 ? -11.055 19.891 17.203 1 90.75 377 ASP B N 1
ATOM 6218 C CA . ASP B 1 377 ? -9.992 20.438 18.031 1 90.75 377 ASP B CA 1
ATOM 6219 C C . ASP B 1 377 ? -9.57 21.812 17.531 1 90.75 377 ASP B C 1
ATOM 6221 O O . ASP B 1 377 ? -8.547 22.359 17.969 1 90.75 377 ASP B O 1
ATOM 6225 N N . GLY B 1 378 ? -10.32 22.281 16.578 1 92 378 GLY B N 1
ATOM 6226 C CA . GLY B 1 378 ? -10.062 23.641 16.094 1 92 378 GLY B CA 1
ATOM 6227 C C . GLY B 1 378 ? -9.055 23.688 14.969 1 92 378 GLY B C 1
ATOM 6228 O O . GLY B 1 378 ? -8.703 24.766 14.484 1 92 378 GLY B O 1
ATOM 6229 N N . ARG B 1 379 ? -8.578 22.5 14.469 1 94.38 379 ARG B N 1
ATOM 6230 C CA . ARG B 1 379 ? -7.648 22.453 13.352 1 94.38 379 ARG B CA 1
ATOM 6231 C C . ARG B 1 379 ? -8.328 22.859 12.055 1 94.38 379 ARG B C 1
ATOM 6233 O O . ARG B 1 379 ? -9.422 22.391 11.742 1 94.38 379 ARG B O 1
ATOM 6240 N N . ILE B 1 380 ? -7.715 23.75 11.383 1 95.62 380 ILE B N 1
ATOM 6241 C CA . ILE B 1 380 ? -8.227 24.109 10.07 1 95.62 380 ILE B CA 1
ATOM 6242 C C . ILE B 1 380 ? -7.148 23.875 9.016 1 95.62 380 ILE B C 1
ATOM 6244 O O . ILE B 1 380 ? -5.953 23.984 9.297 1 95.62 380 ILE B O 1
ATOM 6248 N N . ASN B 1 381 ? -7.512 23.516 7.832 1 95.5 381 ASN B N 1
ATOM 6249 C CA . ASN B 1 381 ? -6.664 23.562 6.645 1 95.5 381 ASN B CA 1
ATOM 6250 C C . ASN B 1 381 ? -6.645 24.953 6.02 1 95.5 381 ASN B C 1
ATOM 6252 O O . ASN B 1 381 ? -7.625 25.375 5.398 1 95.5 381 ASN B O 1
ATOM 6256 N N . ILE B 1 382 ? -5.574 25.625 6.102 1 95.38 382 ILE B N 1
ATOM 6257 C CA . ILE B 1 382 ? -5.438 27 5.637 1 95.38 382 ILE B CA 1
ATOM 6258 C C . ILE B 1 382 ? -5.648 27.062 4.129 1 95.38 382 ILE B C 1
ATOM 6260 O O . ILE B 1 382 ? -6.098 28.094 3.598 1 95.38 382 ILE B O 1
ATOM 6264 N N . CYS B 1 383 ? -5.387 25.953 3.438 1 94.62 383 CYS B N 1
ATOM 6265 C CA . CYS B 1 383 ? -5.496 25.906 1.984 1 94.62 383 CYS B CA 1
ATOM 6266 C C . CYS B 1 383 ? -6.945 26.062 1.543 1 94.62 383 CYS B C 1
ATOM 6268 O O . CYS B 1 383 ? -7.215 26.391 0.385 1 94.62 383 CYS B O 1
ATOM 6270 N N . GLY B 1 384 ? -7.855 25.828 2.453 1 95.38 384 GLY B N 1
ATOM 6271 C CA . GLY B 1 384 ? -9.266 26 2.143 1 95.38 384 GLY B CA 1
ATOM 6272 C C . GLY B 1 384 ? -9.695 27.453 2.131 1 95.38 384 GLY B C 1
ATOM 6273 O O . GLY B 1 384 ? -10.781 27.781 1.655 1 95.38 384 GLY B O 1
ATOM 6274 N N . LEU B 1 385 ? -8.883 28.328 2.625 1 96.75 385 LEU B N 1
ATOM 6275 C CA . LEU B 1 385 ? -9.164 29.766 2.615 1 96.75 385 LEU B CA 1
ATOM 6276 C C . LEU B 1 385 ? -8.766 30.391 1.282 1 96.75 385 LEU B C 1
ATOM 6278 O O . LEU B 1 385 ? -7.801 29.938 0.65 1 96.75 385 LEU B O 1
ATOM 6282 N N . ASN B 1 386 ? -9.438 31.328 0.871 1 96 386 ASN B N 1
ATOM 6283 C CA . ASN B 1 386 ? -9.164 32.125 -0.318 1 96 386 ASN B CA 1
ATOM 6284 C C . ASN B 1 386 ? -9.734 33.531 -0.19 1 96 386 ASN B C 1
ATOM 6286 O O . ASN B 1 386 ? -10.383 33.844 0.808 1 96 386 ASN B O 1
ATOM 6290 N N . THR B 1 387 ? -9.5 34.344 -1.186 1 95.75 387 THR B N 1
ATOM 6291 C CA . THR B 1 387 ? -9.844 35.75 -1.102 1 95.75 387 THR B CA 1
ATOM 6292 C C . THR B 1 387 ? -11.359 35.938 -1.077 1 95.75 387 THR B C 1
ATOM 6294 O O . THR B 1 387 ? -11.852 37 -0.64 1 95.75 387 THR B O 1
ATOM 6297 N N . LYS B 1 388 ? -12.062 34.969 -1.471 1 95.81 388 LYS B N 1
ATOM 6298 C CA . LYS B 1 388 ? -13.516 35.094 -1.562 1 95.81 388 LYS B CA 1
ATOM 6299 C C . LYS B 1 388 ? -14.18 34.656 -0.26 1 95.81 388 LYS B C 1
ATOM 6301 O O . LYS B 1 388 ? -15.312 35.062 0.022 1 95.81 388 LYS B O 1
ATOM 6306 N N . ASN B 1 389 ? -13.484 33.844 0.531 1 97.12 389 ASN B N 1
ATOM 6307 C CA . ASN B 1 389 ? -14.203 33.312 1.678 1 97.12 389 ASN B CA 1
ATOM 6308 C C . ASN B 1 389 ? -13.539 33.688 2.994 1 97.12 389 ASN B C 1
ATOM 6310 O O . ASN B 1 389 ? -14.141 33.562 4.062 1 97.12 389 ASN B O 1
ATOM 6314 N N . VAL B 1 390 ? -12.312 34.219 2.967 1 97.94 390 VAL B N 1
ATOM 6315 C CA . VAL B 1 390 ? -11.531 34.469 4.176 1 97.94 390 VAL B CA 1
ATOM 6316 C C . VAL B 1 390 ? -12.242 35.5 5.062 1 97.94 390 VAL B C 1
ATOM 6318 O O . VAL B 1 390 ? -12.203 35.375 6.289 1 97.94 390 VAL B O 1
ATOM 6321 N N . GLU B 1 391 ? -12.867 36.469 4.492 1 98.06 391 GLU B N 1
ATOM 6322 C CA . GLU B 1 391 ? -13.594 37.438 5.273 1 98.06 391 GLU B CA 1
ATOM 6323 C C . GLU B 1 391 ? -14.773 36.812 6.016 1 98.06 391 GLU B C 1
ATOM 6325 O O . GLU B 1 391 ? -15.008 37.125 7.184 1 98.06 391 GLU B O 1
ATOM 6330 N N . LYS B 1 392 ? -15.461 36 5.293 1 97.75 392 LYS B N 1
ATOM 6331 C CA . LYS B 1 392 ? -16.578 35.312 5.922 1 97.75 392 LYS B CA 1
ATOM 6332 C C . LYS B 1 392 ? -16.094 34.469 7.098 1 97.75 392 LYS B C 1
ATOM 6334 O O . LYS B 1 392 ? -16.719 34.438 8.156 1 97.75 392 LYS B O 1
ATOM 6339 N N . VAL B 1 393 ? -15.039 33.719 6.902 1 98.31 393 VAL B N 1
ATOM 6340 C CA . VAL B 1 393 ? -14.492 32.875 7.941 1 98.31 393 VAL B CA 1
ATOM 6341 C C . VAL B 1 393 ? -14.07 33.719 9.141 1 98.31 393 VAL B C 1
ATOM 6343 O O . VAL B 1 393 ? -14.352 33.344 10.289 1 98.31 393 VAL B O 1
ATOM 6346 N N . ALA B 1 394 ? -13.422 34.844 8.891 1 98.38 394 ALA B N 1
ATOM 6347 C CA . ALA B 1 394 ? -13 35.75 9.969 1 98.38 394 ALA B CA 1
ATOM 6348 C C . ALA B 1 394 ? -14.195 36.25 10.758 1 98.38 394 ALA B C 1
ATOM 6350 O O . ALA B 1 394 ? -14.172 36.281 11.992 1 98.38 394 ALA B O 1
ATOM 6351 N N . LYS B 1 395 ? -15.188 36.656 10.07 1 98.44 395 LYS B N 1
ATOM 6352 C CA . LYS B 1 395 ? -16.406 37.156 10.719 1 98.44 395 LYS B CA 1
ATOM 6353 C C . LYS B 1 395 ? -17.094 36.062 11.516 1 98.44 395 LYS B C 1
ATOM 6355 O O . LYS B 1 395 ? -17.625 36.312 12.594 1 98.44 395 LYS B O 1
ATOM 6360 N N . ALA B 1 396 ? -17.125 34.875 10.938 1 98.38 396 ALA B N 1
ATOM 6361 C CA . ALA B 1 396 ? -17.703 33.719 11.625 1 98.38 396 ALA B CA 1
ATOM 6362 C C . ALA B 1 396 ? -16.953 33.438 12.922 1 98.38 396 ALA B C 1
ATOM 6364 O O . ALA B 1 396 ? -17.578 33.156 13.961 1 98.38 396 ALA B O 1
ATOM 6365 N N . ILE B 1 397 ? -15.633 33.438 12.852 1 97.88 397 ILE B N 1
ATOM 6366 C CA . ILE B 1 397 ? -14.82 33.188 14.039 1 97.88 397 ILE B CA 1
ATOM 6367 C C . ILE B 1 397 ? -15.086 34.281 15.078 1 97.88 397 ILE B C 1
ATOM 6369 O O . ILE B 1 397 ? -15.289 34 16.25 1 97.88 397 ILE B O 1
ATOM 6373 N N . ASP B 1 398 ? -15.117 35.531 14.625 1 97.88 398 ASP B N 1
ATOM 6374 C CA . ASP B 1 398 ? -15.367 36.656 15.516 1 97.88 398 ASP B CA 1
ATOM 6375 C C . ASP B 1 398 ? -16.703 36.5 16.234 1 97.88 398 ASP B C 1
ATOM 6377 O O . ASP B 1 398 ? -16.781 36.625 17.453 1 97.88 398 ASP B O 1
ATOM 6381 N N . GLU B 1 399 ? -17.734 36.281 15.422 1 97.75 399 GLU B N 1
ATOM 6382 C CA . GLU B 1 399 ? -19.062 36.094 15.992 1 97.75 399 GLU B CA 1
ATOM 6383 C C . GLU B 1 399 ? -19.094 34.938 16.984 1 97.75 399 GLU B C 1
ATOM 6385 O O . GLU B 1 399 ? -19.703 35.062 18.047 1 97.75 399 GLU B O 1
ATOM 6390 N N . THR B 1 400 ? -18.5 33.844 16.625 1 97.5 400 THR B N 1
ATOM 6391 C CA . THR B 1 400 ? -18.5 32.656 17.453 1 97.5 400 THR B CA 1
ATOM 6392 C C . THR B 1 400 ? -17.797 32.906 18.781 1 97.5 400 THR B C 1
ATOM 6394 O O . THR B 1 400 ? -18.312 32.531 19.828 1 97.5 400 THR B O 1
ATOM 6397 N N . VAL B 1 401 ? -16.625 33.531 18.688 1 96.19 401 VAL B N 1
ATOM 6398 C CA . VAL B 1 401 ? -15.828 33.75 19.891 1 96.19 401 VAL B CA 1
ATOM 6399 C C . VAL B 1 401 ? -16.562 34.719 20.812 1 96.19 401 VAL B C 1
ATOM 6401 O O . VAL B 1 401 ? -16.484 34.594 22.047 1 96.19 401 VAL B O 1
ATOM 6404 N N . ARG B 1 402 ? -17.297 35.656 20.328 1 96.38 402 ARG B N 1
ATOM 6405 C CA . ARG B 1 402 ? -18.062 36.625 21.125 1 96.38 402 ARG B CA 1
ATOM 6406 C C . ARG B 1 402 ? -19.266 35.969 21.766 1 96.38 402 ARG B C 1
ATOM 6408 O O . ARG B 1 402 ? -19.672 36.344 22.875 1 96.38 402 ARG B O 1
ATOM 6415 N N . ASN B 1 403 ? -19.828 35.031 21.125 1 95.12 403 ASN B N 1
ATOM 6416 C CA . ASN B 1 403 ? -21.062 34.406 21.594 1 95.12 403 ASN B CA 1
ATOM 6417 C C . ASN B 1 403 ? -20.781 33.188 22.469 1 95.12 403 ASN B C 1
ATOM 6419 O O . ASN B 1 403 ? -21.609 32.812 23.297 1 95.12 403 ASN B O 1
ATOM 6423 N N . ILE B 1 404 ? -19.75 32.594 22.219 1 94.19 404 ILE B N 1
ATOM 6424 C CA . ILE B 1 404 ? -19.297 31.469 23.031 1 94.19 404 ILE B CA 1
ATOM 6425 C C . ILE B 1 404 ? -17.938 31.781 23.641 1 94.19 404 ILE B C 1
ATOM 6427 O O . ILE B 1 404 ? -16.906 31.328 23.141 1 94.19 404 ILE B O 1
ATOM 6431 N N . PRO B 1 405 ? -18.078 32.656 24.703 1 78.62 405 PRO B N 1
ATOM 6432 C CA . PRO B 1 405 ? -16.797 33.062 25.297 1 78.62 405 PRO B CA 1
ATOM 6433 C C . PRO B 1 405 ? -16.016 31.906 25.875 1 78.62 405 PRO B C 1
ATOM 6435 O O . PRO B 1 405 ? -16.609 30.938 26.344 1 78.62 405 PRO B O 1
ATOM 6438 N N . SER B 1 406 ? -14.875 31.75 25.266 1 66.19 406 SER B N 1
ATOM 6439 C CA . SER B 1 406 ? -13.961 30.703 25.703 1 66.19 406 SER B CA 1
ATOM 6440 C C . SER B 1 406 ? -13.477 30.938 27.125 1 66.19 406 SER B C 1
ATOM 6442 O O . SER B 1 406 ? -13.266 32.062 27.531 1 66.19 406 SER B O 1
ATOM 6444 N N . ARG B 1 407 ? -13.977 30.656 28.328 1 51.22 407 ARG B N 1
ATOM 6445 C CA . ARG B 1 407 ? -12.984 30.609 29.391 1 51.22 407 ARG B CA 1
ATOM 6446 C C . ARG B 1 407 ? -11.68 29.984 28.906 1 51.22 407 ARG B C 1
ATOM 6448 O O . ARG B 1 407 ? -11.469 28.781 29.062 1 51.22 407 ARG B O 1
ATOM 6455 N N . LEU B 1 408 ? -11.352 30.172 27.625 1 40.62 408 LEU B N 1
ATOM 6456 C CA . LEU B 1 408 ? -9.984 29.672 27.578 1 40.62 408 LEU B CA 1
ATOM 6457 C C . LEU B 1 408 ? -9.016 30.703 28.156 1 40.62 408 LEU B C 1
ATOM 6459 O O . LEU B 1 408 ? -9.18 31.906 27.922 1 40.62 408 LEU B O 1
#

InterPro domains:
  IPR000796 Aspartate/other aminotransferase [PR00799] (179-198)
  IPR000796 Aspartate/other aminotransferase [PR00799] (210-222)
  IPR000796 Aspartate/other aminotransferase [PR00799] (278-303)
  IPR000796 Aspartate/other aminotransferase [PR00799] (346-364)
  IPR000796 Aspartate/other aminotransferase [PTHR11879] (2-403)
  IPR004838 Aminotransferases, class-I, pyridoxal-phosphate-binding site [PS00105] (248-261)
  IPR004839 Aminotransferase, class I/classII, large domain [PF00155] (29-397)
  IPR015421 Pyridoxal phosphate-dependent transferase, major domain [G3DSA:3.40.640.10] (63-305)
  IPR015422 Pyridoxal phosphate-dependent transferase, small domain [G3DSA:3.90.1150.10] (7-397)
  IPR015424 Pyridoxal phosphate-dependent transferase [SSF53383] (1-403)

Organism: Bursaphelenchus xylophilus (NCBI:txid6326)

Sequence (816 aa):
MSFFSGIPVAEPIEVFHKNRLYQLEQNPDKVNLTIGAYRTEENKPWVLPVVQQAERDLAKDDTLNHEYLPVLGLPEFTDAAVKLVLGDDNPAIKDGRAFGVQCLSGTGSLRAGAEFLKRLLNLDSVLVSQPTWGNHKLIFHNAGFGSIKVYKYWDADNKRVDIEGFLADLQNAPDKTVVVLHGCAHNPTGMDPSQDEWKKICEVVKQKNLFTFFDIAYQGFASGDPDKDAWAIRYFVEQGLEMVIAQSFAKNFGLYNERVGNLAIVVNDKSTIEGIKSQIQLVIRANWSNPPAHGARIVAMVLNDPSRKQQWLDAIKVMSTRIQKMREVLLKLLIDLGTPGKWDHIVKQIGMFSYTGLNKEQVDRLIAVHKVFLLNDGRINICGLNTKNVEKVAKAIDETVRNIPSRLMSFFSGIPVAEPIEVFHKNRLYQLEQNPDKVNLTIGAYRTEENKPWVLPVVQQAERDLAKDDTLNHEYLPVLGLPEFTDAAVKLVLGDDNPAIKDGRAFGVQCLSGTGSLRAGAEFLKRLLNLDSVLVSQPTWGNHKLIFHNAGFGSIKVYKYWDADNKRVDIEGFLADLQNAPDKTVVVLHGCAHNPTGMDPSQDEWKKICEVVKQKNLFTFFDIAYQGFASGDPDKDAWAIRYFVEQGLEMVIAQSFAKNFGLYNERVGNLAIVVNDKSTIEGIKSQIQLVIRANWSNPPAHGARIVAMVLNDPSRKQQWLDAIKVMSTRIQKMREVLLKLLIDLGTPGKWDHIVKQIGMFSYTGLNKEQVDRLIAVHKVFLLNDGRINICGLNTKNVEKVAKAIDETVRNIPSRL

Nearest PDB structures (foldseek):
  3pdb-assembly1_A  TM=9.799E-01  e=1.116E-48  Mus musculus
  8skr-assembly1_C  TM=9.797E-01  e=7.276E-49  Homo sapiens
  7aat-assembly1_A  TM=9.771E-01  e=5.555E-48  Gallus gallus
  5ax8-assembly2_D  TM=9.836E-01  e=1.455E-47  Homo sapiens
  4w5k-assembly1_B  TM=9.705E-01  e=1.775E-41  Trypanosoma brucei brucei TREU927

Foldseek 3Di:
DDPCPPDDDDDDDQLVVLVVLLVPDPPPLFFEFRDLAFADLVRHHDQQPLLVVLLVVVVPDPVDDFDFAPLQADQLLFVLQLCLQQPPPFVLVVVQQKTKGKAQFQLRLLLLVLLLCCVVVVAAAEEEEVVADPCNVVSNVVSPRPYYYYFYFADLVVLAGPLVRRLVVLLPDAAQYEYEAELALGPAALHDDDPVSLVSVLVSCVVRNYEYEYRYEQQCLWQLHNCVSSVSVNVSVVVVHWYKYKYGPCHLNVVVPQRIIMIMTGHNDSVCVVVSVVSSSVSSCVPPNHHGHSVSSSSSVQSVDPVSVVSSSVVSNVNQVQLLVLLVVLQVLLVVLVQDDDQVSSNNGTGQKHQRSDAQQLQVCCCPPLNHGYGRRRITGSSSDHPVNSNSSSVSSSVSCVVVPPPD/DDPCPPDDDDDDDQLVVLVVLLVPDDPPLFFEFRDLFFADLVRHHDQQPLLVVLLVVVVPDPVDDFDFAPLQADQLLFVLQLCLQQPPPFVLVVVLQKTKGKAQFQLRLLLLVLLLCCVVVVAAAEEEEVVADPCNVVSNVVSPRPYYYYFYFADLVVLAGPLVRRLVVLLPDAAQYEYEAELALGPAALHDDDPVSLVSVLVSCVVRNYEYEYRYEQQCLWQLHNCVSSVSVNVSVVVVHWYKYKYGPCHLNVVVPQRIIMIMTGHNDSVCVVVSVVSSSVSSCVPPNHDGHSVSSSSSVQSVDPVSVVSSSVVSNVNQVQLLVLLVVLQVLLVVLVQPDDQVSSNNRTGQKHQRSDAQQLQVCCCPPLNHGYGRRRITGSSSDHPVNSNSSSVSSSVSCVVDPPPD

pLDDT: mean 95.85, std 4.87, range [40.62, 98.94]

Secondary structure (DSSP, 8-state):
--TTTT-PPPPPPHHHHHHHHHHH---TT-EE--S-S---TTS-----HHHHHHHHHHHH-TT---PPPPTT--HHHHHHHHHHHH-TT-HHHHTT-EEEEEESHHHHHHHHHHHIIIIIH---EEEEEES--TTHHHHHHHHT-SEEEEEE-EETTTTEE-HHHHHHHHHHSPTT-EEEEESSS-TTT-----HHHHHHHHHHHHHTTPEEEEEES-TTTTTS-HHHHTHHHHHHHHTT--EEEEEE-TTTTT-TTTT-EEEEEE-S-GGGHHHHHHHHHHHHHHHHSS--SHHHHHHHHHHTSHHHHHHHHHHHHHHHHHHHHHHHHHHHHHHHTT-SS--THHHHS-SSEEE----HHHHHHHHHHH-EE--TTSEEEGGG--TTTHHHHHHHHHHHHHHS----/--TTTT-PPPPPPHHHHHHHHHHH---TT-EE--S-S---TTS-----HHHHHHHHHHHH-TT---PPPPTT--HHHHHHHHHHHH-TT-HHHHTT-EEEEEESHHHHHHHHHHHHHHHHH---EEEEEES--TTHHHHHHHHT-SEEEEEE-EETTTTEE-HHHHHHHHHTSPTT-EEEEESSS-TTT-----HHHHHHHHHHHHHHTPEEEEEES-TTTTTS-HHHHTHHHHHHHHTT--EEEEEE-TTTTT-TTTT-EEEEEE-S-GGGHHHHHHHHHHHHHHHHSS--SHHHHHHHHHHTSHHHHHHHHHHHHHHHHHHHHHHHHHHHHHHHTT-SS--THHHHS-SSEEE----HHHHHHHHHHH-EE--TTSEEEGGG--TTTHHHHHHHHHHHHHHS----

Radius of gyration: 27.81 Å; Cα contacts (8 Å, |Δi|>4): 1686; chains: 2; bounding box: 59×87×61 Å

Solvent-accessible surface area (backbone atoms only — not comparable to full-atom values): 40879 Å² total; per-residue (Å²): 134,70,86,60,65,85,54,61,66,48,82,71,56,61,61,60,48,47,44,50,52,55,70,70,52,75,61,86,76,50,44,64,19,42,63,93,58,70,36,37,79,84,68,34,80,59,70,45,66,61,56,54,50,40,45,39,52,55,51,66,40,81,82,65,73,37,62,67,44,50,49,52,24,58,62,68,28,22,53,49,52,40,35,58,51,47,37,87,83,28,63,47,60,77,66,55,20,46,52,42,31,38,28,34,9,39,46,16,10,46,27,52,50,38,30,39,38,28,75,74,61,64,39,41,38,38,33,36,43,39,74,47,52,90,57,58,63,55,21,39,49,74,38,62,41,79,38,79,49,68,28,47,36,61,29,78,90,74,57,44,68,24,58,68,50,26,51,51,42,56,68,69,46,60,75,51,26,31,37,52,38,61,46,34,39,25,51,48,52,4,52,62,77,50,74,71,51,46,52,52,50,51,49,49,35,61,75,44,47,41,36,45,35,34,40,30,47,32,54,15,33,29,75,32,35,42,66,71,30,24,42,62,57,36,51,44,48,74,72,64,50,51,37,39,34,16,30,23,38,27,62,52,59,38,28,43,14,41,29,28,20,25,29,28,39,37,49,86,52,52,85,39,47,63,15,48,53,44,45,45,39,55,51,37,37,31,45,37,38,33,41,53,43,67,41,38,51,43,52,26,56,31,68,73,28,73,71,44,31,50,50,46,50,52,50,25,32,54,54,21,49,52,40,52,50,48,31,49,51,41,43,51,48,30,57,74,68,62,37,87,78,86,58,68,49,56,62,69,26,33,34,58,34,34,45,70,73,43,47,50,69,41,37,49,45,30,35,74,76,56,34,40,34,49,39,60,72,22,34,30,20,50,31,54,51,29,89,86,46,36,63,58,52,32,52,41,50,36,53,34,45,71,74,45,65,59,97,116,136,70,85,60,65,84,53,62,66,48,81,71,55,61,60,61,49,47,44,49,52,55,70,69,52,76,61,85,76,52,43,62,18,43,61,93,58,70,36,39,79,83,68,36,80,59,69,44,66,61,55,52,51,41,45,40,52,55,51,66,40,81,84,65,72,35,62,67,44,51,48,51,25,56,62,69,27,22,52,49,50,40,34,59,52,48,38,86,82,28,63,47,60,77,66,54,18,46,52,42,30,38,28,33,10,40,44,16,10,44,26,51,49,38,30,40,39,28,73,74,62,62,40,41,36,37,34,35,44,37,74,46,53,90,54,56,66,55,21,39,47,74,38,61,42,78,38,81,48,68,29,46,36,61,29,78,91,75,58,42,70,24,60,69,52,26,51,52,43,56,68,69,47,60,75,52,25,32,38,52,38,61,45,35,38,25,52,48,52,3,50,63,76,50,73,72,50,45,53,52,50,49,49,50,35,60,75,46,47,41,37,45,34,34,40,30,47,34,52,16,33,30,74,33,34,42,65,71,30,24,44,60,59,35,50,43,49,73,72,64,51,51,36,40,36,18,29,22,39,28,61,51,58,37,29,45,14,43,28,28,21,26,28,29,41,37,49,85,54,51,83,38,46,63,13,49,53,44,46,46,39,54,52,39,37,32,44,36,39,34,39,52,43,67,41,37,51,42,52,27,56,30,68,74,29,72,70,43,31,50,50,46,50,51,50,24,34,52,53,21,48,52,41,51,50,50,30,47,50,41,42,50,48,30,58,73,69,60,35,86,78,88,58,67,49,56,64,68,26,31,32,58,34,34,45,71,73,42,47,48,69,39,38,49,45,31,34,72,74,56,35,41,37,50,39,62,72,22,33,30,21,48,30,53,48,29,91,85,46,36,64,58,52,31,51,42,50,35,53,34,48,69,72,45,66,64,92,112